Protein AF-0000000070957614 (afdb_homodimer)

Solvent-accessible surface area (backbone atoms only — not comparable to full-atom values): 41650 Å² total; per-residue (Å²): 106,67,64,57,49,51,50,47,52,51,48,50,48,52,48,51,55,66,65,52,75,58,60,73,34,56,96,74,57,34,56,39,74,36,85,59,19,66,60,41,26,51,53,40,43,49,51,49,52,50,36,46,57,43,47,75,66,50,86,66,57,72,58,64,42,88,37,28,54,57,52,60,50,64,62,61,64,55,41,70,61,86,64,43,90,45,88,44,14,30,34,30,39,39,39,38,34,32,42,94,83,50,40,37,38,36,39,37,22,30,36,36,72,93,32,29,24,45,38,52,41,40,38,30,40,70,98,77,45,46,28,30,35,72,58,60,41,50,19,80,37,56,78,24,53,88,79,45,39,34,36,88,42,37,42,43,42,78,73,38,67,82,31,31,33,41,39,36,34,48,47,59,25,22,31,71,93,43,70,85,45,72,38,50,34,37,36,47,30,42,35,36,35,90,46,73,67,49,38,61,31,57,51,55,29,58,59,19,52,19,53,18,51,25,32,50,79,89,46,73,65,35,57,51,38,46,61,68,63,44,61,51,39,34,35,36,57,37,30,29,42,30,43,38,29,53,65,88,46,74,45,81,46,72,25,48,24,41,38,38,44,35,37,35,57,43,63,66,51,80,56,37,51,33,34,40,36,37,41,42,42,32,77,78,48,34,31,35,37,44,33,36,36,22,27,62,68,62,23,34,51,33,58,44,40,33,33,31,42,62,88,57,52,75,24,34,25,48,50,63,65,69,51,62,68,38,50,12,66,87,73,45,65,57,52,23,30,31,40,39,35,29,32,70,96,46,76,42,45,39,39,42,38,53,74,48,69,51,62,37,32,42,67,94,43,26,26,28,36,34,42,44,29,41,29,42,34,32,44,74,83,40,51,28,34,38,40,34,40,40,40,35,53,31,87,82,48,58,58,60,90,73,52,70,77,50,57,69,72,60,73,65,58,82,128,107,66,64,58,49,51,50,48,52,50,46,51,49,50,47,51,54,66,66,52,74,58,60,71,33,56,96,74,56,34,56,40,72,35,83,58,18,68,60,41,26,52,52,40,41,50,51,48,51,51,36,46,57,43,49,76,64,52,84,69,57,72,57,64,43,88,36,28,53,57,50,60,50,66,60,61,66,55,42,70,63,84,65,44,93,44,88,44,13,32,35,30,39,38,38,39,34,31,42,94,83,50,41,37,38,37,39,38,23,30,37,36,72,92,31,28,26,45,39,50,42,40,39,30,40,70,98,77,45,46,30,30,36,71,61,60,42,49,17,80,37,56,76,25,54,88,77,46,40,34,36,88,41,37,40,43,43,78,72,39,67,82,33,30,36,40,39,36,34,48,47,59,26,22,30,72,92,43,71,87,45,71,37,49,34,38,38,47,31,43,35,38,36,89,46,72,65,49,39,61,31,56,51,54,30,57,60,19,54,18,54,20,52,25,31,49,79,90,46,74,65,36,57,50,39,44,61,68,64,43,59,52,41,35,36,37,58,37,30,30,43,30,42,37,30,52,62,89,47,75,46,83,45,72,26,49,23,42,36,38,45,37,37,36,57,44,61,66,52,79,55,36,52,33,34,42,36,38,41,42,43,31,76,78,47,34,32,35,36,43,32,38,37,21,27,61,68,60,22,34,51,33,58,44,41,33,33,30,42,62,88,59,52,75,26,35,25,47,51,63,66,67,50,63,67,40,49,12,66,87,72,45,65,56,54,21,30,32,39,39,35,30,33,71,95,44,75,42,44,38,39,42,39,53,74,47,69,51,63,37,32,42,67,93,43,25,26,28,37,35,41,43,29,40,30,41,34,31,44,74,82,40,50,30,36,40,40,34,40,38,40,35,53,32,90,85,47,59,57,60,89,74,52,69,80,52,58,70,73,59,72,65,59,81,126

Sequence (830 aa):
MILAFLAFTIFVFLLTFYVKEDPQPILGIYKQPGKWFPVKYIIFQIILRIRKLNTQRKEHERSAGFGVQSGLSIKEMESSQPLSKHPKAFDAVFFMATNKEGFYFVAGSERRQHGIINGLCYLLVPNIGLLCSPKLPDTILFGAKNNEFGAEGLLIKPIEPMKKWKITYQGKMYLSTDSSKIFDVQIDGDWFSKLPYFNFDTDLHPSALANAIARETWTKEYFNNLKEAHQTHYEQMGSMKATITVQNQTHDIQMQAFRDHSYGKKRDWDLMHRYAFHMMFLEDGTMATVGVICQPCTGSVLQTGYAYTPEGKVYPLEWCTLNLYEHGESGTPPTDHGFQFKAGPTTYTVEVLVQCKNVHYVGWKWEARMVERFVKYKVNGIPGRGVSEFHYYNPDGRPQKYAANDPQWFQAITYMILAFLAFTIFVFLLTFYVKEDPQPILGIYKQPGKWFPVKYIIFQIILRIRKLNTQRKEHERSAGFGVQSGLSIKEMESSQPLSKHPKAFDAVFFMATNKEGFYFVAGSERRQHGIINGLCYLLVPNIGLLCSPKLPDTILFGAKNNEFGAEGLLIKPIEPMKKWKITYQGKMYLSTDSSKIFDVQIDGDWFSKLPYFNFDTDLHPSALANAIARETWTKEYFNNLKEAHQTHYEQMGSMKATITVQNQTHDIQMQAFRDHSYGKKRDWDLMHRYAFHMMFLEDGTMATVGVICQPCTGSVLQTGYAYTPEGKVYPLEWCTLNLYEHGESGTPPTDHGFQFKAGPTTYTVEVLVQCKNVHYVGWKWEARMVERFVKYKVNGIPGRGVSEFHYYNPDGRPQKYAANDPQWFQAITY

Secondary structure (DSSP, 8-state):
-HHHHHHHHHHHHHHHHHHPPPPPPBTTTB----TTHHHHHHHHHHHHHHHHHHHHH-S-----BTTB--S--HHHHHSPPPP-SSTT-EEEEEEEEE-TTS-EEEEEEEE-GGG-EEEEEEEEETTTEEEE-TTTTB-EE--PPTT-B--TTEEEEEEETTTEEEEEEEEEEEETTEEEEEEEEEEEEEEE--SPPEETTTSS-HHHHHHHHHTS---HHHHHHHHHT--EEEEEEEEEEEEEEETTEEEEEEEEEEEEEEEES---GGG--EEEEEEEEETTS-EEEEEEEEETTTEEEEEEEEEE-TTS-EEEEEEE---GGGB-TTS---SEEEEEEEETTEEEEEEEEEEEEEEEEESTT--EEEEEEEEEEEETTEEEEEEEEEEEE-TT---HHHHTTS-HHHHT---/-HHHHHHHHHHHHHHHHHHPPPPPPBTTTB----TTHHHHHHHHHHHHHHHHHHHHH-TT----BTTB--S--HHHHHSPPPP-SSTT-EEEEEEEEE-TTS-EEEEEEEE-GGG-EEEEEEEEETTTEEEE-TTTTB-EE--PPTT-B--TTEEEEEEETTTEEEEEEEEEEEETTEEEEEEEEEEEEEEE--SPPEETTTSS-HHHHHHHHHTS---HHHHHHHHHT--EEEEEEEEEEEEEEETTEEEEEEEEEEEEEEEES---GGG--EEEEEEEEETTS-EEEEEEEEETTTEEEEEEEEEE-TTS-EEEEEEE---GGGB-TTS---SEEEEEEEETTEEEEEEEEEEEEEEEEESTT--EEEEEEEEEEEETTEEEEEEEEEEEE-TT---HHHHTTS-HHHHT---

Structure (mmCIF, N/CA/C/O backbone):
data_AF-0000000070957614-model_v1
#
loop_
_entity.id
_entity.type
_entity.pdbx_description
1 polymer 'Uncharacterized protein'
#
loop_
_atom_site.group_PDB
_atom_site.id
_atom_site.type_symbol
_atom_site.label_atom_id
_atom_site.label_alt_id
_atom_site.label_comp_id
_atom_site.label_asym_id
_atom_site.label_entity_id
_atom_site.label_seq_id
_atom_site.pdbx_PDB_ins_code
_atom_site.Cartn_x
_atom_site.Cartn_y
_atom_site.Cartn_z
_atom_site.occupancy
_atom_site.B_iso_or_equiv
_atom_site.auth_seq_id
_atom_site.auth_comp_id
_atom_site.auth_asym_id
_atom_site.auth_atom_id
_atom_site.pdbx_PDB_model_num
ATOM 1 N N . MET A 1 1 ? 53.188 1.06 17.656 1 74.44 1 MET A N 1
ATOM 2 C CA . MET A 1 1 ? 52.125 1.996 17.969 1 74.44 1 MET A CA 1
ATOM 3 C C . MET A 1 1 ? 50.969 1.865 16.969 1 74.44 1 MET A C 1
ATOM 5 O O . MET A 1 1 ? 49.812 1.734 17.375 1 74.44 1 MET A O 1
ATOM 9 N N . ILE A 1 2 ? 51.25 1.771 15.781 1 84.06 2 ILE A N 1
ATOM 10 C CA . ILE A 1 2 ? 50.25 1.647 14.734 1 84.06 2 ILE A CA 1
ATOM 11 C C . ILE A 1 2 ? 49.562 0.292 14.852 1 84.06 2 ILE A C 1
ATOM 13 O O . ILE A 1 2 ? 48.312 0.208 14.766 1 84.06 2 ILE A O 1
ATOM 17 N N . LEU A 1 3 ? 50.312 -0.716 15.141 1 82.81 3 LEU A N 1
ATOM 18 C CA . LEU A 1 3 ? 49.75 -2.055 15.258 1 82.81 3 LEU A CA 1
ATOM 19 C C . LEU A 1 3 ? 48.844 -2.154 16.484 1 82.81 3 LEU A C 1
ATOM 21 O O . LEU A 1 3 ? 47.781 -2.801 16.422 1 82.81 3 LEU A O 1
ATOM 25 N N . ALA A 1 4 ? 49.281 -1.542 17.516 1 81.25 4 ALA A N 1
ATOM 26 C CA . ALA A 1 4 ? 48.469 -1.524 18.719 1 81.25 4 ALA A CA 1
ATOM 27 C C . ALA A 1 4 ? 47.156 -0.735 18.5 1 81.25 4 ALA A C 1
ATOM 29 O O . ALA A 1 4 ? 46.094 -1.134 18.984 1 81.25 4 ALA A O 1
ATOM 30 N N . PHE A 1 5 ? 47.281 0.326 17.797 1 83.5 5 PHE A N 1
ATOM 31 C CA . PHE A 1 5 ? 46.125 1.149 17.484 1 83.5 5 PHE A CA 1
ATOM 32 C C . PHE A 1 5 ? 45.156 0.405 16.562 1 83.5 5 PHE A C 1
ATOM 34 O O . PHE A 1 5 ? 43.938 0.443 16.781 1 83.5 5 PHE A O 1
ATOM 41 N N . LEU A 1 6 ? 45.688 -0.242 15.625 1 82.5 6 LEU A N 1
ATOM 42 C CA . LEU A 1 6 ? 44.875 -1.042 14.719 1 82.5 6 LEU A CA 1
ATOM 43 C C . LEU A 1 6 ? 44.188 -2.186 15.461 1 82.5 6 LEU A C 1
ATOM 45 O O . LEU A 1 6 ? 43 -2.463 15.242 1 82.5 6 LEU A O 1
ATOM 49 N N . ALA A 1 7 ? 44.969 -2.82 16.297 1 82.81 7 ALA A N 1
ATOM 50 C CA . ALA A 1 7 ? 44.406 -3.91 17.094 1 82.81 7 ALA A CA 1
ATOM 51 C C . ALA A 1 7 ? 43.312 -3.404 18.031 1 82.81 7 ALA A C 1
ATOM 53 O O . ALA A 1 7 ? 42.281 -4.07 18.219 1 82.81 7 ALA A O 1
ATOM 54 N N . PHE A 1 8 ? 43.469 -2.273 18.531 1 82.25 8 PHE A N 1
ATOM 55 C CA . PHE A 1 8 ? 42.5 -1.667 19.422 1 82.25 8 PHE A CA 1
ATOM 56 C C . PHE A 1 8 ? 41.219 -1.291 18.641 1 82.25 8 PHE A C 1
ATOM 58 O O . PHE A 1 8 ? 40.125 -1.53 19.109 1 82.25 8 PHE A O 1
ATOM 65 N N . THR A 1 9 ? 41.344 -0.693 17.516 1 78.5 9 THR A N 1
ATOM 66 C CA . THR A 1 9 ? 40.219 -0.338 16.688 1 78.5 9 THR A CA 1
ATOM 67 C C . THR A 1 9 ? 39.438 -1.584 16.266 1 78.5 9 THR A C 1
ATOM 69 O O . THR A 1 9 ? 38.188 -1.586 16.281 1 78.5 9 THR A O 1
ATOM 72 N N . ILE A 1 10 ? 40.188 -2.551 15.914 1 78.81 10 ILE A N 1
ATOM 73 C CA . ILE A 1 10 ? 39.531 -3.812 15.547 1 78.81 10 ILE A CA 1
ATOM 74 C C . ILE A 1 10 ? 38.812 -4.398 16.75 1 78.81 10 ILE A C 1
ATOM 76 O O . ILE A 1 10 ? 37.688 -4.898 16.641 1 78.81 10 ILE A O 1
ATOM 80 N N . PHE A 1 11 ? 39.469 -4.27 17.891 1 78.25 11 PHE A N 1
ATOM 81 C CA . PHE A 1 11 ? 38.875 -4.785 19.125 1 78.25 11 PHE A CA 1
ATOM 82 C C . PHE A 1 11 ? 37.594 -4.031 19.453 1 78.25 11 PHE A C 1
ATOM 84 O O . PHE A 1 11 ? 36.562 -4.645 19.781 1 78.25 11 PHE A O 1
ATOM 91 N N . VAL A 1 12 ? 37.562 -2.791 19.375 1 74.56 12 VAL A N 1
ATOM 92 C CA . VAL A 1 12 ? 36.406 -1.974 19.641 1 74.56 12 VAL A CA 1
ATOM 93 C C . VAL A 1 12 ? 35.312 -2.291 18.641 1 74.56 12 VAL A C 1
ATOM 95 O O . VAL A 1 12 ? 34.125 -2.408 19 1 74.56 12 VAL A O 1
ATOM 98 N N . PHE A 1 13 ? 35.719 -2.377 17.469 1 73.44 13 PHE A N 1
ATOM 99 C CA . PHE A 1 13 ? 34.781 -2.738 16.422 1 73.44 13 PHE A CA 1
ATOM 100 C C . PHE A 1 13 ? 34.156 -4.098 16.703 1 73.44 13 PHE A C 1
ATOM 102 O O . PHE A 1 13 ? 32.938 -4.258 16.625 1 73.44 13 PHE A O 1
ATOM 109 N N . LEU A 1 14 ? 35 -5.023 17.047 1 74.31 14 LEU A N 1
ATOM 110 C CA . LEU A 1 14 ? 34.531 -6.367 17.344 1 74.31 14 LEU A CA 1
ATOM 111 C C . LEU A 1 14 ? 33.625 -6.352 18.578 1 74.31 14 LEU A C 1
ATOM 113 O O . LEU A 1 14 ? 32.625 -7.062 18.625 1 74.31 14 LEU A O 1
ATOM 117 N N . LEU A 1 15 ? 33.969 -5.52 19.547 1 73.62 15 LEU A N 1
ATOM 118 C CA . LEU A 1 15 ? 33.156 -5.414 20.75 1 73.62 15 LEU A CA 1
ATOM 119 C C . LEU A 1 15 ? 31.812 -4.789 20.438 1 73.62 15 LEU A C 1
ATOM 121 O O . LEU A 1 15 ? 30.781 -5.258 20.922 1 73.62 15 LEU A O 1
ATOM 125 N N . THR A 1 16 ? 31.812 -3.752 19.703 1 71.56 16 THR A N 1
ATOM 126 C CA . THR A 1 16 ? 30.562 -3.092 19.344 1 71.56 16 THR A CA 1
ATOM 127 C C . THR A 1 16 ? 29.688 -4.016 18.5 1 71.56 16 THR A C 1
ATOM 129 O O . THR A 1 16 ? 28.469 -4.051 18.656 1 71.56 16 THR A O 1
ATOM 132 N N . PHE A 1 17 ? 30.469 -4.57 17.719 1 74.62 17 PHE A N 1
ATOM 133 C CA . PHE A 1 17 ? 29.766 -5.555 16.891 1 74.62 17 PHE A CA 1
ATOM 134 C C . PHE A 1 17 ? 29.172 -6.66 17.766 1 74.62 17 PHE A C 1
ATOM 136 O O . PHE A 1 17 ? 28.047 -7.105 17.516 1 74.62 17 PHE A O 1
ATOM 143 N N . TYR A 1 18 ? 29.938 -7.023 18.703 1 73.06 18 TYR A N 1
ATOM 144 C CA . TYR A 1 18 ? 29.5 -8.109 19.578 1 73.06 18 TYR A CA 1
ATOM 145 C C . TYR A 1 18 ? 28.297 -7.676 20.406 1 73.06 18 TYR A C 1
ATOM 147 O O . TYR A 1 18 ? 27.391 -8.469 20.656 1 73.06 18 TYR A O 1
ATOM 155 N N . VAL A 1 19 ? 28.234 -6.398 20.703 1 78.69 19 VAL A N 1
ATOM 156 C CA . VAL A 1 19 ? 27.203 -5.945 21.625 1 78.69 19 VAL A CA 1
ATOM 157 C C . VAL A 1 19 ? 25.953 -5.535 20.859 1 78.69 19 VAL A C 1
ATOM 159 O O . VAL A 1 19 ? 24.859 -5.48 21.422 1 78.69 19 VAL A O 1
ATOM 162 N N . LYS A 1 20 ? 26.078 -5.395 19.594 1 82.19 20 LYS A N 1
ATOM 163 C CA . LYS A 1 20 ? 24.922 -4.945 18.828 1 82.19 20 LYS A CA 1
ATOM 164 C C . LYS A 1 20 ? 23.859 -6.027 18.781 1 82.19 20 LYS A C 1
ATOM 166 O O . LYS A 1 20 ? 24.141 -7.176 18.438 1 82.19 20 LYS A O 1
ATOM 171 N N . GLU A 1 21 ? 22.688 -5.668 19.281 1 87.62 21 GLU A N 1
ATOM 172 C CA . GLU A 1 21 ? 21.578 -6.605 19.266 1 87.62 21 GLU A CA 1
ATOM 173 C C . GLU A 1 21 ? 20.891 -6.605 17.906 1 87.62 21 GLU A C 1
ATOM 175 O O . GLU A 1 21 ? 20.828 -5.578 17.219 1 87.62 21 GLU A O 1
ATOM 180 N N . ASP A 1 22 ? 20.469 -7.793 17.469 1 90.75 22 ASP A N 1
ATOM 181 C CA . ASP A 1 22 ? 19.734 -7.902 16.219 1 90.75 22 ASP A CA 1
ATOM 182 C C . ASP A 1 22 ? 18.375 -7.199 16.312 1 90.75 22 ASP A C 1
ATOM 184 O O . ASP A 1 22 ? 17.734 -7.227 17.359 1 90.75 22 ASP A O 1
ATOM 188 N N . PRO A 1 23 ? 18.031 -6.566 15.312 1 92.19 23 PRO A N 1
ATOM 189 C CA . PRO A 1 23 ? 16.688 -5.98 15.32 1 92.19 23 PRO A CA 1
ATOM 190 C C . PRO A 1 23 ? 15.586 -7.035 15.445 1 92.19 23 PRO A C 1
ATOM 192 O O . PRO A 1 23 ? 15.734 -8.148 14.938 1 92.19 23 PRO A O 1
ATOM 195 N N . GLN A 1 24 ? 14.555 -6.652 16.094 1 94 24 GLN A N 1
ATOM 196 C CA . GLN A 1 24 ? 13.391 -7.531 16.188 1 94 24 GLN A CA 1
ATOM 197 C C . GLN A 1 24 ? 12.695 -7.648 14.828 1 94 24 GLN A C 1
ATOM 199 O O . GLN A 1 24 ? 12.68 -6.699 14.047 1 94 24 GLN A O 1
ATOM 204 N N . PRO A 1 25 ? 12.141 -8.844 14.578 1 97.12 25 PRO A N 1
ATOM 205 C CA . PRO A 1 25 ? 11.352 -8.945 13.352 1 97.12 25 PRO A CA 1
ATOM 206 C C . PRO A 1 25 ? 10.203 -7.945 13.297 1 97.12 25 PRO A C 1
ATOM 208 O O . PRO A 1 25 ? 9.57 -7.668 14.328 1 97.12 25 PRO A O 1
ATOM 211 N N . ILE A 1 26 ? 9.969 -7.391 12.148 1 97.88 26 ILE A N 1
ATOM 212 C CA . ILE A 1 26 ? 8.828 -6.512 11.945 1 97.88 26 ILE A CA 1
ATOM 213 C C . ILE A 1 26 ? 7.531 -7.277 12.211 1 97.88 26 ILE A C 1
ATOM 215 O O . ILE A 1 26 ? 7.305 -8.344 11.641 1 97.88 26 ILE A O 1
ATOM 219 N N . LEU A 1 27 ? 6.707 -6.789 13.164 1 97.06 27 LEU A N 1
ATOM 220 C CA . LEU A 1 27 ? 5.445 -7.391 13.578 1 97.06 27 LEU A CA 1
ATOM 221 C C . LEU A 1 27 ? 5.676 -8.773 14.188 1 97.06 27 LEU A C 1
ATOM 223 O O . LEU A 1 27 ? 4.773 -9.609 14.195 1 97.06 27 LEU A O 1
ATOM 227 N N . GLY A 1 28 ? 6.902 -9.086 14.492 1 96.62 28 GLY A N 1
ATOM 228 C CA . GLY A 1 28 ? 7.242 -10.367 15.078 1 96.62 28 GLY A CA 1
ATOM 229 C C . GLY A 1 28 ? 7.355 -11.484 14.055 1 96.62 28 GLY A C 1
ATOM 230 O O . GLY A 1 28 ? 7.477 -12.656 14.414 1 96.62 28 GLY A O 1
ATOM 231 N N . ILE A 1 29 ? 7.328 -11.148 12.781 1 97.44 29 ILE A N 1
ATOM 232 C CA . ILE A 1 29 ? 7.23 -12.18 11.75 1 97.44 29 ILE A CA 1
ATOM 233 C C . ILE A 1 29 ? 8.359 -12 10.734 1 97.44 29 ILE A C 1
ATOM 235 O O . ILE A 1 29 ? 9.102 -12.945 10.445 1 97.44 29 ILE A O 1
ATOM 239 N N . TYR A 1 30 ? 8.57 -10.805 10.234 1 98.19 30 TYR A N 1
ATOM 240 C CA . TYR A 1 30 ? 9.492 -10.531 9.133 1 98.19 30 TYR A CA 1
ATOM 241 C C . TYR A 1 30 ? 10.883 -10.211 9.648 1 98.19 30 TYR A C 1
ATOM 243 O O . TYR A 1 30 ? 11.141 -9.094 10.117 1 98.19 30 TYR A O 1
ATOM 251 N N . LYS A 1 31 ? 11.742 -11.109 9.484 1 97.56 31 LYS A N 1
ATOM 252 C CA . LYS A 1 31 ? 13.102 -10.953 9.992 1 97.56 31 LYS A CA 1
ATOM 253 C C . LYS A 1 31 ? 13.844 -9.836 9.258 1 97.56 31 LYS A C 1
ATOM 255 O O . LYS A 1 31 ? 13.641 -9.641 8.062 1 97.56 31 LYS A O 1
ATOM 260 N N . GLN A 1 32 ? 14.617 -9.164 10 1 96.12 32 GLN A N 1
ATOM 261 C CA . GLN A 1 32 ? 15.453 -8.086 9.477 1 96.12 32 GLN A CA 1
ATOM 262 C C . GLN A 1 32 ? 16.922 -8.484 9.477 1 96.12 32 GLN A C 1
ATOM 264 O O . GLN A 1 32 ? 17.344 -9.352 10.242 1 96.12 32 GLN A O 1
ATOM 269 N N . PRO A 1 33 ? 17.719 -7.844 8.562 1 95.44 33 PRO A N 1
ATOM 270 C CA . PRO A 1 33 ? 19.156 -8.141 8.594 1 95.44 33 PRO A CA 1
ATOM 271 C C . PRO A 1 33 ? 19.797 -7.84 9.945 1 95.44 33 PRO A C 1
ATOM 273 O O . PRO A 1 33 ? 19.656 -6.73 10.469 1 95.44 33 PRO A O 1
ATOM 276 N N . GLY A 1 34 ? 20.438 -8.852 10.484 1 93 34 GLY A N 1
ATOM 277 C CA . GLY A 1 34 ? 21.125 -8.703 11.758 1 93 34 GLY A CA 1
ATOM 278 C C . GLY A 1 34 ? 22.625 -8.453 11.602 1 93 34 GLY A C 1
ATOM 279 O O . GLY A 1 34 ? 23.094 -8.172 10.5 1 93 34 GLY A O 1
ATOM 280 N N . LYS A 1 35 ? 23.328 -8.531 12.656 1 91.25 35 LYS A N 1
ATOM 281 C CA . LYS A 1 35 ? 24.75 -8.203 12.695 1 91.25 35 LYS A CA 1
ATOM 282 C C . LYS A 1 35 ? 25.562 -9.148 11.812 1 91.25 35 LYS A C 1
ATOM 284 O O . LYS A 1 35 ? 26.562 -8.742 11.211 1 91.25 35 LYS A O 1
ATOM 289 N N . TRP A 1 36 ? 25.094 -10.414 11.68 1 93.31 36 TRP A N 1
ATOM 290 C CA . TRP A 1 36 ? 25.859 -11.398 10.922 1 93.31 36 TRP A CA 1
ATOM 291 C C . TRP A 1 36 ? 25.359 -11.5 9.484 1 93.31 36 TRP A C 1
ATOM 293 O O . TRP A 1 36 ? 25.828 -12.328 8.711 1 93.31 36 TRP A O 1
ATOM 303 N N . PHE A 1 37 ? 24.422 -10.688 9.109 1 95.62 37 PHE A N 1
ATOM 304 C CA . PHE A 1 37 ? 23.766 -10.734 7.805 1 95.62 37 PHE A CA 1
ATOM 305 C C . PHE A 1 37 ? 24.797 -10.648 6.688 1 95.62 37 PHE A C 1
ATOM 307 O O . PHE A 1 37 ? 24.797 -11.469 5.766 1 95.62 37 PHE A O 1
ATOM 314 N N . PRO A 1 38 ? 25.781 -9.727 6.719 1 94.75 38 PRO A N 1
ATOM 315 C CA . PRO A 1 38 ? 26.703 -9.633 5.594 1 94.75 38 PRO A CA 1
ATOM 316 C C . PRO A 1 38 ? 27.531 -10.898 5.398 1 94.75 38 PRO A C 1
ATOM 318 O O . PRO A 1 38 ? 27.75 -11.336 4.266 1 94.75 38 PRO A O 1
ATOM 321 N N . VAL A 1 39 ? 27.953 -11.469 6.48 1 94.75 39 VAL A N 1
ATOM 322 C CA . VAL A 1 39 ? 28.766 -12.688 6.418 1 94.75 39 VAL A CA 1
ATOM 323 C C . VAL A 1 39 ? 27.906 -13.836 5.883 1 94.75 39 VAL A C 1
ATOM 325 O O . VAL A 1 39 ? 28.344 -14.562 4.984 1 94.75 39 VAL A O 1
ATOM 328 N N . LYS A 1 40 ? 26.719 -13.953 6.48 1 95.75 40 LYS A N 1
ATOM 329 C CA . LYS A 1 40 ? 25.812 -15.016 6.043 1 95.75 40 LYS A CA 1
ATOM 330 C C . LYS A 1 40 ? 25.469 -14.867 4.562 1 95.75 40 LYS A C 1
ATOM 332 O O . LYS A 1 40 ? 25.406 -15.859 3.83 1 95.75 40 LYS A O 1
ATOM 337 N N . TYR A 1 41 ? 25.25 -13.672 4.16 1 96.75 41 TYR A N 1
ATOM 338 C CA . TYR A 1 41 ? 24.906 -13.359 2.773 1 96.75 41 TYR A CA 1
ATOM 339 C C . TYR A 1 41 ? 26.016 -13.812 1.831 1 96.75 41 TYR A C 1
ATOM 341 O O . TYR A 1 41 ? 25.766 -14.469 0.821 1 96.75 41 TYR A O 1
ATOM 349 N N . ILE A 1 42 ? 27.297 -13.516 2.168 1 95.94 42 ILE A N 1
ATOM 350 C CA . ILE A 1 42 ? 28.453 -13.867 1.345 1 95.94 42 ILE A CA 1
ATOM 351 C C . ILE A 1 42 ? 28.609 -15.383 1.307 1 95.94 42 ILE A C 1
ATOM 353 O O . ILE A 1 42 ? 28.859 -15.961 0.245 1 95.94 42 ILE A O 1
ATOM 357 N N . ILE A 1 43 ? 28.484 -15.992 2.42 1 94.75 43 ILE A N 1
ATOM 358 C CA . ILE A 1 43 ? 28.609 -17.438 2.502 1 94.75 43 ILE A CA 1
ATOM 359 C C . ILE A 1 43 ? 27.609 -18.094 1.545 1 94.75 43 ILE A C 1
ATOM 361 O O . ILE A 1 43 ? 27.969 -18.984 0.765 1 94.75 43 ILE A O 1
ATOM 365 N N . PHE A 1 44 ? 26.438 -17.609 1.567 1 93.44 44 PHE A N 1
ATOM 366 C CA . PHE A 1 44 ? 25.422 -18.25 0.755 1 93.44 44 PHE A CA 1
ATOM 367 C C . PHE A 1 44 ? 25.578 -17.891 -0.715 1 93.44 44 PHE A C 1
ATOM 369 O O . PHE A 1 44 ? 25.266 -18.688 -1.599 1 93.44 44 PHE A O 1
ATOM 376 N N . GLN A 1 45 ? 26.078 -16.719 -0.952 1 93.12 45 GLN A N 1
ATOM 377 C CA . GLN A 1 45 ? 26.438 -16.406 -2.332 1 93.12 45 GLN A CA 1
ATOM 378 C C . GLN A 1 45 ? 27.453 -17.391 -2.891 1 93.12 45 GLN A C 1
ATOM 380 O O . GLN A 1 45 ? 27.297 -17.859 -4.02 1 93.12 45 GLN A O 1
ATOM 385 N N . ILE A 1 46 ? 28.359 -17.766 -2.102 1 92.75 46 ILE A N 1
ATOM 386 C CA . ILE A 1 46 ? 29.422 -18.688 -2.506 1 92.75 46 ILE A CA 1
ATOM 387 C C . ILE A 1 46 ? 28.828 -20.094 -2.693 1 92.75 46 ILE A C 1
ATOM 389 O O . ILE A 1 46 ? 29.094 -20.75 -3.701 1 92.75 46 ILE A O 1
ATOM 393 N N . ILE A 1 47 ? 28.031 -20.469 -1.801 1 90.5 47 ILE A N 1
ATOM 394 C CA . ILE A 1 47 ? 27.422 -21.797 -1.869 1 90.5 47 ILE A CA 1
ATOM 395 C C . ILE A 1 47 ? 26.594 -21.922 -3.146 1 90.5 47 ILE A C 1
ATOM 397 O O . ILE A 1 47 ? 26.703 -22.906 -3.867 1 90.5 47 ILE A O 1
ATOM 401 N N . LEU A 1 48 ? 25.797 -20.906 -3.395 1 88.44 48 LEU A N 1
ATOM 402 C CA . LEU A 1 48 ? 24.922 -20.938 -4.555 1 88.44 48 LEU A CA 1
ATOM 403 C C . LEU A 1 48 ? 25.719 -20.906 -5.852 1 88.44 48 LEU A C 1
ATOM 405 O O . LEU A 1 48 ? 25.359 -21.578 -6.824 1 88.44 48 LEU A O 1
ATOM 409 N N . ARG A 1 49 ? 26.859 -20.234 -5.848 1 86.38 49 ARG A N 1
ATOM 410 C CA . ARG A 1 49 ? 27.719 -20.188 -7.023 1 86.38 49 ARG A CA 1
ATOM 411 C C . ARG A 1 49 ? 28.391 -21.531 -7.266 1 86.38 49 ARG A C 1
ATOM 413 O O . ARG A 1 49 ? 28.5 -21.984 -8.406 1 86.38 49 ARG A O 1
ATOM 420 N N . ILE A 1 50 ? 28.781 -22.141 -6.258 1 87.81 50 ILE A N 1
ATOM 421 C CA . ILE A 1 50 ? 29.422 -23.438 -6.359 1 87.81 50 ILE A CA 1
ATOM 422 C C . ILE A 1 50 ? 28.422 -24.469 -6.863 1 87.81 50 ILE A C 1
ATOM 424 O O . ILE A 1 50 ? 28.75 -25.281 -7.73 1 87.81 50 ILE A O 1
ATOM 428 N N . ARG A 1 51 ? 27.266 -24.438 -6.328 1 83.69 51 ARG A N 1
ATOM 429 C CA . ARG A 1 51 ? 26.234 -25.375 -6.742 1 83.69 51 ARG A CA 1
ATOM 430 C C . ARG A 1 51 ? 25.875 -25.188 -8.219 1 83.69 51 ARG A C 1
ATOM 432 O O . ARG A 1 51 ? 25.656 -26.156 -8.938 1 83.69 51 ARG A O 1
ATOM 439 N N . LYS A 1 52 ? 25.859 -24 -8.594 1 80.56 52 LYS A N 1
ATOM 440 C CA . LYS A 1 52 ? 25.562 -23.703 -9.992 1 80.56 52 LYS A CA 1
ATOM 441 C C . LYS A 1 52 ? 26.656 -24.234 -10.922 1 80.56 52 LYS A C 1
ATOM 443 O O . LYS A 1 52 ? 26.359 -24.781 -11.984 1 80.56 52 LYS A O 1
ATOM 448 N N . LEU A 1 53 ? 27.828 -24.156 -10.492 1 79.38 53 LEU A N 1
ATOM 449 C CA . LEU A 1 53 ? 28.969 -24.656 -11.281 1 79.38 53 LEU A CA 1
ATOM 450 C C . LEU A 1 53 ? 28.953 -26.172 -11.344 1 79.38 53 LEU A C 1
ATOM 452 O O . LEU A 1 53 ? 29.281 -26.75 -12.383 1 79.38 53 LEU A O 1
ATOM 456 N N . ASN A 1 54 ? 28.547 -26.781 -10.297 1 76.94 54 ASN A N 1
ATOM 457 C CA . ASN A 1 54 ? 28.516 -28.25 -10.234 1 76.94 54 ASN A CA 1
ATOM 458 C C . ASN A 1 54 ? 27.359 -28.828 -11.031 1 76.94 54 ASN A C 1
ATOM 460 O O . ASN A 1 54 ? 27.484 -29.891 -11.625 1 76.94 54 ASN A O 1
ATOM 464 N N . THR A 1 55 ? 26.234 -28.266 -10.898 1 68 55 THR A N 1
ATOM 465 C CA . THR A 1 55 ? 25.078 -28.719 -11.656 1 68 55 THR A CA 1
ATOM 466 C C . THR A 1 55 ? 25.359 -28.672 -13.156 1 68 55 THR A C 1
ATOM 468 O O . THR A 1 55 ? 24.938 -29.562 -13.898 1 68 55 THR A O 1
ATOM 471 N N . GLN A 1 56 ? 26 -27.688 -13.586 1 61.97 56 GLN A N 1
ATOM 472 C CA . GLN A 1 56 ? 26.391 -27.625 -14.992 1 61.97 56 GLN A CA 1
ATOM 473 C C . GLN A 1 56 ? 27.328 -28.766 -15.359 1 61.97 56 GLN A C 1
ATOM 475 O O . GLN A 1 56 ? 27.312 -29.234 -16.5 1 61.97 56 GLN A O 1
ATOM 480 N N . ARG A 1 57 ? 27.922 -29.25 -14.312 1 54.59 57 ARG A N 1
ATOM 481 C CA . ARG A 1 57 ? 28.891 -30.312 -14.57 1 54.59 57 ARG A CA 1
ATOM 482 C C . ARG A 1 57 ? 28.234 -31.688 -14.414 1 54.59 57 ARG A C 1
ATOM 484 O O . ARG A 1 57 ? 28.578 -32.625 -15.141 1 54.59 57 ARG A O 1
ATOM 491 N N . LYS A 1 58 ? 27.406 -31.938 -13.359 1 57.31 58 LYS A N 1
ATOM 492 C CA . LYS A 1 58 ? 26.891 -33.281 -13.039 1 57.31 58 LYS A CA 1
ATOM 493 C C . LYS A 1 58 ? 25.469 -33.469 -13.562 1 57.31 58 LYS A C 1
ATOM 495 O O . LYS A 1 58 ? 24.547 -32.781 -13.109 1 57.31 58 LYS A O 1
ATOM 500 N N . GLU A 1 59 ? 25.203 -33.812 -14.719 1 49.03 59 GLU A N 1
ATOM 501 C CA . GLU A 1 59 ? 23.922 -34.031 -15.367 1 49.03 59 GLU A CA 1
ATOM 502 C C . GLU A 1 59 ? 23.031 -34.969 -14.516 1 49.03 59 GLU A C 1
ATOM 504 O O . GLU A 1 59 ? 21.844 -35.125 -14.797 1 49.03 59 GLU A O 1
ATOM 509 N N . HIS A 1 60 ? 23.547 -35.719 -13.391 1 44.12 60 HIS A N 1
ATOM 510 C CA . HIS A 1 60 ? 22.797 -36.906 -13.086 1 44.12 60 HIS A CA 1
ATOM 511 C C . HIS A 1 60 ? 22.312 -36.906 -11.633 1 44.12 60 HIS A C 1
ATOM 513 O O . HIS A 1 60 ? 21.812 -37.906 -11.141 1 44.12 60 HIS A O 1
ATOM 519 N N . GLU A 1 61 ? 22.469 -35.969 -10.82 1 47.56 61 GLU A N 1
ATOM 520 C CA . GLU A 1 61 ? 22.062 -36.312 -9.461 1 47.56 61 GLU A CA 1
ATOM 521 C C . GLU A 1 61 ? 20.609 -35.906 -9.195 1 47.56 61 GLU A C 1
ATOM 523 O O . GLU A 1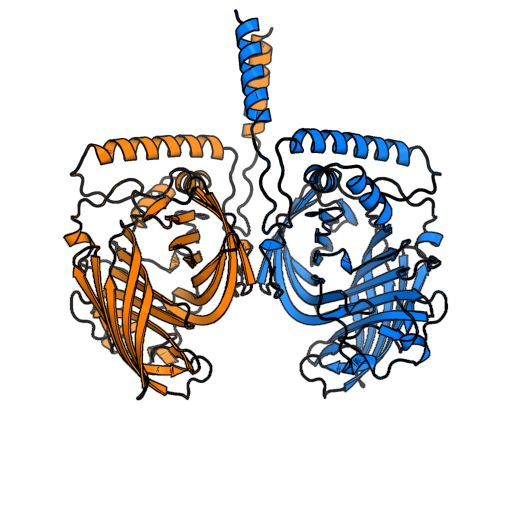 61 ? 20.156 -34.844 -9.648 1 47.56 61 GLU A O 1
ATOM 528 N N . ARG A 1 62 ? 19.656 -36.969 -8.672 1 49.88 62 ARG A N 1
ATOM 529 C CA . ARG A 1 62 ? 18.219 -37 -8.484 1 49.88 62 ARG A CA 1
ATOM 530 C C . ARG A 1 62 ? 17.781 -36.094 -7.332 1 49.88 62 ARG A C 1
ATOM 532 O O . ARG A 1 62 ? 16.672 -36.25 -6.805 1 49.88 62 ARG A O 1
ATOM 539 N N . SER A 1 63 ? 18.656 -35.188 -6.684 1 51.84 63 SER A N 1
ATOM 540 C CA . SER A 1 63 ? 18.172 -34.438 -5.527 1 51.84 63 SER A CA 1
ATOM 541 C C . SER A 1 63 ? 17.781 -33.031 -5.918 1 51.84 63 SER A C 1
ATOM 543 O O . SER A 1 63 ? 18.516 -32.344 -6.668 1 51.84 63 SER A O 1
ATOM 545 N N . ALA A 1 64 ? 16.5 -32.562 -5.68 1 56.88 64 ALA A N 1
ATOM 546 C CA . ALA A 1 64 ? 16.016 -31.234 -6.004 1 56.88 64 ALA A CA 1
ATOM 547 C C . ALA A 1 64 ? 16.156 -30.297 -4.805 1 56.88 64 ALA A C 1
ATOM 549 O O . ALA A 1 64 ? 16.156 -30.75 -3.656 1 56.88 64 ALA A O 1
ATOM 550 N N . GLY A 1 65 ? 16.5 -29.031 -4.93 1 65.94 65 GLY A N 1
ATOM 551 C CA . GLY A 1 65 ? 16.609 -27.953 -3.959 1 65.94 65 GLY A CA 1
ATOM 552 C C . GLY A 1 65 ? 17.203 -26.688 -4.543 1 65.94 65 GLY A C 1
ATOM 553 O O . GLY A 1 65 ? 17.422 -26.594 -5.754 1 65.94 65 GLY A O 1
ATOM 554 N N . PHE A 1 66 ? 17.391 -25.781 -3.682 1 65 66 PHE A N 1
ATOM 555 C CA . PHE A 1 66 ? 17.953 -24.516 -4.145 1 65 66 PHE A CA 1
ATOM 556 C C . PHE A 1 66 ? 19.281 -24.75 -4.848 1 65 66 PHE A C 1
ATOM 558 O O . PHE A 1 66 ? 20.234 -25.25 -4.242 1 65 66 PHE A O 1
ATOM 565 N N . GLY A 1 67 ? 19.266 -24.531 -6.141 1 63.44 67 GLY A N 1
ATOM 566 C CA . GLY A 1 67 ? 20.469 -24.641 -6.934 1 63.44 67 GLY A CA 1
ATOM 567 C C . GLY A 1 67 ? 20.641 -26 -7.582 1 63.44 67 GLY A C 1
ATOM 568 O O . GLY A 1 67 ? 21.594 -26.234 -8.328 1 63.44 67 GLY A O 1
ATOM 569 N N . VAL A 1 68 ? 19.688 -26.938 -7.281 1 65.88 68 VAL A N 1
ATOM 570 C CA . VAL A 1 68 ? 19.828 -28.281 -7.84 1 65.88 68 VAL A CA 1
ATOM 571 C C . VAL A 1 68 ? 18.531 -28.688 -8.555 1 65.88 68 VAL A C 1
ATOM 573 O O . VAL A 1 68 ? 17.438 -28.562 -7.988 1 65.88 68 VAL A O 1
ATOM 576 N N . GLN A 1 69 ? 18.734 -29.078 -9.812 1 67.62 69 GLN A N 1
ATOM 577 C CA . GLN A 1 69 ? 17.594 -29.484 -10.617 1 67.62 69 GLN A CA 1
ATOM 578 C C . GLN A 1 69 ? 17.172 -30.906 -10.289 1 67.62 69 GLN A C 1
ATOM 580 O O . GLN A 1 69 ? 18.016 -31.75 -9.953 1 67.62 69 GLN A O 1
ATOM 585 N N . SER A 1 70 ? 15.859 -31.078 -10.43 1 68.5 70 SER A N 1
ATOM 586 C CA . SER A 1 70 ? 15.383 -32.438 -10.336 1 68.5 70 SER A CA 1
ATOM 587 C C . SER A 1 70 ? 16.016 -33.312 -11.414 1 68.5 70 SER A C 1
ATOM 589 O O . SER A 1 70 ? 16.25 -32.875 -12.531 1 68.5 70 SER A O 1
ATOM 591 N N . GLY A 1 71 ? 16.438 -34.469 -11.125 1 72 71 GLY A N 1
ATOM 592 C CA . GLY A 1 71 ? 17.016 -35.375 -12.094 1 72 71 GLY A CA 1
ATOM 593 C C . GLY A 1 71 ? 16.016 -35.875 -13.117 1 72 71 GLY A C 1
ATOM 594 O O . GLY A 1 71 ? 16.375 -36.656 -14.016 1 72 71 GLY A O 1
ATOM 595 N N . LEU A 1 72 ? 14.859 -35.281 -13.062 1 77.5 72 LEU A N 1
ATOM 596 C CA . LEU A 1 72 ? 13.812 -35.75 -13.977 1 77.5 72 LEU A CA 1
ATOM 597 C C . LEU A 1 72 ? 13.969 -35.094 -15.344 1 77.5 72 LEU A C 1
ATOM 599 O O . LEU A 1 72 ? 14.406 -33.938 -15.438 1 77.5 72 LEU A O 1
ATOM 603 N N . SER A 1 73 ? 13.586 -35.875 -16.359 1 85.62 73 SER A N 1
ATOM 604 C CA . SER A 1 73 ? 13.5 -35.312 -17.703 1 85.62 73 SER A CA 1
ATOM 605 C C . SER A 1 73 ? 12.367 -34.312 -17.812 1 85.62 73 SER A C 1
ATOM 607 O O . SER A 1 73 ? 11.477 -34.281 -16.953 1 85.62 73 SER A O 1
ATOM 609 N N . ILE A 1 74 ? 12.414 -33.531 -18.797 1 90.69 74 ILE A N 1
ATOM 610 C CA . ILE A 1 74 ? 11.383 -32.531 -19.031 1 90.69 74 ILE A CA 1
ATOM 611 C C . ILE A 1 74 ? 10.023 -33.219 -19.172 1 90.69 74 ILE A C 1
ATOM 613 O O . ILE A 1 74 ? 9.016 -32.688 -18.672 1 90.69 74 ILE A O 1
ATOM 617 N N . LYS A 1 75 ? 10.031 -34.344 -19.859 1 92.38 75 LYS A N 1
ATOM 618 C CA . LYS A 1 75 ? 8.789 -35.125 -20.016 1 92.38 75 LYS A CA 1
ATOM 619 C C . LYS A 1 75 ? 8.258 -35.594 -18.656 1 92.38 75 LYS A C 1
ATOM 621 O O . LYS A 1 75 ? 7.062 -35.5 -18.391 1 92.38 75 LYS A O 1
ATOM 626 N N . GLU A 1 76 ? 9.125 -36.031 -17.875 1 92.25 76 GLU A N 1
ATOM 627 C CA . GLU A 1 76 ? 8.742 -36.531 -16.547 1 92.25 76 GLU A CA 1
ATOM 628 C C . GLU A 1 76 ? 8.281 -35.375 -15.648 1 92.25 76 GLU A C 1
ATOM 630 O O . GLU A 1 76 ? 7.324 -35.5 -14.883 1 92.25 76 GLU A O 1
ATOM 635 N N . MET A 1 77 ? 8.883 -34.281 -15.789 1 92.56 77 MET A N 1
ATOM 636 C CA . MET A 1 77 ? 8.531 -33.094 -14.992 1 92.56 77 MET A CA 1
ATOM 637 C C . MET A 1 77 ? 7.129 -32.594 -15.336 1 92.56 77 MET A C 1
ATOM 639 O O . MET A 1 77 ? 6.371 -32.219 -14.453 1 92.56 77 MET A O 1
ATOM 643 N N . GLU A 1 78 ? 6.836 -32.719 -16.578 1 94.44 78 GLU A N 1
ATOM 644 C CA . GLU A 1 78 ? 5.602 -32.125 -17.078 1 94.44 78 GLU A CA 1
ATOM 645 C C . GLU A 1 78 ? 4.402 -33.031 -16.812 1 94.44 78 GLU A C 1
ATOM 647 O O . GLU A 1 78 ? 3.262 -32.562 -16.797 1 94.44 78 GLU A O 1
ATOM 652 N N . SER A 1 79 ? 4.637 -34.312 -16.656 1 93.44 79 SER A N 1
ATOM 653 C CA . SER A 1 79 ? 3.551 -35.25 -16.438 1 93.44 79 SER A CA 1
ATOM 654 C C . SER A 1 79 ? 3.014 -35.156 -15.008 1 93.44 79 SER A C 1
ATOM 656 O O . SER A 1 79 ? 3.668 -34.625 -14.125 1 93.44 79 SER A O 1
ATOM 658 N N . SER A 1 80 ? 1.775 -35.656 -14.844 1 95.06 80 SER A N 1
ATOM 659 C CA . SER A 1 80 ? 1.265 -35.781 -13.484 1 95.06 80 SER A CA 1
ATOM 660 C C . SER A 1 80 ? 2.209 -36.594 -12.609 1 95.06 80 SER A C 1
ATOM 662 O O . SER A 1 80 ? 2.678 -37.656 -13.016 1 95.06 80 SER A O 1
ATOM 664 N N . GLN A 1 81 ? 2.471 -36.031 -11.484 1 94.88 81 GLN A N 1
ATOM 665 C CA . GLN A 1 81 ? 3.41 -36.688 -10.586 1 94.88 81 GLN A CA 1
ATOM 666 C C . GLN A 1 81 ? 2.691 -37.688 -9.68 1 94.88 81 GLN A C 1
ATOM 668 O O . GLN A 1 81 ? 1.562 -37.438 -9.25 1 94.88 81 GLN A O 1
ATOM 673 N N . PRO A 1 82 ? 3.463 -38.812 -9.438 1 94 82 PRO A N 1
ATOM 674 C CA . PRO A 1 82 ? 2.898 -39.656 -8.383 1 94 82 PRO A CA 1
ATOM 675 C C . PRO A 1 82 ? 2.814 -38.938 -7.035 1 94 82 PRO A C 1
ATOM 677 O O . PRO A 1 82 ? 3.77 -38.281 -6.625 1 94 82 PRO A O 1
ATOM 680 N N . LEU A 1 83 ? 1.646 -39.062 -6.414 1 94.94 83 LEU A N 1
ATOM 681 C CA . LEU A 1 83 ? 1.485 -38.469 -5.09 1 94.94 83 LEU A CA 1
ATOM 682 C C . LEU A 1 83 ? 2.23 -39.25 -4.035 1 94.94 83 LEU A C 1
ATOM 684 O O . LEU A 1 83 ? 2.223 -40.5 -4.074 1 94.94 83 LEU A O 1
ATOM 688 N N . SER A 1 84 ? 2.861 -38.531 -3.17 1 93.56 84 SER A N 1
ATOM 689 C CA . SER A 1 84 ? 3.523 -39.219 -2.066 1 93.56 84 SER A CA 1
ATOM 690 C C . SER A 1 84 ? 2.508 -39.875 -1.13 1 93.56 84 SER A C 1
ATOM 692 O O . SER A 1 84 ? 1.299 -39.719 -1.312 1 93.56 84 SER A O 1
ATOM 694 N N . LYS A 1 85 ? 3.088 -40.562 -0.1 1 92.56 85 LYS A N 1
ATOM 695 C CA . LYS A 1 85 ? 2.219 -41.219 0.867 1 92.56 85 LYS A CA 1
ATOM 696 C C . LYS A 1 85 ? 1.748 -40.25 1.944 1 92.56 85 LYS A C 1
ATOM 698 O O . LYS A 1 85 ? 0.888 -40.594 2.76 1 92.56 85 LYS A O 1
ATOM 703 N N . HIS A 1 86 ? 2.266 -39.156 1.908 1 91.88 86 HIS A N 1
ATOM 704 C CA . HIS A 1 86 ? 1.887 -38.188 2.924 1 91.88 86 HIS A CA 1
ATOM 705 C C . HIS A 1 86 ? 0.456 -37.688 2.717 1 91.88 86 HIS A C 1
ATOM 707 O O . HIS A 1 86 ? 0.023 -37.5 1.579 1 91.88 86 HIS A O 1
ATOM 713 N N . PRO A 1 87 ? -0.215 -37.406 3.795 1 89 87 PRO A N 1
ATOM 714 C CA . PRO A 1 87 ? -1.6 -36.938 3.666 1 89 87 PRO A CA 1
ATOM 715 C C . PRO A 1 87 ? -1.711 -35.594 2.939 1 89 87 PRO A C 1
ATOM 717 O O . PRO A 1 87 ? -2.75 -35.281 2.346 1 89 87 PRO A O 1
ATOM 720 N N . LYS A 1 88 ? -0.697 -34.812 2.953 1 92.5 88 LYS A N 1
ATOM 721 C CA . LYS A 1 88 ? -0.711 -33.5 2.299 1 92.5 88 LYS A CA 1
ATOM 722 C C . LYS A 1 88 ? 0.069 -33.562 0.988 1 92.5 88 LYS A C 1
ATOM 724 O O . LYS A 1 88 ? 0.651 -32.531 0.581 1 92.5 88 LYS A O 1
ATOM 729 N N . ALA A 1 89 ? 0.144 -34.781 0.408 1 94.06 89 ALA A N 1
ATOM 730 C CA . ALA A 1 89 ? 0.771 -34.875 -0.907 1 94.06 89 ALA A CA 1
ATOM 731 C C . ALA A 1 89 ? 0.064 -33.969 -1.923 1 94.06 89 ALA A C 1
ATOM 733 O O . ALA A 1 89 ? -1.145 -33.75 -1.825 1 94.06 89 ALA A O 1
ATOM 734 N N . PHE A 1 90 ? 0.827 -33.469 -2.9 1 95.56 90 PHE A N 1
ATOM 735 C CA . PHE A 1 90 ? 0.172 -32.594 -3.846 1 95.56 90 PHE A CA 1
ATOM 736 C C . PHE A 1 90 ? 0.895 -32.594 -5.188 1 95.56 90 PHE A C 1
ATOM 738 O O . PHE A 1 90 ? 2.074 -32.938 -5.262 1 95.56 90 PHE A O 1
ATOM 745 N N . ASP A 1 91 ? 0.278 -32.281 -6.191 1 97.5 91 ASP A N 1
ATOM 746 C CA . ASP A 1 91 ? 0.675 -32 -7.566 1 97.5 91 ASP A CA 1
ATOM 747 C C . ASP A 1 91 ? -0.251 -30.969 -8.203 1 97.5 91 ASP A C 1
ATOM 749 O O . ASP A 1 91 ? -1.407 -31.266 -8.508 1 97.5 91 ASP A O 1
ATOM 753 N N . ALA A 1 92 ? 0.312 -29.734 -8.383 1 98.12 92 ALA A N 1
ATOM 754 C CA . ALA A 1 92 ? -0.588 -28.625 -8.688 1 98.12 92 ALA A CA 1
ATOM 755 C C . ALA A 1 92 ? -0.162 -27.922 -9.969 1 98.12 92 ALA A C 1
ATOM 757 O O . ALA A 1 92 ? 1.031 -27.719 -10.211 1 98.12 92 ALA A O 1
ATOM 758 N N . VAL A 1 93 ? -1.113 -27.562 -10.773 1 98.5 93 VAL A N 1
ATOM 759 C CA . VAL A 1 93 ? -0.897 -26.719 -11.945 1 98.5 93 VAL A CA 1
ATOM 760 C C . VAL A 1 93 ? -1.818 -25.5 -11.883 1 98.5 93 VAL A C 1
ATOM 762 O O . VAL A 1 93 ? -2.887 -25.547 -11.266 1 98.5 93 VAL A O 1
ATOM 765 N N . PHE A 1 94 ? -1.398 -24.453 -12.445 1 98.62 94 PHE A N 1
ATOM 766 C CA . PHE A 1 94 ? -2.131 -23.188 -12.461 1 98.62 94 PHE A CA 1
ATOM 767 C C . PHE A 1 94 ? -1.921 -22.469 -13.789 1 98.62 94 PHE A C 1
ATOM 769 O O . PHE A 1 94 ? -0.811 -22.438 -14.32 1 98.62 94 PHE A O 1
ATOM 776 N N . PHE A 1 95 ? -3.033 -21.875 -14.297 1 98.75 95 PHE A N 1
ATOM 777 C CA . PHE A 1 95 ? -3.006 -21.141 -15.555 1 98.75 95 PHE A CA 1
ATOM 778 C C . PHE A 1 95 ? -3.734 -19.812 -15.414 1 98.75 95 PHE A C 1
ATOM 780 O O . PHE A 1 95 ? -4.762 -19.719 -14.742 1 98.75 95 PHE A O 1
ATOM 787 N N . MET A 1 96 ? -3.25 -18.844 -16 1 98.56 96 MET A N 1
ATOM 788 C CA . MET A 1 96 ? -3.988 -17.594 -16.203 1 98.56 96 MET A CA 1
ATOM 789 C C . MET A 1 96 ? -3.75 -17.047 -17.594 1 98.56 96 MET A C 1
ATOM 791 O O . MET A 1 96 ? -2.715 -17.312 -18.219 1 98.56 96 MET A O 1
ATOM 795 N N . ALA A 1 97 ? -4.695 -16.312 -18.141 1 98.75 97 ALA A N 1
ATOM 796 C CA . ALA A 1 97 ? -4.625 -15.703 -19.469 1 98.75 97 ALA A CA 1
ATOM 797 C C . ALA A 1 97 ? -5.465 -14.43 -19.531 1 98.75 97 ALA A C 1
ATOM 799 O O . ALA A 1 97 ? -6.465 -14.297 -18.828 1 98.75 97 ALA A O 1
ATOM 800 N N . THR A 1 98 ? -5.008 -13.523 -20.328 1 98.69 98 THR A N 1
ATOM 801 C CA . THR A 1 98 ? -5.758 -12.281 -20.5 1 98.69 98 THR A CA 1
ATOM 802 C C . THR A 1 98 ? -5.414 -11.625 -21.844 1 98.69 98 THR A C 1
ATOM 804 O O . THR A 1 98 ? -4.438 -12 -22.484 1 98.69 98 THR A O 1
ATOM 807 N N . ASN A 1 99 ? -6.262 -10.68 -22.297 1 97.56 99 ASN A N 1
ATOM 808 C CA . ASN A 1 99 ? -5.984 -9.914 -23.5 1 97.56 99 ASN A CA 1
ATOM 809 C C . ASN A 1 99 ? -6.508 -8.484 -23.375 1 97.56 99 ASN A C 1
ATOM 811 O O . ASN A 1 99 ? -7.098 -8.117 -22.359 1 97.56 99 ASN A O 1
ATOM 815 N N . LYS A 1 100 ? -6.234 -7.707 -24.344 1 95.5 100 LYS A N 1
ATOM 816 C CA . LYS A 1 100 ? -6.547 -6.281 -24.344 1 95.5 100 LYS A CA 1
ATOM 817 C C . LYS A 1 100 ? -8.055 -6.047 -24.438 1 95.5 100 LYS A C 1
ATOM 819 O O . LYS A 1 100 ? -8.539 -4.957 -24.125 1 95.5 100 LYS A O 1
ATOM 824 N N . GLU A 1 101 ? -8.766 -7.062 -24.891 1 95.81 101 GLU A N 1
ATOM 825 C CA . GLU A 1 101 ? -10.211 -6.922 -25.031 1 95.81 101 GLU A CA 1
ATOM 826 C C . GLU A 1 101 ? -10.898 -7.012 -23.672 1 95.81 101 GLU A C 1
ATOM 828 O O . GLU A 1 101 ? -12.07 -6.648 -23.531 1 95.81 101 GLU A O 1
ATOM 833 N N . GLY A 1 102 ? -10.219 -7.488 -22.688 1 96.5 102 GLY A N 1
ATOM 834 C CA . GLY A 1 102 ? -10.789 -7.457 -21.359 1 96.5 102 GLY A CA 1
ATOM 835 C C . GLY A 1 102 ? -11.133 -8.836 -20.828 1 96.5 102 GLY A C 1
ATOM 836 O O . GLY A 1 102 ? -11.742 -8.961 -19.766 1 96.5 102 GLY A O 1
ATOM 837 N N . PHE A 1 103 ? -10.711 -9.906 -21.547 1 98.19 103 PHE A N 1
ATOM 838 C CA . PHE A 1 103 ? -10.922 -11.258 -21.031 1 98.19 103 PHE A CA 1
ATOM 839 C C . PHE A 1 103 ? -9.844 -11.633 -20.031 1 98.19 103 PHE A C 1
ATOM 841 O O . PHE A 1 103 ? -8.672 -11.305 -20.219 1 98.19 103 PHE A O 1
ATOM 848 N N . TYR A 1 104 ? -10.242 -12.234 -19 1 98.81 104 TYR A N 1
ATOM 849 C CA . TYR A 1 104 ? -9.336 -12.906 -18.062 1 98.81 104 TYR A CA 1
ATOM 850 C C . TYR A 1 104 ? -9.781 -14.336 -17.812 1 98.81 104 TYR A C 1
ATOM 852 O O . TYR A 1 104 ? -10.984 -14.609 -17.719 1 98.81 104 TYR A O 1
ATOM 860 N N . PHE A 1 105 ? -8.875 -15.18 -17.766 1 98.62 105 PHE A N 1
ATOM 861 C CA . PHE A 1 105 ? -9.117 -16.594 -17.469 1 98.62 105 PHE A CA 1
ATOM 862 C C . PHE A 1 105 ? -8.125 -17.094 -16.422 1 98.62 105 PHE A C 1
ATOM 864 O O . PHE A 1 105 ? -6.926 -16.828 -16.531 1 98.62 105 PHE A O 1
ATOM 871 N N . VAL A 1 106 ? -8.609 -17.75 -15.336 1 98.88 106 VAL A N 1
ATOM 872 C CA . VAL A 1 106 ? -7.77 -18.406 -14.336 1 98.88 106 VAL A CA 1
ATOM 873 C C . VAL A 1 106 ? -8.297 -19.828 -14.07 1 98.88 106 VAL A C 1
ATOM 875 O O . VAL A 1 106 ? -9.5 -20.016 -13.883 1 98.88 106 VAL A O 1
ATOM 878 N N . ALA A 1 107 ? -7.422 -20.766 -14.039 1 98.75 107 ALA A N 1
ATOM 879 C CA . ALA A 1 107 ? -7.773 -22.125 -13.672 1 98.75 107 ALA A CA 1
ATOM 880 C C . ALA A 1 107 ? -6.641 -22.797 -12.891 1 98.75 107 ALA A C 1
ATOM 882 O O . ALA A 1 107 ? -5.465 -22.609 -13.219 1 98.75 107 ALA A O 1
ATOM 883 N N . GLY A 1 108 ? -6.969 -23.422 -11.883 1 98.31 108 GLY A N 1
ATOM 884 C CA . GLY A 1 108 ? -6.023 -24.172 -11.07 1 98.31 108 GLY A CA 1
ATOM 885 C C . GLY A 1 108 ? -6.531 -25.547 -10.695 1 98.31 108 GLY A C 1
ATOM 886 O O . GLY A 1 108 ? -7.738 -25.766 -10.586 1 98.31 108 GLY A O 1
ATOM 887 N N . SER A 1 109 ? -5.609 -26.484 -10.586 1 98.25 109 SER A N 1
ATOM 888 C CA . SER A 1 109 ? -5.906 -27.844 -10.156 1 98.25 109 SER A CA 1
ATOM 889 C C . SER A 1 109 ? -4.773 -28.422 -9.312 1 98.25 109 SER A C 1
ATOM 891 O O . SER A 1 109 ? -3.66 -28.609 -9.805 1 98.25 109 SER A O 1
ATOM 893 N N . GLU A 1 110 ? -5.051 -28.641 -8.117 1 97.88 110 GLU A N 1
ATOM 894 C CA . GLU A 1 110 ? -4.117 -29.281 -7.195 1 97.88 110 GLU A CA 1
ATOM 895 C C . GLU A 1 110 ? -4.598 -30.672 -6.805 1 97.88 110 GLU A C 1
ATOM 897 O O . GLU A 1 110 ? -5.574 -30.812 -6.062 1 97.88 110 GLU A O 1
ATOM 902 N N . ARG A 1 111 ? -3.85 -31.625 -7.301 1 97.06 111 ARG A N 1
ATOM 903 C CA . ARG A 1 111 ? -4.172 -33.031 -6.996 1 97.06 111 ARG A CA 1
ATOM 904 C C . ARG A 1 111 ? -3.762 -33.375 -5.574 1 97.06 111 ARG A C 1
ATOM 906 O O . ARG A 1 111 ? -2.672 -33 -5.125 1 97.06 111 ARG A O 1
ATOM 913 N N . ARG A 1 112 ? -4.707 -34.094 -4.961 1 94.25 112 ARG A N 1
ATOM 914 C CA . ARG A 1 112 ? -4.492 -34.688 -3.643 1 94.25 112 ARG A CA 1
ATOM 915 C C . ARG A 1 112 ? -4.852 -36.156 -3.639 1 94.25 112 ARG A C 1
ATOM 917 O O . ARG A 1 112 ? -5.285 -36.688 -4.656 1 94.25 112 ARG A O 1
ATOM 924 N N . GLN A 1 113 ? -4.613 -36.781 -2.488 1 91.06 113 GLN A N 1
ATOM 925 C CA . GLN A 1 113 ? -4.957 -38.188 -2.367 1 91.06 113 GLN A CA 1
ATOM 926 C C . GLN A 1 113 ? -6.461 -38.406 -2.514 1 91.06 113 GLN A C 1
ATOM 928 O O . GLN A 1 113 ? -7.25 -37.5 -2.275 1 91.06 113 GLN A O 1
ATOM 933 N N . HIS A 1 114 ? -6.875 -39.594 -3.016 1 89.44 114 HIS A N 1
ATOM 934 C CA . HIS A 1 114 ? -8.25 -40.094 -3.041 1 89.44 114 HIS A CA 1
ATOM 935 C C . HIS A 1 114 ? -9.062 -39.406 -4.129 1 89.44 114 HIS A C 1
ATOM 937 O O . HIS A 1 114 ? -10.273 -39.219 -3.979 1 89.44 114 HIS A O 1
ATOM 943 N N . GLY A 1 115 ? -8.328 -38.875 -5.109 1 91.12 115 GLY A N 1
ATOM 944 C CA . GLY A 1 115 ? -9.031 -38.281 -6.227 1 91.12 115 GLY A CA 1
ATOM 945 C C . GLY A 1 115 ? -9.594 -36.906 -5.898 1 91.12 115 GLY A C 1
ATOM 946 O O . GLY A 1 115 ? -10.555 -36.438 -6.531 1 91.12 115 GLY A O 1
ATOM 947 N N . ILE A 1 116 ? -9.055 -36.344 -4.891 1 93.12 116 ILE A N 1
ATOM 948 C CA . ILE A 1 116 ? -9.469 -35 -4.488 1 93.12 116 ILE A CA 1
ATOM 949 C C . ILE A 1 116 ? -8.664 -33.938 -5.262 1 93.12 116 ILE A C 1
ATOM 951 O O . ILE A 1 116 ? -7.461 -34.125 -5.496 1 93.12 116 ILE A O 1
ATOM 955 N N . ILE A 1 117 ? -9.422 -32.938 -5.699 1 95.62 117 ILE A N 1
ATOM 956 C CA . ILE A 1 117 ? -8.789 -31.797 -6.375 1 95.62 117 ILE A CA 1
ATOM 957 C C . ILE A 1 117 ? -9.172 -30.5 -5.672 1 95.62 117 ILE A C 1
ATOM 959 O O . ILE A 1 117 ? -10.344 -30.25 -5.379 1 95.62 117 ILE A O 1
ATOM 963 N N . ASN A 1 118 ? -8.188 -29.734 -5.277 1 97 118 ASN A N 1
ATOM 964 C CA . ASN A 1 118 ? -8.492 -28.328 -5.133 1 97 118 ASN A CA 1
ATOM 965 C C . ASN A 1 118 ? -8.484 -27.609 -6.48 1 97 118 ASN A C 1
ATOM 967 O O . ASN A 1 118 ? -7.426 -27.375 -7.059 1 97 118 ASN A O 1
ATOM 971 N N . GLY A 1 119 ? -9.664 -27.344 -6.961 1 97.88 119 GLY A N 1
ATOM 972 C CA . GLY A 1 119 ? -9.812 -26.781 -8.297 1 97.88 119 GLY A CA 1
ATOM 973 C C . GLY A 1 119 ? -10.617 -25.5 -8.336 1 97.88 119 GLY A C 1
ATOM 974 O O . GLY A 1 119 ? -11.523 -25.312 -7.52 1 97.88 119 GLY A O 1
ATOM 975 N N . LEU A 1 120 ? -10.312 -24.625 -9.242 1 98.44 120 LEU A N 1
ATOM 976 C CA . LEU A 1 120 ? -11.031 -23.359 -9.414 1 98.44 120 LEU A CA 1
ATOM 977 C C . LEU A 1 120 ? -10.984 -22.891 -10.859 1 98.44 120 LEU A C 1
ATOM 979 O O . LEU A 1 120 ? -10.031 -23.203 -11.586 1 98.44 120 LEU A O 1
ATOM 983 N N . CYS A 1 121 ? -11.977 -22.188 -11.234 1 98.69 121 CYS A N 1
ATOM 984 C CA . CYS A 1 121 ? -12.039 -21.562 -12.547 1 98.69 121 CYS A CA 1
ATOM 985 C C . CYS A 1 121 ? -12.719 -20.188 -12.461 1 98.69 121 CYS A C 1
ATOM 987 O O . CYS A 1 121 ? -13.812 -20.078 -11.898 1 98.69 121 CYS A O 1
ATOM 989 N N . TYR A 1 122 ? -12.039 -19.188 -12.906 1 98.88 122 TYR A N 1
ATOM 990 C CA . TYR A 1 122 ? -12.562 -17.844 -13.07 1 98.88 122 TYR A CA 1
ATOM 991 C C . TYR A 1 122 ? -12.555 -17.422 -14.531 1 98.88 122 TYR A C 1
ATOM 993 O O . TYR A 1 122 ? -11.609 -17.719 -15.266 1 98.88 122 TYR A O 1
ATOM 1001 N N . LEU A 1 123 ? -13.578 -16.734 -14.914 1 98.81 123 LEU A N 1
ATOM 1002 C CA . LEU A 1 123 ? -13.664 -16.188 -16.266 1 98.81 123 LEU A CA 1
ATOM 1003 C C . LEU A 1 123 ? -14.266 -14.781 -16.234 1 98.81 123 LEU A C 1
ATOM 1005 O O . LEU A 1 123 ? -15.422 -14.602 -15.852 1 98.81 123 LEU A O 1
ATOM 1009 N N . LEU A 1 124 ? -13.469 -13.828 -16.562 1 98.81 124 LEU A N 1
ATOM 1010 C CA . LEU A 1 124 ? -13.984 -12.477 -16.734 1 98.81 124 LEU A CA 1
ATOM 1011 C C . LEU A 1 124 ? -14.344 -12.227 -18.203 1 98.81 124 LEU A C 1
ATOM 1013 O O . LEU A 1 124 ? -13.492 -12.336 -19.078 1 98.81 124 LEU A O 1
ATOM 1017 N N . VAL A 1 125 ? -15.531 -11.93 -18.484 1 98.19 125 VAL A N 1
ATOM 1018 C CA . VAL A 1 125 ? -16.047 -11.672 -19.828 1 98.19 125 VAL A CA 1
ATOM 1019 C C . VAL A 1 125 ? -16.5 -10.227 -19.938 1 98.19 125 VAL A C 1
ATOM 1021 O O . VAL A 1 125 ? -17.344 -9.773 -19.156 1 98.19 125 VAL A O 1
ATOM 1024 N N . PRO A 1 126 ? -15.961 -9.539 -20.953 1 96.19 126 PRO A N 1
ATOM 1025 C CA . PRO A 1 126 ? -16.422 -8.164 -21.156 1 96.19 126 PRO A CA 1
ATOM 1026 C C . PRO A 1 126 ? -17.953 -8.055 -21.25 1 96.19 126 PRO A C 1
ATOM 1028 O O . PRO A 1 126 ? -18.594 -8.883 -21.891 1 96.19 126 PRO A O 1
ATOM 1031 N N . ASN A 1 127 ? -18.547 -7.066 -20.562 1 93.69 127 ASN A N 1
ATOM 1032 C CA . ASN A 1 127 ? -19.969 -6.73 -20.578 1 93.69 127 ASN A CA 1
ATOM 1033 C C . ASN A 1 127 ? -20.781 -7.719 -19.75 1 93.69 127 ASN A C 1
ATOM 1035 O O . ASN A 1 127 ? -21.984 -7.57 -19.609 1 93.69 127 ASN A O 1
ATOM 1039 N N . ILE A 1 128 ? -20.219 -8.828 -19.25 1 96.62 128 ILE A N 1
ATOM 1040 C CA . ILE A 1 128 ? -20.953 -9.758 -18.375 1 96.62 128 ILE A CA 1
ATOM 1041 C C . ILE A 1 128 ? -20.438 -9.625 -16.953 1 96.62 128 ILE A C 1
ATOM 1043 O O . ILE A 1 128 ? -21.234 -9.422 -16.016 1 96.62 128 ILE A O 1
ATOM 1047 N N . GLY A 1 129 ? -19.125 -9.719 -16.828 1 98.12 129 GLY A N 1
ATOM 1048 C CA . GLY A 1 129 ? -18.516 -9.664 -15.508 1 98.12 129 GLY A CA 1
ATOM 1049 C C . GLY A 1 129 ? -17.703 -10.906 -15.172 1 98.12 129 GLY A C 1
ATOM 1050 O O . GLY A 1 129 ? -17.391 -11.703 -16.047 1 98.12 129 GLY A O 1
ATOM 1051 N N . LEU A 1 130 ? -17.312 -11.016 -13.898 1 98.81 130 LEU A N 1
ATOM 1052 C CA . LEU A 1 130 ? -16.484 -12.125 -13.438 1 98.81 130 LEU A CA 1
ATOM 1053 C C . LEU A 1 130 ? -17.344 -13.344 -13.109 1 98.81 130 LEU A C 1
ATOM 1055 O O . LEU A 1 130 ? -18.203 -13.273 -12.227 1 98.81 130 LEU A O 1
ATOM 1059 N N . LEU A 1 131 ? -17.109 -14.375 -13.812 1 98.81 131 LEU A N 1
ATOM 1060 C CA . LEU A 1 131 ? -17.781 -15.641 -13.578 1 98.81 131 LEU A CA 1
ATOM 1061 C C . LEU A 1 131 ? -16.922 -16.578 -12.734 1 98.81 131 LEU A C 1
ATOM 1063 O O . LEU A 1 131 ? -15.703 -16.641 -12.93 1 98.81 131 LEU A O 1
ATOM 1067 N N . CYS A 1 132 ? -17.562 -17.312 -11.852 1 98.81 132 CYS A N 1
ATOM 1068 C CA . CYS A 1 132 ? -16.891 -18.203 -10.914 1 98.81 132 CYS A CA 1
ATOM 1069 C C . CYS A 1 132 ? -17.422 -19.625 -11.039 1 98.81 132 CYS A C 1
ATOM 1071 O O . CYS A 1 132 ? -18.625 -19.828 -11.219 1 98.81 132 CYS A O 1
ATOM 1073 N N . SER A 1 133 ? -16.531 -20.594 -11 1 98.31 133 SER A N 1
ATOM 1074 C CA . SER A 1 133 ? -17.031 -21.953 -10.977 1 98.31 133 SER A CA 1
ATOM 1075 C C . SER A 1 133 ? -17.922 -22.203 -9.766 1 98.31 133 SER A C 1
ATOM 1077 O O . SER A 1 133 ? -17.828 -21.5 -8.758 1 98.31 133 SER A O 1
ATOM 1079 N N . PRO A 1 134 ? -18.766 -23.188 -9.758 1 96.19 134 PRO A N 1
ATOM 1080 C CA . PRO A 1 134 ? -19.922 -23.25 -8.875 1 96.19 134 PRO A CA 1
ATOM 1081 C C . PRO A 1 134 ? -19.531 -23.391 -7.402 1 96.19 134 PRO A C 1
ATOM 1083 O O . PRO A 1 134 ? -20.234 -22.891 -6.523 1 96.19 134 PRO A O 1
ATOM 1086 N N . LYS A 1 135 ? -18.469 -24.016 -7.051 1 95.81 135 LYS A N 1
ATOM 1087 C CA . LYS A 1 135 ? -18.203 -24.344 -5.652 1 95.81 135 LYS A CA 1
ATOM 1088 C C . LYS A 1 135 ? -17.438 -23.203 -4.973 1 95.81 135 LYS A C 1
ATOM 1090 O O . LYS A 1 135 ? -17.266 -23.203 -3.752 1 95.81 135 LYS A O 1
ATOM 1095 N N . LEU A 1 136 ? -16.969 -22.297 -5.781 1 97.38 136 LEU A N 1
ATOM 1096 C CA . LEU A 1 136 ? -16.281 -21.172 -5.156 1 97.38 136 LEU A CA 1
ATOM 1097 C C . LEU A 1 136 ? -17.188 -20.469 -4.16 1 97.38 136 LEU A C 1
ATOM 1099 O O . LEU A 1 136 ? -18.391 -20.297 -4.418 1 97.38 136 LEU A O 1
ATOM 1103 N N . PRO A 1 137 ? -16.531 -20.141 -3.049 1 97.69 137 PRO A N 1
ATOM 1104 C CA . PRO A 1 137 ? -15.117 -19.984 -2.725 1 97.69 137 PRO A CA 1
ATOM 1105 C C . PRO A 1 137 ? -14.461 -21.297 -2.287 1 97.69 137 PRO A C 1
ATOM 1107 O O . PRO A 1 137 ? -13.258 -21.328 -2.039 1 97.69 137 PRO A O 1
ATOM 1110 N N . ASP A 1 138 ? -15.188 -22.422 -2.16 1 97.69 138 ASP A N 1
ATOM 1111 C CA . ASP A 1 138 ? -14.617 -23.734 -1.869 1 97.69 138 ASP A CA 1
ATOM 1112 C C . ASP A 1 138 ? -13.93 -24.312 -3.1 1 97.69 138 ASP A C 1
ATOM 1114 O O . ASP A 1 138 ? -14.484 -24.281 -4.203 1 97.69 138 ASP A O 1
ATOM 1118 N N . THR A 1 139 ? -12.773 -24.859 -2.914 1 97.75 139 THR A N 1
ATOM 1119 C CA . THR A 1 139 ? -12.07 -25.359 -4.09 1 97.75 139 THR A CA 1
ATOM 1120 C C . THR A 1 139 ? -12.016 -26.891 -4.086 1 97.75 139 THR A C 1
ATOM 1122 O O . THR A 1 139 ? -11.438 -27.5 -4.992 1 97.75 139 THR A O 1
ATOM 1125 N N . ILE A 1 140 ? -12.578 -27.5 -3.119 1 96.31 140 ILE A N 1
ATOM 1126 C CA . ILE A 1 140 ? -12.508 -28.953 -3.01 1 96.31 140 ILE A CA 1
ATOM 1127 C C . ILE A 1 140 ? -13.461 -29.594 -4.02 1 96.31 140 ILE A C 1
ATOM 1129 O O . ILE A 1 140 ? -14.68 -29.422 -3.926 1 96.31 140 ILE A O 1
ATOM 1133 N N . LEU A 1 141 ? -12.922 -30.328 -4.934 1 96 141 LEU A N 1
ATOM 1134 C CA . LEU A 1 141 ? -13.664 -31.078 -5.938 1 96 141 LEU A CA 1
ATOM 1135 C C . LEU A 1 141 ? -13.422 -32.562 -5.781 1 96 141 LEU A C 1
ATOM 1137 O O . LEU A 1 141 ? -12.391 -33 -5.242 1 96 141 LEU A O 1
ATOM 1141 N N . PHE A 1 142 ? -14.32 -33.375 -6.277 1 94.12 142 PHE A N 1
ATOM 1142 C CA . PHE A 1 142 ? -14.242 -34.812 -6.145 1 94.12 142 PHE A CA 1
ATOM 1143 C C . PHE A 1 142 ? -14.359 -35.5 -7.504 1 94.12 142 PHE A C 1
ATOM 1145 O O . PHE A 1 142 ? -14.773 -34.875 -8.484 1 94.12 142 PHE A O 1
ATOM 1152 N N . GLY A 1 143 ? -13.891 -36.719 -7.559 1 89.94 143 GLY A N 1
ATOM 1153 C CA . GLY A 1 143 ? -14.117 -37.531 -8.734 1 89.94 143 GLY A CA 1
ATOM 1154 C C . GLY A 1 143 ? -13.008 -37.438 -9.766 1 89.94 143 GLY A C 1
ATOM 1155 O O . GLY A 1 143 ? -13.203 -37.781 -10.93 1 89.94 143 GLY A O 1
ATOM 1156 N N . ALA A 1 144 ? -11.953 -36.906 -9.375 1 92.56 144 ALA A N 1
ATOM 1157 C CA . ALA A 1 144 ? -10.828 -36.812 -10.305 1 92.56 144 ALA A CA 1
ATOM 1158 C C . ALA A 1 144 ? -10.328 -38.188 -10.688 1 92.56 144 ALA A C 1
ATOM 1160 O O . ALA A 1 144 ? -10.281 -39.094 -9.852 1 92.56 144 ALA A O 1
ATOM 1161 N N . LYS A 1 145 ? -9.969 -38.312 -11.914 1 91.56 145 LYS A N 1
ATOM 1162 C CA . LYS A 1 145 ? -9.312 -39.531 -12.367 1 91.56 145 LYS A CA 1
ATOM 1163 C C . LYS A 1 145 ? -7.82 -39.5 -12.031 1 91.56 145 LYS A C 1
ATOM 1165 O O . LYS A 1 145 ? -7.254 -38.438 -11.766 1 91.56 145 LYS A O 1
ATOM 1170 N N . ASN A 1 146 ? -7.293 -40.719 -12.133 1 88.81 146 ASN A N 1
ATOM 1171 C CA . ASN A 1 146 ? -5.871 -40.812 -11.812 1 88.81 146 ASN A CA 1
ATOM 1172 C C . ASN A 1 146 ? -5.02 -40.031 -12.805 1 88.81 146 ASN A C 1
ATOM 1174 O O . ASN A 1 146 ? -5.242 -40.094 -14.016 1 88.81 146 ASN A O 1
ATOM 1178 N N . ASN A 1 147 ? -4.172 -39.281 -12.305 1 87.88 147 ASN A N 1
ATOM 1179 C CA . ASN A 1 147 ? -3.145 -38.562 -13.039 1 87.88 147 ASN A CA 1
ATOM 1180 C C . ASN A 1 147 ? -3.752 -37.438 -13.898 1 87.88 147 ASN A C 1
ATOM 1182 O O . ASN A 1 147 ? -3.176 -37.062 -14.922 1 87.88 147 ASN A O 1
ATOM 1186 N N . GLU A 1 148 ? -4.977 -37.094 -13.594 1 91.88 148 GLU A N 1
ATOM 1187 C CA . GLU A 1 148 ? -5.598 -36 -14.305 1 91.88 148 GLU A CA 1
ATOM 1188 C C . GLU A 1 148 ? -5.707 -34.75 -13.422 1 91.88 148 GLU A C 1
ATOM 1190 O O . GLU A 1 148 ? -5.984 -34.875 -12.227 1 91.88 148 GLU A O 1
ATOM 1195 N N . PHE A 1 149 ? -5.492 -33.656 -14.062 1 97.44 149 PHE A N 1
ATOM 1196 C CA . PHE A 1 149 ? -5.676 -32.375 -13.367 1 97.44 149 PHE A CA 1
ATOM 1197 C C . PHE A 1 149 ? -7.082 -31.844 -13.586 1 97.44 149 PHE A C 1
ATOM 1199 O O . PHE A 1 149 ? -7.309 -31.031 -14.484 1 97.44 149 PHE A O 1
ATOM 1206 N N . GLY A 1 150 ? -8.039 -32.219 -12.695 1 96.75 150 GLY A N 1
ATOM 1207 C CA . GLY A 1 150 ? -9.375 -31.672 -12.852 1 96.75 150 GLY A CA 1
ATOM 1208 C C . GLY A 1 150 ? -10.461 -32.562 -12.289 1 96.75 150 GLY A C 1
ATOM 1209 O O . GLY A 1 150 ? -10.234 -33.75 -12.031 1 96.75 150 GLY A O 1
ATOM 1210 N N . ALA A 1 151 ? -11.523 -32 -12.117 1 96.31 151 ALA A N 1
ATOM 1211 C CA . ALA A 1 151 ? -12.773 -32.625 -11.672 1 96.31 151 ALA A CA 1
ATOM 1212 C C . ALA A 1 151 ? -13.945 -31.656 -11.852 1 96.31 151 ALA A C 1
ATOM 1214 O O . ALA A 1 151 ? -13.75 -30.438 -11.992 1 96.31 151 ALA A O 1
ATOM 1215 N N . GLU A 1 152 ? -15.141 -32.312 -11.922 1 94.31 152 GLU A N 1
ATOM 1216 C CA . GLU A 1 152 ? -16.391 -31.547 -11.953 1 94.31 152 GLU A CA 1
ATOM 1217 C C . GLU A 1 152 ? -16.359 -30.484 -13.039 1 94.31 152 GLU A C 1
ATOM 1219 O O . GLU A 1 152 ? -16.672 -29.312 -12.773 1 94.31 152 GLU A O 1
ATOM 1224 N N . GLY A 1 153 ? -15.938 -30.812 -14.289 1 95.75 153 GLY A N 1
ATOM 1225 C CA . GLY A 1 153 ? -16.062 -29.969 -15.461 1 95.75 153 GLY A CA 1
ATOM 1226 C C . GLY A 1 153 ? -14.742 -29.344 -15.883 1 95.75 153 GLY A C 1
ATOM 1227 O O . GLY A 1 153 ? -14.602 -28.891 -17.031 1 95.75 153 GLY A O 1
ATOM 1228 N N . LEU A 1 154 ? -13.797 -29.219 -14.992 1 98 154 LEU A N 1
ATOM 1229 C CA . LEU A 1 154 ? -12.469 -28.688 -15.289 1 98 154 LEU A CA 1
ATOM 1230 C C . LEU A 1 154 ? -11.492 -29.812 -15.633 1 98 154 LEU A C 1
ATOM 1232 O O . LEU A 1 154 ? -11.445 -30.828 -14.945 1 98 154 LEU A O 1
ATOM 1236 N N . LEU A 1 155 ? -10.789 -29.672 -16.719 1 98.06 155 LEU A N 1
ATOM 1237 C CA . LEU A 1 155 ? -9.758 -30.641 -17.094 1 98.06 155 LEU A CA 1
ATOM 1238 C C . LEU A 1 155 ? -8.562 -29.938 -17.719 1 98.06 155 LEU A C 1
ATOM 1240 O O . LEU A 1 155 ? -8.719 -29.156 -18.656 1 98.06 155 LEU A O 1
ATOM 1244 N N . ILE A 1 156 ? -7.414 -30.188 -17.203 1 98.38 156 ILE A N 1
ATOM 1245 C CA . ILE A 1 156 ? -6.152 -29.641 -17.688 1 98.38 156 ILE A CA 1
ATOM 1246 C C . ILE A 1 156 ? -5.188 -30.781 -18.031 1 98.38 156 ILE A C 1
ATOM 1248 O O . ILE A 1 156 ? -4.91 -31.641 -17.188 1 98.38 156 ILE A O 1
ATOM 1252 N N . LYS A 1 157 ? -4.629 -30.781 -19.25 1 96.69 157 LYS A N 1
ATOM 1253 C CA . LYS A 1 157 ? -3.799 -31.906 -19.688 1 96.69 157 LYS A CA 1
ATOM 1254 C C . LYS A 1 157 ? -2.553 -31.406 -20.422 1 96.69 157 LYS A C 1
ATOM 1256 O O . LYS A 1 157 ? -2.646 -30.578 -21.328 1 96.69 157 LYS A O 1
ATOM 1261 N N . PRO A 1 158 ? -1.448 -31.969 -19.984 1 96.69 158 PRO A N 1
ATOM 1262 C CA . PRO A 1 158 ? -0.271 -31.688 -20.812 1 96.69 158 PRO A CA 1
ATOM 1263 C C . PRO A 1 158 ? -0.314 -32.406 -22.156 1 96.69 158 PRO A C 1
ATOM 1265 O O . PRO A 1 158 ? -0.751 -33.531 -22.234 1 96.69 158 PRO A O 1
ATOM 1268 N N . ILE A 1 159 ? 0.065 -31.734 -23.234 1 97.31 159 ILE A N 1
ATOM 1269 C CA . ILE A 1 159 ? 0.06 -32.281 -24.578 1 97.31 159 ILE A CA 1
ATOM 1270 C C . ILE A 1 159 ? 1.495 -32.531 -25.047 1 97.31 159 ILE A C 1
ATOM 1272 O O . ILE A 1 159 ? 1.855 -33.625 -25.453 1 97.31 159 ILE A O 1
ATOM 1276 N N . GLU A 1 160 ? 2.326 -31.547 -25.062 1 97.5 160 GLU A N 1
ATOM 1277 C CA . GLU A 1 160 ? 3.754 -31.562 -25.359 1 97.5 160 GLU A CA 1
ATOM 1278 C C . GLU A 1 160 ? 4.559 -30.875 -24.266 1 97.5 160 GLU A C 1
ATOM 1280 O O . GLU A 1 160 ? 4.305 -29.719 -23.922 1 97.5 160 GLU A O 1
ATOM 1285 N N . PRO A 1 161 ? 5.5 -31.656 -23.688 1 96.69 161 PRO A N 1
ATOM 1286 C CA . PRO A 1 161 ? 6.227 -31.125 -22.531 1 96.69 161 PRO A CA 1
ATOM 1287 C C . PRO A 1 161 ? 6.82 -29.734 -22.797 1 96.69 161 PRO A C 1
ATOM 1289 O O . PRO A 1 161 ? 7.516 -29.547 -23.797 1 96.69 161 PRO A O 1
ATOM 1292 N N . MET A 1 162 ? 6.5 -28.797 -21.906 1 97 162 MET A N 1
ATOM 1293 C CA . MET A 1 162 ? 7.004 -27.422 -21.875 1 97 162 MET A CA 1
ATOM 1294 C C . MET A 1 162 ? 6.621 -26.672 -23.141 1 97 162 MET A C 1
ATOM 1296 O O . MET A 1 162 ? 7.25 -25.656 -23.484 1 97 162 MET A O 1
ATOM 1300 N N . LYS A 1 163 ? 5.559 -27.141 -23.859 1 97.81 163 LYS A N 1
ATOM 1301 C CA . LYS A 1 163 ? 5.207 -26.469 -25.109 1 97.81 163 LYS A CA 1
ATOM 1302 C C . LYS A 1 163 ? 3.697 -26.297 -25.234 1 97.81 163 LYS A C 1
ATOM 1304 O O . LYS A 1 163 ? 3.219 -25.266 -25.688 1 97.81 163 LYS A O 1
ATOM 1309 N N . LYS A 1 164 ? 3.004 -27.375 -24.891 1 98.38 164 LYS A N 1
ATOM 1310 C CA . LYS A 1 164 ? 1.568 -27.312 -25.141 1 98.38 164 LYS A CA 1
ATOM 1311 C C . LYS A 1 164 ? 0.774 -27.953 -24.016 1 98.38 164 LYS A C 1
ATOM 1313 O O . LYS A 1 164 ? 1.151 -29 -23.5 1 98.38 164 LYS A O 1
ATOM 1318 N N . TRP A 1 165 ? -0.332 -27.344 -23.641 1 98.56 165 TRP A N 1
ATOM 1319 C CA . TRP A 1 165 ? -1.326 -27.859 -22.703 1 98.56 165 TRP A CA 1
ATOM 1320 C C . TRP A 1 165 ? -2.738 -27.625 -23.234 1 98.56 165 TRP A C 1
ATOM 1322 O O . TRP A 1 165 ? -2.971 -26.719 -24.016 1 98.56 165 TRP A O 1
ATOM 1332 N N . LYS A 1 166 ? -3.629 -28.484 -22.875 1 98.5 166 LYS A N 1
ATOM 1333 C CA . LYS A 1 166 ? -5.055 -28.344 -23.141 1 98.5 166 LYS A CA 1
ATOM 1334 C C . LYS A 1 166 ? -5.836 -28.062 -21.875 1 98.5 166 LYS A C 1
ATOM 1336 O O . LYS A 1 166 ? -5.676 -28.766 -20.875 1 98.5 166 LYS A O 1
ATOM 1341 N N . ILE A 1 167 ? -6.648 -27 -21.844 1 98.62 167 ILE A N 1
ATOM 1342 C CA . ILE A 1 167 ? -7.496 -26.641 -20.703 1 98.62 167 ILE A CA 1
ATOM 1343 C C . ILE A 1 167 ? -8.953 -26.594 -21.141 1 98.62 167 ILE A C 1
ATOM 1345 O O . ILE A 1 167 ? -9.312 -25.844 -22.062 1 98.62 167 ILE A O 1
ATOM 1349 N N . THR A 1 168 ? -9.773 -27.312 -20.484 1 98.56 168 THR A N 1
ATOM 1350 C CA . THR A 1 168 ? -11.188 -27.312 -20.828 1 98.56 168 THR A CA 1
ATOM 1351 C C . THR A 1 168 ? -12.047 -27.141 -19.578 1 98.56 168 THR A C 1
ATOM 1353 O O . THR A 1 168 ? -11.641 -27.531 -18.484 1 98.56 168 THR A O 1
ATOM 1356 N N . TYR A 1 169 ? -13.133 -26.578 -19.781 1 98.62 169 TYR A N 1
ATOM 1357 C CA . TYR A 1 169 ? -14.164 -26.438 -18.75 1 98.62 169 TYR A CA 1
ATOM 1358 C C . TYR A 1 169 ? -15.555 -26.547 -19.359 1 98.62 169 TYR A C 1
ATOM 1360 O O . TYR A 1 169 ? -15.82 -25.984 -20.422 1 98.62 169 TYR A O 1
ATOM 1368 N N . GLN A 1 170 ? -16.406 -27.266 -18.766 1 98.31 170 GLN A N 1
ATOM 1369 C CA . GLN A 1 170 ? -17.812 -27.359 -19.125 1 98.31 170 GLN A CA 1
ATOM 1370 C C . GLN A 1 170 ? -18.703 -27.422 -17.891 1 98.31 170 GLN A C 1
ATOM 1372 O O . GLN A 1 170 ? -18.578 -28.328 -17.062 1 98.31 170 GLN A O 1
ATOM 1377 N N . GLY A 1 171 ? -19.516 -26.5 -17.781 1 98.12 171 GLY A N 1
ATOM 1378 C CA . GLY A 1 171 ? -20.422 -26.484 -16.625 1 98.12 171 GLY A CA 1
ATOM 1379 C C . GLY A 1 171 ? -20.984 -25.109 -16.344 1 98.12 171 GLY A C 1
ATOM 1380 O O . GLY A 1 171 ? -20.953 -24.234 -17.203 1 98.12 171 GLY A O 1
ATOM 1381 N N . LYS A 1 172 ? -21.594 -25 -15.172 1 98.38 172 LYS A N 1
ATOM 1382 C CA . LYS A 1 172 ? -22.203 -23.75 -14.75 1 98.38 172 LYS A CA 1
ATOM 1383 C C . LYS A 1 172 ? -21.203 -22.859 -14.023 1 98.38 172 LYS A C 1
ATOM 1385 O O . LYS A 1 172 ? -20.25 -23.359 -13.422 1 98.38 172 LYS A O 1
ATOM 1390 N N . MET A 1 173 ? -21.359 -21.609 -14.211 1 98.62 173 MET A N 1
ATOM 1391 C CA . MET A 1 173 ? -20.656 -20.594 -13.43 1 98.62 173 MET A CA 1
ATOM 1392 C C . MET A 1 173 ? -21.609 -19.5 -12.961 1 98.62 173 MET A C 1
ATOM 1394 O O . MET A 1 173 ? -22.609 -19.219 -13.625 1 98.62 173 MET A O 1
ATOM 1398 N N . TYR A 1 174 ? -21.344 -18.922 -11.844 1 98.69 174 TYR A N 1
ATOM 1399 C CA . TYR A 1 174 ? -22.188 -17.828 -11.359 1 98.69 174 TYR A CA 1
ATOM 1400 C C . TYR A 1 174 ? -21.453 -16.5 -11.445 1 98.69 174 TYR A C 1
ATOM 1402 O O . TYR A 1 174 ? -20.219 -16.453 -11.453 1 98.69 174 TYR A O 1
ATOM 1410 N N . LEU A 1 175 ? -22.219 -15.461 -11.57 1 98.62 175 LEU A N 1
ATOM 1411 C CA . LEU A 1 175 ? -21.672 -14.109 -11.586 1 98.62 175 LEU A CA 1
ATOM 1412 C C . LEU A 1 175 ? -21.203 -13.695 -10.188 1 98.62 175 LEU A C 1
ATOM 1414 O O . LEU A 1 175 ? -21.969 -13.789 -9.227 1 98.62 175 LEU A O 1
ATOM 1418 N N . SER A 1 176 ? -19.984 -13.211 -10.086 1 98.38 176 SER A N 1
ATOM 1419 C CA . SER A 1 176 ? -19.375 -12.93 -8.797 1 98.38 176 SER A CA 1
ATOM 1420 C C . SER A 1 176 ? -20.156 -11.891 -8.016 1 98.38 176 SER A C 1
ATOM 1422 O O . SER A 1 176 ? -20.266 -11.961 -6.789 1 98.38 176 SER A O 1
ATOM 1424 N N . THR A 1 177 ? -20.734 -10.906 -8.688 1 97.25 177 THR A N 1
ATOM 1425 C CA . THR A 1 177 ? -21.422 -9.797 -8.039 1 97.25 177 THR A CA 1
ATOM 1426 C C . THR A 1 177 ? -22.875 -10.172 -7.707 1 97.25 177 THR A C 1
ATOM 1428 O O . THR A 1 177 ? -23.531 -9.477 -6.93 1 97.25 177 THR A O 1
ATOM 1431 N N . ASP A 1 178 ? -23.406 -11.211 -8.391 1 97.69 178 ASP A N 1
ATOM 1432 C CA . ASP A 1 178 ? -24.781 -11.688 -8.195 1 97.69 178 ASP A CA 1
ATOM 1433 C C . ASP A 1 178 ? -24.875 -13.195 -8.398 1 97.69 178 ASP A C 1
ATOM 1435 O O . ASP A 1 178 ? -25.125 -13.664 -9.508 1 97.69 178 ASP A O 1
ATOM 1439 N N . SER A 1 179 ? -24.781 -13.93 -7.332 1 96.31 179 SER A N 1
ATOM 1440 C CA . SER A 1 179 ? -24.672 -15.383 -7.383 1 96.31 179 SER A CA 1
ATOM 1441 C C . SER A 1 179 ? -25.938 -16.016 -7.93 1 96.31 179 SER A C 1
ATOM 1443 O O . SER A 1 179 ? -25.953 -17.203 -8.266 1 96.31 179 SER A O 1
ATOM 1445 N N . SER A 1 180 ? -27 -15.281 -7.996 1 97.31 180 SER A N 1
ATOM 1446 C CA . SER A 1 180 ? -28.25 -15.812 -8.539 1 97.31 180 SER A CA 1
ATOM 1447 C C . SER A 1 180 ? -28.188 -15.93 -10.055 1 97.31 180 SER A C 1
ATOM 1449 O O . SER A 1 180 ? -29 -16.625 -10.672 1 97.31 180 SER A O 1
ATOM 1451 N N . LYS A 1 181 ? -27.297 -15.195 -10.617 1 98.06 181 LYS A N 1
ATOM 1452 C CA . LYS A 1 181 ? -27.141 -15.266 -12.062 1 98.06 181 LYS A CA 1
ATOM 1453 C C . LYS A 1 181 ? -26.172 -16.391 -12.453 1 98.06 181 LYS A C 1
ATOM 1455 O O . LYS A 1 181 ? -24.969 -16.297 -12.203 1 98.06 181 LYS A O 1
ATOM 1460 N N . ILE A 1 182 ? -26.719 -17.422 -13.156 1 98.44 182 ILE A N 1
ATOM 1461 C CA . ILE A 1 182 ? -25.969 -18.625 -13.508 1 98.44 182 ILE A CA 1
ATOM 1462 C C . ILE A 1 182 ? -25.859 -18.734 -15.031 1 98.44 182 ILE A C 1
ATOM 1464 O O . ILE A 1 182 ? -26.828 -18.484 -15.75 1 98.44 182 ILE A O 1
ATOM 1468 N N . PHE A 1 183 ? -24.688 -19.109 -15.477 1 98.44 183 PHE A N 1
ATOM 1469 C CA . PHE A 1 183 ? -24.391 -19.203 -16.906 1 98.44 183 PHE A CA 1
ATOM 1470 C C . PHE A 1 183 ? -23.844 -20.578 -17.25 1 98.44 183 PHE A C 1
ATOM 1472 O O . PHE A 1 183 ? -23.047 -21.156 -16.5 1 98.44 183 PHE A O 1
ATOM 1479 N N . ASP A 1 184 ? -24.344 -21.172 -18.375 1 98.56 184 ASP A N 1
ATOM 1480 C CA . ASP A 1 184 ? -23.656 -22.328 -18.953 1 98.56 184 ASP A CA 1
ATOM 1481 C C . ASP A 1 184 ? -22.391 -21.922 -19.688 1 98.56 184 ASP A C 1
ATOM 1483 O O . ASP A 1 184 ? -22.438 -21.078 -20.594 1 98.56 184 ASP A O 1
ATOM 1487 N N . VAL A 1 185 ? -21.297 -22.5 -19.266 1 98.75 185 VAL A N 1
ATOM 1488 C CA . VAL A 1 185 ? -20.016 -22.062 -19.812 1 98.75 185 VAL A CA 1
ATOM 1489 C C . VAL A 1 185 ? -19.25 -23.25 -20.375 1 98.75 185 VAL A C 1
ATOM 1491 O O . VAL A 1 185 ? -19.219 -24.312 -19.766 1 98.75 185 VAL A O 1
ATOM 1494 N N . GLN A 1 186 ? -18.688 -23.078 -21.531 1 98.69 186 GLN A N 1
ATOM 1495 C CA . GLN A 1 186 ? -17.75 -24.016 -22.141 1 98.69 186 GLN A CA 1
ATOM 1496 C C . GLN A 1 186 ? -16.469 -23.312 -22.562 1 98.69 186 GLN A C 1
ATOM 1498 O O . GLN A 1 186 ? -16.516 -22.281 -23.234 1 98.69 186 GLN A O 1
ATOM 1503 N N . ILE A 1 187 ? -15.352 -23.797 -22.125 1 98.69 187 ILE A N 1
ATOM 1504 C CA . ILE A 1 187 ? -14.047 -23.266 -22.484 1 98.69 187 ILE A CA 1
ATOM 1505 C C . ILE A 1 187 ? -13.18 -24.375 -23.094 1 98.69 187 ILE A C 1
ATOM 1507 O O . ILE A 1 187 ? -13.078 -25.469 -22.531 1 98.69 187 ILE A O 1
ATOM 1511 N N . ASP A 1 188 ? -12.68 -24.141 -24.203 1 98.81 188 ASP A N 1
ATOM 1512 C CA . ASP A 1 188 ? -11.68 -24.969 -24.859 1 98.81 188 ASP A CA 1
ATOM 1513 C C . ASP A 1 188 ? -10.43 -24.172 -25.203 1 98.81 188 ASP A C 1
ATOM 1515 O O . ASP A 1 188 ? -10.406 -23.422 -26.188 1 98.81 188 ASP A O 1
ATOM 1519 N N . GLY A 1 189 ? -9.414 -24.359 -24.406 1 98.75 189 GLY A N 1
ATOM 1520 C CA . GLY A 1 189 ? -8.227 -23.531 -24.547 1 98.75 189 GLY A CA 1
ATOM 1521 C C . GLY A 1 189 ? -6.977 -24.328 -24.859 1 98.75 189 GLY A C 1
ATOM 1522 O O . GLY A 1 189 ? -6.75 -25.406 -24.281 1 98.75 189 GLY A O 1
ATOM 1523 N N . ASP A 1 190 ? -6.195 -23.828 -25.781 1 98.81 190 ASP A N 1
ATOM 1524 C CA . ASP A 1 190 ? -4.875 -24.359 -26.094 1 98.81 190 ASP A CA 1
ATOM 1525 C C . ASP A 1 190 ? -3.771 -23.422 -25.625 1 98.81 190 ASP A C 1
ATOM 1527 O O . ASP A 1 190 ? -3.568 -22.359 -26.219 1 98.81 190 ASP A O 1
ATOM 1531 N N . TRP A 1 191 ? -3.072 -23.844 -24.625 1 98.75 191 TRP A N 1
ATOM 1532 C CA . TRP A 1 191 ? -1.903 -23.109 -24.172 1 98.75 191 TRP A CA 1
ATOM 1533 C C . TRP A 1 191 ? -0.648 -23.547 -24.906 1 98.75 191 TRP A C 1
ATOM 1535 O O . TRP A 1 191 ? -0.448 -24.75 -25.141 1 98.75 191 TRP A O 1
ATOM 1545 N N . PHE A 1 192 ? 0.194 -22.625 -25.25 1 98.44 192 PHE A N 1
ATOM 1546 C CA . PHE A 1 192 ? 1.42 -22.953 -25.969 1 98.44 192 PHE A CA 1
ATOM 1547 C C . PHE A 1 192 ? 2.518 -21.938 -25.672 1 98.44 192 PHE A C 1
ATOM 1549 O O . PHE A 1 192 ? 2.23 -20.797 -25.328 1 98.44 192 PHE A O 1
ATOM 1556 N N . SER A 1 193 ? 3.74 -22.422 -25.766 1 97.62 193 SER A N 1
ATOM 1557 C CA . SER A 1 193 ? 4.883 -21.547 -25.562 1 97.62 193 SER A CA 1
ATOM 1558 C C . SER A 1 193 ? 6.113 -22.047 -26.312 1 97.62 193 SER A C 1
ATOM 1560 O O . SER A 1 193 ? 6.273 -23.25 -26.516 1 97.62 193 SER A O 1
ATOM 1562 N N . LYS A 1 194 ? 6.953 -21.109 -26.734 1 95.19 194 LYS A N 1
ATOM 1563 C CA . LYS A 1 194 ? 8.281 -21.406 -27.25 1 95.19 194 LYS A CA 1
ATOM 1564 C C . LYS A 1 194 ? 9.375 -20.844 -26.344 1 95.19 194 LYS A C 1
ATOM 1566 O O . LYS A 1 194 ? 10.555 -20.859 -26.703 1 95.19 194 LYS A O 1
ATOM 1571 N N . LEU A 1 195 ? 8.953 -20.344 -25.25 1 96.5 195 LEU A N 1
ATOM 1572 C CA . LEU A 1 195 ? 9.883 -19.703 -24.328 1 96.5 195 LEU A CA 1
ATOM 1573 C C . LEU A 1 195 ? 10.43 -20.719 -23.328 1 96.5 195 LEU A C 1
ATOM 1575 O O . LEU A 1 195 ? 9.789 -21.719 -23.047 1 96.5 195 LEU A O 1
ATOM 1579 N N . PRO A 1 196 ? 11.617 -20.453 -22.844 1 95.06 196 PRO A N 1
ATOM 1580 C CA . PRO A 1 196 ? 12.109 -21.328 -21.781 1 95.06 196 PRO A CA 1
ATOM 1581 C C . PRO A 1 196 ? 11.273 -21.234 -20.5 1 95.06 196 PRO A C 1
ATOM 1583 O O . PRO A 1 196 ? 10.648 -20.203 -20.25 1 95.06 196 PRO A O 1
ATOM 1586 N N . TYR A 1 197 ? 11.203 -22.359 -19.812 1 95.88 197 TYR A N 1
ATOM 1587 C CA . TYR A 1 197 ? 10.578 -22.312 -18.5 1 95.88 197 TYR A CA 1
ATOM 1588 C C . TYR A 1 197 ? 11.547 -21.797 -17.438 1 95.88 197 TYR A C 1
ATOM 1590 O O . TYR A 1 197 ? 12.766 -21.812 -17.656 1 95.88 197 TYR A O 1
ATOM 1598 N N . PHE A 1 198 ? 11.07 -21.25 -16.469 1 96.69 198 PHE A N 1
ATOM 1599 C CA . PHE A 1 198 ? 11.844 -20.781 -15.32 1 96.69 198 PHE A CA 1
ATOM 1600 C C . PHE A 1 198 ? 11.711 -21.734 -14.141 1 96.69 198 PHE A C 1
ATOM 1602 O O . PHE A 1 198 ? 10.633 -21.859 -13.555 1 96.69 198 PHE A O 1
ATOM 1609 N N . ASN A 1 199 ? 12.766 -22.359 -13.812 1 94.88 199 ASN A N 1
ATOM 1610 C CA . ASN A 1 199 ? 12.805 -23.312 -12.711 1 94.88 199 ASN A CA 1
ATOM 1611 C C . ASN A 1 199 ? 13.25 -22.641 -11.414 1 94.88 199 ASN A C 1
ATOM 1613 O O . ASN A 1 199 ? 14.406 -22.25 -11.281 1 94.88 199 ASN A O 1
ATOM 1617 N N . PHE A 1 200 ? 12.43 -22.625 -10.422 1 94.12 200 PHE A N 1
ATOM 1618 C CA . PHE A 1 200 ? 12.695 -21.891 -9.188 1 94.12 200 PHE A CA 1
ATOM 1619 C C . PHE A 1 200 ? 13.742 -22.609 -8.344 1 94.12 200 PHE A C 1
ATOM 1621 O O . PHE A 1 200 ? 14.289 -22.047 -7.402 1 94.12 200 PHE A O 1
ATOM 1628 N N . ASP A 1 201 ? 14.031 -23.797 -8.688 1 88.94 201 ASP A N 1
ATOM 1629 C CA . ASP A 1 201 ? 15.102 -24.516 -7.988 1 88.94 201 ASP A CA 1
ATOM 1630 C C . ASP A 1 201 ? 16.469 -24.062 -8.477 1 88.94 201 ASP A C 1
ATOM 1632 O O . ASP A 1 201 ? 17.438 -24.047 -7.711 1 88.94 201 ASP A O 1
ATOM 1636 N N . THR A 1 202 ? 16.531 -23.625 -9.734 1 89.25 202 THR A N 1
ATOM 1637 C CA . THR A 1 202 ? 17.859 -23.453 -10.305 1 89.25 202 THR A CA 1
ATOM 1638 C C . THR A 1 202 ? 18.016 -22.031 -10.844 1 89.25 202 THR A C 1
ATOM 1640 O O . THR A 1 202 ? 19.141 -21.547 -11 1 89.25 202 THR A O 1
ATOM 1643 N N . ASP A 1 203 ? 16.953 -21.406 -11.141 1 93.06 203 ASP A N 1
ATOM 1644 C CA . ASP A 1 203 ? 17.078 -20.219 -11.977 1 93.06 203 ASP A CA 1
ATOM 1645 C C . ASP A 1 203 ? 16.953 -18.953 -11.148 1 93.06 203 ASP A C 1
ATOM 1647 O O . ASP A 1 203 ? 17.141 -17.844 -11.664 1 93.06 203 ASP A O 1
ATOM 1651 N N . LEU A 1 204 ? 16.656 -19.062 -9.906 1 94 204 LEU A N 1
ATOM 1652 C CA . LEU A 1 204 ? 16.531 -17.891 -9.062 1 94 204 LEU A CA 1
ATOM 1653 C C . LEU A 1 204 ? 17.844 -17.125 -8.984 1 94 204 LEU A C 1
ATOM 1655 O O . LEU A 1 204 ? 18.922 -17.719 -9.023 1 94 204 LEU A O 1
ATOM 1659 N N . HIS A 1 205 ? 17.734 -15.82 -8.914 1 94.56 205 HIS A N 1
ATOM 1660 C CA . HIS A 1 205 ? 18.938 -15.016 -8.734 1 94.56 205 HIS A CA 1
ATOM 1661 C C . HIS A 1 205 ? 19.578 -15.273 -7.383 1 94.56 205 HIS A C 1
ATOM 1663 O O . HIS A 1 205 ? 18.906 -15.281 -6.355 1 94.56 205 HIS A O 1
ATOM 1669 N N . PRO A 1 206 ? 20.844 -15.453 -7.332 1 94.19 206 PRO A N 1
ATOM 1670 C CA . PRO A 1 206 ? 21.516 -15.742 -6.062 1 94.19 206 PRO A CA 1
ATOM 1671 C C . PRO A 1 206 ? 21.297 -14.641 -5.023 1 94.19 206 PRO A C 1
ATOM 1673 O O . PRO A 1 206 ? 21.203 -14.93 -3.826 1 94.19 206 PRO A O 1
ATOM 1676 N N . SER A 1 207 ? 21.203 -13.461 -5.449 1 94.62 207 SER A N 1
ATOM 1677 C CA . SER A 1 207 ? 21.047 -12.352 -4.512 1 94.62 207 SER A CA 1
ATOM 1678 C C . SER A 1 207 ? 19.75 -12.461 -3.723 1 94.62 207 SER A C 1
ATOM 1680 O O . SER A 1 207 ? 19.734 -12.266 -2.506 1 94.62 207 SER A O 1
ATOM 1682 N N . ALA A 1 208 ? 18.656 -12.758 -4.395 1 93.94 208 ALA A N 1
ATOM 1683 C CA . ALA A 1 208 ? 17.359 -12.875 -3.732 1 93.94 208 ALA A CA 1
ATOM 1684 C C . ALA A 1 208 ? 17.359 -14.023 -2.732 1 93.94 208 ALA A C 1
ATOM 1686 O O . ALA A 1 208 ? 16.875 -13.875 -1.606 1 93.94 208 ALA A O 1
ATOM 1687 N N . LEU A 1 209 ? 17.922 -15.102 -3.123 1 94.25 209 LEU A N 1
ATOM 1688 C CA . LEU A 1 209 ? 17.969 -16.281 -2.262 1 94.25 209 LEU A CA 1
ATOM 1689 C C . LEU A 1 209 ? 18.891 -16.047 -1.068 1 94.25 209 LEU A C 1
ATOM 1691 O O . LEU A 1 209 ? 18.531 -16.391 0.065 1 94.25 209 LEU A O 1
ATOM 1695 N N . ALA A 1 210 ? 20.062 -15.492 -1.344 1 96.25 210 ALA A N 1
ATOM 1696 C CA . ALA A 1 210 ? 21 -15.203 -0.265 1 96.25 210 ALA A CA 1
ATOM 1697 C C . ALA A 1 210 ? 20.391 -14.227 0.739 1 96.25 210 ALA A C 1
ATOM 1699 O O . ALA A 1 210 ? 20.578 -14.375 1.949 1 96.25 210 ALA A O 1
ATOM 1700 N N . ASN A 1 211 ? 19.75 -13.273 0.234 1 97 211 ASN A N 1
ATOM 1701 C CA . ASN A 1 211 ? 19.078 -12.305 1.101 1 97 211 ASN A CA 1
ATOM 1702 C C . ASN A 1 211 ? 18.062 -12.984 2.016 1 97 211 ASN A C 1
ATOM 1704 O O . ASN A 1 211 ? 18.031 -12.711 3.217 1 97 211 ASN A O 1
ATOM 1708 N N . ALA A 1 212 ? 17.234 -13.883 1.487 1 96.75 212 ALA A N 1
ATOM 1709 C CA . ALA A 1 212 ? 16.188 -14.57 2.236 1 96.75 212 ALA A CA 1
ATOM 1710 C C . ALA A 1 212 ? 16.797 -15.453 3.328 1 96.75 212 ALA A C 1
ATOM 1712 O O . ALA A 1 212 ? 16.344 -15.43 4.477 1 96.75 212 ALA A O 1
ATOM 1713 N N . ILE A 1 213 ? 17.828 -16.141 3.002 1 96.25 213 ILE A N 1
ATOM 1714 C CA . ILE A 1 213 ? 18.406 -17.109 3.932 1 96.25 213 ILE A CA 1
ATOM 1715 C C . ILE A 1 213 ? 19.234 -16.375 4.984 1 96.25 213 ILE A C 1
ATOM 1717 O O . ILE A 1 213 ? 19.188 -16.719 6.168 1 96.25 213 ILE A O 1
ATOM 1721 N N . ALA A 1 214 ? 19.969 -15.344 4.578 1 97 214 ALA A N 1
ATOM 1722 C CA . ALA A 1 214 ? 20.891 -14.641 5.461 1 97 214 ALA A CA 1
ATOM 1723 C C . ALA A 1 214 ? 20.141 -13.914 6.574 1 97 214 ALA A C 1
ATOM 1725 O O . ALA A 1 214 ? 20.688 -13.68 7.652 1 97 214 ALA A O 1
ATOM 1726 N N . ARG A 1 215 ? 18.922 -13.594 6.41 1 97.12 215 ARG A N 1
ATOM 1727 C CA . ARG A 1 215 ? 18.188 -12.844 7.422 1 97.12 215 ARG A CA 1
ATOM 1728 C C . ARG A 1 215 ? 17.688 -13.773 8.523 1 97.12 215 ARG A C 1
ATOM 1730 O O . ARG A 1 215 ? 17.344 -13.312 9.617 1 97.12 215 ARG A O 1
ATOM 1737 N N . GLU A 1 216 ? 17.641 -15.094 8.242 1 97.12 216 GLU A N 1
ATOM 1738 C CA . GLU A 1 216 ? 17.062 -16.047 9.188 1 97.12 216 GLU A CA 1
ATOM 1739 C C . GLU A 1 216 ? 18.094 -16.469 10.242 1 97.12 216 GLU A C 1
ATOM 1741 O O . GLU A 1 216 ? 19.297 -16.312 10.039 1 97.12 216 GLU A O 1
ATOM 1746 N N . THR A 1 217 ? 17.547 -16.938 11.375 1 94.88 217 THR A N 1
ATOM 1747 C CA . THR A 1 217 ? 18.422 -17.547 12.383 1 94.88 217 THR A CA 1
ATOM 1748 C C . THR A 1 217 ? 18.859 -18.938 11.953 1 94.88 217 THR A C 1
ATOM 1750 O O . THR A 1 217 ? 18.016 -19.828 11.75 1 94.88 217 THR A O 1
ATOM 1753 N N . TRP A 1 218 ? 20.188 -19.094 11.875 1 95 218 TRP A N 1
ATOM 1754 C CA . TRP A 1 218 ? 20.703 -20.375 11.422 1 95 218 TRP A CA 1
ATOM 1755 C C . TRP A 1 218 ? 20.766 -21.375 12.57 1 95 218 TRP A C 1
ATOM 1757 O O . TRP A 1 218 ? 21.5 -21.188 13.547 1 95 218 TRP A O 1
ATOM 1767 N N . THR A 1 219 ? 19.969 -22.391 12.516 1 95.75 219 THR A N 1
ATOM 1768 C CA . THR A 1 219 ? 19.938 -23.531 13.422 1 95.75 219 THR A CA 1
ATOM 1769 C C . THR A 1 219 ? 19.828 -24.844 12.641 1 95.75 219 THR A C 1
ATOM 1771 O O . THR A 1 219 ? 19.547 -24.828 11.438 1 95.75 219 THR A O 1
ATOM 1774 N N . LYS A 1 220 ? 20.078 -25.922 13.273 1 95.62 220 LYS A N 1
ATOM 1775 C CA . LYS A 1 220 ? 19.859 -27.219 12.641 1 95.62 220 LYS A CA 1
ATOM 1776 C C . LYS A 1 220 ? 18.406 -27.391 12.227 1 95.62 220 LYS A C 1
ATOM 1778 O O . LYS A 1 220 ? 18.125 -27.891 11.141 1 95.62 220 LYS A O 1
ATOM 1783 N N . GLU A 1 221 ? 17.609 -26.938 13.055 1 95.38 221 GLU A N 1
ATOM 1784 C CA . GLU A 1 221 ? 16.172 -27 12.781 1 95.38 221 GLU A CA 1
ATOM 1785 C C . GLU A 1 221 ? 15.812 -26.203 11.539 1 95.38 221 GLU A C 1
ATOM 1787 O O . GLU A 1 221 ? 15.016 -26.656 10.711 1 95.38 221 GLU A O 1
ATOM 1792 N N . TYR A 1 222 ? 16.406 -25.062 11.414 1 94.81 222 TYR A N 1
ATOM 1793 C CA . TYR A 1 222 ? 16.141 -24.203 10.266 1 94.81 222 TYR A CA 1
ATOM 1794 C C . TYR A 1 222 ? 16.5 -24.906 8.961 1 94.81 222 TYR A C 1
ATOM 1796 O O . TYR A 1 222 ? 15.703 -24.938 8.023 1 94.81 222 TYR A O 1
ATOM 1804 N N . PHE A 1 223 ? 17.625 -25.5 8.906 1 93.06 223 PHE A N 1
ATOM 1805 C CA . PHE A 1 223 ? 18.094 -26.125 7.676 1 93.06 223 PHE A CA 1
ATOM 1806 C C . PHE A 1 223 ? 17.328 -27.422 7.402 1 93.06 223 PHE A C 1
ATOM 1808 O O . PHE A 1 223 ? 17.094 -27.766 6.246 1 93.06 223 PHE A O 1
ATOM 1815 N N . ASN A 1 224 ? 16.891 -28.094 8.453 1 93.31 224 ASN A N 1
ATOM 1816 C CA . ASN A 1 224 ? 16 -29.234 8.273 1 93.31 224 ASN A CA 1
ATOM 1817 C C . ASN A 1 224 ? 14.664 -28.812 7.684 1 93.31 224 ASN A C 1
ATOM 1819 O O . ASN A 1 224 ? 14.133 -29.484 6.797 1 93.31 224 ASN A O 1
ATOM 1823 N N . ASN A 1 225 ? 14.148 -27.734 8.141 1 91.62 225 ASN A N 1
ATOM 1824 C CA . ASN A 1 225 ? 12.891 -27.203 7.625 1 91.62 225 ASN A CA 1
ATOM 1825 C C . ASN A 1 225 ? 13.016 -26.812 6.152 1 91.62 225 ASN A C 1
ATOM 1827 O O . ASN A 1 225 ? 12.086 -27.031 5.375 1 91.62 225 ASN A O 1
ATOM 1831 N N . LEU A 1 226 ? 14.133 -26.266 5.797 1 89.31 226 LEU A N 1
ATOM 1832 C CA . LEU A 1 226 ? 14.375 -25.891 4.41 1 89.31 226 LEU A CA 1
ATOM 1833 C C . LEU A 1 226 ? 14.281 -27.094 3.488 1 89.31 226 LEU A C 1
ATOM 1835 O O . LEU A 1 226 ? 13.695 -27.016 2.41 1 89.31 226 LEU A O 1
ATOM 1839 N N . LYS A 1 227 ? 14.781 -28.141 3.969 1 86.5 227 LYS A N 1
ATOM 1840 C CA . LYS A 1 227 ? 14.773 -29.375 3.188 1 86.5 227 LYS A CA 1
ATOM 1841 C C . LYS A 1 227 ? 13.375 -29.984 3.133 1 86.5 227 LYS A C 1
ATOM 1843 O O . LYS A 1 227 ? 12.906 -30.359 2.062 1 86.5 227 LYS A O 1
ATOM 1848 N N . GLU A 1 228 ? 12.742 -30 4.227 1 85.31 228 GLU A N 1
ATOM 1849 C CA . GLU A 1 228 ? 11.453 -30.672 4.359 1 85.31 228 GLU A CA 1
ATOM 1850 C C . GLU A 1 228 ? 10.359 -29.922 3.604 1 85.31 228 GLU A C 1
ATOM 1852 O O . GLU A 1 228 ? 9.438 -30.531 3.066 1 85.31 228 GLU A O 1
ATOM 1857 N N . ALA A 1 229 ? 10.508 -28.688 3.539 1 84.12 229 ALA A N 1
ATOM 1858 C CA . ALA A 1 229 ? 9.461 -27.859 2.941 1 84.12 229 ALA A CA 1
ATOM 1859 C C . ALA A 1 229 ? 9.703 -27.656 1.449 1 84.12 229 ALA A C 1
ATOM 1861 O O . ALA A 1 229 ? 8.93 -26.984 0.772 1 84.12 229 ALA A O 1
ATOM 1862 N N . HIS A 1 230 ? 10.641 -28.281 0.958 1 83.62 230 HIS A N 1
ATOM 1863 C CA . HIS A 1 230 ? 11.008 -28.062 -0.436 1 83.62 230 HIS A CA 1
ATOM 1864 C C . HIS A 1 230 ? 9.945 -28.609 -1.383 1 83.62 230 HIS A C 1
ATOM 1866 O O . HIS A 1 230 ? 9.438 -29.703 -1.169 1 83.62 230 HIS A O 1
ATOM 1872 N N . GLN A 1 231 ? 9.625 -27.828 -2.338 1 87.56 231 GLN A N 1
ATOM 1873 C CA . GLN A 1 231 ? 8.805 -28.234 -3.473 1 87.56 231 GLN A CA 1
ATOM 1874 C C . GLN A 1 231 ? 9.43 -27.797 -4.793 1 87.56 231 GLN A C 1
ATOM 1876 O O . GLN A 1 231 ? 10.109 -26.766 -4.848 1 87.56 231 GLN A O 1
ATOM 1881 N N . THR A 1 232 ? 9.242 -28.625 -5.809 1 92.56 232 THR A N 1
ATOM 1882 C CA . THR A 1 232 ? 9.617 -28.203 -7.152 1 92.56 232 THR A CA 1
ATOM 1883 C C . THR A 1 232 ? 8.555 -27.281 -7.746 1 92.56 232 THR A C 1
ATOM 1885 O O . THR A 1 232 ? 7.359 -27.547 -7.609 1 92.56 232 THR A O 1
ATOM 1888 N N . HIS A 1 233 ? 8.969 -26.219 -8.25 1 95.69 233 HIS A N 1
ATOM 1889 C CA . HIS A 1 233 ? 8.094 -25.219 -8.852 1 95.69 233 HIS A CA 1
ATOM 1890 C C . HIS A 1 233 ? 8.734 -24.594 -10.078 1 95.69 233 HIS A C 1
ATOM 1892 O O . HIS A 1 233 ? 9.891 -24.156 -10.031 1 95.69 233 HIS A O 1
ATOM 1898 N N . TYR A 1 234 ? 8.086 -24.641 -11.156 1 97.12 234 TYR A N 1
ATOM 1899 C CA . TYR A 1 234 ? 8.539 -23.906 -12.336 1 97.12 234 TYR A CA 1
ATOM 1900 C C . TYR A 1 234 ? 7.367 -23.234 -13.047 1 97.12 234 TYR A C 1
ATOM 1902 O O . TYR A 1 234 ? 6.215 -23.641 -12.875 1 97.12 234 TYR A O 1
ATOM 1910 N N . GLU A 1 235 ? 7.68 -22.234 -13.719 1 98.31 235 GLU A N 1
ATOM 1911 C CA . GLU A 1 235 ? 6.707 -21.391 -14.414 1 98.31 235 GLU A CA 1
ATOM 1912 C C . GLU A 1 235 ? 7.098 -21.188 -15.867 1 98.31 235 GLU A C 1
ATOM 1914 O O . GLU A 1 235 ? 8.25 -21.406 -16.25 1 98.31 235 GLU A O 1
ATOM 1919 N N . GLN A 1 236 ? 6.105 -20.797 -16.625 1 97.94 236 GLN A N 1
ATOM 1920 C CA . GLN A 1 236 ? 6.371 -20.547 -18.031 1 97.94 236 GLN A CA 1
ATOM 1921 C C . GLN A 1 236 ? 5.336 -19.578 -18.625 1 97.94 236 GLN A C 1
ATOM 1923 O O . GLN A 1 236 ? 4.141 -19.719 -18.359 1 97.94 236 GLN A O 1
ATOM 1928 N N . MET A 1 237 ? 5.91 -18.578 -19.359 1 98.06 237 MET A N 1
ATOM 1929 C CA . MET A 1 237 ? 5.043 -17.641 -20.078 1 98.06 237 MET A CA 1
ATOM 1930 C C . MET A 1 237 ? 4.73 -18.156 -21.469 1 98.06 237 MET A C 1
ATOM 1932 O O . MET A 1 237 ? 5.523 -18.906 -22.062 1 98.06 237 MET A O 1
ATOM 1936 N N . GLY A 1 238 ? 3.549 -17.766 -21.922 1 97.38 238 GLY A N 1
ATOM 1937 C CA . GLY A 1 238 ? 3.129 -18.188 -23.25 1 97.38 238 GLY A CA 1
ATOM 1938 C C . GLY A 1 238 ? 1.843 -17.531 -23.719 1 97.38 238 GLY A C 1
ATOM 1939 O O . GLY A 1 238 ? 1.622 -16.344 -23.453 1 97.38 238 GLY A O 1
ATOM 1940 N N . SER A 1 239 ? 1.139 -18.297 -24.5 1 98.06 239 SER A N 1
ATOM 1941 C CA . SER A 1 239 ? -0.127 -17.828 -25.062 1 98.06 239 SER A CA 1
ATOM 1942 C C . SER A 1 239 ? -1.212 -18.891 -24.938 1 98.06 239 SER A C 1
ATOM 1944 O O . SER A 1 239 ? -0.914 -20.062 -24.719 1 98.06 239 SER A O 1
ATOM 1946 N N . MET A 1 240 ? -2.404 -18.406 -25.062 1 98.69 240 MET A N 1
ATOM 1947 C CA . MET A 1 240 ? -3.537 -19.328 -25.062 1 98.69 240 MET A CA 1
ATOM 1948 C C . MET A 1 240 ? -4.566 -18.922 -26.109 1 98.69 240 MET A C 1
ATOM 1950 O O . MET A 1 240 ? -5.008 -17.781 -26.156 1 98.69 240 MET A O 1
ATOM 1954 N N . LYS A 1 241 ? -4.828 -19.781 -27.016 1 98.75 241 LYS A N 1
ATOM 1955 C CA . LYS A 1 241 ? -5.992 -19.672 -27.891 1 98.75 241 LYS A CA 1
ATOM 1956 C C . LYS A 1 241 ? -7.188 -20.422 -27.312 1 98.75 241 LYS A C 1
ATOM 1958 O O . LYS A 1 241 ? -7.07 -21.594 -26.953 1 98.75 241 LYS A O 1
ATOM 1963 N N . ALA A 1 242 ? -8.289 -19.734 -27.234 1 98.69 242 ALA A N 1
ATOM 1964 C CA . ALA A 1 242 ? -9.422 -20.391 -26.578 1 98.69 242 ALA A CA 1
ATOM 1965 C C . ALA A 1 242 ? -10.727 -20.078 -27.312 1 98.69 242 ALA A C 1
ATOM 1967 O O . ALA A 1 242 ? -10.891 -19 -27.859 1 98.69 242 ALA A O 1
ATOM 1968 N N . THR A 1 243 ? -11.578 -21.062 -27.344 1 98.69 243 THR A N 1
ATOM 1969 C CA . THR A 1 243 ? -12.992 -20.875 -27.656 1 98.69 243 THR A CA 1
ATOM 1970 C C . THR A 1 243 ? -13.836 -20.906 -26.391 1 98.69 243 THR A C 1
ATOM 1972 O O . THR A 1 243 ? -13.836 -21.891 -25.656 1 98.69 243 THR A O 1
ATOM 1975 N N . ILE A 1 244 ? -14.508 -19.797 -26.156 1 98.5 244 ILE A N 1
ATOM 1976 C CA . ILE A 1 244 ? -15.289 -19.641 -24.938 1 98.5 244 ILE A CA 1
ATOM 1977 C C . ILE A 1 244 ? -16.766 -19.422 -25.297 1 98.5 244 ILE A C 1
ATOM 1979 O O . ILE A 1 244 ? -17.094 -18.531 -26.078 1 98.5 244 ILE A O 1
ATOM 1983 N N . THR A 1 245 ? -17.562 -20.266 -24.75 1 98.5 245 THR A N 1
ATOM 1984 C CA . THR A 1 245 ? -19 -20.109 -24.938 1 98.5 245 THR A CA 1
ATOM 1985 C C . THR A 1 245 ? -19.688 -19.828 -23.609 1 98.5 245 THR A C 1
ATOM 1987 O O . THR A 1 245 ? -19.562 -20.609 -22.656 1 98.5 245 THR A O 1
ATOM 1990 N N . VAL A 1 246 ? -20.328 -18.719 -23.547 1 98.38 246 VAL A N 1
ATOM 1991 C CA . VAL A 1 246 ? -21.141 -18.359 -22.391 1 98.38 246 VAL A CA 1
ATOM 1992 C C . VAL A 1 246 ? -22.609 -18.25 -22.812 1 98.38 246 VAL A C 1
ATOM 1994 O O . VAL A 1 246 ? -22.969 -17.359 -23.578 1 98.38 246 VAL A O 1
ATOM 1997 N N . GLN A 1 247 ? -23.328 -19.141 -22.234 1 95 247 GLN A N 1
ATOM 1998 C CA . GLN A 1 247 ? -24.703 -19.312 -22.688 1 95 247 GLN A CA 1
ATOM 1999 C C . GLN A 1 247 ? -24.734 -19.609 -24.188 1 95 247 GLN A C 1
ATOM 2001 O O . GLN A 1 247 ? -24.219 -20.641 -24.641 1 95 247 GLN A O 1
ATOM 2006 N N . ASN A 1 248 ? -25.078 -18.688 -24.984 1 90.81 248 ASN A N 1
ATOM 2007 C CA . ASN A 1 248 ? -25.188 -18.969 -26.406 1 90.81 248 ASN A CA 1
ATOM 2008 C C . ASN A 1 248 ? -24.297 -18.047 -27.234 1 90.81 248 ASN A C 1
ATOM 2010 O O . ASN A 1 248 ? -24.453 -17.969 -28.453 1 90.81 248 ASN A O 1
ATOM 2014 N N . GLN A 1 249 ? -23.438 -17.516 -26.562 1 96.56 249 GLN A N 1
ATOM 2015 C CA . GLN A 1 249 ? -22.516 -16.641 -27.266 1 96.56 249 GLN A CA 1
ATOM 2016 C C . GLN A 1 249 ? -21.094 -17.219 -27.25 1 96.56 249 GLN A C 1
ATOM 2018 O O . GLN A 1 249 ? -20.547 -17.484 -26.172 1 96.56 249 GLN A O 1
ATOM 2023 N N . THR A 1 250 ? -20.516 -17.359 -28.422 1 97.81 250 THR A N 1
ATOM 2024 C CA . THR A 1 250 ? -19.188 -17.969 -28.547 1 97.81 250 THR A CA 1
ATOM 2025 C C . THR A 1 250 ? -18.156 -16.922 -28.953 1 97.81 250 THR A C 1
ATOM 2027 O O . THR A 1 250 ? -18.422 -16.094 -29.812 1 97.81 250 THR A O 1
ATOM 2030 N N . HIS A 1 251 ? -16.953 -16.938 -28.359 1 97.62 251 HIS A N 1
ATOM 2031 C CA . HIS A 1 251 ? -15.82 -16.062 -28.641 1 97.62 251 HIS A CA 1
ATOM 2032 C C . HIS A 1 251 ? -14.555 -16.875 -28.906 1 97.62 251 HIS A C 1
ATOM 2034 O O . HIS A 1 251 ? -14.18 -17.734 -28.109 1 97.62 251 HIS A O 1
ATOM 2040 N N . ASP A 1 252 ? -13.945 -16.672 -30.047 1 97.94 252 ASP A N 1
ATOM 2041 C CA . ASP A 1 252 ? -12.586 -17.156 -30.297 1 97.94 252 ASP A CA 1
ATOM 2042 C C . ASP A 1 252 ? -11.555 -16.078 -29.953 1 97.94 252 ASP A C 1
ATOM 2044 O O . ASP A 1 252 ? -11.516 -15.023 -30.594 1 97.94 252 ASP A O 1
ATOM 2048 N N . ILE A 1 253 ? -10.727 -16.375 -28.938 1 97.5 253 ILE A N 1
ATOM 2049 C CA . ILE A 1 253 ? -9.883 -15.289 -28.469 1 97.5 253 ILE A CA 1
ATOM 2050 C C . ILE A 1 253 ? -8.445 -15.773 -28.328 1 97.5 253 ILE A C 1
ATOM 2052 O O . ILE A 1 253 ? -8.195 -16.969 -28.172 1 97.5 253 ILE A O 1
ATOM 2056 N N . GLN A 1 254 ? -7.566 -14.867 -28.531 1 98.12 254 GLN A N 1
ATOM 2057 C CA . GLN A 1 254 ? -6.137 -15.039 -28.281 1 98.12 254 GLN A CA 1
ATOM 2058 C C . GLN A 1 254 ? -5.684 -14.234 -27.078 1 98.12 254 GLN A C 1
ATOM 2060 O O . GLN A 1 254 ? -5.988 -13.047 -26.969 1 98.12 254 GLN A O 1
ATOM 2065 N N . MET A 1 255 ? -4.957 -14.898 -26.203 1 98.31 255 MET A N 1
ATOM 2066 C CA . MET A 1 255 ? -4.559 -14.258 -24.953 1 98.31 255 MET A CA 1
ATOM 2067 C C . MET A 1 255 ? -3.076 -14.477 -24.672 1 98.31 255 MET A C 1
ATOM 2069 O O . MET A 1 255 ? -2.479 -15.422 -25.188 1 98.31 255 MET A O 1
ATOM 2073 N N . GLN A 1 256 ? -2.455 -13.523 -23.938 1 98.06 256 GLN A N 1
ATOM 2074 C CA . GLN A 1 256 ? -1.203 -13.828 -23.25 1 98.06 256 GLN A CA 1
ATOM 2075 C C . GLN A 1 256 ? -1.45 -14.672 -22.016 1 98.06 256 GLN A C 1
ATOM 2077 O O . GLN A 1 256 ? -2.455 -14.492 -21.312 1 98.06 256 GLN A O 1
ATOM 2082 N N . ALA A 1 257 ? -0.484 -15.594 -21.766 1 98.5 257 ALA A N 1
ATOM 2083 C CA . ALA A 1 257 ? -0.834 -16.578 -20.734 1 98.5 257 ALA A CA 1
ATOM 2084 C C . ALA A 1 257 ? 0.399 -17.016 -19.953 1 98.5 257 ALA A C 1
ATOM 2086 O O . ALA A 1 257 ? 1.531 -16.797 -20.391 1 98.5 257 ALA A O 1
ATOM 2087 N N . PHE A 1 258 ? 0.103 -17.547 -18.797 1 98 258 PHE A N 1
ATOM 2088 C CA . PHE A 1 258 ? 1.053 -18.031 -17.812 1 98 258 PHE A CA 1
ATOM 2089 C C . PHE A 1 258 ? 0.642 -19.422 -17.297 1 98 258 PHE A C 1
ATOM 2091 O O . PHE A 1 258 ? -0.549 -19.703 -17.172 1 98 258 PHE A O 1
ATOM 2098 N N . ARG A 1 259 ? 1.655 -20.266 -16.984 1 98.44 259 ARG A N 1
ATOM 2099 C CA . ARG A 1 259 ? 1.366 -21.516 -16.281 1 98.44 259 ARG A CA 1
ATOM 2100 C C . ARG A 1 259 ? 2.449 -21.812 -15.258 1 98.44 259 ARG A C 1
ATOM 2102 O O . ARG A 1 259 ? 3.58 -21.344 -15.375 1 98.44 259 ARG A O 1
ATOM 2109 N N . ASP A 1 260 ? 2.053 -22.547 -14.281 1 97.94 260 ASP A N 1
ATOM 2110 C CA . ASP A 1 260 ? 3.053 -23.094 -13.367 1 97.94 260 ASP A CA 1
ATOM 2111 C C . ASP A 1 260 ? 2.729 -24.531 -12.992 1 97.94 260 ASP A C 1
ATOM 2113 O O . ASP A 1 260 ? 1.668 -25.047 -13.352 1 97.94 260 ASP A O 1
ATOM 2117 N N . HIS A 1 261 ? 3.674 -25.266 -12.57 1 98.12 261 HIS A N 1
ATOM 2118 C CA . HIS A 1 261 ? 3.592 -26.625 -12.047 1 98.12 261 HIS A CA 1
ATOM 2119 C C . HIS A 1 261 ? 4.41 -26.781 -10.773 1 98.12 261 HIS A C 1
ATOM 2121 O O . HIS A 1 261 ? 5.605 -26.484 -10.758 1 98.12 261 HIS A O 1
ATOM 2127 N N . SER A 1 262 ? 3.729 -27.156 -9.727 1 96.94 262 SER A N 1
ATOM 2128 C CA . SER A 1 262 ? 4.363 -27.375 -8.43 1 96.94 262 SER A CA 1
ATOM 2129 C C . SER A 1 262 ? 4.051 -28.766 -7.887 1 96.94 262 SER A C 1
ATOM 2131 O O . SER A 1 262 ? 2.904 -29.219 -7.945 1 96.94 262 SER A O 1
ATOM 2133 N N . TYR A 1 263 ? 5.031 -29.422 -7.398 1 95.75 263 TYR A N 1
ATOM 2134 C CA . TYR A 1 263 ? 4.809 -30.719 -6.777 1 95.75 263 TYR A CA 1
ATOM 2135 C C . TYR A 1 263 ? 5.898 -31.031 -5.754 1 95.75 263 TYR A C 1
ATOM 2137 O O . TYR A 1 263 ? 6.969 -30.422 -5.777 1 95.75 263 TYR A O 1
ATOM 2145 N N . GLY A 1 264 ? 5.605 -31.906 -4.871 1 92.56 264 GLY A N 1
ATOM 2146 C CA . GLY A 1 264 ? 6.516 -32.312 -3.809 1 92.56 264 GLY A CA 1
ATOM 2147 C C . GLY A 1 264 ? 5.91 -33.312 -2.846 1 92.56 264 GLY A C 1
ATOM 2148 O O . GLY A 1 264 ? 4.82 -33.844 -3.09 1 92.56 264 GLY A O 1
ATOM 2149 N N . LYS A 1 265 ? 6.703 -33.625 -1.808 1 92.75 265 LYS A N 1
ATOM 2150 C CA . LYS A 1 265 ? 6.273 -34.594 -0.803 1 92.75 265 LYS A CA 1
ATOM 2151 C C . LYS A 1 265 ? 4.992 -34.125 -0.111 1 92.75 265 LYS A C 1
ATOM 2153 O O . LYS A 1 265 ? 4.082 -34.938 0.107 1 92.75 265 LYS A O 1
ATOM 2158 N N . LYS A 1 266 ? 5.004 -32.906 0.223 1 92.38 266 LYS A N 1
ATOM 2159 C CA . LYS A 1 266 ? 3.822 -32.344 0.875 1 92.38 266 LYS A CA 1
ATOM 2160 C C . LYS A 1 266 ? 3.744 -30.828 0.67 1 92.38 266 LYS A C 1
ATOM 2162 O O . LYS A 1 266 ? 4.77 -30.172 0.482 1 92.38 266 LYS A O 1
ATOM 2167 N N . ARG A 1 267 ? 2.613 -30.297 0.684 1 92.94 267 ARG A N 1
ATOM 2168 C CA . ARG A 1 267 ? 2.314 -28.875 0.777 1 92.94 267 ARG A CA 1
ATOM 2169 C C . ARG A 1 267 ? 1.43 -28.578 1.984 1 92.94 267 ARG A C 1
ATOM 2171 O O . ARG A 1 267 ? 0.28 -29.016 2.041 1 92.94 267 ARG A O 1
ATOM 2178 N N . ASP A 1 268 ? 2.035 -27.922 2.934 1 92.81 268 ASP A N 1
ATOM 2179 C CA . ASP A 1 268 ? 1.336 -27.578 4.164 1 92.81 268 ASP A CA 1
ATOM 2180 C C . ASP A 1 268 ? 1.027 -26.078 4.219 1 92.81 268 ASP A C 1
ATOM 2182 O O . ASP A 1 268 ? 1.873 -25.281 4.621 1 92.81 268 ASP A O 1
ATOM 2186 N N . TRP A 1 269 ? -0.203 -25.734 3.949 1 94.5 269 TRP A N 1
ATOM 2187 C CA . TRP A 1 269 ? -0.614 -24.344 3.885 1 94.5 269 TRP A CA 1
ATOM 2188 C C . TRP A 1 269 ? -0.577 -23.703 5.266 1 94.5 269 TRP A C 1
ATOM 2190 O O . TRP A 1 269 ? -0.569 -22.469 5.387 1 94.5 269 TRP A O 1
ATOM 2200 N N . ASP A 1 270 ? -0.51 -24.469 6.312 1 92.88 270 ASP A N 1
ATOM 2201 C CA . ASP A 1 270 ? -0.458 -23.938 7.672 1 92.88 270 ASP A CA 1
ATOM 2202 C C . ASP A 1 270 ? 0.87 -23.234 7.938 1 92.88 270 ASP A C 1
ATOM 2204 O O . ASP A 1 270 ? 0.977 -22.422 8.859 1 92.88 270 ASP A O 1
ATOM 2208 N N . LEU A 1 271 ? 1.792 -23.562 7.109 1 93.44 271 LEU A N 1
ATOM 2209 C CA . LEU A 1 271 ? 3.129 -23.031 7.332 1 93.44 271 LEU A CA 1
ATOM 2210 C C . LEU A 1 271 ? 3.268 -21.641 6.703 1 93.44 271 LEU A C 1
ATOM 2212 O O . LEU A 1 271 ? 4.211 -20.906 7.008 1 93.44 271 LEU A O 1
ATOM 2216 N N . MET A 1 272 ? 2.367 -21.328 5.816 1 96.44 272 MET A N 1
ATOM 2217 C CA . MET A 1 272 ? 2.445 -20.078 5.078 1 96.44 272 MET A CA 1
ATOM 2218 C C . MET A 1 272 ? 1.766 -18.938 5.848 1 96.44 272 MET A C 1
ATOM 2220 O O . MET A 1 272 ? 0.613 -19.078 6.262 1 96.44 272 MET A O 1
ATOM 2224 N N . HIS A 1 273 ? 2.529 -17.875 6.078 1 97.94 273 HIS A N 1
ATOM 2225 C CA . HIS A 1 273 ? 1.908 -16.688 6.641 1 97.94 273 HIS A CA 1
ATOM 2226 C C . HIS A 1 273 ? 1.178 -15.883 5.566 1 97.94 273 HIS A C 1
ATOM 2228 O O . HIS A 1 273 ? -0.013 -15.594 5.703 1 97.94 273 HIS A O 1
ATOM 2234 N N . ARG A 1 274 ? 1.882 -15.586 4.531 1 98 274 ARG A N 1
ATOM 2235 C CA . ARG A 1 274 ? 1.291 -14.797 3.453 1 98 274 ARG A CA 1
ATOM 2236 C C . ARG A 1 274 ? 2.188 -14.789 2.221 1 98 274 ARG A C 1
ATOM 2238 O O . ARG A 1 274 ? 3.387 -15.07 2.316 1 98 274 ARG A O 1
ATOM 2245 N N . TYR A 1 275 ? 1.622 -14.547 1.14 1 98.56 275 TYR A N 1
ATOM 2246 C CA . TYR A 1 275 ? 2.43 -14.141 -0.006 1 98.56 275 TYR A CA 1
ATOM 2247 C C . TYR A 1 275 ? 1.647 -13.211 -0.919 1 98.56 275 TYR A C 1
ATOM 2249 O O . TYR A 1 275 ? 0.432 -13.055 -0.772 1 98.56 275 TYR A O 1
ATOM 2257 N N . ALA A 1 276 ? 2.305 -12.523 -1.803 1 98.81 276 ALA A N 1
ATOM 2258 C CA . ALA A 1 276 ? 1.753 -11.719 -2.891 1 98.81 276 ALA A CA 1
ATOM 2259 C C . ALA A 1 276 ? 2.477 -12 -4.203 1 98.81 276 ALA A C 1
ATOM 2261 O O . ALA A 1 276 ? 3.703 -11.898 -4.281 1 98.81 276 ALA A O 1
ATOM 2262 N N . PHE A 1 277 ? 1.71 -12.391 -5.191 1 98.75 277 PHE A N 1
ATOM 2263 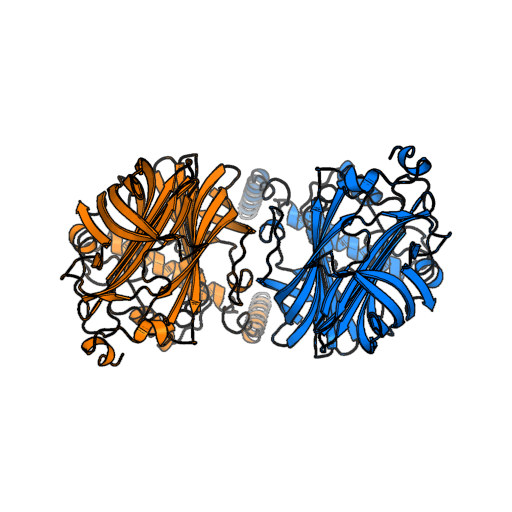C CA . PHE A 1 277 ? 2.254 -12.648 -6.516 1 98.75 277 PHE A CA 1
ATOM 2264 C C . PHE A 1 277 ? 1.62 -11.734 -7.555 1 98.75 277 PHE A C 1
ATOM 2266 O O . PHE A 1 277 ? 0.419 -11.461 -7.5 1 98.75 277 PHE A O 1
ATOM 2273 N N . HIS A 1 278 ? 2.41 -11.305 -8.508 1 98.88 278 HIS A N 1
ATOM 2274 C CA . HIS A 1 278 ? 1.962 -10.523 -9.656 1 98.88 278 HIS A CA 1
ATOM 2275 C C . HIS A 1 278 ? 2.424 -11.148 -10.969 1 98.88 278 HIS A C 1
ATOM 2277 O O . HIS A 1 278 ? 3.623 -11.359 -11.172 1 98.88 278 HIS A O 1
ATOM 2283 N N . MET A 1 279 ? 1.575 -11.516 -11.781 1 98.88 279 MET A N 1
ATOM 2284 C CA . MET A 1 279 ? 1.854 -11.953 -13.141 1 98.88 279 MET A CA 1
ATOM 2285 C C . MET A 1 279 ? 1.455 -10.875 -14.148 1 98.88 279 MET A C 1
ATOM 2287 O O . MET A 1 279 ? 0.288 -10.492 -14.219 1 98.88 279 MET A O 1
ATOM 2291 N N . MET A 1 280 ? 2.381 -10.453 -14.961 1 98.75 280 MET A N 1
ATOM 2292 C CA . MET A 1 280 ? 2.172 -9.273 -15.789 1 98.75 280 MET A CA 1
ATOM 2293 C C . MET A 1 280 ? 2.451 -9.578 -17.25 1 98.75 280 MET A C 1
ATOM 2295 O O . MET A 1 280 ? 3.451 -10.227 -17.578 1 98.75 280 MET A O 1
ATOM 2299 N N . PHE A 1 281 ? 1.596 -9.086 -18.109 1 98.75 281 PHE A N 1
ATOM 2300 C CA . PHE A 1 281 ? 1.754 -9.086 -19.562 1 98.75 281 PHE A CA 1
ATOM 2301 C C . PHE A 1 281 ? 1.671 -7.668 -20.109 1 98.75 281 PHE A C 1
ATOM 2303 O O . PHE A 1 281 ? 0.595 -7.062 -20.141 1 98.75 281 PHE A O 1
ATOM 2310 N N . LEU A 1 282 ? 2.818 -7.191 -20.594 1 98.56 282 LEU A N 1
ATOM 2311 C CA . LEU A 1 282 ? 2.842 -5.812 -21.078 1 98.56 282 LEU A CA 1
ATOM 2312 C C . LEU A 1 282 ? 2.623 -5.766 -22.578 1 98.56 282 LEU A C 1
ATOM 2314 O O . LEU A 1 282 ? 2.895 -6.742 -23.281 1 98.56 282 LEU A O 1
ATOM 2318 N N . GLU A 1 283 ? 2.203 -4.637 -23.062 1 97.69 283 GLU A N 1
ATOM 2319 C CA . GLU A 1 283 ? 1.828 -4.48 -24.469 1 97.69 283 GLU A CA 1
ATOM 2320 C C . GLU A 1 283 ? 3.053 -4.535 -25.375 1 97.69 283 GLU A C 1
ATOM 2322 O O . GLU A 1 283 ? 2.939 -4.848 -26.562 1 97.69 283 GLU A O 1
ATOM 2327 N N . ASP A 1 284 ? 4.227 -4.262 -24.859 1 97.38 284 ASP A N 1
ATOM 2328 C CA . ASP A 1 284 ? 5.422 -4.289 -25.688 1 97.38 284 ASP A CA 1
ATOM 2329 C C . ASP A 1 284 ? 6.004 -5.699 -25.766 1 97.38 284 ASP A C 1
ATOM 2331 O O . ASP A 1 284 ? 7.023 -5.918 -26.422 1 97.38 284 ASP A O 1
ATOM 2335 N N . GLY A 1 285 ? 5.449 -6.617 -25.062 1 96.81 285 GLY A N 1
ATOM 2336 C CA . GLY A 1 285 ? 5.91 -7.996 -25.109 1 96.81 285 GLY A CA 1
ATOM 2337 C C . GLY A 1 285 ? 6.656 -8.422 -23.859 1 96.81 285 GLY A C 1
ATOM 2338 O O . GLY A 1 285 ? 6.941 -9.602 -23.672 1 96.81 285 GLY A O 1
ATOM 2339 N N . THR A 1 286 ? 6.926 -7.445 -22.984 1 98.25 286 THR A N 1
ATOM 2340 C CA . THR A 1 286 ? 7.551 -7.773 -21.703 1 98.25 286 THR A CA 1
ATOM 2341 C C . THR A 1 286 ? 6.586 -8.555 -20.812 1 98.25 286 THR A C 1
ATOM 2343 O O . THR A 1 286 ? 5.398 -8.227 -20.75 1 98.25 286 THR A O 1
ATOM 2346 N N . MET A 1 287 ? 7.074 -9.594 -20.234 1 98.62 287 MET A N 1
ATOM 2347 C CA . MET A 1 287 ? 6.316 -10.375 -19.266 1 98.62 287 MET A CA 1
ATOM 2348 C C . MET A 1 287 ? 7.113 -10.547 -17.969 1 98.62 287 MET A C 1
ATOM 2350 O O . MET A 1 287 ? 8.344 -10.57 -18 1 98.62 287 MET A O 1
ATOM 2354 N N . ALA A 1 288 ? 6.395 -10.641 -16.875 1 98.81 288 ALA A N 1
ATOM 2355 C CA . ALA A 1 288 ? 7.133 -10.789 -15.617 1 98.81 288 ALA A CA 1
ATOM 2356 C C . ALA A 1 288 ? 6.254 -11.406 -14.539 1 98.81 288 ALA A C 1
ATOM 2358 O O . ALA A 1 288 ? 5.031 -11.258 -14.562 1 98.81 288 ALA A O 1
ATOM 2359 N N . THR A 1 289 ? 6.84 -12.133 -13.672 1 98.75 289 THR A N 1
ATOM 2360 C CA . THR A 1 289 ? 6.254 -12.57 -12.414 1 98.75 289 THR A CA 1
ATOM 2361 C C . THR A 1 289 ? 7.09 -12.094 -11.234 1 98.75 289 THR A C 1
ATOM 2363 O O . THR A 1 289 ? 8.312 -12.242 -11.234 1 98.75 289 THR A O 1
ATOM 2366 N N . VAL A 1 290 ? 6.418 -11.477 -10.312 1 98.75 290 VAL A N 1
ATOM 2367 C CA . VAL A 1 290 ? 7.074 -11.039 -9.086 1 98.75 290 VAL A CA 1
ATOM 2368 C C . VAL A 1 290 ? 6.285 -11.531 -7.871 1 98.75 290 VAL A C 1
ATOM 2370 O O . VAL A 1 290 ? 5.066 -11.359 -7.801 1 98.75 290 VAL A O 1
ATOM 2373 N N . GLY A 1 291 ? 6.957 -12.164 -6.984 1 98.38 291 GLY A N 1
ATOM 2374 C CA . GLY A 1 291 ? 6.324 -12.641 -5.766 1 98.38 291 GLY A CA 1
ATOM 2375 C C . GLY A 1 291 ? 7.145 -12.367 -4.52 1 98.38 291 GLY A C 1
ATOM 2376 O O . GLY A 1 291 ? 8.375 -12.32 -4.578 1 98.38 291 GLY A O 1
ATOM 2377 N N . VAL A 1 292 ? 6.488 -12.109 -3.471 1 98.69 292 VAL A N 1
ATOM 2378 C CA . VAL A 1 292 ? 7.066 -12.07 -2.131 1 98.69 292 VAL A CA 1
ATOM 2379 C C . VAL A 1 292 ? 6.344 -13.062 -1.225 1 98.69 292 VAL A C 1
ATOM 2381 O O . VAL A 1 292 ? 5.113 -13.07 -1.159 1 98.69 292 VAL A O 1
ATOM 2384 N N . ILE A 1 293 ? 7.145 -13.898 -0.577 1 98.12 293 ILE A N 1
ATOM 2385 C CA . ILE A 1 293 ? 6.59 -15.008 0.193 1 98.12 293 ILE A CA 1
ATOM 2386 C C . ILE A 1 293 ? 7.074 -14.922 1.639 1 98.12 293 ILE A C 1
ATOM 2388 O O . ILE A 1 293 ? 8.242 -14.633 1.892 1 98.12 293 ILE A O 1
ATOM 2392 N N . CYS A 1 294 ? 6.168 -15.18 2.523 1 98.5 294 CYS A N 1
ATOM 2393 C CA . CYS A 1 294 ? 6.516 -15.32 3.934 1 98.5 294 CYS A CA 1
ATOM 2394 C C . CYS A 1 294 ? 6.098 -16.688 4.469 1 98.5 294 CYS A C 1
ATOM 2396 O O . CYS A 1 294 ? 4.922 -16.906 4.762 1 98.5 294 CYS A O 1
ATOM 2398 N N . GLN A 1 295 ? 6.977 -17.516 4.523 1 96.81 295 GLN A N 1
ATOM 2399 C CA . GLN A 1 295 ? 6.91 -18.781 5.254 1 96.81 295 GLN A CA 1
ATOM 2400 C C . GLN A 1 295 ? 7.918 -18.812 6.395 1 96.81 295 GLN A C 1
ATOM 2402 O O . GLN A 1 295 ? 9.062 -19.234 6.211 1 96.81 295 GLN A O 1
ATOM 2407 N N . PRO A 1 296 ? 7.52 -18.547 7.543 1 92.81 296 PRO A N 1
ATOM 2408 C CA . PRO A 1 296 ? 8.438 -18.203 8.633 1 92.81 296 PRO A CA 1
ATOM 2409 C C . PRO A 1 296 ? 9.43 -19.328 8.93 1 92.81 296 PRO A C 1
ATOM 2411 O O . PRO A 1 296 ? 10.586 -19.062 9.289 1 92.81 296 PRO A O 1
ATOM 2414 N N . CYS A 1 297 ? 9.055 -20.547 8.742 1 92.06 297 CYS A N 1
ATOM 2415 C CA . CYS A 1 297 ? 9.938 -21.641 9.109 1 92.06 297 CYS A CA 1
ATOM 2416 C C . CYS A 1 297 ? 11.07 -21.781 8.094 1 92.06 297 CYS A C 1
ATOM 2418 O O . CYS A 1 297 ? 12.07 -22.453 8.367 1 92.06 297 CYS A O 1
ATOM 2420 N N . THR A 1 298 ? 10.961 -21.188 6.914 1 92.75 298 THR A N 1
ATOM 2421 C CA . THR A 1 298 ? 12 -21.297 5.895 1 92.75 298 THR A CA 1
ATOM 2422 C C . THR A 1 298 ? 12.5 -19.922 5.473 1 92.75 298 THR A C 1
ATOM 2424 O O . THR A 1 298 ? 13.703 -19.734 5.293 1 92.75 298 THR A O 1
ATOM 2427 N N . GLY A 1 299 ? 11.664 -19.078 5.332 1 95.88 299 GLY A N 1
ATOM 2428 C CA . GLY A 1 299 ? 11.969 -17.719 4.898 1 95.88 299 GLY A CA 1
ATOM 2429 C C . GLY A 1 299 ? 10.891 -16.719 5.254 1 95.88 299 GLY A C 1
ATOM 2430 O O . GLY A 1 299 ? 9.789 -16.766 4.703 1 95.88 299 GLY A O 1
ATOM 2431 N N . SER A 1 300 ? 11.266 -15.766 6.09 1 97.69 300 SER A N 1
ATOM 2432 C CA . SER A 1 300 ? 10.297 -14.766 6.512 1 97.69 300 SER A CA 1
ATOM 2433 C C . SER A 1 300 ? 10.086 -13.711 5.426 1 97.69 300 SER A C 1
ATOM 2435 O O . SER A 1 300 ? 9.07 -13.016 5.414 1 97.69 300 SER A O 1
ATOM 2437 N N . VAL A 1 301 ? 11.07 -13.578 4.582 1 98.06 301 VAL A N 1
ATOM 2438 C CA . VAL A 1 301 ? 11 -12.68 3.432 1 98.06 301 VAL A CA 1
ATOM 2439 C C . VAL A 1 301 ? 11.727 -13.305 2.244 1 98.06 301 VAL A C 1
ATOM 2441 O O . VAL A 1 301 ? 12.961 -13.273 2.18 1 98.06 301 VAL A O 1
ATOM 2444 N N . LEU A 1 302 ? 10.984 -13.82 1.326 1 97.5 302 LEU A N 1
ATOM 2445 C CA . LEU A 1 302 ? 11.562 -14.359 0.1 1 97.5 302 LEU A CA 1
ATOM 2446 C C . LEU A 1 302 ? 11.016 -13.633 -1.123 1 97.5 302 LEU A C 1
ATOM 2448 O O . LEU A 1 302 ? 9.82 -13.695 -1.409 1 97.5 302 LEU A O 1
ATOM 2452 N N . GLN A 1 303 ? 11.859 -12.922 -1.759 1 98.06 303 GLN A N 1
ATOM 2453 C CA . GLN A 1 303 ? 11.516 -12.297 -3.033 1 98.06 303 GLN A CA 1
ATOM 2454 C C . GLN A 1 303 ? 11.867 -13.211 -4.203 1 98.06 303 GLN A C 1
ATOM 2456 O O . GLN A 1 303 ? 12.93 -13.828 -4.223 1 98.06 303 GLN A O 1
ATOM 2461 N N . THR A 1 304 ? 10.93 -13.359 -5.098 1 97.56 304 THR A N 1
ATOM 2462 C CA . THR A 1 304 ? 11.141 -14.266 -6.223 1 97.56 304 THR A CA 1
ATOM 2463 C C . THR A 1 304 ? 10.477 -13.727 -7.484 1 97.56 304 THR A C 1
ATOM 2465 O O . THR A 1 304 ? 9.625 -12.836 -7.41 1 97.56 304 THR A O 1
ATOM 2468 N N . GLY A 1 305 ? 10.977 -14.242 -8.594 1 98.06 305 GLY A N 1
ATOM 2469 C CA . GLY A 1 305 ? 10.375 -13.844 -9.852 1 98.06 305 GLY A CA 1
ATOM 2470 C C . GLY A 1 305 ? 11.375 -13.711 -10.984 1 98.06 305 GLY A C 1
ATOM 2471 O O . GLY A 1 305 ? 12.523 -14.133 -10.852 1 98.06 305 GLY A O 1
ATOM 2472 N N . TYR A 1 306 ? 10.883 -13.258 -12.086 1 98.69 306 TYR A N 1
ATOM 2473 C CA . TYR A 1 306 ? 11.656 -13.102 -13.312 1 98.69 306 TYR A CA 1
ATOM 2474 C C . TYR A 1 306 ? 10.953 -12.164 -14.289 1 98.69 306 TYR A C 1
ATOM 2476 O O . TYR A 1 306 ? 9.781 -11.836 -14.109 1 98.69 306 TYR A O 1
ATOM 2484 N N . ALA A 1 307 ? 11.711 -11.727 -15.25 1 98.5 307 ALA A N 1
ATOM 2485 C CA . ALA A 1 307 ? 11.164 -10.938 -16.344 1 98.5 307 ALA A CA 1
ATOM 2486 C C . ALA A 1 307 ? 11.648 -11.469 -17.703 1 98.5 307 ALA A C 1
ATOM 2488 O O . ALA A 1 307 ? 12.828 -11.812 -17.844 1 98.5 307 ALA A O 1
ATOM 2489 N N . TYR A 1 308 ? 10.734 -11.594 -18.625 1 97.88 308 TYR A N 1
ATOM 2490 C CA . TYR A 1 308 ? 11.062 -11.828 -20.031 1 97.88 308 TYR A CA 1
ATOM 2491 C C . TYR A 1 308 ? 11.125 -10.516 -20.797 1 97.88 308 TYR A C 1
ATOM 2493 O O . TYR A 1 308 ? 10.211 -9.695 -20.719 1 97.88 308 TYR A O 1
ATOM 2501 N N . THR A 1 309 ? 12.211 -10.32 -21.547 1 96.69 309 THR A N 1
ATOM 2502 C CA . THR A 1 309 ? 12.227 -9.227 -22.5 1 96.69 309 THR A CA 1
ATOM 2503 C C . THR A 1 309 ? 11.312 -9.531 -23.688 1 96.69 309 THR A C 1
ATOM 2505 O O . THR A 1 309 ? 10.898 -10.672 -23.875 1 96.69 309 THR A O 1
ATOM 2508 N N . PRO A 1 310 ? 11.031 -8.484 -24.453 1 94.94 310 PRO A N 1
ATOM 2509 C CA . PRO A 1 310 ? 10.203 -8.727 -25.625 1 94.94 310 PRO A CA 1
ATOM 2510 C C . PRO A 1 310 ? 10.805 -9.758 -26.578 1 94.94 310 PRO A C 1
ATOM 2512 O O . PRO A 1 310 ? 10.07 -10.453 -27.281 1 94.94 310 PRO A O 1
ATOM 2515 N N . GLU A 1 311 ? 12.133 -9.93 -26.516 1 93.88 311 GLU A N 1
ATOM 2516 C CA . GLU A 1 311 ? 12.812 -10.859 -27.406 1 93.88 311 GLU A CA 1
ATOM 2517 C C . GLU A 1 311 ? 12.828 -12.273 -26.828 1 93.88 311 GLU A C 1
ATOM 2519 O O . GLU A 1 311 ? 13.258 -13.219 -27.5 1 93.88 311 GLU A O 1
ATOM 2524 N N . GLY A 1 312 ? 12.398 -12.406 -25.625 1 92.5 312 GLY A N 1
ATOM 2525 C CA . GLY A 1 312 ? 12.266 -13.742 -25.062 1 92.5 312 GLY A CA 1
ATOM 2526 C C . GLY A 1 312 ? 13.391 -14.102 -24.109 1 92.5 312 GLY A C 1
ATOM 2527 O O . GLY A 1 312 ? 13.461 -15.227 -23.625 1 92.5 312 GLY A O 1
ATOM 2528 N N . LYS A 1 313 ? 14.25 -13.125 -23.859 1 95.38 313 LYS A N 1
ATOM 2529 C CA . LYS A 1 313 ? 15.305 -13.352 -22.875 1 95.38 313 LYS A CA 1
ATOM 2530 C C . LYS A 1 313 ? 14.75 -13.258 -21.453 1 95.38 313 LYS A C 1
ATOM 2532 O O . LYS A 1 313 ? 13.938 -12.367 -21.156 1 95.38 3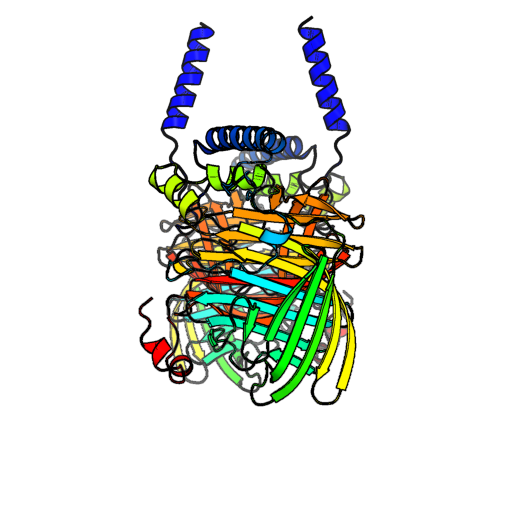13 LYS A O 1
ATOM 2537 N N . VAL A 1 314 ? 15.172 -14.219 -20.609 1 97.38 314 VAL A N 1
ATOM 2538 C CA . VAL A 1 314 ? 14.625 -14.25 -19.266 1 97.38 314 VAL A CA 1
ATOM 2539 C C . VAL A 1 314 ? 15.695 -13.836 -18.25 1 97.38 314 VAL A C 1
ATOM 2541 O O . VAL A 1 314 ? 16.828 -14.32 -18.328 1 97.38 314 VAL A O 1
ATOM 2544 N N . TYR A 1 315 ? 15.383 -12.906 -17.344 1 98.06 315 TYR A N 1
ATOM 2545 C CA . TYR A 1 315 ? 16.25 -12.484 -16.25 1 98.06 315 TYR A CA 1
ATOM 2546 C C . TYR A 1 315 ? 15.594 -12.742 -14.906 1 98.06 315 TYR A C 1
ATOM 2548 O O . TYR A 1 315 ? 14.438 -12.367 -14.688 1 98.06 315 TYR A O 1
ATOM 2556 N N . PRO A 1 316 ? 16.297 -13.43 -14.023 1 98.06 316 PRO A N 1
ATOM 2557 C CA . PRO A 1 316 ? 15.75 -13.609 -12.68 1 98.06 316 PRO A CA 1
ATOM 2558 C C . PRO A 1 316 ? 15.695 -12.305 -11.891 1 98.06 316 PRO A C 1
ATOM 2560 O O . PRO A 1 316 ? 16.5 -11.406 -12.117 1 98.06 316 PRO A O 1
ATOM 2563 N N . LEU A 1 317 ? 14.734 -12.203 -11.023 1 98.5 317 LEU A N 1
ATOM 2564 C CA . LEU A 1 317 ? 14.562 -11.047 -10.156 1 98.5 317 LEU A CA 1
ATOM 2565 C C . LEU A 1 317 ? 15.727 -10.93 -9.172 1 98.5 317 LEU A C 1
ATOM 2567 O O . LEU A 1 317 ? 16.062 -11.891 -8.484 1 98.5 317 LEU A O 1
ATOM 2571 N N . GLU A 1 318 ? 16.297 -9.75 -9.094 1 97.88 318 GLU A N 1
ATOM 2572 C CA . GLU A 1 318 ? 17.406 -9.492 -8.172 1 97.88 318 GLU A CA 1
ATOM 2573 C C . GLU A 1 318 ? 16.906 -8.945 -6.844 1 97.88 318 GLU A C 1
ATOM 2575 O O . GLU A 1 318 ? 17.406 -9.32 -5.781 1 97.88 318 GLU A O 1
ATOM 2580 N N . TRP A 1 319 ? 16.031 -8.039 -6.918 1 97.44 319 TRP A N 1
ATOM 2581 C CA . TRP A 1 319 ? 15.406 -7.461 -5.73 1 97.44 319 TRP A CA 1
ATOM 2582 C C . TRP A 1 319 ? 14.047 -6.863 -6.066 1 97.44 319 TRP A C 1
ATOM 2584 O O . TRP A 1 319 ? 13.719 -6.664 -7.238 1 97.44 319 TRP A O 1
ATOM 2594 N N . CYS A 1 320 ? 13.219 -6.648 -5.113 1 97.81 320 CYS A N 1
ATOM 2595 C CA . CYS A 1 320 ? 11.922 -5.992 -5.234 1 97.81 320 CYS A CA 1
ATOM 2596 C C . CYS A 1 320 ? 11.609 -5.164 -3.992 1 97.81 320 CYS A C 1
ATOM 2598 O O . CYS A 1 320 ? 12.078 -5.48 -2.896 1 97.81 320 CYS A O 1
ATOM 2600 N N . THR A 1 321 ? 10.852 -4.074 -4.129 1 97.62 321 THR A N 1
ATOM 2601 C CA . THR A 1 321 ? 10.57 -3.172 -3.018 1 97.62 321 THR A CA 1
ATOM 2602 C C . THR A 1 321 ? 9.227 -3.51 -2.379 1 97.62 321 THR A C 1
ATOM 2604 O O . THR A 1 321 ? 8.812 -2.871 -1.407 1 97.62 321 THR A O 1
ATOM 2607 N N . LEU A 1 322 ? 8.539 -4.496 -2.908 1 98.31 322 LEU A N 1
ATOM 2608 C CA . LEU A 1 322 ? 7.254 -4.891 -2.346 1 98.31 322 LEU A CA 1
ATOM 2609 C C . LEU A 1 322 ? 7.434 -5.551 -0.985 1 98.31 322 LEU A C 1
ATOM 2611 O O . LEU A 1 322 ? 8.102 -6.582 -0.876 1 98.31 322 LEU A O 1
ATOM 2615 N N . ASN A 1 323 ? 6.926 -4.941 0.061 1 98.25 323 ASN A N 1
ATOM 2616 C CA . ASN A 1 323 ? 6.91 -5.5 1.409 1 98.25 323 ASN A CA 1
ATOM 2617 C C . ASN A 1 323 ? 5.504 -5.91 1.831 1 98.25 323 ASN A C 1
ATOM 2619 O O . ASN A 1 323 ? 4.582 -5.094 1.812 1 98.25 323 ASN A O 1
ATOM 2623 N N . LEU A 1 324 ? 5.402 -7.105 2.297 1 98.69 324 LEU A N 1
ATOM 2624 C CA . LEU A 1 324 ? 4.086 -7.637 2.629 1 98.69 324 LEU A CA 1
ATOM 2625 C C . LEU A 1 324 ? 3.455 -6.852 3.771 1 98.69 324 LEU A C 1
ATOM 2627 O O . LEU A 1 324 ? 2.268 -6.523 3.725 1 98.69 324 LEU A O 1
ATOM 2631 N N . TYR A 1 325 ? 4.23 -6.48 4.801 1 98.25 325 TYR A N 1
ATOM 2632 C CA . TYR A 1 325 ? 3.664 -5.84 5.98 1 98.25 325 TYR A CA 1
ATOM 2633 C C . TYR A 1 325 ? 3.127 -4.453 5.648 1 98.25 325 TYR A C 1
ATOM 2635 O O . TYR A 1 325 ? 2.354 -3.879 6.418 1 98.25 325 TYR A O 1
ATOM 2643 N N . GLU A 1 326 ? 3.504 -3.928 4.5 1 98.69 326 GLU A N 1
ATOM 2644 C CA . GLU A 1 326 ? 3.055 -2.594 4.109 1 98.69 326 GLU A CA 1
ATOM 2645 C C . GLU A 1 326 ? 1.79 -2.666 3.258 1 98.69 326 GLU A C 1
ATOM 2647 O O . GLU A 1 326 ? 1.157 -1.643 2.988 1 98.69 326 GLU A O 1
ATOM 2652 N N . HIS A 1 327 ? 1.422 -3.875 2.805 1 98.75 327 HIS A N 1
ATOM 2653 C CA . HIS A 1 327 ? 0.339 -4.031 1.841 1 98.75 327 HIS A CA 1
ATOM 2654 C C . HIS A 1 327 ? -0.663 -5.086 2.303 1 98.75 327 HIS A C 1
ATOM 2656 O O . HIS A 1 327 ? -0.536 -6.262 1.959 1 98.75 327 HIS A O 1
ATOM 2662 N N . GLY A 1 328 ? -1.626 -4.691 3.068 1 98.62 328 GLY A N 1
ATOM 2663 C CA . GLY A 1 328 ? -2.773 -5.523 3.391 1 98.62 328 GLY A CA 1
ATOM 2664 C C . GLY A 1 328 ? -2.484 -6.547 4.473 1 98.62 328 GLY A C 1
ATOM 2665 O O . GLY A 1 328 ? -3.045 -7.645 4.465 1 98.62 328 GLY A O 1
ATOM 2666 N N . GLU A 1 329 ? -1.622 -6.262 5.395 1 98.31 329 GLU A N 1
ATOM 2667 C CA . GLU A 1 329 ? -1.222 -7.211 6.43 1 98.31 329 GLU A CA 1
ATOM 2668 C C . GLU A 1 329 ? -2.434 -7.734 7.195 1 98.31 329 GLU A C 1
ATOM 2670 O O . GLU A 1 329 ? -2.455 -8.898 7.613 1 98.31 329 GLU A O 1
ATOM 2675 N N . SER A 1 330 ? -3.479 -6.934 7.305 1 97.06 330 SER A N 1
ATOM 2676 C CA . SER A 1 330 ? -4.625 -7.297 8.133 1 97.06 330 SER A CA 1
ATOM 2677 C C . SER A 1 330 ? -5.707 -7.984 7.309 1 97.06 330 SER A C 1
ATOM 2679 O O . SER A 1 330 ? -6.82 -8.195 7.789 1 97.06 330 SER A O 1
ATOM 2681 N N . GLY A 1 331 ? -5.457 -8.258 6.062 1 98.06 331 GLY A N 1
ATOM 2682 C CA . GLY A 1 331 ? -6.363 -9.125 5.324 1 98.06 331 GLY A CA 1
ATOM 2683 C C . GLY A 1 331 ? -6.992 -8.438 4.125 1 98.06 331 GLY A C 1
ATOM 2684 O O . GLY A 1 331 ? -7.691 -9.078 3.334 1 98.06 331 GLY A O 1
ATOM 2685 N N . THR A 1 332 ? -6.793 -7.129 3.941 1 98.31 332 THR A N 1
ATOM 2686 C CA . THR A 1 332 ? -7.383 -6.406 2.82 1 98.31 332 THR A CA 1
ATOM 2687 C C . THR A 1 332 ? -6.297 -5.832 1.916 1 98.31 332 THR A C 1
ATOM 2689 O O . THR A 1 332 ? -5.797 -4.73 2.158 1 98.31 332 THR A O 1
ATOM 2692 N N . PRO A 1 333 ? -5.945 -6.551 0.844 1 98.5 333 PRO A N 1
ATOM 2693 C CA . PRO A 1 333 ? -4.902 -6.043 -0.047 1 98.5 333 PRO A CA 1
ATOM 2694 C C . PRO A 1 333 ? -5.312 -4.754 -0.759 1 98.5 333 PRO A C 1
ATOM 2696 O O . PRO A 1 333 ? -6.5 -4.516 -0.979 1 98.5 333 PRO A O 1
ATOM 2699 N N . PRO A 1 334 ? -4.332 -3.955 -1.114 1 98.62 334 PRO A N 1
ATOM 2700 C CA . PRO A 1 334 ? -4.641 -2.699 -1.803 1 98.62 334 PRO A CA 1
ATOM 2701 C C . PRO A 1 334 ? -5.164 -2.916 -3.221 1 98.62 334 PRO A C 1
ATOM 2703 O O . PRO A 1 334 ? -4.84 -3.924 -3.855 1 98.62 334 PRO A O 1
ATOM 2706 N N . THR A 1 335 ? -5.973 -1.991 -3.705 1 98.56 335 THR A N 1
ATOM 2707 C CA . THR A 1 335 ? -6.512 -2.09 -5.059 1 98.56 335 THR A CA 1
ATOM 2708 C C . THR A 1 335 ? -5.773 -1.144 -6 1 98.56 335 THR A C 1
ATOM 2710 O O . THR A 1 335 ? -5.961 -1.203 -7.219 1 98.56 335 THR A O 1
ATOM 2713 N N . ASP A 1 336 ? -5.035 -0.206 -5.484 1 98.75 336 ASP A N 1
ATOM 2714 C CA . ASP A 1 336 ? -4.184 0.774 -6.152 1 98.75 336 ASP A CA 1
ATOM 2715 C C . ASP A 1 336 ? -2.828 0.891 -5.461 1 98.75 336 ASP A C 1
ATOM 2717 O O . ASP A 1 336 ? -2.705 1.567 -4.438 1 98.75 336 ASP A O 1
ATOM 2721 N N . HIS A 1 337 ? -1.768 0.189 -5.973 1 98.81 337 HIS A N 1
ATOM 2722 C CA . HIS A 1 337 ? -0.457 0.183 -5.332 1 98.81 337 HIS A CA 1
ATOM 2723 C C . HIS A 1 337 ? 0.658 0.034 -6.359 1 98.81 337 HIS A C 1
ATOM 2725 O O . HIS A 1 337 ? 0.392 -0.075 -7.559 1 98.81 337 HIS A O 1
ATOM 2731 N N . GLY A 1 338 ? 1.893 0.141 -5.914 1 98.69 338 GLY A N 1
ATOM 2732 C CA . GLY A 1 338 ? 3.047 0.007 -6.789 1 98.69 338 GLY A CA 1
ATOM 2733 C C . GLY A 1 338 ? 4.277 -0.526 -6.078 1 98.69 338 GLY A C 1
ATOM 2734 O O . GLY A 1 338 ? 4.262 -0.712 -4.859 1 98.69 338 GLY A O 1
ATOM 2735 N N . PHE A 1 339 ? 5.281 -0.836 -6.809 1 98.75 339 PHE A N 1
ATOM 2736 C CA . PHE A 1 339 ? 6.582 -1.281 -6.324 1 98.75 339 PHE A CA 1
ATOM 2737 C C . PHE A 1 339 ? 7.613 -1.266 -7.445 1 98.75 339 PHE A C 1
ATOM 2739 O O . PHE A 1 339 ? 7.266 -1.058 -8.609 1 98.75 339 PHE A O 1
ATOM 2746 N N . GLN A 1 340 ? 8.836 -1.448 -7.102 1 98.62 340 GLN A N 1
ATOM 2747 C CA . GLN A 1 340 ? 9.906 -1.605 -8.078 1 98.62 340 GLN A CA 1
ATOM 2748 C C . GLN A 1 340 ? 10.562 -2.979 -7.957 1 98.62 340 GLN A C 1
ATOM 2750 O O . GLN A 1 340 ? 10.547 -3.588 -6.887 1 98.62 340 GLN A O 1
ATOM 2755 N N . PHE A 1 341 ? 11.07 -3.439 -9.062 1 98.56 341 PHE A N 1
ATOM 2756 C CA . PHE A 1 341 ? 11.938 -4.613 -9.039 1 98.56 341 PHE A CA 1
ATOM 2757 C C . PHE A 1 341 ? 12.992 -4.527 -10.141 1 98.56 341 PHE A C 1
ATOM 2759 O O . PHE A 1 341 ? 12.844 -3.766 -11.094 1 98.56 341 PHE A O 1
ATOM 2766 N N . LYS A 1 342 ? 14.062 -5.293 -9.875 1 98.38 342 LYS A N 1
ATOM 2767 C CA . LYS A 1 342 ? 15.133 -5.348 -10.867 1 98.38 342 LYS A CA 1
ATOM 2768 C C . LYS A 1 342 ? 15.328 -6.77 -11.383 1 98.38 342 LYS A C 1
ATOM 2770 O O . LYS A 1 342 ? 15.352 -7.723 -10.602 1 98.38 342 LYS A O 1
ATOM 2775 N N . ALA A 1 343 ? 15.414 -6.898 -12.609 1 98.44 343 ALA A N 1
ATOM 2776 C CA . ALA A 1 343 ? 15.773 -8.117 -13.32 1 98.44 343 ALA A CA 1
ATOM 2777 C C . ALA A 1 343 ? 16.656 -7.816 -14.523 1 98.44 343 ALA A C 1
ATOM 2779 O O . ALA A 1 343 ? 16.266 -7.078 -15.422 1 98.44 343 ALA A O 1
ATOM 2780 N N . GLY A 1 344 ? 17.812 -8.422 -14.539 1 97 344 GLY A N 1
ATOM 2781 C CA . GLY A 1 344 ? 18.766 -8.047 -15.578 1 97 344 GLY A CA 1
ATOM 2782 C C . GLY A 1 344 ? 19.172 -6.59 -15.516 1 97 344 GLY A C 1
ATOM 2783 O O . GLY A 1 344 ? 19.5 -6.074 -14.438 1 97 344 GLY A O 1
ATOM 2784 N N . PRO A 1 345 ? 19.312 -5.961 -16.609 1 95.31 345 PRO A N 1
ATOM 2785 C CA . PRO A 1 345 ? 19.781 -4.578 -16.641 1 95.31 345 PRO A CA 1
ATOM 2786 C C . PRO A 1 345 ? 18.688 -3.568 -16.312 1 95.31 345 PRO A C 1
ATOM 2788 O O . PRO A 1 345 ? 18.969 -2.369 -16.203 1 95.31 345 PRO A O 1
ATOM 2791 N N . THR A 1 346 ? 17.469 -4.031 -16.156 1 96.62 346 THR A N 1
ATOM 2792 C CA . THR A 1 346 ? 16.344 -3.105 -16.125 1 96.62 346 THR A CA 1
ATOM 2793 C C . THR A 1 346 ? 15.734 -3.045 -14.727 1 96.62 346 THR A C 1
ATOM 2795 O O . THR A 1 346 ? 15.57 -4.078 -14.07 1 96.62 346 THR A O 1
ATOM 2798 N N . THR A 1 347 ? 15.508 -1.854 -14.227 1 97.56 347 THR A N 1
ATOM 2799 C CA . THR A 1 347 ? 14.641 -1.634 -13.078 1 97.56 347 THR A CA 1
ATOM 2800 C C . THR A 1 347 ? 13.219 -1.302 -13.523 1 97.56 347 THR A C 1
ATOM 2802 O O . THR A 1 347 ? 13.008 -0.389 -14.328 1 97.56 347 THR A O 1
ATOM 2805 N N . TYR A 1 348 ? 12.258 -2.041 -13.047 1 98.56 348 TYR A N 1
ATOM 2806 C CA . TYR A 1 348 ? 10.852 -1.897 -13.406 1 98.56 348 TYR A CA 1
ATOM 2807 C C . TYR A 1 348 ? 10.07 -1.213 -12.297 1 98.56 348 TYR A C 1
ATOM 2809 O O . TYR A 1 348 ? 10.133 -1.625 -11.133 1 98.56 348 TYR A O 1
ATOM 2817 N N . THR A 1 349 ? 9.391 -0.128 -12.664 1 98.69 349 THR A N 1
ATOM 2818 C CA . THR A 1 349 ? 8.414 0.49 -11.766 1 98.69 349 THR A CA 1
ATOM 2819 C C . THR A 1 349 ? 6.996 0.057 -12.133 1 98.69 349 THR A C 1
ATOM 2821 O O . THR A 1 349 ? 6.5 0.378 -13.211 1 98.69 349 THR A O 1
ATOM 2824 N N . VAL A 1 350 ? 6.328 -0.595 -11.172 1 98.88 350 VAL A N 1
ATOM 2825 C CA . VAL A 1 350 ? 5.047 -1.235 -11.438 1 98.88 350 VAL A CA 1
ATOM 2826 C C . VAL A 1 350 ? 3.924 -0.448 -10.766 1 98.88 350 VAL A C 1
ATOM 2828 O O . VAL A 1 350 ? 4.004 -0.138 -9.57 1 98.88 350 VAL A O 1
ATOM 2831 N N . GLU A 1 351 ? 2.951 -0.063 -11.516 1 98.81 351 GLU A N 1
ATOM 2832 C CA . GLU A 1 351 ? 1.673 0.435 -11.023 1 98.81 351 GLU A CA 1
ATOM 2833 C C . GLU A 1 351 ? 0.57 -0.606 -11.195 1 98.81 351 GLU A C 1
ATOM 2835 O O . GLU A 1 351 ? 0.413 -1.176 -12.281 1 98.81 351 GLU A O 1
ATOM 2840 N N . VAL A 1 352 ? -0.143 -0.864 -10.164 1 98.88 352 VAL A N 1
ATOM 2841 C CA . VAL A 1 352 ? -1.162 -1.909 -10.156 1 98.88 352 VAL A CA 1
ATOM 2842 C C . VAL A 1 352 ? -2.535 -1.29 -9.898 1 98.88 352 VAL A C 1
ATOM 2844 O O . VAL A 1 352 ? -2.723 -0.565 -8.922 1 98.88 352 VAL A O 1
ATOM 2847 N N . LEU A 1 353 ? -3.498 -1.523 -10.742 1 98.75 353 LEU A N 1
ATOM 2848 C CA . LEU A 1 353 ? -4.891 -1.124 -10.562 1 98.75 353 LEU A CA 1
ATOM 2849 C C . LEU A 1 353 ? -5.82 -2.33 -10.672 1 98.75 353 LEU A C 1
ATOM 2851 O O . LEU A 1 353 ? -5.988 -2.895 -11.75 1 98.75 353 LEU A O 1
ATOM 2855 N N . VAL A 1 354 ? -6.41 -2.732 -9.578 1 98.69 354 VAL A N 1
ATOM 2856 C CA . VAL A 1 354 ? -7.262 -3.916 -9.547 1 98.69 354 VAL A CA 1
ATOM 2857 C C . VAL A 1 354 ? -8.625 -3.592 -10.156 1 98.69 354 VAL A C 1
ATOM 2859 O O . VAL A 1 354 ? -9.266 -2.617 -9.766 1 98.69 354 VAL A O 1
ATOM 2862 N N . GLN A 1 355 ? -9.031 -4.379 -11.086 1 97.31 355 GLN A N 1
ATOM 2863 C CA . GLN A 1 355 ? -10.328 -4.211 -11.742 1 97.31 355 GLN A CA 1
ATOM 2864 C C . GLN A 1 355 ? -11.43 -4.934 -10.969 1 97.31 355 GLN A C 1
ATOM 2866 O O . GLN A 1 355 ? -12.523 -4.391 -10.781 1 97.31 355 GLN A O 1
ATOM 2871 N N . CYS A 1 356 ? -11.188 -6.066 -10.648 1 97.56 356 CYS A N 1
ATOM 2872 C CA . CYS A 1 356 ? -12.078 -6.867 -9.812 1 97.56 356 CYS A CA 1
ATOM 2873 C C . CYS A 1 356 ? -11.312 -7.969 -9.094 1 97.56 356 CYS A C 1
ATOM 2875 O O . CYS A 1 356 ? -10.117 -8.156 -9.344 1 97.56 356 CYS A O 1
ATOM 2877 N N . LYS A 1 357 ? -11.891 -8.523 -8.141 1 98.38 357 LYS A N 1
ATOM 2878 C CA . LYS A 1 357 ? -11.266 -9.562 -7.332 1 98.38 357 LYS A CA 1
ATOM 2879 C C . LYS A 1 357 ? -12.305 -10.539 -6.789 1 98.38 357 LYS A C 1
ATOM 2881 O O . LYS A 1 357 ? -13.5 -10.258 -6.832 1 98.38 357 LYS A O 1
ATOM 2886 N N . ASN A 1 358 ? -11.914 -11.664 -6.406 1 98.56 358 ASN A N 1
ATOM 2887 C CA . ASN A 1 358 ? -12.719 -12.633 -5.684 1 98.56 358 ASN A CA 1
ATOM 2888 C C . ASN A 1 358 ? -11.875 -13.445 -4.707 1 98.56 358 ASN A C 1
ATOM 2890 O O . ASN A 1 358 ? -10.648 -13.367 -4.727 1 98.56 358 ASN A O 1
ATOM 2894 N N . VAL A 1 359 ? -12.531 -14.141 -3.82 1 98.62 359 VAL A N 1
ATOM 2895 C CA . VAL A 1 359 ? -11.836 -14.875 -2.775 1 98.62 359 VAL A CA 1
ATOM 2896 C C . VAL A 1 359 ? -12.125 -16.375 -2.92 1 98.62 359 VAL A C 1
ATOM 2898 O O . VAL A 1 359 ? -13.242 -16.766 -3.264 1 98.62 359 VAL A O 1
ATOM 2901 N N . HIS A 1 360 ? -11.125 -17.156 -2.738 1 98.75 360 HIS A N 1
ATOM 2902 C CA . HIS A 1 360 ? -11.32 -18.594 -2.59 1 98.75 360 HIS A CA 1
ATOM 2903 C C . HIS A 1 360 ? -10.398 -19.172 -1.52 1 98.75 360 HIS A C 1
ATOM 2905 O O . HIS A 1 360 ? -9.477 -18.484 -1.062 1 98.75 360 HIS A O 1
ATOM 2911 N N . TYR A 1 361 ? -10.727 -20.359 -1.11 1 98.44 361 TYR A N 1
ATOM 2912 C CA . TYR A 1 361 ? -9.977 -21.016 -0.052 1 98.44 361 TYR A CA 1
ATOM 2913 C C . TYR A 1 361 ? -9.398 -22.344 -0.543 1 98.44 361 TYR A C 1
ATOM 2915 O O . TYR A 1 361 ? -10.023 -23.047 -1.341 1 98.44 361 TYR A O 1
ATOM 2923 N N . VAL A 1 362 ? -8.227 -22.641 -0.082 1 97.38 362 VAL A N 1
ATOM 2924 C CA . VAL A 1 362 ? -7.531 -23.859 -0.468 1 97.38 362 VAL A CA 1
ATOM 2925 C C . VAL A 1 362 ? -7.172 -24.656 0.779 1 97.38 362 VAL A C 1
ATOM 2927 O O . VAL A 1 362 ? -6.883 -24.094 1.833 1 97.38 362 VAL A O 1
ATOM 2930 N N . GLY A 1 363 ? -7.16 -25.953 0.671 1 92.94 363 GLY A N 1
ATOM 2931 C CA . GLY A 1 363 ? -6.867 -26.859 1.771 1 92.94 363 GLY A CA 1
ATOM 2932 C C . GLY A 1 363 ? -8.109 -27.516 2.338 1 92.94 363 GLY A C 1
ATOM 2933 O O . GLY A 1 363 ? -9.219 -27.031 2.158 1 92.94 363 GLY A O 1
ATOM 2934 N N . TRP A 1 364 ? -7.93 -28.578 3.119 1 89.31 364 TRP A N 1
ATOM 2935 C CA . TRP A 1 364 ? -9.047 -29.344 3.67 1 89.31 364 TRP A CA 1
ATOM 2936 C C . TRP A 1 364 ? -9.789 -28.531 4.723 1 89.31 364 TRP A C 1
ATOM 2938 O O . TRP A 1 364 ? -11.008 -28.656 4.859 1 89.31 364 TRP A O 1
ATOM 2948 N N . LYS A 1 365 ? -9.039 -27.688 5.387 1 91.5 365 LYS A N 1
ATOM 2949 C CA . LYS A 1 365 ? -9.617 -26.891 6.453 1 91.5 365 LYS A CA 1
ATOM 2950 C C . LYS A 1 365 ? -9.648 -25.406 6.07 1 91.5 365 LYS A C 1
ATOM 2952 O O . LYS A 1 365 ? -9.727 -24.531 6.938 1 91.5 365 LYS A O 1
ATOM 2957 N N . TRP A 1 366 ? -9.508 -25.188 4.773 1 96.44 366 TRP A N 1
ATOM 2958 C CA . TRP A 1 366 ? -9.484 -23.797 4.324 1 96.44 366 TRP A CA 1
ATOM 2959 C C . TRP A 1 366 ? -8.328 -23.031 4.969 1 96.44 366 TRP A C 1
ATOM 2961 O O . TRP A 1 366 ? -8.5 -21.906 5.434 1 96.44 366 TRP A O 1
ATOM 2971 N N . GLU A 1 367 ? -7.125 -23.688 4.98 1 96.69 367 GLU A N 1
ATOM 2972 C CA . GLU A 1 367 ? -5.961 -23.109 5.637 1 96.69 367 GLU A CA 1
ATOM 2973 C C . GLU A 1 367 ? -5.48 -21.859 4.898 1 96.69 367 GLU A C 1
ATOM 2975 O O . GLU A 1 367 ? -4.836 -21 5.488 1 96.69 367 GLU A O 1
ATOM 2980 N N . ALA A 1 368 ? -5.773 -21.781 3.596 1 98.19 368 ALA A N 1
ATOM 2981 C CA . ALA A 1 368 ? -5.285 -20.688 2.76 1 98.19 368 ALA A CA 1
ATOM 2982 C C . ALA A 1 368 ? -6.441 -19.875 2.195 1 98.19 368 ALA A C 1
ATOM 2984 O O . ALA A 1 368 ? -7.312 -20.406 1.508 1 98.19 368 ALA A O 1
ATOM 2985 N N . ARG A 1 369 ? -6.504 -18.625 2.514 1 98.75 369 ARG A N 1
ATOM 2986 C CA . ARG A 1 369 ? -7.398 -17.672 1.874 1 98.75 369 ARG A CA 1
ATOM 2987 C C . ARG A 1 369 ? -6.688 -16.938 0.745 1 98.75 369 ARG A C 1
ATOM 2989 O O . ARG A 1 369 ? -5.648 -16.312 0.963 1 98.75 369 ARG A O 1
ATOM 2996 N N . MET A 1 370 ? -7.227 -17.078 -0.426 1 98.69 370 MET A N 1
ATOM 2997 C CA . MET A 1 370 ? -6.641 -16.438 -1.6 1 98.69 370 MET A CA 1
ATOM 2998 C C . MET A 1 370 ? -7.531 -15.305 -2.1 1 98.69 370 MET A C 1
ATOM 3000 O O . MET A 1 370 ? -8.727 -15.492 -2.311 1 98.69 370 MET A O 1
ATOM 3004 N N . VAL A 1 371 ? -6.965 -14.133 -2.197 1 98.81 371 VAL A N 1
ATOM 3005 C CA . VAL A 1 371 ? -7.625 -13.055 -2.92 1 98.81 371 VAL A CA 1
ATOM 3006 C C . VAL A 1 371 ? -7.09 -12.984 -4.348 1 98.81 371 VAL A C 1
ATOM 3008 O O . VAL A 1 371 ? -5.973 -12.516 -4.578 1 98.81 371 VAL A O 1
ATOM 3011 N N . GLU A 1 372 ? -7.871 -13.508 -5.227 1 98.81 372 GLU A N 1
ATOM 3012 C CA . GLU A 1 372 ? -7.527 -13.5 -6.645 1 98.81 372 GLU A CA 1
ATOM 3013 C C . GLU A 1 372 ? -7.961 -12.195 -7.316 1 98.81 372 GLU A C 1
ATOM 3015 O O . GLU A 1 372 ? -9.148 -11.852 -7.297 1 98.81 372 GLU A O 1
ATOM 3020 N N . ARG A 1 373 ? -6.984 -11.531 -7.941 1 98.75 37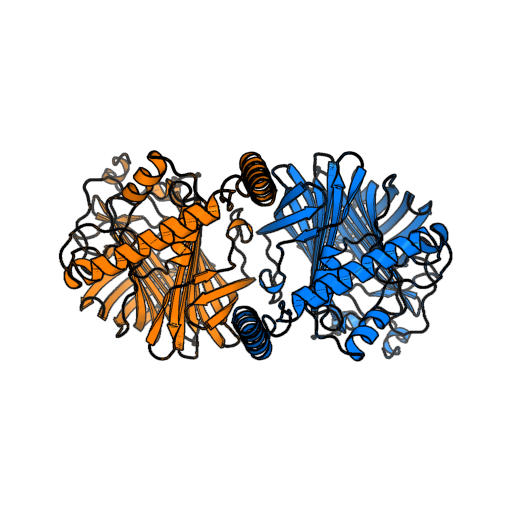3 ARG A N 1
ATOM 3021 C CA . ARG A 1 373 ? -7.266 -10.18 -8.438 1 98.75 373 ARG A CA 1
ATOM 3022 C C . ARG A 1 373 ? -6.965 -10.078 -9.922 1 98.75 373 ARG A C 1
ATOM 3024 O O . ARG A 1 373 ? -5.914 -10.523 -10.391 1 98.75 373 ARG A O 1
ATOM 3031 N N . PHE A 1 374 ? -7.852 -9.492 -10.656 1 98.75 374 PHE A N 1
ATOM 3032 C CA . PHE A 1 374 ? -7.715 -9.203 -12.078 1 98.75 374 PHE A CA 1
ATOM 3033 C C . PHE A 1 374 ? -7.34 -7.746 -12.297 1 98.75 374 PHE A C 1
ATOM 3035 O O . PHE A 1 374 ? -8.078 -6.84 -11.906 1 98.75 374 PHE A O 1
ATOM 3042 N N . VAL A 1 375 ? -6.188 -7.609 -12.953 1 98.44 375 VAL A N 1
ATOM 3043 C CA . VAL A 1 375 ? -5.473 -6.359 -12.719 1 98.44 375 VAL A CA 1
ATOM 3044 C C . VAL A 1 375 ? -5.09 -5.727 -14.055 1 98.44 375 VAL A C 1
ATOM 3046 O O . VAL A 1 375 ? -4.746 -6.434 -15.008 1 98.44 375 VAL A O 1
ATOM 3049 N N . LYS A 1 376 ? -5.109 -4.355 -14.133 1 98.69 376 LYS A N 1
ATOM 3050 C CA . LYS A 1 376 ? -4.363 -3.561 -15.109 1 98.69 376 LYS A CA 1
ATOM 3051 C C . LYS A 1 376 ? -3.025 -3.105 -14.539 1 98.69 376 LYS A C 1
ATOM 3053 O O . LYS A 1 376 ? -2.939 -2.719 -13.367 1 98.69 376 LYS A O 1
ATOM 3058 N N . TYR A 1 377 ? -2.004 -3.186 -15.391 1 98.69 377 TYR A N 1
ATOM 3059 C CA . TYR A 1 377 ? -0.666 -2.754 -15 1 98.69 377 TYR A CA 1
ATOM 3060 C C . TYR A 1 377 ? -0.203 -1.581 -15.859 1 98.69 377 TYR A C 1
ATOM 3062 O O . TYR A 1 377 ? -0.683 -1.395 -16.984 1 98.69 377 TYR A O 1
ATOM 3070 N N . LYS A 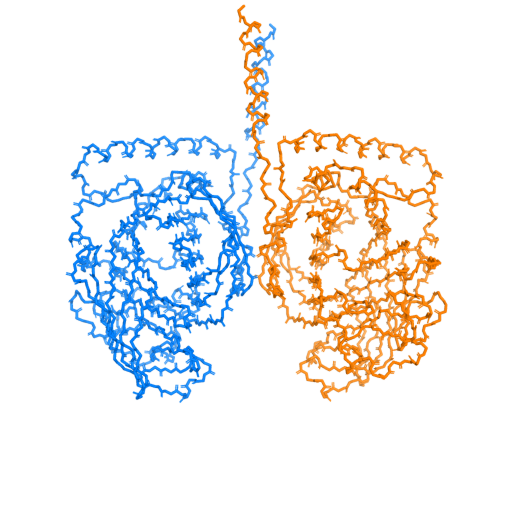1 378 ? 0.598 -0.791 -15.336 1 98.75 378 LYS A N 1
ATOM 3071 C CA . LYS A 1 378 ? 1.509 0.105 -16.047 1 98.75 378 LYS A CA 1
ATOM 3072 C C . LYS A 1 378 ? 2.934 -0.028 -15.516 1 98.75 378 LYS A C 1
ATOM 3074 O O . LYS A 1 378 ? 3.189 0.23 -14.336 1 98.75 378 LYS A O 1
ATOM 3079 N N . VAL A 1 379 ? 3.799 -0.52 -16.344 1 98.69 379 VAL A N 1
ATOM 3080 C CA . VAL A 1 379 ? 5.176 -0.765 -15.938 1 98.69 379 VAL A CA 1
ATOM 3081 C C . VAL A 1 379 ? 6.129 0.074 -16.781 1 98.69 379 VAL A C 1
ATOM 3083 O O . VAL A 1 379 ? 6.207 -0.111 -18 1 98.69 379 VAL A O 1
ATOM 3086 N N . ASN A 1 380 ? 6.883 0.947 -16.078 1 97.56 380 ASN A N 1
ATOM 3087 C CA . ASN A 1 380 ? 7.719 1.903 -16.797 1 97.56 380 ASN A CA 1
ATOM 3088 C C . ASN A 1 380 ? 6.941 2.607 -17.906 1 97.56 380 ASN A C 1
ATOM 3090 O O . ASN A 1 380 ? 7.438 2.75 -19.031 1 97.56 380 ASN A O 1
ATOM 3094 N N . GLY A 1 381 ? 5.691 2.891 -17.641 1 97.06 381 GLY A N 1
ATOM 3095 C CA . GLY A 1 381 ? 4.848 3.639 -18.562 1 97.06 381 GLY A CA 1
ATOM 3096 C C . GLY A 1 381 ? 4.145 2.758 -19.578 1 97.06 381 GLY A C 1
ATOM 3097 O O . GLY A 1 381 ? 3.287 3.229 -20.328 1 97.06 381 GLY A O 1
ATOM 3098 N N . ILE A 1 382 ? 4.453 1.467 -19.656 1 98.44 382 ILE A N 1
ATOM 3099 C CA . ILE A 1 382 ? 3.875 0.551 -20.625 1 98.44 382 ILE A CA 1
ATOM 3100 C C . ILE A 1 382 ? 2.646 -0.133 -20.031 1 98.44 382 ILE A C 1
ATOM 3102 O O . ILE A 1 382 ? 2.736 -0.784 -18.984 1 98.44 382 ILE A O 1
ATOM 3106 N N . PRO A 1 383 ? 1.516 0.022 -20.719 1 98.44 383 PRO A N 1
ATOM 3107 C CA . PRO A 1 383 ? 0.312 -0.636 -20.203 1 98.44 383 PRO A CA 1
ATOM 3108 C C . PRO A 1 383 ? 0.395 -2.16 -20.281 1 98.44 383 PRO A C 1
ATOM 3110 O O . PRO A 1 383 ? 1.091 -2.701 -21.141 1 98.44 383 PRO A O 1
ATOM 3113 N N . GLY A 1 384 ? -0.272 -2.799 -19.344 1 98.62 384 GLY A N 1
ATOM 3114 C CA . GLY A 1 384 ? -0.369 -4.25 -19.328 1 98.62 384 GLY A CA 1
ATOM 3115 C C . GLY A 1 384 ? -1.554 -4.758 -18.531 1 98.62 384 GLY A C 1
ATOM 3116 O O . GLY A 1 384 ? -2.406 -3.975 -18.094 1 98.62 384 GLY A O 1
ATOM 3117 N N . ARG A 1 385 ? -1.624 -6.074 -18.484 1 98.69 385 ARG A N 1
ATOM 3118 C CA . ARG A 1 385 ? -2.682 -6.77 -17.75 1 98.69 385 ARG A CA 1
ATOM 3119 C C . ARG A 1 385 ? -2.16 -8.055 -17.125 1 98.69 385 ARG A C 1
ATOM 3121 O O . ARG A 1 385 ? -1.068 -8.523 -17.469 1 98.69 385 ARG A O 1
ATOM 3128 N N . GLY A 1 386 ? -2.93 -8.539 -16.219 1 98.69 386 GLY A N 1
ATOM 3129 C CA . GLY A 1 386 ? -2.584 -9.797 -15.578 1 98.69 386 GLY A CA 1
ATOM 3130 C C . GLY A 1 386 ? -3.367 -10.055 -14.305 1 98.69 386 GLY A C 1
ATOM 3131 O O . GLY A 1 386 ? -4.508 -9.617 -14.172 1 98.69 386 GLY A O 1
ATOM 3132 N N . VAL A 1 387 ? -2.783 -10.898 -13.469 1 98.62 387 VAL A N 1
ATOM 3133 C CA . VAL A 1 387 ? -3.432 -11.25 -12.211 1 98.62 387 VAL A CA 1
ATOM 3134 C C . VAL A 1 387 ? -2.457 -11.062 -11.055 1 98.62 387 VAL A C 1
ATOM 3136 O O . VAL A 1 387 ? -1.239 -11.062 -11.25 1 98.62 387 VAL A O 1
ATOM 3139 N N . SER A 1 388 ? -2.988 -10.742 -10.008 1 98.75 388 SER A N 1
ATOM 3140 C CA . SER A 1 388 ? -2.266 -10.789 -8.742 1 98.75 388 SER A CA 1
ATOM 3141 C C . SER A 1 388 ? -2.998 -11.656 -7.719 1 98.75 388 SER A C 1
ATOM 3143 O O . SER A 1 388 ? -4.23 -11.703 -7.707 1 98.75 388 SER A O 1
ATOM 3145 N N . GLU A 1 389 ? -2.25 -12.352 -6.938 1 98.75 389 GLU A N 1
ATOM 3146 C CA . GLU A 1 389 ? -2.797 -13.234 -5.906 1 98.75 389 GLU A CA 1
ATOM 3147 C C . GLU A 1 389 ? -2.197 -12.914 -4.539 1 98.75 389 GLU A C 1
ATOM 3149 O O . GLU A 1 389 ? -0.977 -12.953 -4.367 1 98.75 389 GLU A O 1
ATOM 3154 N N . PHE A 1 390 ? -3.043 -12.578 -3.613 1 98.88 390 PHE A N 1
ATOM 3155 C CA . PHE A 1 390 ? -2.627 -12.383 -2.23 1 98.88 390 PHE A CA 1
ATOM 3156 C C . PHE A 1 390 ? -3.115 -13.523 -1.352 1 98.88 390 PHE A C 1
ATOM 3158 O O . PHE A 1 390 ? -4.316 -13.805 -1.293 1 98.88 390 PHE A O 1
ATOM 3165 N N . HIS A 1 391 ? -2.199 -14.125 -0.681 1 98.75 391 HIS A N 1
ATOM 3166 C CA . HIS A 1 391 ? -2.492 -15.227 0.232 1 98.75 391 HIS A CA 1
ATOM 3167 C C . HIS A 1 391 ? -2.48 -14.75 1.683 1 98.75 391 HIS A C 1
ATOM 3169 O O . HIS A 1 391 ? -1.625 -13.953 2.074 1 98.75 391 HIS A O 1
ATOM 3175 N N . TYR A 1 392 ? -3.416 -15.305 2.451 1 98.69 392 TYR A N 1
ATOM 3176 C CA . TYR A 1 392 ? -3.453 -15.156 3.902 1 98.69 392 TYR A CA 1
ATOM 3177 C C . TYR A 1 392 ? -3.668 -16.5 4.582 1 98.69 392 TYR A C 1
ATOM 3179 O O . TYR A 1 392 ? -4.496 -17.312 4.137 1 98.69 392 TYR A O 1
ATOM 3187 N N . TYR A 1 393 ? -2.953 -16.734 5.641 1 98.12 393 TYR A N 1
ATOM 3188 C CA . TYR A 1 393 ? -3.301 -17.859 6.5 1 98.12 393 TYR A CA 1
ATOM 3189 C C . TYR A 1 393 ? -4.691 -17.672 7.102 1 98.12 393 TYR A C 1
ATOM 3191 O O . TYR A 1 393 ? -5.031 -16.594 7.578 1 98.12 393 TYR A O 1
ATOM 3199 N N . ASN A 1 394 ? -5.52 -18.688 7.02 1 97.75 394 ASN A N 1
ATOM 3200 C CA . ASN A 1 394 ? -6.879 -18.656 7.551 1 97.75 394 ASN A CA 1
ATOM 3201 C C . ASN A 1 394 ? -7.051 -19.641 8.695 1 97.75 394 ASN A C 1
ATOM 3203 O O . ASN A 1 394 ? -7.18 -20.844 8.469 1 97.75 394 ASN A O 1
ATOM 3207 N N . PRO A 1 395 ? -7.18 -19.125 9.914 1 95.44 395 PRO A N 1
ATOM 3208 C CA . PRO A 1 395 ? -7.324 -20 11.078 1 95.44 395 PRO A CA 1
ATOM 3209 C C . PRO A 1 395 ? -8.773 -20.391 11.344 1 95.44 395 PRO A C 1
ATOM 3211 O O . PRO A 1 395 ? -9.047 -21.188 12.242 1 95.44 395 PRO A O 1
ATOM 3214 N N . ASP A 1 396 ? -9.742 -19.906 10.602 1 95 396 ASP A N 1
ATOM 3215 C CA . ASP A 1 396 ? -11.156 -19.984 10.953 1 95 396 ASP A CA 1
ATOM 3216 C C . ASP A 1 396 ? -11.742 -21.359 10.594 1 95 396 ASP A C 1
ATOM 3218 O O . ASP A 1 396 ? -12.812 -21.719 11.078 1 95 396 ASP A O 1
ATOM 3222 N N . GLY A 1 397 ? -11.086 -22.094 9.703 1 94.25 397 GLY A N 1
ATOM 3223 C CA . GLY A 1 397 ? -11.562 -23.406 9.297 1 94.25 397 GLY A CA 1
ATOM 3224 C C . GLY A 1 397 ? -12.578 -23.344 8.172 1 94.25 397 GLY A C 1
ATOM 3225 O O . GLY A 1 397 ? -12.938 -22.266 7.711 1 94.25 397 GLY A O 1
ATOM 3226 N N . ARG A 1 398 ? -13 -24.531 7.723 1 95.62 398 ARG A N 1
ATOM 3227 C CA . ARG A 1 398 ? -13.984 -24.672 6.656 1 95.62 398 ARG A CA 1
ATOM 3228 C C . ARG A 1 398 ? -15.398 -24.703 7.223 1 95.62 398 ARG A C 1
ATOM 3230 O O . ARG A 1 398 ? -15.742 -25.578 8.023 1 95.62 398 ARG A O 1
ATOM 3237 N N . PRO A 1 399 ? -16.281 -23.828 6.832 1 95.06 399 PRO A N 1
ATOM 3238 C CA . PRO A 1 399 ? -17.641 -23.797 7.379 1 95.06 399 PRO A CA 1
ATOM 3239 C C . PRO A 1 399 ? -18.453 -25.047 7.039 1 95.06 399 PRO A C 1
ATOM 3241 O O . PRO A 1 399 ? -18.281 -25.625 5.961 1 95.06 399 PRO A O 1
ATOM 3244 N N . GLN A 1 400 ? -19.406 -25.344 7.832 1 92.75 400 GLN A N 1
ATOM 3245 C CA . GLN A 1 400 ? -20.234 -26.547 7.695 1 92.75 400 GLN A CA 1
ATOM 3246 C C . GLN A 1 400 ? -21.109 -26.469 6.445 1 92.75 400 GLN A C 1
ATOM 3248 O O . GLN A 1 400 ? -21.375 -27.484 5.805 1 92.75 400 GLN A O 1
ATOM 3253 N N . LYS A 1 401 ? -21.469 -25.297 6.113 1 92.75 401 LYS A N 1
ATOM 3254 C CA . LYS A 1 401 ? -22.344 -25.125 4.957 1 92.75 401 LYS A CA 1
ATOM 3255 C C . LYS A 1 401 ? -21.688 -25.656 3.688 1 92.75 401 LYS A C 1
ATOM 3257 O O . LYS A 1 401 ? -22.375 -26.062 2.75 1 92.75 401 LYS A O 1
ATOM 3262 N N . TYR A 1 402 ? -20.328 -25.719 3.609 1 92.06 402 TYR A N 1
ATOM 3263 C CA . TYR A 1 402 ? -19.609 -26.234 2.449 1 92.06 402 TYR A CA 1
ATOM 3264 C C . TYR A 1 402 ? -19.266 -27.703 2.629 1 92.06 402 TYR A C 1
ATOM 3266 O O . TYR A 1 402 ? -19.094 -28.438 1.649 1 92.06 402 TYR A O 1
ATOM 3274 N N . ALA A 1 403 ? -19.203 -28.109 3.898 1 89.19 403 ALA A N 1
ATOM 3275 C CA . ALA A 1 403 ? -18.734 -29.453 4.199 1 89.19 403 ALA A CA 1
ATOM 3276 C C . ALA A 1 403 ? -19.906 -30.438 4.277 1 89.19 403 ALA A C 1
ATOM 3278 O O . ALA A 1 403 ? -19.719 -31.641 4.148 1 89.19 403 ALA A O 1
ATOM 3279 N N . ALA A 1 404 ? -21.047 -29.938 4.438 1 88 404 ALA A N 1
ATOM 3280 C CA . ALA A 1 404 ? -22.219 -30.75 4.75 1 88 404 ALA A CA 1
ATOM 3281 C C . ALA A 1 404 ? -22.516 -31.734 3.619 1 88 404 ALA A C 1
ATOM 3283 O O . ALA A 1 404 ? -22.953 -32.844 3.865 1 88 404 ALA A O 1
ATOM 3284 N N . ASN A 1 405 ? -22.203 -31.359 2.377 1 84.81 405 ASN A N 1
ATOM 3285 C CA . ASN A 1 405 ? -22.578 -32.219 1.25 1 84.81 405 ASN A CA 1
ATOM 3286 C C . ASN A 1 405 ? -21.391 -33 0.732 1 84.81 405 ASN A C 1
ATOM 3288 O O . ASN A 1 405 ? -21.453 -33.594 -0.351 1 84.81 405 ASN A O 1
ATOM 3292 N N . ASP A 1 406 ? -20.391 -33.031 1.537 1 91.06 406 ASP A N 1
ATOM 3293 C CA . ASP A 1 406 ? -19.25 -33.844 1.141 1 91.06 406 ASP A CA 1
ATOM 3294 C C . ASP A 1 406 ? -19.562 -35.344 1.183 1 91.06 406 ASP A C 1
ATOM 3296 O O . ASP A 1 406 ? -20.422 -35.75 1.959 1 91.06 406 ASP A O 1
ATOM 3300 N N . PRO A 1 407 ? -18.828 -36.062 0.327 1 90.31 407 PRO A N 1
ATOM 3301 C CA . PRO A 1 407 ? -19.016 -37.5 0.428 1 90.31 407 PRO A CA 1
ATOM 3302 C C . PRO A 1 407 ? -18.656 -38.062 1.809 1 90.31 407 PRO A C 1
ATOM 3304 O O . PRO A 1 407 ? -17.75 -37.531 2.465 1 90.31 407 PRO A O 1
ATOM 3307 N N . GLN A 1 408 ? -19.328 -39.156 2.17 1 88.31 408 GLN A N 1
ATOM 3308 C CA . GLN A 1 408 ? -19.141 -39.719 3.494 1 88.31 408 GLN A CA 1
ATOM 3309 C C . GLN A 1 408 ? -17.688 -40.188 3.693 1 88.31 408 GLN A C 1
ATOM 3311 O O . GLN A 1 408 ? -17.125 -40.031 4.777 1 88.31 408 GLN A O 1
ATOM 3316 N N . TRP A 1 409 ? -17.234 -40.719 2.594 1 87.38 409 TRP A N 1
ATOM 3317 C CA . TRP A 1 409 ? -15.867 -41.219 2.707 1 87.38 409 TRP A CA 1
ATOM 3318 C C . TRP A 1 409 ? -14.891 -40.062 3.006 1 87.38 409 TRP A C 1
ATOM 3320 O O . TRP A 1 409 ? -13.875 -40.281 3.672 1 87.38 409 TRP A O 1
ATOM 3330 N N . PHE A 1 410 ? -15.109 -38.969 2.516 1 87.75 410 PHE A N 1
ATOM 3331 C CA . PHE A 1 410 ? -14.258 -37.812 2.707 1 87.75 410 PHE A CA 1
ATOM 3332 C C . PHE A 1 410 ? -14.359 -37.281 4.141 1 87.75 410 PHE A C 1
ATOM 3334 O O . PHE A 1 410 ? -13.352 -36.875 4.727 1 87.75 410 PHE A O 1
ATOM 3341 N N . GLN A 1 411 ? -15.453 -37.344 4.672 1 81.62 411 GLN A N 1
ATOM 3342 C CA . GLN A 1 411 ? -15.664 -36.906 6.051 1 81.62 411 GLN A CA 1
ATOM 3343 C C . GLN A 1 411 ? -14.891 -37.781 7.031 1 81.62 411 GLN A C 1
ATOM 3345 O O . GLN A 1 411 ? -14.562 -37.344 8.133 1 81.62 411 GLN A O 1
ATOM 3350 N N . ALA A 1 412 ? -14.5 -38.938 6.523 1 77.12 412 ALA A N 1
ATOM 3351 C CA . ALA A 1 412 ? -13.836 -39.938 7.375 1 77.12 412 ALA A CA 1
ATOM 3352 C C . ALA A 1 412 ? -12.32 -39.75 7.332 1 77.12 412 ALA A C 1
ATOM 3354 O O . ALA A 1 412 ? -11.602 -40.281 8.188 1 77.12 412 ALA A O 1
ATOM 3355 N N . ILE A 1 413 ? -11.961 -39.031 6.328 1 75.75 413 ILE A N 1
ATOM 3356 C CA . ILE A 1 413 ? -10.523 -38.844 6.18 1 75.75 413 ILE A CA 1
ATOM 3357 C C . ILE A 1 413 ? -10.016 -37.875 7.262 1 75.75 413 ILE A C 1
ATOM 3359 O O . ILE A 1 413 ? -10.609 -36.812 7.5 1 75.75 413 ILE A O 1
ATOM 3363 N N . THR A 1 414 ? -9.156 -38.344 8.242 1 63.81 414 THR A N 1
ATOM 3364 C CA . THR A 1 414 ? -8.5 -37.531 9.25 1 63.81 414 THR A CA 1
ATOM 3365 C C . THR A 1 414 ? -7.176 -36.969 8.719 1 63.81 414 THR A C 1
ATOM 3367 O O . THR A 1 414 ? -6.328 -37.75 8.242 1 63.81 414 THR A O 1
ATOM 3370 N N . TYR A 1 415 ? -7.223 -35.656 8.352 1 58.97 415 TYR A N 1
ATOM 3371 C CA . TYR A 1 415 ? -5.953 -35.062 7.965 1 58.97 415 TYR A CA 1
ATOM 3372 C C . TYR A 1 415 ? -5.18 -34.594 9.188 1 58.97 415 TYR A C 1
ATOM 3374 O O . TYR A 1 415 ? -5.777 -34.188 10.188 1 58.97 415 TYR A O 1
ATOM 3382 N N . MET B 1 1 ? 55.375 4.918 -7.281 1 73.06 1 MET B N 1
ATOM 3383 C CA . MET B 1 1 ? 54.5 3.85 -7.762 1 73.06 1 MET B CA 1
ATOM 3384 C C . MET B 1 1 ? 53.188 3.857 -7.012 1 73.06 1 MET B C 1
ATOM 3386 O O . MET B 1 1 ? 52.125 3.844 -7.629 1 73.06 1 MET B O 1
ATOM 3390 N N . ILE B 1 2 ? 53.219 4.031 -5.801 1 83.94 2 ILE B N 1
ATOM 3391 C CA . ILE B 1 2 ? 52.031 4.047 -4.98 1 83.94 2 ILE B CA 1
ATOM 3392 C C . ILE B 1 2 ? 51.219 5.305 -5.277 1 83.94 2 ILE B C 1
ATOM 3394 O O . ILE B 1 2 ? 50 5.246 -5.434 1 83.94 2 ILE B O 1
ATOM 3398 N N . LEU B 1 3 ? 51.875 6.375 -5.445 1 82.25 3 LEU B N 1
ATOM 3399 C CA . LEU B 1 3 ? 51.188 7.633 -5.727 1 82.25 3 LEU B CA 1
ATOM 3400 C C . LEU B 1 3 ? 50.531 7.598 -7.098 1 82.25 3 LEU B C 1
ATOM 3402 O O . LEU B 1 3 ? 49.406 8.109 -7.27 1 82.25 3 LEU B O 1
ATOM 3406 N N . ALA B 1 4 ? 51.219 7.035 -8.008 1 80.69 4 ALA B N 1
ATOM 3407 C CA . ALA B 1 4 ? 50.656 6.898 -9.352 1 80.69 4 ALA B CA 1
ATOM 3408 C C . ALA B 1 4 ? 49.469 5.957 -9.352 1 80.69 4 ALA B C 1
ATOM 3410 O O . ALA B 1 4 ? 48.469 6.215 -10.039 1 80.69 4 ALA B O 1
ATOM 3411 N N . PHE B 1 5 ? 49.562 4.93 -8.594 1 83.19 5 PHE B N 1
ATOM 3412 C CA . PHE B 1 5 ? 48.469 3.975 -8.477 1 83.19 5 PHE B CA 1
ATOM 3413 C C . PHE B 1 5 ? 47.281 4.613 -7.793 1 83.19 5 PHE B C 1
ATOM 3415 O O . PHE B 1 5 ? 46.125 4.418 -8.227 1 83.19 5 PHE B O 1
ATOM 3422 N N . LEU B 1 6 ? 47.531 5.348 -6.793 1 81.62 6 LEU B N 1
ATOM 3423 C CA . LEU B 1 6 ? 46.469 6.055 -6.098 1 81.62 6 LEU B CA 1
ATOM 3424 C C . LEU B 1 6 ? 45.812 7.094 -7.004 1 81.62 6 LEU B C 1
ATOM 3426 O O . LEU B 1 6 ? 44.594 7.23 -7.027 1 81.62 6 LEU B O 1
ATOM 3430 N N . ALA B 1 7 ? 46.656 7.797 -7.695 1 81.69 7 ALA B N 1
ATOM 3431 C CA . ALA B 1 7 ? 46.156 8.797 -8.625 1 81.69 7 ALA B CA 1
ATOM 3432 C C . ALA B 1 7 ? 45.312 8.148 -9.727 1 81.69 7 ALA B C 1
ATOM 3434 O O . ALA B 1 7 ? 44.281 8.68 -10.125 1 81.69 7 ALA B O 1
ATOM 3435 N N . PHE B 1 8 ? 45.688 7.047 -10.156 1 81.62 8 PHE B N 1
ATOM 3436 C CA . PHE B 1 8 ? 44.969 6.312 -11.195 1 81.62 8 PHE B CA 1
ATOM 3437 C C . PHE B 1 8 ? 43.656 5.793 -10.664 1 81.62 8 PHE B C 1
ATOM 3439 O O . PHE B 1 8 ? 42.625 5.891 -11.344 1 81.62 8 PHE B O 1
ATOM 3446 N N . THR B 1 9 ? 43.625 5.238 -9.531 1 77.81 9 THR B N 1
ATOM 3447 C CA . THR B 1 9 ? 42.406 4.754 -8.914 1 77.81 9 THR B CA 1
ATOM 3448 C C . THR B 1 9 ? 41.406 5.898 -8.695 1 77.81 9 THR B C 1
ATOM 3450 O O . THR B 1 9 ? 40.219 5.746 -8.945 1 77.81 9 THR B O 1
ATOM 3453 N N . ILE B 1 10 ? 41.969 6.965 -8.25 1 77.94 10 ILE B N 1
ATOM 3454 C CA . ILE B 1 10 ? 41.125 8.141 -8.055 1 77.94 10 ILE B CA 1
ATOM 3455 C C . ILE B 1 10 ? 40.594 8.617 -9.398 1 77.94 10 ILE B C 1
ATOM 3457 O O . ILE B 1 10 ? 39.406 8.984 -9.508 1 77.94 10 ILE B O 1
ATOM 3461 N N . PHE B 1 11 ? 41.438 8.555 -10.359 1 77.62 11 PHE B N 1
ATOM 3462 C CA . PHE B 1 11 ? 41 8.977 -11.695 1 77.62 11 PHE B CA 1
ATOM 3463 C C . PHE B 1 11 ? 39.906 8.062 -12.234 1 77.62 11 PHE B C 1
ATOM 3465 O O . PHE B 1 11 ? 38.906 8.547 -12.773 1 77.62 11 PHE B O 1
ATOM 3472 N N . VAL B 1 12 ? 40.031 6.832 -12.141 1 73.94 12 VAL B N 1
ATOM 3473 C CA . VAL B 1 12 ? 39.031 5.875 -12.602 1 73.94 12 VAL B CA 1
ATOM 3474 C C . VAL B 1 12 ? 37.75 6.062 -11.812 1 73.94 12 VAL B C 1
ATOM 3476 O O . VAL B 1 12 ? 36.656 6.031 -12.391 1 73.94 12 VAL B O 1
ATOM 3479 N N . PHE B 1 13 ? 37.938 6.207 -10.586 1 73.06 13 PHE B N 1
ATOM 3480 C CA . PHE B 1 13 ? 36.781 6.461 -9.758 1 73.06 13 PHE B CA 1
ATOM 3481 C C . PHE B 1 13 ? 36.062 7.73 -10.195 1 73.06 13 PHE B C 1
ATOM 3483 O O . PHE B 1 13 ? 34.844 7.742 -10.344 1 73.06 13 PHE B O 1
ATOM 3490 N N . LEU B 1 14 ? 36.844 8.75 -10.391 1 73.5 14 LEU B N 1
ATOM 3491 C CA . LEU B 1 14 ? 36.281 10.016 -10.828 1 73.5 14 LEU B CA 1
ATOM 3492 C C . LEU B 1 14 ? 35.625 9.883 -12.203 1 73.5 14 LEU B C 1
ATOM 3494 O O . LEU B 1 14 ? 34.594 10.469 -12.461 1 73.5 14 LEU B O 1
ATOM 3498 N N . LEU B 1 15 ? 36.25 9.086 -13.062 1 72.56 15 LEU B N 1
ATOM 3499 C CA . LEU B 1 15 ? 35.688 8.875 -14.391 1 72.56 15 LEU B CA 1
ATOM 3500 C C . LEU B 1 15 ? 34.375 8.086 -14.32 1 72.56 15 LEU B C 1
ATOM 3502 O O . LEU B 1 15 ? 33.406 8.414 -15.008 1 72.56 15 LEU B O 1
ATOM 3506 N N . THR B 1 16 ? 34.375 7.062 -13.547 1 71.19 16 THR B N 1
ATOM 3507 C CA . THR B 1 16 ? 33.156 6.258 -13.406 1 71.19 16 THR B CA 1
ATOM 3508 C C . THR B 1 16 ? 32.062 7.074 -12.773 1 71.19 16 THR B C 1
ATOM 3510 O O . THR B 1 16 ? 30.891 6.953 -13.172 1 71.19 16 THR B O 1
ATOM 3513 N N . PHE B 1 17 ? 32.594 7.746 -11.891 1 73.94 17 PHE B N 1
ATOM 3514 C CA . PHE B 1 17 ? 31.641 8.648 -11.25 1 73.94 17 PHE B CA 1
ATOM 3515 C C . PHE B 1 17 ? 31.094 9.664 -12.242 1 73.94 17 PHE B C 1
ATOM 3517 O O . PHE B 1 17 ? 29.906 9.977 -12.234 1 73.94 17 PHE B O 1
ATOM 3524 N N . TYR B 1 18 ? 31.969 10.094 -13.047 1 72.06 18 TYR B N 1
ATOM 3525 C CA . TYR B 1 18 ? 31.578 11.102 -14.023 1 72.06 18 TYR B CA 1
ATOM 3526 C C . TYR B 1 18 ? 30.625 10.523 -15.055 1 72.06 18 TYR B C 1
ATOM 3528 O O . TYR B 1 18 ? 29.688 11.188 -15.484 1 72.06 18 TYR B O 1
ATOM 3536 N N . VAL B 1 19 ? 30.766 9.25 -15.312 1 78.31 19 VAL B N 1
ATOM 3537 C CA . VAL B 1 19 ? 30 8.664 -16.406 1 78.31 19 VAL B CA 1
ATOM 3538 C C . VAL B 1 19 ? 28.672 8.125 -15.875 1 78.31 19 VAL B C 1
ATOM 3540 O O . VAL B 1 19 ? 27.719 7.938 -16.625 1 78.31 19 VAL B O 1
ATOM 3543 N N . LYS B 1 20 ? 28.578 8 -14.609 1 81.81 20 LYS B N 1
ATOM 3544 C CA . LYS B 1 20 ? 27.344 7.434 -14.062 1 81.81 20 LYS B CA 1
ATOM 3545 C C . LYS B 1 20 ? 26.172 8.391 -14.227 1 81.81 20 LYS B C 1
ATOM 3547 O O . LYS B 1 20 ? 26.266 9.562 -13.852 1 81.81 20 LYS B O 1
ATOM 3552 N N . GLU B 1 21 ? 25.172 7.922 -14.953 1 87.56 21 GLU B N 1
ATOM 3553 C CA . GLU B 1 21 ? 23.984 8.734 -15.148 1 87.56 21 GLU B CA 1
ATOM 3554 C C . GLU B 1 21 ? 23.047 8.648 -13.938 1 87.56 21 GLU B C 1
ATOM 3556 O O . GLU B 1 21 ? 22.984 7.621 -13.266 1 87.56 21 GLU B O 1
ATOM 3561 N N . ASP B 1 22 ? 22.438 9.773 -13.617 1 90.62 22 ASP B N 1
ATOM 3562 C CA . ASP B 1 22 ? 21.469 9.797 -12.523 1 90.62 22 ASP B CA 1
ATOM 3563 C C . ASP B 1 22 ? 20.25 8.945 -12.859 1 90.62 22 ASP B C 1
ATOM 3565 O O . ASP B 1 22 ? 19.812 8.906 -14.008 1 90.62 22 ASP B O 1
ATOM 3569 N N . PRO B 1 23 ? 19.812 8.258 -11.938 1 92.31 23 PRO B N 1
ATOM 3570 C CA . PRO B 1 23 ? 18.562 7.527 -12.188 1 92.31 23 PRO B CA 1
ATOM 3571 C C . PRO B 1 23 ? 17.391 8.453 -12.516 1 92.31 23 PRO B C 1
ATOM 3573 O O . PRO B 1 23 ? 17.328 9.57 -12.008 1 92.31 23 PRO B O 1
ATOM 3576 N N . GLN B 1 24 ? 16.547 7.969 -13.352 1 93.94 24 GLN B N 1
ATOM 3577 C CA . GLN B 1 24 ? 15.328 8.711 -13.656 1 93.94 24 GLN B CA 1
ATOM 3578 C C . GLN B 1 24 ? 14.383 8.742 -12.461 1 93.94 24 GLN B C 1
ATOM 3580 O O . GLN B 1 24 ? 14.336 7.785 -11.68 1 93.94 24 GLN B O 1
ATOM 3585 N N . PRO B 1 25 ? 13.664 9.867 -12.328 1 97.12 25 PRO B N 1
ATOM 3586 C CA . PRO B 1 25 ? 12.656 9.867 -11.266 1 97.12 25 PRO B CA 1
ATOM 3587 C C . PRO B 1 25 ? 11.641 8.75 -11.414 1 97.12 25 PRO B C 1
ATOM 3589 O O . PRO B 1 25 ? 11.242 8.414 -12.539 1 97.12 25 PRO B O 1
ATOM 3592 N N . ILE B 1 26 ? 11.258 8.156 -10.32 1 97.88 26 ILE B N 1
ATOM 3593 C CA . ILE B 1 26 ? 10.195 7.16 -10.32 1 97.88 26 ILE B CA 1
ATOM 3594 C C . ILE B 1 26 ? 8.898 7.789 -10.836 1 97.88 26 ILE B C 1
ATOM 3596 O O . ILE B 1 26 ? 8.469 8.828 -10.328 1 97.88 26 ILE B O 1
ATOM 3600 N N . LEU B 1 27 ? 8.312 7.219 -11.914 1 97.06 27 LEU B N 1
ATOM 3601 C CA . LEU B 1 27 ? 7.094 7.684 -12.562 1 97.06 27 LEU B CA 1
ATOM 3602 C C . LEU B 1 27 ? 7.281 9.086 -13.133 1 97.06 27 LEU B C 1
ATOM 3604 O O . LEU B 1 27 ? 6.309 9.82 -13.328 1 97.06 27 LEU B O 1
ATOM 3608 N N . GLY B 1 28 ? 8.508 9.523 -13.211 1 96.56 28 GLY B N 1
ATOM 3609 C CA . GLY B 1 28 ? 8.805 10.844 -13.75 1 96.56 28 GLY B CA 1
ATOM 3610 C C . GLY B 1 28 ? 8.602 11.961 -12.734 1 96.56 28 GLY B C 1
ATOM 3611 O O . GLY B 1 28 ? 8.656 13.141 -13.086 1 96.56 28 GLY B O 1
ATOM 3612 N N . ILE B 1 29 ? 8.375 11.617 -11.477 1 97.44 29 ILE B N 1
ATOM 3613 C CA . ILE B 1 29 ? 7.977 12.625 -10.5 1 97.44 29 ILE B CA 1
ATOM 3614 C C . ILE B 1 29 ? 8.906 12.562 -9.289 1 97.44 29 ILE B C 1
ATOM 3616 O O . ILE B 1 29 ? 9.461 13.578 -8.875 1 97.44 29 ILE B O 1
ATOM 3620 N N . TYR B 1 30 ? 9.156 11.383 -8.734 1 98.19 30 TYR B N 1
ATOM 3621 C CA . TYR B 1 30 ? 9.875 11.203 -7.48 1 98.19 30 TYR B CA 1
ATOM 3622 C C . TYR B 1 30 ? 11.375 11.047 -7.73 1 98.19 30 TYR B C 1
ATOM 3624 O O . TYR B 1 30 ? 11.828 9.969 -8.133 1 98.19 30 TYR B O 1
ATOM 3632 N N . LYS B 1 31 ? 12.086 12.039 -7.426 1 97.56 31 LYS B N 1
ATOM 3633 C CA . LYS B 1 31 ? 13.523 12.039 -7.676 1 97.56 31 LYS B CA 1
ATOM 3634 C C . LYS B 1 31 ? 14.227 11 -6.801 1 97.56 31 LYS B C 1
ATOM 3636 O O . LYS B 1 31 ? 13.828 10.766 -5.66 1 97.56 31 LYS B O 1
ATOM 3641 N N . GLN B 1 32 ? 15.211 10.414 -7.391 1 96.12 32 GLN B N 1
ATOM 3642 C CA . GLN B 1 32 ? 16.047 9.43 -6.703 1 96.12 32 GLN B CA 1
ATOM 3643 C C . GLN B 1 32 ? 17.438 9.984 -6.434 1 96.12 32 GLN B C 1
ATOM 3645 O O . GLN B 1 32 ? 17.891 10.898 -7.125 1 96.12 32 GLN B O 1
ATOM 3650 N N . PRO B 1 33 ? 18.109 9.43 -5.375 1 95.44 33 PRO B N 1
ATOM 3651 C CA . PRO B 1 33 ? 19.484 9.875 -5.145 1 95.44 33 PRO B CA 1
ATOM 3652 C C . PRO B 1 33 ? 20.391 9.664 -6.359 1 95.44 33 PRO B C 1
ATOM 3654 O O . PRO B 1 33 ? 20.469 8.547 -6.879 1 95.44 33 PRO B O 1
ATOM 3657 N N . GLY B 1 34 ? 21 10.734 -6.781 1 93.06 34 GLY B N 1
ATOM 3658 C CA . GLY B 1 34 ? 21.922 10.672 -7.898 1 93.06 34 GLY B CA 1
ATOM 3659 C C . GLY B 1 34 ? 23.375 10.586 -7.469 1 93.06 34 GLY B C 1
ATOM 3660 O O . GLY B 1 34 ? 23.672 10.352 -6.293 1 93.06 34 GLY B O 1
ATOM 3661 N N . LYS B 1 35 ? 24.266 10.766 -8.383 1 91.12 35 LYS B N 1
ATOM 3662 C CA . LYS B 1 35 ? 25.703 10.594 -8.148 1 91.12 35 LYS B CA 1
ATOM 3663 C C . LYS B 1 35 ? 26.219 11.609 -7.141 1 91.12 35 LYS B C 1
ATOM 3665 O O . LYS B 1 35 ? 27.125 11.32 -6.363 1 91.12 35 LYS B O 1
ATOM 3670 N N . TRP B 1 36 ? 25.594 12.82 -7.105 1 93.12 36 TRP B N 1
ATOM 3671 C CA . TRP B 1 36 ? 26.094 13.883 -6.234 1 93.12 36 TRP B CA 1
ATOM 3672 C C . TRP B 1 36 ? 25.312 13.906 -4.918 1 93.12 36 TRP B C 1
ATOM 3674 O O . TRP B 1 36 ? 25.547 14.773 -4.074 1 93.12 36 TRP B O 1
ATOM 3684 N N . PHE B 1 37 ? 24.438 12.992 -4.711 1 95.62 37 PHE B N 1
ATOM 3685 C CA . PHE B 1 37 ? 23.547 12.953 -3.547 1 95.62 37 PHE B CA 1
ATOM 3686 C C . PHE B 1 37 ? 24.359 12.969 -2.258 1 95.62 37 PHE B C 1
ATOM 3688 O O . PHE B 1 37 ? 24.109 13.773 -1.363 1 95.62 37 PHE B O 1
ATOM 3695 N N . PRO B 1 38 ? 25.438 12.164 -2.102 1 94.56 38 PRO B N 1
ATOM 3696 C CA . PRO B 1 38 ? 26.141 12.156 -0.821 1 94.56 38 PRO B CA 1
ATOM 3697 C C . PRO B 1 38 ? 26.781 13.508 -0.489 1 94.56 38 PRO B C 1
ATOM 3699 O O . PRO B 1 38 ? 26.734 13.945 0.663 1 94.56 38 PRO B O 1
ATOM 3702 N N . VAL B 1 39 ? 27.312 14.125 -1.471 1 94.5 39 VAL B N 1
ATOM 3703 C CA . VAL B 1 39 ? 27.953 15.422 -1.272 1 94.5 39 VAL B CA 1
ATOM 3704 C C . VAL B 1 39 ? 26.906 16.469 -0.913 1 94.5 39 VAL B C 1
ATOM 3706 O O . VAL B 1 39 ? 27.078 17.234 0.042 1 94.5 39 VAL B O 1
ATOM 3709 N N . LYS B 1 40 ? 25.828 16.469 -1.728 1 95.38 40 LYS B N 1
ATOM 3710 C CA . LYS B 1 40 ? 24.75 17.406 -1.468 1 95.38 40 LYS B CA 1
ATOM 3711 C C . LYS B 1 40 ? 24.156 17.203 -0.077 1 95.38 40 LYS B C 1
ATOM 3713 O O . LYS B 1 40 ? 23.844 18.172 0.62 1 95.38 40 LYS B O 1
ATOM 3718 N N . TYR B 1 41 ? 24.047 15.984 0.295 1 96.44 41 TYR B N 1
ATOM 3719 C CA . TYR B 1 41 ? 23.5 15.617 1.597 1 96.44 41 TYR B CA 1
ATOM 3720 C C . TYR B 1 41 ? 24.359 16.172 2.727 1 96.44 41 TYR B C 1
ATOM 3722 O O . TYR B 1 41 ? 23.844 16.781 3.67 1 96.44 41 TYR B O 1
ATOM 3730 N N . ILE B 1 42 ? 25.672 16.016 2.629 1 95.44 42 ILE B N 1
ATOM 3731 C CA . ILE B 1 42 ? 26.609 16.484 3.648 1 95.44 42 ILE B CA 1
ATOM 3732 C C . ILE B 1 42 ? 26.594 18.016 3.703 1 95.44 42 ILE B C 1
ATOM 3734 O O . ILE B 1 42 ? 26.578 18.594 4.789 1 95.44 42 ILE B O 1
ATOM 3738 N N . ILE B 1 43 ? 26.609 18.625 2.59 1 94.38 43 ILE B N 1
ATOM 3739 C CA . ILE B 1 43 ? 26.578 20.078 2.52 1 94.38 43 ILE B CA 1
ATOM 3740 C C . ILE B 1 43 ? 25.359 20.609 3.266 1 94.38 43 ILE B C 1
ATOM 3742 O O . ILE B 1 43 ? 25.469 21.516 4.094 1 94.38 43 ILE B O 1
ATOM 3746 N N . PHE B 1 44 ? 24.266 20 3.012 1 93 44 PHE B N 1
ATOM 3747 C CA . PHE B 1 44 ? 23.047 20.531 3.613 1 93 44 PHE B CA 1
ATOM 3748 C C . PHE B 1 44 ? 22.969 20.156 5.09 1 93 44 PHE B C 1
ATOM 3750 O O . PHE B 1 44 ? 22.422 20.906 5.891 1 93 44 PHE B O 1
ATOM 3757 N N . GLN B 1 45 ? 23.547 19.047 5.418 1 92.75 45 GLN B N 1
ATOM 3758 C CA . GLN B 1 45 ? 23.656 18.734 6.84 1 92.75 45 GLN B CA 1
ATOM 3759 C C . GLN B 1 45 ? 24.438 19.812 7.578 1 92.75 45 GLN B C 1
ATOM 3761 O O . GLN B 1 45 ? 24.031 20.25 8.656 1 92.75 45 GLN B O 1
ATOM 3766 N N . ILE B 1 46 ? 25.438 20.297 6.984 1 92.25 46 ILE B N 1
ATOM 3767 C CA . ILE B 1 46 ? 26.297 21.328 7.578 1 92.25 46 ILE B CA 1
ATOM 3768 C C . ILE B 1 46 ? 25.547 22.656 7.645 1 92.25 46 ILE B C 1
ATOM 3770 O O . ILE B 1 46 ? 25.531 23.312 8.688 1 92.25 46 ILE B O 1
ATOM 3774 N N . ILE B 1 47 ? 24.891 22.969 6.617 1 90.25 47 ILE B N 1
ATOM 3775 C CA . ILE B 1 47 ? 24.141 24.219 6.559 1 90.25 47 ILE B CA 1
ATOM 3776 C C . ILE B 1 47 ? 23.078 24.234 7.652 1 90.25 47 ILE B C 1
ATOM 3778 O O . ILE B 1 47 ? 22.938 25.219 8.375 1 90.25 47 ILE B O 1
ATOM 3782 N N . LEU B 1 48 ? 22.359 23.141 7.742 1 87.88 48 LEU B N 1
ATOM 3783 C CA . LEU B 1 48 ? 21.281 23.078 8.711 1 87.88 48 LEU B CA 1
ATOM 3784 C C . LEU B 1 48 ? 21.812 23.109 10.141 1 87.88 48 LEU B C 1
ATOM 3786 O O . LEU B 1 48 ? 21.203 23.719 11.016 1 87.88 48 LEU B O 1
ATOM 3790 N N . ARG B 1 49 ? 22.984 22.562 10.359 1 85.56 49 ARG B N 1
ATOM 3791 C CA . ARG B 1 49 ? 23.609 22.578 11.68 1 85.56 49 ARG B CA 1
ATOM 3792 C C . ARG B 1 49 ? 24.094 23.984 12.039 1 85.56 49 ARG B C 1
ATOM 3794 O O . ARG B 1 49 ? 23.938 24.422 13.18 1 85.56 49 ARG B O 1
ATOM 3801 N N . ILE B 1 50 ? 24.594 24.625 11.117 1 87.31 50 ILE B N 1
ATOM 3802 C CA . ILE B 1 50 ? 25.078 25.984 11.336 1 87.31 50 ILE B CA 1
ATOM 3803 C C . ILE B 1 50 ? 23.891 26.906 11.625 1 87.31 50 ILE B C 1
ATOM 3805 O O . ILE B 1 50 ? 23.953 27.734 12.539 1 87.31 50 ILE B O 1
ATOM 3809 N N . ARG B 1 51 ? 22.875 26.75 10.875 1 83.19 51 ARG B N 1
ATOM 3810 C CA . ARG B 1 51 ? 21.688 27.578 11.07 1 83.19 51 ARG B CA 1
ATOM 3811 C C . ARG B 1 51 ? 21.078 27.344 12.453 1 83.19 51 ARG B C 1
ATOM 3813 O O . ARG B 1 51 ? 20.625 28.281 13.102 1 83.19 51 ARG B O 1
ATOM 3820 N N . LYS B 1 52 ? 21.125 26.156 12.836 1 79.81 52 LYS B N 1
ATOM 3821 C CA . LYS B 1 52 ? 20.578 25.812 14.148 1 79.81 52 LYS B CA 1
ATOM 3822 C C . LYS B 1 52 ? 21.422 26.438 15.258 1 79.81 52 LYS B C 1
ATOM 3824 O O . LYS B 1 52 ? 20.875 26.938 16.25 1 79.81 52 LYS B O 1
ATOM 3829 N N . LEU B 1 53 ? 22.672 26.484 15.07 1 78.88 53 LEU B N 1
ATOM 3830 C CA . LEU B 1 53 ? 23.578 27.094 16.062 1 78.88 53 LEU B CA 1
ATOM 3831 C C . LEU B 1 53 ? 23.391 28.594 16.109 1 78.88 53 LEU B C 1
ATOM 3833 O O . LEU B 1 53 ? 23.453 29.203 17.188 1 78.88 53 LEU B O 1
ATOM 3837 N N . ASN B 1 54 ? 23.125 29.188 15 1 76.12 54 ASN B N 1
ATOM 3838 C CA . ASN B 1 54 ? 22.969 30.641 14.922 1 76.12 54 ASN B CA 1
ATOM 3839 C C . ASN B 1 54 ? 21.625 31.094 15.477 1 76.12 54 ASN B C 1
ATOM 3841 O O . ASN B 1 54 ? 21.516 32.156 16.078 1 76.12 54 ASN B O 1
ATOM 3845 N N . THR B 1 55 ? 20.609 30.406 15.133 1 67.81 55 THR B N 1
ATOM 3846 C CA . THR B 1 55 ? 19.281 30.734 15.656 1 67.81 55 THR B CA 1
ATOM 3847 C C . THR B 1 55 ? 19.281 30.703 17.188 1 67.81 55 THR B C 1
ATOM 3849 O O . THR B 1 55 ? 18.625 31.516 17.828 1 67.81 55 THR B O 1
ATOM 3852 N N . GLN B 1 56 ? 19.938 29.797 17.734 1 61.19 56 GLN B N 1
ATOM 3853 C CA . GLN B 1 56 ? 20.047 29.75 19.188 1 61.19 56 GLN B CA 1
ATOM 3854 C C . GLN B 1 56 ? 20.781 30.969 19.719 1 61.19 56 GLN B C 1
ATOM 3856 O O . GLN B 1 56 ? 20.516 31.422 20.828 1 61.19 56 GLN B O 1
ATOM 3861 N N . ARG B 1 57 ? 21.5 31.5 18.828 1 52.75 57 ARG B N 1
ATOM 3862 C CA . ARG B 1 57 ? 22.281 32.656 19.25 1 52.75 57 ARG B CA 1
ATOM 3863 C C . ARG B 1 57 ? 21.531 33.969 18.953 1 52.75 57 ARG B C 1
ATOM 3865 O O . ARG B 1 57 ? 21.578 34.906 19.75 1 52.75 57 ARG B O 1
ATOM 3872 N N . LYS B 1 58 ? 20.938 34.219 17.703 1 56.41 58 LYS B N 1
ATOM 3873 C CA . LYS B 1 58 ? 20.391 35.5 17.281 1 56.41 58 LYS B CA 1
ATOM 3874 C C . LYS B 1 58 ? 18.891 35.562 17.547 1 56.41 58 LYS B C 1
ATOM 3876 O O . LYS B 1 58 ? 18.094 34.844 16.906 1 56.41 58 LYS B O 1
ATOM 3881 N N . GLU B 1 59 ? 18.359 35.844 18.641 1 48.09 59 GLU B N 1
ATOM 3882 C CA . GLU B 1 59 ? 16.969 35.969 19.047 1 48.09 59 GLU B CA 1
ATOM 3883 C C . GLU B 1 59 ? 16.156 36.781 18.047 1 48.09 59 GLU B C 1
ATOM 3885 O O . GLU B 1 59 ? 14.93 36.844 18.109 1 48.09 59 GLU B O 1
ATOM 3890 N N . HIS B 1 60 ? 16.75 37.594 17.016 1 43 60 HIS B N 1
ATOM 3891 C CA . HIS B 1 60 ? 15.953 38.719 16.562 1 43 60 HIS B CA 1
ATOM 3892 C C . HIS B 1 60 ? 15.727 38.656 15.055 1 43 60 HIS B C 1
ATOM 3894 O O . HIS B 1 60 ? 15.211 39.594 14.461 1 43 60 HIS B O 1
ATOM 3900 N N . GLU B 1 61 ? 16.141 37.75 14.297 1 46.97 61 GLU B N 1
ATOM 3901 C CA . GLU B 1 61 ? 15.953 38.062 12.883 1 46.97 61 GLU B CA 1
ATOM 3902 C C . GLU B 1 61 ? 14.625 37.5 12.367 1 46.97 61 GLU B C 1
ATOM 3904 O O . GLU B 1 61 ? 14.203 36.406 12.758 1 46.97 61 GLU B O 1
ATOM 3909 N N . ARG B 1 62 ? 13.68 38.469 11.695 1 49.66 62 ARG B N 1
ATOM 3910 C CA . ARG B 1 62 ? 12.305 38.375 11.234 1 49.66 62 ARG B CA 1
ATOM 3911 C C . ARG B 1 62 ? 12.195 37.406 10.039 1 49.66 62 ARG B C 1
ATOM 3913 O O . ARG B 1 62 ? 11.188 37.438 9.32 1 49.66 62 ARG B O 1
ATOM 3920 N N . SER B 1 63 ? 13.266 36.594 9.562 1 51.25 63 SER B N 1
ATOM 3921 C CA . SER B 1 63 ? 13.094 35.812 8.344 1 51.25 63 SER B CA 1
ATOM 3922 C C . SER B 1 63 ? 12.758 34.344 8.664 1 51.25 63 SER B C 1
ATOM 3924 O O . SER B 1 63 ? 13.32 33.75 9.594 1 51.25 63 SER B O 1
ATOM 3926 N N . ALA B 1 64 ? 11.609 33.75 8.141 1 55.31 64 ALA B N 1
ATOM 3927 C CA . ALA B 1 64 ? 11.188 32.375 8.359 1 55.31 64 ALA B CA 1
ATOM 3928 C C . ALA B 1 64 ? 11.664 31.469 7.227 1 55.31 64 ALA B C 1
ATOM 3930 O O . ALA B 1 64 ? 11.875 31.938 6.102 1 55.31 64 ALA B O 1
ATOM 3931 N N . GLY B 1 65 ? 12.078 30.234 7.422 1 65 65 GLY B N 1
ATOM 3932 C CA . GLY B 1 65 ? 12.492 29.172 6.508 1 65 65 GLY B CA 1
ATOM 3933 C C . GLY B 1 65 ? 13.109 27.984 7.207 1 65 65 GLY B C 1
ATOM 3934 O O . GLY B 1 65 ? 13.109 27.906 8.438 1 65 65 GLY B O 1
ATOM 3935 N N . PHE B 1 66 ? 13.539 27.094 6.41 1 63.5 66 PHE B N 1
ATOM 3936 C CA . PHE B 1 66 ? 14.141 25.891 6.988 1 63.5 66 PHE B CA 1
ATOM 3937 C C . PHE B 1 66 ? 15.289 26.25 7.918 1 63.5 66 PHE B C 1
ATOM 3939 O O . PHE B 1 66 ? 16.266 26.859 7.488 1 63.5 66 PHE B O 1
ATOM 3946 N N . GLY B 1 67 ? 15.062 26.031 9.18 1 62.28 67 GLY B N 1
ATOM 3947 C CA . GLY B 1 67 ? 16.094 26.266 10.18 1 62.28 67 GLY B CA 1
ATOM 3948 C C . GLY B 1 67 ? 15.992 27.625 10.828 1 62.28 67 GLY B C 1
ATOM 3949 O O . GLY B 1 67 ? 16.781 27.953 11.727 1 62.28 67 GLY B O 1
ATOM 3950 N N . VAL B 1 68 ? 15.016 28.469 10.359 1 64.44 68 VAL B N 1
ATOM 3951 C CA . VAL B 1 68 ? 14.914 29.812 10.922 1 64.44 68 VAL B CA 1
ATOM 3952 C C . VAL B 1 68 ? 13.484 30.062 11.391 1 64.44 68 VAL B C 1
ATOM 3954 O O . VAL B 1 68 ? 12.523 29.828 10.656 1 64.44 68 VAL B O 1
ATOM 3957 N N . GLN B 1 69 ? 13.422 30.469 12.672 1 65.94 69 GLN B N 1
ATOM 3958 C CA . GLN B 1 69 ? 12.117 30.734 13.258 1 65.94 69 GLN B CA 1
ATOM 3959 C C . GLN B 1 69 ? 11.602 32.125 12.852 1 65.94 69 GLN B C 1
ATOM 3961 O O . GLN B 1 69 ? 12.391 33.031 12.648 1 65.94 69 GLN B O 1
ATOM 3966 N N . SER B 1 70 ? 10.281 32.125 12.742 1 67.25 70 SER B N 1
ATOM 3967 C CA . SER B 1 70 ? 9.68 33.438 12.555 1 67.25 70 SER B CA 1
ATOM 3968 C C . SER B 1 70 ? 10 34.375 13.727 1 67.25 70 SER B C 1
ATOM 3970 O O . SER B 1 70 ? 10.078 33.906 14.875 1 67.25 70 SER B O 1
ATOM 3972 N N . GLY B 1 71 ? 10.359 35.531 13.508 1 70.31 71 GLY B N 1
ATOM 3973 C CA . GLY B 1 71 ? 10.648 36.5 14.555 1 70.31 71 GLY B CA 1
ATOM 3974 C C . GLY B 1 71 ? 9.422 36.875 15.359 1 70.31 71 GLY B C 1
ATOM 3975 O O . GLY B 1 71 ? 9.516 37.688 16.297 1 70.31 71 GLY B O 1
ATOM 3976 N N . LEU B 1 72 ? 8.359 36.188 15.086 1 75.75 72 LEU B N 1
ATOM 3977 C CA . LEU B 1 72 ? 7.113 36.531 15.773 1 75.75 72 LEU B CA 1
ATOM 3978 C C . LEU B 1 72 ? 7.07 35.875 17.156 1 75.75 72 LEU B C 1
ATOM 3980 O O . LEU B 1 72 ? 7.605 34.781 17.359 1 75.75 72 LEU B O 1
ATOM 3984 N N . SER B 1 73 ? 6.426 36.625 18.062 1 85.06 73 SER B N 1
ATOM 3985 C CA . SER B 1 73 ? 6.137 36.062 19.375 1 85.06 73 SER B CA 1
ATOM 3986 C C . SER B 1 73 ? 5.117 34.938 19.266 1 85.06 73 SER B C 1
ATOM 3988 O O . SER B 1 73 ? 4.41 34.812 18.266 1 85.06 73 SER B O 1
ATOM 3990 N N . ILE B 1 74 ? 5.062 34.156 20.25 1 90.38 74 ILE B N 1
ATOM 3991 C CA . ILE B 1 74 ? 4.117 33.031 20.312 1 90.38 74 ILE B CA 1
ATOM 3992 C C . ILE B 1 74 ? 2.691 33.562 20.172 1 90.38 74 ILE B C 1
ATOM 3994 O O . ILE B 1 74 ? 1.857 32.938 19.5 1 90.38 74 ILE B O 1
ATOM 3998 N N . LYS B 1 75 ? 2.455 34.688 20.844 1 92.12 75 LYS B N 1
ATOM 3999 C CA . LYS B 1 75 ? 1.138 35.312 20.75 1 92.12 75 LYS B CA 1
ATOM 4000 C C . LYS B 1 75 ? 0.823 35.75 19.312 1 92.12 75 LYS B C 1
ATOM 4002 O O . LYS B 1 75 ? -0.289 35.531 18.828 1 92.12 75 LYS B O 1
ATOM 4007 N N . GLU B 1 76 ? 1.767 36.281 18.688 1 91.94 76 GLU B N 1
ATOM 4008 C CA . GLU B 1 76 ? 1.586 36.75 17.297 1 91.94 76 GLU B CA 1
ATOM 4009 C C . GLU B 1 76 ? 1.426 35.562 16.359 1 91.94 76 GLU B C 1
ATOM 4011 O O . GLU B 1 76 ? 0.619 35.594 15.43 1 91.94 76 GLU B O 1
ATOM 4016 N N . MET B 1 77 ? 2.09 34.5 16.625 1 92.38 77 MET B N 1
ATOM 4017 C CA . MET B 1 77 ? 2.023 33.312 15.797 1 92.38 77 MET B CA 1
ATOM 4018 C C . MET B 1 77 ? 0.646 32.656 15.883 1 92.38 77 MET B C 1
ATOM 4020 O O . MET B 1 77 ? 0.117 32.188 14.875 1 92.38 77 MET B O 1
ATOM 4024 N N . GLU B 1 78 ? 0.113 32.781 17.031 1 94.31 78 GLU B N 1
ATOM 4025 C CA . GLU B 1 78 ? -1.116 32.031 17.297 1 94.31 78 GLU B CA 1
ATOM 4026 C C . GLU B 1 78 ? -2.342 32.781 16.812 1 94.31 78 GLU B C 1
ATOM 4028 O O . GLU B 1 78 ? -3.402 32.219 16.594 1 94.31 78 GLU B O 1
ATOM 4033 N N . SER B 1 79 ? -2.221 34.094 16.688 1 93.19 79 SER B N 1
ATOM 4034 C CA . SER B 1 79 ? -3.348 34.906 16.266 1 93.19 79 SER B CA 1
ATOM 4035 C C . SER B 1 79 ? -3.6 34.781 14.766 1 93.19 79 SER B C 1
ATOM 4037 O O . SER B 1 79 ? -2.734 34.281 14.023 1 93.19 79 SER B O 1
ATOM 4039 N N . SER B 1 80 ? -4.832 35.125 14.367 1 94.94 80 SER B N 1
ATOM 4040 C CA . SER B 1 80 ? -5.082 35.188 12.938 1 94.94 80 SER B CA 1
ATOM 4041 C C . SER B 1 80 ? -4.082 36.125 12.242 1 94.94 80 SER B C 1
ATOM 4043 O O . SER B 1 80 ? -3.812 37.219 12.719 1 94.94 80 SER B O 1
ATOM 4045 N N . GLN B 1 81 ? -3.553 35.625 11.195 1 94.75 81 GLN B N 1
ATOM 4046 C CA . GLN B 1 81 ? -2.535 36.375 10.484 1 94.75 81 GLN B CA 1
ATOM 4047 C C . GLN B 1 81 ? -3.17 37.281 9.438 1 94.75 81 GLN B C 1
ATOM 4049 O O . GLN B 1 81 ? -4.168 36.938 8.812 1 94.75 81 GLN B O 1
ATOM 4054 N N . PRO B 1 82 ? -2.488 38.469 9.336 1 93.88 82 PRO B N 1
ATOM 4055 C CA . PRO B 1 82 ? -2.932 39.281 8.18 1 93.88 82 PRO B CA 1
ATOM 4056 C C . PRO B 1 82 ? -2.686 38.562 6.852 1 93.88 82 PRO B C 1
ATOM 4058 O O . PRO B 1 82 ? -1.609 38 6.633 1 93.88 82 PRO B O 1
ATOM 4061 N N . LEU B 1 83 ? -3.723 38.562 6.016 1 94.69 83 LEU B N 1
ATOM 4062 C CA . LEU B 1 83 ? -3.57 37.969 4.691 1 94.69 83 LEU B CA 1
ATOM 4063 C C . LEU B 1 83 ? -2.732 38.844 3.787 1 94.69 83 LEU B C 1
ATOM 4065 O O . LEU B 1 83 ? -2.875 40.062 3.814 1 94.69 83 LEU B O 1
ATOM 4069 N N . SER B 1 84 ? -1.883 38.219 3.055 1 93.38 84 SER B N 1
ATOM 4070 C CA . SER B 1 84 ? -1.104 38.969 2.088 1 93.38 84 SER B CA 1
ATOM 4071 C C . SER B 1 84 ? -1.99 39.531 0.974 1 93.38 84 SER B C 1
ATOM 4073 O O . SER B 1 84 ? -3.189 39.25 0.93 1 93.38 84 SER B O 1
ATOM 4075 N N . LYS B 1 85 ? -1.3 40.281 0.065 1 92.38 85 LYS B N 1
ATOM 4076 C CA . LYS B 1 85 ? -2.037 40.875 -1.053 1 92.38 85 LYS B CA 1
ATOM 4077 C C . LYS B 1 85 ? -2.197 39.875 -2.189 1 92.38 85 LYS B C 1
ATOM 4079 O O . LYS B 1 85 ? -2.928 40.125 -3.15 1 92.38 85 LYS B O 1
ATOM 4084 N N . HIS B 1 86 ? -1.596 38.812 -2.033 1 91.62 86 HIS B N 1
ATOM 4085 C CA . HIS B 1 86 ? -1.678 37.812 -3.092 1 91.62 86 HIS B CA 1
ATOM 4086 C C . HIS B 1 86 ? -3.064 37.188 -3.146 1 91.62 86 HIS B C 1
ATOM 4088 O O . HIS B 1 86 ? -3.676 36.938 -2.105 1 91.62 86 HIS B O 1
ATOM 4094 N N . PRO B 1 87 ? -3.488 36.812 -4.336 1 88.88 87 PRO B N 1
ATOM 4095 C CA . PRO B 1 87 ? -4.816 36.219 -4.457 1 88.88 87 PRO B CA 1
ATOM 4096 C C . PRO B 1 87 ? -4.918 34.875 -3.754 1 88.88 87 PRO B C 1
ATOM 4098 O O . PRO B 1 87 ? -6.012 34.469 -3.359 1 88.88 87 PRO B O 1
ATOM 4101 N N . LYS B 1 88 ? -3.834 34.219 -3.566 1 92.44 88 LYS B N 1
ATOM 4102 C CA . LYS B 1 88 ? -3.836 32.906 -2.92 1 92.44 88 LYS B CA 1
ATOM 4103 C C . LYS B 1 88 ? -3.318 33 -1.487 1 92.44 88 LYS B C 1
ATOM 4105 O O . LYS B 1 88 ? -2.729 32.031 -0.971 1 92.44 88 LYS B O 1
ATOM 4110 N N . ALA B 1 89 ? -3.479 34.219 -0.907 1 93.94 89 ALA B N 1
ATOM 4111 C CA . ALA B 1 89 ? -3.117 34.344 0.5 1 93.94 89 ALA B CA 1
ATOM 4112 C C . ALA B 1 89 ? -3.904 33.375 1.376 1 93.94 89 ALA B C 1
ATOM 4114 O O . ALA B 1 89 ? -5.043 33.031 1.057 1 93.94 89 ALA B O 1
ATOM 4115 N N . PHE B 1 90 ? -3.291 32.969 2.477 1 95.44 90 PHE B N 1
ATOM 4116 C CA . PHE B 1 90 ? -4.016 31.984 3.295 1 95.44 90 PHE B CA 1
ATOM 4117 C C . PHE B 1 90 ? -3.557 32.062 4.746 1 95.44 90 PHE B C 1
ATOM 4119 O O . PHE B 1 90 ? -2.457 32.531 5.035 1 95.44 90 PHE B O 1
ATOM 4126 N N . ASP B 1 91 ? -4.312 31.688 5.625 1 97.44 91 ASP B N 1
ATOM 4127 C CA . ASP B 1 91 ? -4.152 31.438 7.055 1 97.44 91 ASP B CA 1
ATOM 4128 C C . ASP B 1 91 ? -5.062 30.312 7.52 1 97.44 91 ASP B C 1
ATOM 4130 O O . ASP B 1 91 ? -6.281 30.469 7.598 1 97.44 91 ASP B O 1
ATOM 4134 N N . ALA B 1 92 ? -4.406 29.141 7.809 1 98.06 92 ALA B N 1
ATOM 4135 C CA . ALA B 1 92 ? -5.227 27.938 7.961 1 98.06 92 ALA B CA 1
ATOM 4136 C C . ALA B 1 92 ? -4.969 27.266 9.305 1 98.06 92 ALA B C 1
ATOM 4138 O O . ALA B 1 92 ? -3.826 27.203 9.766 1 98.06 92 ALA B O 1
ATOM 4139 N N . VAL B 1 93 ? -6.012 26.812 9.922 1 98.5 93 VAL B N 1
ATOM 4140 C CA . VAL B 1 93 ? -5.926 25.984 11.125 1 98.5 93 VAL B CA 1
ATOM 4141 C C . VAL B 1 93 ? -6.688 24.672 10.906 1 98.5 93 VAL B C 1
ATOM 4143 O O . VAL B 1 93 ? -7.625 24.625 10.109 1 98.5 93 VAL B O 1
ATOM 4146 N N . PHE B 1 94 ? -6.273 23.672 11.555 1 98.62 94 PHE B N 1
ATOM 4147 C CA . PHE B 1 94 ? -6.855 22.344 11.453 1 98.62 94 PHE B CA 1
ATOM 4148 C C . PHE B 1 94 ? -6.816 21.625 12.797 1 98.62 94 PHE B C 1
ATOM 4150 O O . PHE B 1 94 ? -5.828 21.719 13.523 1 98.62 94 PHE B O 1
ATOM 4157 N N . PHE B 1 95 ? -7.922 20.922 13.094 1 98.75 95 PHE B N 1
ATOM 4158 C CA . PHE B 1 95 ? -8.047 20.172 14.344 1 98.75 95 PHE B CA 1
ATOM 4159 C C . PHE B 1 95 ? -8.586 18.781 14.086 1 98.75 95 PHE B C 1
ATOM 4161 O O . PHE B 1 95 ? -9.461 18.594 13.234 1 98.75 95 PHE B O 1
ATOM 4168 N N . MET B 1 96 ? -8.125 17.859 14.758 1 98.5 96 MET B N 1
ATOM 4169 C CA . MET B 1 96 ? -8.742 16.531 14.828 1 98.5 96 MET B CA 1
ATOM 4170 C C . MET B 1 96 ? -8.711 15.992 16.25 1 98.5 96 MET B C 1
ATOM 4172 O O . MET B 1 96 ? -7.836 16.359 17.031 1 98.5 96 MET B O 1
ATOM 4176 N N . ALA B 1 97 ? -9.664 15.172 16.609 1 98.69 97 ALA B N 1
ATOM 4177 C CA . ALA B 1 97 ? -9.781 14.57 17.938 1 98.69 97 ALA B CA 1
ATOM 4178 C C . ALA B 1 97 ? -10.477 13.211 17.859 1 98.69 97 ALA B C 1
ATOM 4180 O O . ALA B 1 97 ? -11.312 12.984 16.984 1 98.69 97 ALA B O 1
ATOM 4181 N N . THR B 1 98 ? -10.086 12.344 18.734 1 98.69 98 THR B N 1
ATOM 4182 C CA . THR B 1 98 ? -10.719 11.023 18.781 1 98.69 98 THR B CA 1
ATOM 4183 C C . THR B 1 98 ? -10.555 10.398 20.156 1 98.69 98 THR B C 1
ATOM 4185 O O . THR B 1 98 ? -9.758 10.875 20.969 1 98.69 98 THR B O 1
ATOM 4188 N N . ASN B 1 99 ? -11.359 9.375 20.453 1 97.5 99 ASN B N 1
ATOM 4189 C CA . ASN B 1 99 ? -11.227 8.625 21.703 1 97.5 99 ASN B CA 1
ATOM 4190 C C . ASN B 1 99 ? -11.555 7.145 21.5 1 97.5 99 ASN B C 1
ATOM 4192 O O . ASN B 1 99 ? -11.914 6.727 20.406 1 97.5 99 ASN B O 1
ATOM 4196 N N . LYS B 1 100 ? -11.383 6.391 22.516 1 95.38 100 LYS B N 1
ATOM 4197 C CA . LYS B 1 100 ? -11.531 4.941 22.469 1 95.38 100 LYS B CA 1
ATOM 4198 C C . LYS B 1 100 ? -12.992 4.543 22.281 1 95.38 100 LYS B C 1
ATOM 4200 O O . LYS B 1 100 ? -13.289 3.41 21.891 1 95.38 100 LYS B O 1
ATOM 4205 N N . GLU B 1 101 ? -13.898 5.477 22.594 1 95.69 101 GLU B N 1
ATOM 4206 C CA . GLU B 1 101 ? -15.32 5.176 22.453 1 95.69 101 GLU B CA 1
ATOM 4207 C C . GLU B 1 101 ? -15.75 5.203 20.984 1 95.69 101 GLU B C 1
ATOM 4209 O O . GLU B 1 101 ? -16.828 4.715 20.641 1 95.69 101 GLU B O 1
ATOM 4214 N N . GLY B 1 102 ? -14.961 5.77 20.156 1 96.5 102 GLY B N 1
ATOM 4215 C CA . GLY B 1 102 ? -15.266 5.691 18.734 1 96.5 102 GLY B CA 1
ATOM 4216 C C . GLY B 1 102 ? -15.648 7.031 18.125 1 96.5 102 GLY B C 1
ATOM 4217 O O . GLY B 1 102 ? -16.047 7.102 16.969 1 96.5 102 GLY B O 1
ATOM 4218 N N . PHE B 1 103 ? -15.484 8.133 18.906 1 98.19 103 PHE B N 1
ATOM 4219 C CA . PHE B 1 103 ? -15.742 9.453 18.359 1 98.19 103 PHE B CA 1
ATOM 4220 C C . PHE B 1 103 ? -14.547 9.961 17.562 1 98.19 103 PHE B C 1
ATOM 4222 O O . PHE B 1 103 ? -13.398 9.758 17.969 1 98.19 103 PHE B O 1
ATOM 4229 N N . TYR B 1 104 ? -14.805 10.516 16.469 1 98.81 104 TYR B N 1
ATOM 4230 C CA . TYR B 1 104 ? -13.82 11.289 15.719 1 98.81 104 TYR B CA 1
ATOM 4231 C C . TYR B 1 104 ? -14.367 12.672 15.367 1 98.81 104 TYR B C 1
ATOM 4233 O O . TYR B 1 104 ? -15.547 12.812 15.039 1 98.81 104 TYR B O 1
ATOM 4241 N N . PHE B 1 105 ? -13.57 13.617 15.5 1 98.56 105 PHE B N 1
ATOM 4242 C CA . PHE B 1 105 ? -13.906 14.992 15.133 1 98.56 105 PHE B CA 1
ATOM 4243 C C . PHE B 1 105 ? -12.797 15.617 14.305 1 98.56 105 PHE B C 1
ATOM 4245 O O . PHE B 1 105 ? -11.617 15.5 14.641 1 98.56 105 PHE B O 1
ATOM 4252 N N . VAL B 1 106 ? -13.133 16.219 13.125 1 98.81 106 VAL B N 1
ATOM 4253 C CA . VAL B 1 106 ? -12.203 16.969 12.289 1 98.81 106 VAL B CA 1
ATOM 4254 C C . VAL B 1 106 ? -12.812 18.312 11.922 1 98.81 106 VAL B C 1
ATOM 4256 O O . VAL B 1 106 ? -13.969 18.391 11.508 1 98.81 106 VAL B O 1
ATOM 4259 N N . ALA B 1 107 ? -12.055 19.344 12.039 1 98.75 107 ALA B N 1
ATOM 4260 C CA . ALA B 1 107 ? -12.477 20.672 11.602 1 98.75 107 ALA B CA 1
ATOM 4261 C C . ALA B 1 107 ? -11.297 21.469 11.039 1 98.75 107 ALA B C 1
ATOM 4263 O O . ALA B 1 107 ? -10.188 21.406 11.578 1 98.75 107 ALA B O 1
ATOM 4264 N N . GLY B 1 108 ? -11.492 22.047 9.961 1 98.31 108 GLY B N 1
ATOM 4265 C CA . GLY B 1 108 ? -10.5 22.906 9.328 1 98.31 108 GLY B CA 1
ATOM 4266 C C . GLY B 1 108 ? -11.078 24.219 8.852 1 98.31 108 GLY B C 1
ATOM 4267 O O . GLY B 1 108 ? -12.258 24.312 8.516 1 98.31 108 GLY B O 1
ATOM 4268 N N . SER B 1 109 ? -10.25 25.25 8.914 1 98.25 109 SER B N 1
ATOM 4269 C CA . SER B 1 109 ? -10.609 26.578 8.43 1 98.25 109 SER B CA 1
ATOM 4270 C C . SER B 1 109 ? -9.414 27.281 7.805 1 98.25 109 SER B C 1
ATOM 4272 O O . SER B 1 109 ? -8.438 27.594 8.492 1 98.25 109 SER B O 1
ATOM 4274 N N . GLU B 1 110 ? -9.477 27.469 6.57 1 97.81 110 GLU B N 1
ATOM 4275 C CA . GLU B 1 110 ? -8.469 28.219 5.832 1 97.81 110 GLU B CA 1
ATOM 4276 C C . GLU B 1 110 ? -9.016 29.562 5.348 1 97.81 110 GLU B C 1
ATOM 4278 O O . GLU B 1 110 ? -9.844 29.609 4.438 1 97.81 110 GLU B O 1
ATOM 4283 N N . ARG B 1 111 ? -8.477 30.578 5.961 1 97 111 ARG B N 1
ATOM 4284 C CA . ARG B 1 111 ? -8.883 31.922 5.586 1 97 111 ARG B CA 1
ATOM 4285 C C . ARG B 1 111 ? -8.242 32.344 4.266 1 97 111 ARG B C 1
ATOM 4287 O O . ARG B 1 111 ? -7.059 32.094 4.035 1 97 111 ARG B O 1
ATOM 4294 N N . ARG B 1 112 ? -9.133 32.938 3.479 1 94.06 112 ARG B N 1
ATOM 4295 C CA . ARG B 1 112 ? -8.734 33.562 2.215 1 94.06 112 ARG B CA 1
ATOM 4296 C C . ARG B 1 112 ? -9.242 35 2.115 1 94.06 112 ARG B C 1
ATOM 4298 O O . ARG B 1 112 ? -9.906 35.469 3.025 1 94.06 112 ARG B O 1
ATOM 4305 N N . GLN B 1 113 ? -8.859 35.625 1.011 1 90.62 113 GLN B N 1
ATOM 4306 C CA . GLN B 1 113 ? -9.312 37 0.802 1 90.62 113 GLN B CA 1
ATOM 4307 C C . GLN B 1 113 ? -10.828 37.062 0.667 1 90.62 113 GLN B C 1
ATOM 4309 O O . GLN B 1 113 ? -11.469 36.062 0.3 1 90.62 113 GLN B O 1
ATOM 4314 N N . HIS B 1 114 ? -11.453 38.188 1.066 1 89.12 114 HIS B N 1
ATOM 4315 C CA . HIS B 1 114 ? -12.852 38.562 0.83 1 89.12 114 HIS B CA 1
ATOM 4316 C C . HIS B 1 114 ? -13.773 37.781 1.759 1 89.12 114 HIS B C 1
ATOM 4318 O O . HIS B 1 114 ? -14.914 37.469 1.391 1 89.12 114 HIS B O 1
ATOM 4324 N N . GLY B 1 115 ? -13.195 37.312 2.863 1 90.62 115 GLY B N 1
ATOM 4325 C CA . GLY B 1 115 ? -14.023 36.625 3.836 1 90.62 115 GLY B CA 1
ATOM 4326 C C . GLY B 1 115 ? -14.367 35.219 3.426 1 90.62 115 GLY B C 1
ATOM 4327 O O . GLY B 1 115 ? -15.367 34.656 3.883 1 90.62 115 GLY B O 1
ATOM 4328 N N . ILE B 1 116 ? -13.602 34.719 2.541 1 93 116 ILE B N 1
ATOM 4329 C CA . ILE B 1 116 ? -13.781 33.344 2.086 1 93 116 ILE B CA 1
ATOM 4330 C C . ILE B 1 116 ? -13.031 32.375 3.012 1 93 116 ILE B C 1
ATOM 4332 O O . ILE B 1 116 ? -11.922 32.688 3.461 1 93 116 ILE B O 1
ATOM 4336 N N . ILE B 1 117 ? -13.742 31.281 3.312 1 95.56 117 ILE B N 1
ATOM 4337 C CA . ILE B 1 117 ? -13.141 30.234 4.113 1 95.56 117 ILE B CA 1
ATOM 4338 C C . ILE B 1 117 ? -13.242 28.891 3.371 1 95.56 117 ILE B C 1
ATOM 4340 O O . ILE B 1 117 ? -14.312 28.531 2.879 1 95.56 117 ILE B O 1
ATOM 4344 N N . ASN B 1 118 ? -12.133 28.25 3.178 1 97 118 ASN B N 1
ATOM 4345 C CA . ASN B 1 118 ? -12.258 26.797 3.006 1 97 118 ASN B CA 1
ATOM 4346 C C . ASN B 1 118 ? -12.43 26.094 4.344 1 97 118 ASN B C 1
ATOM 4348 O O . ASN B 1 118 ? -11.477 25.953 5.109 1 97 118 ASN B O 1
ATOM 4352 N N . GLY B 1 119 ? -13.648 25.703 4.605 1 97.88 119 GLY B N 1
ATOM 4353 C CA . GLY B 1 119 ? -13.984 25.141 5.898 1 97.88 119 GLY B CA 1
ATOM 4354 C C . GLY B 1 119 ? -14.648 23.781 5.797 1 97.88 119 GLY B C 1
ATOM 4355 O O . GLY B 1 119 ? -15.367 23.5 4.836 1 97.88 119 GLY B O 1
ATOM 4356 N N . LEU B 1 120 ? -14.406 22.922 6.75 1 98.44 120 LEU B N 1
ATOM 4357 C CA . LEU B 1 120 ? -15.008 21.594 6.793 1 98.44 120 LEU B CA 1
ATOM 4358 C C . LEU B 1 120 ? -15.172 21.109 8.227 1 98.44 120 LEU B C 1
ATOM 4360 O O . LEU B 1 120 ? -14.406 21.5 9.109 1 98.44 120 LEU B O 1
ATOM 4364 N N . CYS B 1 121 ? -16.141 20.297 8.422 1 98.69 121 CYS B N 1
ATOM 4365 C CA . CYS B 1 121 ? -16.375 19.641 9.703 1 98.69 121 CYS B CA 1
ATOM 4366 C C . CYS B 1 121 ? -16.875 18.203 9.5 1 98.69 121 CYS B C 1
ATOM 4368 O O . CYS B 1 121 ? -17.812 17.969 8.742 1 98.69 121 CYS B O 1
ATOM 4370 N N . TYR B 1 122 ? -16.172 17.266 10.07 1 98.88 122 TYR B N 1
ATOM 4371 C CA . TYR B 1 122 ? -16.578 15.867 10.148 1 98.88 122 TYR B CA 1
ATOM 4372 C C . TYR B 1 122 ? -16.797 15.445 11.594 1 98.88 122 TYR B C 1
ATOM 4374 O O . TYR B 1 122 ? -16.047 15.844 12.492 1 98.88 122 TYR B O 1
ATOM 4382 N N . LEU B 1 123 ? -17.797 14.656 11.789 1 98.81 123 LEU B N 1
ATOM 4383 C CA . LEU B 1 123 ? -18.062 14.078 13.102 1 98.81 123 LEU B CA 1
ATOM 4384 C C . LEU B 1 123 ? -18.5 12.625 12.977 1 98.81 123 LEU B C 1
ATOM 4386 O O . LEU B 1 123 ? -19.531 12.32 12.391 1 98.81 123 LEU B O 1
ATOM 4390 N N . LEU B 1 124 ? -17.672 11.758 13.461 1 98.81 124 LEU B N 1
ATOM 4391 C CA . LEU B 1 124 ? -18.062 10.359 13.555 1 98.81 124 LEU B CA 1
ATOM 4392 C C . LEU B 1 124 ? -18.656 10.055 14.93 1 98.81 124 LEU B C 1
ATOM 4394 O O . LEU B 1 124 ? -18.016 10.258 15.953 1 98.81 124 LEU B O 1
ATOM 4398 N N . VAL B 1 125 ? -19.828 9.625 14.969 1 98.19 125 VAL B N 1
ATOM 4399 C CA . VAL B 1 125 ? -20.562 9.312 16.203 1 98.19 125 VAL B CA 1
ATOM 4400 C C . VAL B 1 125 ? -20.875 7.816 16.234 1 98.19 125 VAL B C 1
ATOM 4402 O O . VAL B 1 125 ? -21.5 7.281 15.32 1 98.19 125 VAL B O 1
ATOM 4405 N N . PRO B 1 126 ? -20.469 7.172 17.344 1 96.31 126 PRO B N 1
ATOM 4406 C CA . PRO B 1 126 ? -20.812 5.754 17.469 1 96.31 126 PRO B CA 1
ATOM 4407 C C . PRO B 1 126 ? -22.297 5.492 17.281 1 96.31 126 PRO B C 1
ATOM 4409 O O . PRO B 1 126 ? -23.141 6.238 17.797 1 96.31 126 PRO B O 1
ATOM 4412 N N . ASN B 1 127 ? -22.641 4.453 16.5 1 93.88 127 ASN B N 1
ATOM 4413 C CA . ASN B 1 127 ? -24 3.965 16.25 1 93.88 127 ASN B CA 1
ATOM 4414 C C . ASN B 1 127 ? -24.734 4.867 15.273 1 93.88 127 ASN B C 1
ATOM 4416 O O . ASN B 1 127 ? -25.875 4.586 14.906 1 93.88 127 ASN B O 1
ATOM 4420 N N . ILE B 1 128 ? -24.234 6.031 14.883 1 96.69 128 ILE B N 1
ATOM 4421 C CA . ILE B 1 128 ? -24.875 6.883 13.891 1 96.69 128 ILE B CA 1
ATOM 4422 C C . ILE B 1 128 ? -24.109 6.812 12.578 1 96.69 128 ILE B C 1
ATOM 4424 O O . ILE B 1 128 ? -24.688 6.527 11.523 1 96.69 128 ILE B O 1
ATOM 4428 N N . GLY B 1 129 ? -22.797 7.059 12.703 1 98.19 129 GLY B N 1
ATOM 4429 C CA . GLY B 1 129 ? -21.953 7.086 11.516 1 98.19 129 GLY B CA 1
ATOM 4430 C C . GLY B 1 129 ? -21.234 8.406 11.32 1 98.19 129 GLY B C 1
ATOM 4431 O O . GLY B 1 129 ? -21.172 9.227 12.242 1 98.19 129 GLY B O 1
ATOM 4432 N N . LEU B 1 130 ? -20.625 8.578 10.148 1 98.81 130 LEU B N 1
ATOM 4433 C CA . LEU B 1 130 ? -19.859 9.781 9.844 1 98.81 130 LEU B CA 1
ATOM 4434 C C . LEU B 1 130 ? -20.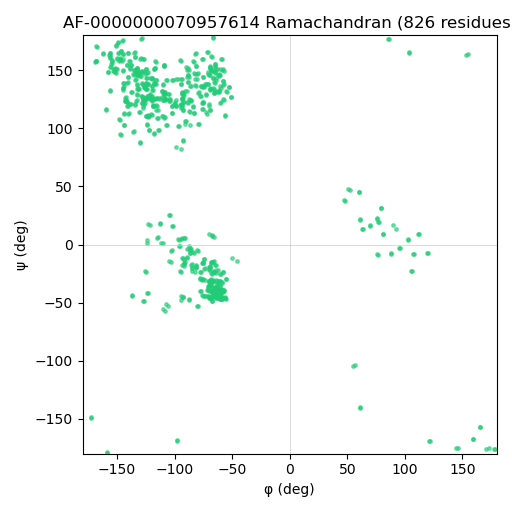781 10.898 9.344 1 98.81 130 LEU B C 1
ATOM 4436 O O . LEU B 1 130 ? -21.453 10.742 8.32 1 98.81 130 LEU B O 1
ATOM 4440 N N . LEU B 1 131 ? -20.781 11.938 10.062 1 98.81 131 LEU B N 1
ATOM 4441 C CA . LEU B 1 131 ? -21.547 13.125 9.688 1 98.81 131 LEU B CA 1
ATOM 4442 C C . LEU B 1 131 ? -20.641 14.156 9.016 1 98.81 131 LEU B C 1
ATOM 4444 O O . LEU B 1 131 ? -19.5 14.359 9.438 1 98.81 131 LEU B O 1
ATOM 4448 N N . CYS B 1 132 ? -21.172 14.828 8.031 1 98.75 132 CYS B N 1
ATOM 4449 C CA . CYS B 1 132 ? -20.453 15.805 7.23 1 98.75 132 CYS B CA 1
ATOM 4450 C C . CYS B 1 132 ? -21.156 17.156 7.242 1 98.75 132 CYS B C 1
ATOM 4452 O O . CYS B 1 132 ? -22.375 17.219 7.199 1 98.75 132 CYS B O 1
ATOM 4454 N N . SER B 1 133 ? -20.375 18.203 7.359 1 98.31 133 SER B N 1
ATOM 4455 C CA . SER B 1 133 ? -21 19.516 7.227 1 98.31 133 SER B CA 1
ATOM 4456 C C . SER B 1 133 ? -21.688 19.672 5.871 1 98.31 133 SER B C 1
ATOM 4458 O O . SER B 1 133 ? -21.328 19 4.91 1 98.31 133 SER B O 1
ATOM 4460 N N . PRO B 1 134 ? -22.594 20.562 5.699 1 96.19 134 PRO B N 1
ATOM 4461 C CA . PRO B 1 134 ? -23.578 20.516 4.613 1 96.19 134 PRO B CA 1
ATOM 4462 C C . PRO B 1 134 ? -22.953 20.719 3.236 1 96.19 134 PRO B C 1
ATOM 4464 O O . PRO B 1 134 ? -23.422 20.141 2.248 1 96.19 134 PRO B O 1
ATOM 4467 N N . LYS B 1 135 ? -21.922 21.453 3.084 1 95.88 135 LYS B N 1
ATOM 4468 C CA . LYS B 1 135 ? -21.422 21.812 1.757 1 95.88 135 LYS B CA 1
ATOM 4469 C C . LYS B 1 135 ? -20.422 20.766 1.245 1 95.88 135 LYS B C 1
ATOM 4471 O O . LYS B 1 135 ? -20.047 20.797 0.072 1 95.88 135 LYS B O 1
ATOM 4476 N N . LEU B 1 136 ? -20.031 19.906 2.131 1 97.38 136 LEU B N 1
ATOM 4477 C CA . LEU B 1 136 ? -19.125 18.859 1.658 1 97.38 136 LEU B CA 1
ATOM 4478 C C . LEU B 1 136 ? -19.75 18.062 0.52 1 97.38 136 LEU B C 1
ATOM 4480 O O . LEU B 1 136 ? -20.938 17.781 0.548 1 97.38 136 LEU B O 1
ATOM 4484 N N . PRO B 1 137 ? -18.844 17.844 -0.448 1 97.75 137 PRO B N 1
ATOM 4485 C CA . PRO B 1 137 ? -17.391 17.844 -0.504 1 97.75 137 PRO B CA 1
ATOM 4486 C C . PRO B 1 137 ? -16.812 19.219 -0.828 1 97.75 137 PRO B C 1
ATOM 4488 O O . PRO B 1 137 ? -15.586 19.375 -0.857 1 97.75 137 PRO B O 1
ATOM 4491 N N . ASP B 1 138 ? -17.609 20.25 -1.1 1 97.69 138 ASP B N 1
ATOM 4492 C CA . ASP B 1 138 ? -17.141 21.625 -1.289 1 97.69 138 ASP B CA 1
ATOM 4493 C C . ASP B 1 138 ? -16.766 22.266 0.044 1 97.69 138 ASP B C 1
ATOM 4495 O O . ASP B 1 138 ? -17.5 22.141 1.03 1 97.69 138 ASP B O 1
ATOM 4499 N N . THR B 1 139 ? -15.68 22.953 0.07 1 97.75 139 THR B N 1
ATOM 4500 C CA . THR B 1 139 ? -15.258 23.516 1.35 1 97.75 139 THR B CA 1
ATOM 4501 C C . THR B 1 139 ? -15.359 25.031 1.338 1 97.75 139 THR B C 1
ATOM 4503 O O . THR B 1 139 ? -15.039 25.688 2.328 1 97.75 139 THR B O 1
ATOM 4506 N N . ILE B 1 140 ? -15.805 25.594 0.277 1 96.25 140 ILE B N 1
ATOM 4507 C CA . ILE B 1 140 ? -15.875 27.047 0.163 1 96.25 140 ILE B CA 1
ATOM 4508 C C . ILE B 1 140 ? -17.062 27.578 0.971 1 96.25 140 ILE B C 1
ATOM 4510 O O . ILE B 1 140 ? -18.203 27.281 0.659 1 96.25 140 ILE B O 1
ATOM 4514 N N . LEU B 1 141 ? -16.766 28.344 1.957 1 95.94 141 LEU B N 1
ATOM 4515 C CA . LEU B 1 141 ? -17.75 29.016 2.801 1 95.94 141 LEU B CA 1
ATOM 4516 C C . LEU B 1 141 ? -17.641 30.531 2.674 1 95.94 141 LEU B C 1
ATOM 4518 O O . LEU B 1 141 ? -16.578 31.047 2.336 1 95.94 141 LEU B O 1
ATOM 4522 N N . PHE B 1 142 ? -18.703 31.219 2.975 1 94 142 PHE B N 1
ATOM 4523 C CA . PHE B 1 142 ? -18.75 32.656 2.846 1 94 142 PHE B CA 1
ATOM 4524 C C . PHE B 1 142 ? -19.188 33.312 4.156 1 94 142 PHE B C 1
ATOM 4526 O O . PHE B 1 142 ? -19.703 32.625 5.043 1 94 142 PHE B O 1
ATOM 4533 N N . GLY B 1 143 ? -18.875 34.562 4.289 1 89.56 143 GLY B N 1
ATOM 4534 C CA . GLY B 1 143 ? -19.391 35.375 5.387 1 89.56 143 GLY B CA 1
ATOM 4535 C C . GLY B 1 143 ? -18.5 35.344 6.613 1 89.56 143 GLY B C 1
ATOM 4536 O O . GLY B 1 143 ? -18.953 35.656 7.719 1 89.56 143 GLY B O 1
ATOM 4537 N N . ALA B 1 144 ? -17.328 34.938 6.438 1 92.25 144 ALA B N 1
ATOM 4538 C CA . ALA B 1 144 ? -16.406 34.969 7.562 1 92.25 144 ALA B CA 1
ATOM 4539 C C . ALA B 1 144 ? -16.141 36.406 8.031 1 92.25 144 ALA B C 1
ATOM 4541 O O . ALA B 1 144 ? -16.047 37.312 7.215 1 92.25 144 ALA B O 1
ATOM 4542 N N . LYS B 1 145 ? -16.016 36.531 9.297 1 91.19 145 LYS B N 1
ATOM 4543 C CA . LYS B 1 145 ? -15.602 37.812 9.867 1 91.19 145 LYS B CA 1
ATOM 4544 C C . LYS B 1 145 ? -14.086 37.969 9.82 1 91.19 145 LYS B C 1
ATOM 4546 O O . LYS B 1 145 ? -13.359 36.969 9.688 1 91.19 145 LYS B O 1
ATOM 4551 N N . ASN B 1 146 ? -13.734 39.219 10 1 88.69 146 ASN B N 1
ATOM 4552 C CA . ASN B 1 146 ? -12.297 39.469 9.953 1 88.69 146 ASN B CA 1
ATOM 4553 C C . ASN B 1 146 ? -11.562 38.781 11.086 1 88.69 146 ASN B C 1
ATOM 4555 O O . ASN B 1 146 ? -12.008 38.812 12.234 1 88.69 146 ASN B O 1
ATOM 4559 N N . ASN B 1 147 ? -10.57 38.125 10.75 1 87.62 147 ASN B N 1
ATOM 4560 C CA . ASN B 1 147 ? -9.625 37.5 11.672 1 87.62 147 ASN B CA 1
ATOM 4561 C C . ASN B 1 147 ? -10.258 36.312 12.422 1 87.62 147 ASN B C 1
ATOM 4563 O O . ASN B 1 147 ? -9.836 36 13.531 1 87.62 147 ASN B O 1
ATOM 4567 N N . GLU B 1 148 ? -11.352 35.844 11.906 1 91.75 148 GLU B N 1
ATOM 4568 C CA . GLU B 1 148 ? -11.969 34.656 12.5 1 91.75 148 GLU B CA 1
ATOM 4569 C C . GLU B 1 148 ? -11.781 33.438 11.617 1 91.75 148 GLU B C 1
ATOM 4571 O O . GLU B 1 148 ? -11.852 33.531 10.391 1 91.75 148 GLU B O 1
ATOM 4576 N N . PHE B 1 149 ? -11.555 32.344 12.289 1 97.38 149 PHE B N 1
ATOM 4577 C CA . PHE B 1 149 ? -11.469 31.078 11.578 1 97.38 149 PHE B CA 1
ATOM 4578 C C . PHE B 1 149 ? -12.828 30.391 11.531 1 97.38 149 PHE B C 1
ATOM 4580 O O . PHE B 1 149 ? -13.125 29.547 12.375 1 97.38 149 PHE B O 1
ATOM 4587 N N . GLY B 1 150 ? -13.641 30.703 10.477 1 96.69 150 GLY B N 1
ATOM 4588 C CA . GLY B 1 150 ? -14.906 30 10.391 1 96.69 150 GLY B CA 1
ATOM 4589 C C . GLY B 1 150 ? -15.969 30.766 9.617 1 96.69 150 GLY B C 1
ATOM 4590 O O . GLY B 1 150 ? -15.82 31.969 9.383 1 96.69 150 GLY B O 1
ATOM 4591 N N . ALA B 1 151 ? -16.906 30.109 9.266 1 96.31 151 ALA B N 1
ATOM 4592 C CA . ALA B 1 151 ? -18.109 30.578 8.586 1 96.31 151 ALA B CA 1
ATOM 4593 C C . ALA B 1 151 ? -19.188 29.5 8.57 1 96.31 151 ALA B C 1
ATOM 4595 O O . ALA B 1 151 ? -18.891 28.312 8.766 1 96.31 151 ALA B O 1
ATOM 4596 N N . GLU B 1 152 ? -20.438 29.984 8.406 1 94.25 152 GLU B N 1
ATOM 4597 C CA . GLU B 1 152 ? -21.594 29.109 8.219 1 94.25 152 GLU B CA 1
ATOM 4598 C C . GLU B 1 152 ? -21.641 28.031 9.297 1 94.25 152 GLU B C 1
ATOM 4600 O O . GLU B 1 152 ? -21.781 26.844 8.992 1 94.25 152 GLU B O 1
ATOM 4605 N N . GLY B 1 153 ? -21.484 28.406 10.602 1 95.75 153 GLY B N 1
ATOM 4606 C CA . GLY B 1 153 ? -21.734 27.531 11.742 1 95.75 153 GLY B CA 1
ATOM 4607 C C . GLY B 1 153 ? -20.453 27.047 12.406 1 95.75 153 GLY B C 1
ATOM 4608 O O . GLY B 1 153 ? -20.484 26.609 13.562 1 95.75 153 GLY B O 1
ATOM 4609 N N . LEU B 1 154 ? -19.359 27.047 11.703 1 98 154 LEU B N 1
ATOM 4610 C CA . LEU B 1 154 ? -18.062 26.656 12.242 1 98 154 LEU B CA 1
ATOM 4611 C C . LEU B 1 154 ? -17.297 27.875 12.758 1 98 154 LEU B C 1
ATOM 4613 O O . LEU B 1 154 ? -17.234 28.906 12.086 1 98 154 LEU B O 1
ATOM 4617 N N . LEU B 1 155 ? -16.781 27.812 13.938 1 98.06 155 LEU B N 1
ATOM 4618 C CA . LEU B 1 155 ? -15.945 28.875 14.492 1 98.06 155 LEU B CA 1
ATOM 4619 C C . LEU B 1 155 ? -14.82 28.312 15.344 1 98.06 155 LEU B C 1
ATOM 4621 O O . LEU B 1 155 ? -15.062 27.5 16.25 1 98.06 155 LEU B O 1
ATOM 4625 N N . ILE B 1 156 ? -13.633 28.688 15.039 1 98.31 156 ILE B N 1
ATOM 4626 C CA . ILE B 1 156 ? -12.438 28.266 15.758 1 98.31 156 ILE B CA 1
ATOM 4627 C C . ILE B 1 156 ? -11.68 29.5 16.25 1 98.31 156 ILE B C 1
ATOM 4629 O O . ILE B 1 156 ? -11.344 30.391 15.469 1 98.31 156 ILE B O 1
ATOM 4633 N N . LYS B 1 157 ? -11.359 29.547 17.562 1 96.62 157 LYS B N 1
ATOM 4634 C CA . LYS B 1 157 ? -10.758 30.75 18.141 1 96.62 157 LYS B CA 1
ATOM 4635 C C . LYS B 1 157 ? -9.617 30.391 19.094 1 96.62 157 LYS B C 1
ATOM 4637 O O . LYS B 1 157 ? -9.789 29.547 19.984 1 96.62 157 LYS B O 1
ATOM 4642 N N . PRO B 1 158 ? -8.531 31.062 18.875 1 96.62 158 PRO B N 1
ATOM 4643 C CA . PRO B 1 158 ? -7.504 30.906 19.906 1 96.62 158 PRO B CA 1
ATOM 4644 C C . PRO B 1 158 ? -7.871 31.594 21.203 1 96.62 158 PRO B C 1
ATOM 4646 O O . PRO B 1 158 ? -8.43 32.688 21.188 1 96.62 158 PRO B O 1
ATOM 4649 N N . ILE B 1 159 ? -7.621 30.969 22.344 1 97.19 159 ILE B N 1
ATOM 4650 C CA . ILE B 1 159 ? -7.938 31.516 23.656 1 97.19 159 ILE B CA 1
ATOM 4651 C C . ILE B 1 159 ? -6.645 31.891 24.391 1 97.19 159 ILE B C 1
ATOM 4653 O O . ILE B 1 159 ? -6.488 33.031 24.844 1 97.19 159 ILE B O 1
ATOM 4657 N N . GLU B 1 160 ? -5.73 31.016 24.562 1 97.44 160 GLU B N 1
ATOM 4658 C CA . GLU B 1 160 ? -4.391 31.188 25.125 1 97.44 160 GLU B CA 1
ATOM 4659 C C . GLU B 1 160 ? -3.328 30.609 24.188 1 97.44 160 GLU B C 1
ATOM 4661 O O . GLU B 1 160 ? -3.391 29.438 23.828 1 97.44 160 GLU B O 1
ATOM 4666 N N . PRO B 1 161 ? -2.391 31.484 23.781 1 96.56 161 PRO B N 1
ATOM 4667 C CA . PRO B 1 161 ? -1.409 31.047 22.781 1 96.56 161 PRO B CA 1
ATOM 4668 C C . PRO B 1 161 ? -0.727 29.734 23.172 1 96.56 161 PRO B C 1
ATOM 4670 O O . PRO B 1 161 ? -0.223 29.594 24.297 1 96.56 161 PRO B O 1
ATOM 4673 N N . MET B 1 162 ? -0.77 28.766 22.25 1 96.94 162 MET B N 1
ATOM 4674 C CA . MET B 1 162 ? -0.118 27.453 22.328 1 96.94 162 MET B CA 1
ATOM 4675 C C . MET B 1 162 ? -0.647 26.656 23.516 1 96.94 162 MET B C 1
ATOM 4677 O O . MET B 1 162 ? 0.009 25.719 23.969 1 96.94 162 MET B O 1
ATOM 4681 N N . LYS B 1 163 ? -1.872 27.016 24.016 1 97.69 163 LYS B N 1
ATOM 4682 C CA . LYS B 1 163 ? -2.377 26.297 25.188 1 97.69 163 LYS B CA 1
ATOM 4683 C C . LYS B 1 163 ? -3.857 25.969 25.031 1 97.69 163 LYS B C 1
ATOM 4685 O O . LYS B 1 163 ? -4.293 24.875 25.391 1 97.69 163 LYS B O 1
ATOM 4690 N N . LYS B 1 164 ? -4.59 26.938 24.547 1 98.31 164 LYS B N 1
ATOM 4691 C CA . LYS B 1 164 ? -6.031 26.719 24.547 1 98.31 164 LYS B CA 1
ATOM 4692 C C . LYS B 1 164 ? -6.668 27.281 23.281 1 98.31 164 LYS B C 1
ATOM 4694 O O . LYS B 1 164 ? -6.328 28.391 22.844 1 98.31 164 LYS B O 1
ATOM 4699 N N . TRP B 1 165 ? -7.605 26.562 22.703 1 98.5 165 TRP B N 1
ATOM 4700 C CA . TRP B 1 165 ? -8.461 26.969 21.594 1 98.5 165 TRP B CA 1
ATOM 4701 C C . TRP B 1 165 ? -9.914 26.578 21.859 1 98.5 165 TRP B C 1
ATOM 4703 O O . TRP B 1 165 ? -10.188 25.641 22.609 1 98.5 165 TRP B O 1
ATOM 4713 N N . LYS B 1 166 ? -10.812 27.344 21.328 1 98.5 166 LYS B N 1
ATOM 4714 C CA . LYS B 1 166 ? -12.242 27.031 21.344 1 98.5 166 LYS B CA 1
ATOM 4715 C C . LYS B 1 166 ? -12.742 26.688 19.938 1 98.5 166 LYS B C 1
ATOM 4717 O O . LYS B 1 166 ? -12.477 27.422 18.984 1 98.5 166 LYS B O 1
ATOM 4722 N N . ILE B 1 167 ? -13.406 25.531 19.766 1 98.62 167 ILE B N 1
ATOM 4723 C CA . ILE B 1 167 ? -13.984 25.094 18.5 1 98.62 167 ILE B CA 1
ATOM 4724 C C . ILE B 1 167 ? -15.484 24.891 18.656 1 98.62 167 ILE B C 1
ATOM 4726 O O . ILE B 1 167 ? -15.922 24.094 19.5 1 98.62 167 ILE B O 1
ATOM 4730 N N . THR B 1 168 ? -16.234 25.531 17.844 1 98.56 168 THR B N 1
ATOM 4731 C CA . THR B 1 168 ? -17.688 25.375 17.922 1 98.56 168 THR B CA 1
ATOM 4732 C C . THR B 1 168 ? -18.281 25.125 16.531 1 98.56 168 THR B C 1
ATOM 4734 O O . THR B 1 168 ? -17.719 25.562 15.531 1 98.56 168 THR B O 1
ATOM 4737 N N . TYR B 1 169 ? -19.312 24.438 16.547 1 98.62 169 TYR B N 1
ATOM 4738 C CA . TYR B 1 169 ? -20.125 24.203 15.344 1 98.62 169 TYR B CA 1
ATOM 4739 C C . TYR B 1 169 ? -21.609 24.156 15.688 1 98.62 169 TYR B C 1
ATOM 4741 O O . TYR B 1 169 ? -22 23.562 16.688 1 98.62 169 TYR B O 1
ATOM 4749 N N . GLN B 1 170 ? -22.406 24.781 14.922 1 98.31 170 GLN B N 1
ATOM 4750 C CA . GLN B 1 170 ? -23.859 24.719 15.023 1 98.31 170 GLN B CA 1
ATOM 4751 C C . GLN B 1 170 ? -24.5 24.688 13.641 1 98.31 170 GLN B C 1
ATOM 4753 O O . GLN B 1 170 ? -24.312 25.609 12.844 1 98.31 170 GLN B O 1
ATOM 4758 N N . GLY B 1 171 ? -25.172 23.688 13.391 1 98.12 171 GLY B N 1
ATOM 4759 C CA . GLY B 1 171 ? -25.844 23.594 12.102 1 98.12 171 GLY B CA 1
ATOM 4760 C C . GLY B 1 171 ? -26.203 22.156 11.727 1 98.12 171 GLY B C 1
ATOM 4761 O O . GLY B 1 171 ? -26.219 21.281 12.586 1 98.12 171 GLY B O 1
ATOM 4762 N N . LYS B 1 172 ? -26.562 22 10.477 1 98.38 172 LYS B N 1
ATOM 4763 C CA . LYS B 1 172 ? -26.953 20.703 9.961 1 98.38 172 LYS B CA 1
ATOM 4764 C C . LYS B 1 172 ? -25.734 19.922 9.438 1 98.38 172 LYS B C 1
ATOM 4766 O O . LYS B 1 172 ? -24.75 20.531 9.008 1 98.38 172 LYS B O 1
ATOM 4771 N N . MET B 1 173 ? -25.797 18.672 9.609 1 98.62 173 MET B N 1
ATOM 4772 C CA . MET B 1 173 ? -24.859 17.734 8.984 1 98.62 173 MET B CA 1
ATOM 4773 C C . MET B 1 173 ? -25.594 16.562 8.352 1 98.62 173 MET B C 1
ATOM 4775 O O . MET B 1 173 ? -26.656 16.172 8.82 1 98.62 173 MET B O 1
ATOM 4779 N N . TYR B 1 174 ? -25.047 16.031 7.301 1 98.69 174 TYR B N 1
ATOM 4780 C CA . TYR B 1 174 ? -25.672 14.852 6.688 1 98.69 174 TYR B CA 1
ATOM 4781 C C . TYR B 1 174 ? -24.828 13.609 6.918 1 98.69 174 TYR B C 1
ATOM 4783 O O . TYR B 1 174 ? -23.625 13.703 7.156 1 98.69 174 TYR B O 1
ATOM 4791 N N . LEU B 1 175 ? -25.484 12.484 6.91 1 98.62 175 LEU B N 1
ATOM 4792 C CA . LEU B 1 175 ? -24.812 11.203 7.031 1 98.62 175 LEU B CA 1
ATOM 4793 C C . LEU B 1 175 ? -24.062 10.859 5.75 1 98.62 175 LEU B C 1
ATOM 4795 O O . LEU B 1 175 ? -24.641 10.867 4.664 1 98.62 175 LEU B O 1
ATOM 4799 N N . SER B 1 176 ? -22.781 10.508 5.879 1 98.38 176 SER B N 1
ATOM 4800 C CA . SER B 1 176 ? -21.922 10.305 4.727 1 98.38 176 SER B CA 1
ATOM 4801 C C . SER B 1 176 ? -22.438 9.188 3.826 1 98.38 176 SER B C 1
ATOM 4803 O O . SER B 1 176 ? -22.312 9.266 2.602 1 98.38 176 SER B O 1
ATOM 4805 N N . THR B 1 177 ? -23.016 8.148 4.395 1 97.25 177 THR B N 1
ATOM 4806 C CA . THR B 1 177 ? -23.438 6.973 3.646 1 97.25 177 THR B CA 1
ATOM 4807 C C . THR B 1 177 ? -24.828 7.191 3.051 1 97.25 177 THR B C 1
ATOM 4809 O O . THR B 1 177 ? -25.266 6.441 2.172 1 97.25 177 THR B O 1
ATOM 4812 N N . ASP B 1 178 ? -25.594 8.164 3.611 1 97.69 178 ASP B N 1
ATOM 4813 C CA . ASP B 1 178 ? -26.938 8.484 3.16 1 97.69 178 ASP B CA 1
ATOM 4814 C C . ASP B 1 178 ? -27.234 9.977 3.326 1 97.69 178 ASP B C 1
ATOM 4816 O O . ASP B 1 178 ? -27.75 10.398 4.363 1 97.69 178 ASP B O 1
ATOM 4820 N N . SER B 1 179 ? -27.031 10.719 2.297 1 96.38 179 SER B N 1
ATOM 4821 C CA . SER B 1 179 ? -27.094 12.172 2.354 1 96.38 179 SER B CA 1
ATOM 4822 C C . SER B 1 179 ? -28.5 12.664 2.646 1 96.38 179 SER B C 1
ATOM 4824 O O . SER B 1 179 ? -28.703 13.836 2.967 1 96.38 179 SER B O 1
ATOM 4826 N N . SER B 1 180 ? -29.484 11.812 2.514 1 97.31 180 SER B N 1
ATOM 4827 C CA . SER B 1 180 ? -30.859 12.203 2.812 1 97.31 180 SER B CA 1
ATOM 4828 C C . SER B 1 180 ? -31.078 12.312 4.316 1 97.31 180 SER B C 1
ATOM 4830 O O . SER B 1 180 ? -32.062 12.922 4.758 1 97.31 180 SER B O 1
ATOM 4832 N N . LYS B 1 181 ? -30.234 11.68 5.047 1 98.12 181 LYS B N 1
ATOM 4833 C CA . LYS B 1 181 ? -30.344 11.758 6.5 1 98.12 181 LYS B CA 1
ATOM 4834 C C . LYS B 1 181 ? -29.594 12.977 7.043 1 98.12 181 LYS B C 1
ATOM 4836 O O . LYS B 1 181 ? -28.359 13.016 7.027 1 98.12 181 LYS B O 1
ATOM 4841 N N . ILE B 1 182 ? -30.375 13.945 7.613 1 98.44 182 ILE B N 1
ATOM 4842 C CA . ILE B 1 182 ? -29.828 15.219 8.086 1 98.44 182 ILE B CA 1
ATOM 4843 C C . ILE B 1 182 ? -30.016 15.32 9.602 1 98.44 182 ILE B C 1
ATOM 4845 O O . ILE B 1 182 ? -31.062 14.961 10.133 1 98.44 182 ILE B O 1
ATOM 4849 N N . PHE B 1 183 ? -29 15.812 10.258 1 98.44 183 PHE B N 1
ATOM 4850 C CA . PHE B 1 183 ? -28.984 15.93 11.711 1 98.44 183 PHE B CA 1
ATOM 4851 C C . PHE B 1 183 ? -28.672 17.359 12.141 1 98.44 183 PHE B C 1
ATOM 4853 O O . PHE B 1 183 ? -27.812 18.016 11.547 1 98.44 183 PHE B O 1
ATOM 4860 N N . ASP B 1 184 ? -29.406 17.875 13.156 1 98.56 184 ASP B N 1
ATOM 4861 C CA . ASP B 1 184 ? -28.984 19.094 13.844 1 98.56 184 ASP B CA 1
ATOM 4862 C C . ASP B 1 184 ? -27.828 18.812 14.797 1 98.56 184 ASP B C 1
ATOM 4864 O O . ASP B 1 184 ? -27.953 17.969 15.695 1 98.56 184 ASP B O 1
ATOM 4868 N N . VAL B 1 185 ? -26.75 19.516 14.586 1 98.75 185 VAL B N 1
ATOM 4869 C CA . VAL B 1 185 ? -25.562 19.203 15.359 1 98.75 185 VAL B CA 1
ATOM 4870 C C . VAL B 1 185 ? -25.031 20.469 16.047 1 98.75 185 VAL B C 1
ATOM 4872 O O . VAL B 1 185 ? -25.016 21.547 15.445 1 98.75 185 VAL B O 1
ATOM 4875 N N . GLN B 1 186 ? -24.672 20.359 17.281 1 98.69 186 GLN B N 1
ATOM 4876 C CA . GLN B 1 186 ? -23.969 21.375 18.047 1 98.69 186 GLN B CA 1
ATOM 4877 C C . GLN B 1 186 ? -22.719 20.812 18.703 1 98.69 186 GLN B C 1
ATOM 4879 O O . GLN B 1 186 ? -22.766 19.781 19.359 1 98.69 186 GLN B O 1
ATOM 4884 N N . ILE B 1 187 ? -21.609 21.422 18.484 1 98.69 187 ILE B N 1
ATOM 4885 C CA . ILE B 1 187 ? -20.344 21.031 19.078 1 98.69 187 ILE B CA 1
ATOM 4886 C C . ILE B 1 187 ? -19.719 22.219 19.812 1 98.69 187 ILE B C 1
ATOM 4888 O O . ILE B 1 187 ? -19.641 23.312 19.266 1 98.69 187 ILE B O 1
ATOM 4892 N N . ASP B 1 188 ? -19.406 22.031 21.016 1 98.81 188 ASP B N 1
ATOM 4893 C CA . ASP B 1 188 ? -18.641 22.969 21.828 1 98.81 188 ASP B CA 1
ATOM 4894 C C . ASP B 1 188 ? -17.406 22.281 22.406 1 98.81 188 ASP B C 1
ATOM 4896 O O . ASP B 1 188 ? -17.484 21.547 23.391 1 98.81 188 ASP B O 1
ATOM 4900 N N . GLY B 1 189 ? -16.297 22.594 21.812 1 98.69 189 GLY B N 1
ATOM 4901 C CA . GLY B 1 189 ? -15.07 21.906 22.172 1 98.69 189 GLY B CA 1
ATOM 4902 C C . GLY B 1 189 ? -13.992 22.828 22.703 1 98.69 189 GLY B C 1
ATOM 4903 O O . GLY B 1 189 ? -13.773 23.906 22.156 1 98.69 189 GLY B O 1
ATOM 4904 N N . ASP B 1 190 ? -13.352 22.406 23.75 1 98.81 190 ASP B N 1
ATOM 4905 C CA . ASP B 1 190 ? -12.18 23.078 24.312 1 98.81 190 ASP B CA 1
ATOM 4906 C C . ASP B 1 190 ? -10.914 22.266 24.078 1 98.81 190 ASP B C 1
ATOM 4908 O O . ASP B 1 190 ? -10.711 21.219 24.688 1 98.81 190 ASP B O 1
ATOM 4912 N N . TRP B 1 191 ? -10.102 22.766 23.219 1 98.75 191 TRP B N 1
ATOM 4913 C CA . TRP B 1 191 ? -8.789 22.156 22.984 1 98.75 191 TRP B CA 1
ATOM 4914 C C . TRP B 1 191 ? -7.75 22.734 23.938 1 98.75 191 TRP B C 1
ATOM 4916 O O . TRP B 1 191 ? -7.73 23.938 24.203 1 98.75 191 TRP B O 1
ATOM 4926 N N . PHE B 1 192 ? -6.891 21.906 24.438 1 98.38 192 PHE B N 1
ATOM 4927 C CA . PHE B 1 192 ? -5.859 22.359 25.359 1 98.38 192 PHE B CA 1
ATOM 4928 C C . PHE B 1 192 ? -4.625 21.469 25.297 1 98.38 192 PHE B C 1
ATOM 4930 O O . PHE B 1 192 ? -4.719 20.297 24.906 1 98.38 192 PHE B O 1
ATOM 4937 N N . SER B 1 193 ? -3.504 22.078 25.594 1 97.5 193 SER B N 1
ATOM 4938 C CA . SER B 1 193 ? -2.252 21.328 25.609 1 97.5 193 SER B CA 1
ATOM 4939 C C . SER B 1 193 ? -1.245 21.953 26.578 1 97.5 193 SER B C 1
ATOM 4941 O O . SER B 1 193 ? -1.263 23.172 26.797 1 97.5 193 SER B O 1
ATOM 4943 N N . LYS B 1 194 ? -0.394 21.125 27.156 1 95.06 194 LYS B N 1
ATOM 4944 C CA . LYS B 1 194 ? 0.774 21.562 27.906 1 95.06 194 LYS B CA 1
ATOM 4945 C C . LYS B 1 194 ? 2.066 21.125 27.219 1 95.06 194 LYS B C 1
ATOM 4947 O O . LYS B 1 194 ? 3.152 21.266 27.797 1 95.06 194 LYS B O 1
ATOM 4952 N N . LEU B 1 195 ? 1.913 20.578 26.094 1 96.38 195 LEU B N 1
ATOM 4953 C CA . LEU B 1 195 ? 3.062 20.062 25.359 1 96.38 195 LEU B CA 1
ATOM 4954 C C . LEU B 1 195 ? 3.68 21.125 24.469 1 96.38 195 LEU B C 1
ATOM 4956 O O . LEU B 1 195 ? 2.996 22.062 24.062 1 96.38 195 LEU B O 1
ATOM 4960 N N . PRO B 1 196 ? 4.949 21 24.219 1 94.88 196 PRO B N 1
ATOM 4961 C CA . PRO B 1 196 ? 5.543 21.938 23.25 1 94.88 196 PRO B CA 1
ATOM 4962 C C . PRO B 1 196 ? 4.973 21.766 21.844 1 94.88 196 PRO B C 1
ATOM 4964 O O . PRO B 1 196 ? 4.52 20.688 21.484 1 94.88 196 PRO B O 1
ATOM 4967 N N . TYR B 1 197 ? 4.926 22.891 21.141 1 95.75 197 TYR B N 1
ATOM 4968 C CA . TYR B 1 197 ? 4.559 22.781 19.734 1 95.75 197 TYR B CA 1
ATOM 4969 C C . TYR B 1 197 ? 5.758 22.375 18.891 1 95.75 197 TYR B C 1
ATOM 4971 O O . TYR B 1 197 ? 6.906 22.516 19.312 1 95.75 197 TYR B O 1
ATOM 4979 N N . PHE B 1 198 ? 5.527 21.781 17.844 1 96.56 198 PHE B N 1
ATOM 4980 C CA . PHE B 1 198 ? 6.539 21.406 16.875 1 96.56 198 PHE B CA 1
ATOM 4981 C C . PHE B 1 198 ? 6.523 22.359 15.68 1 96.56 198 PHE B C 1
ATOM 4983 O O . PHE B 1 198 ? 5.566 22.375 14.906 1 96.56 198 PHE B O 1
ATOM 4990 N N . ASN B 1 199 ? 7.559 23.094 15.539 1 94.75 199 ASN B N 1
ATOM 4991 C CA . ASN B 1 199 ? 7.695 24.062 14.453 1 94.75 199 ASN B CA 1
ATOM 4992 C C . ASN B 1 199 ? 8.445 23.453 13.266 1 94.75 199 ASN B C 1
ATOM 4994 O O . ASN B 1 199 ? 9.648 23.203 13.359 1 94.75 199 ASN B O 1
ATOM 4998 N N . PHE B 1 200 ? 7.832 23.344 12.141 1 93.94 200 PHE B N 1
ATOM 4999 C CA . PHE B 1 200 ? 8.406 22.656 10.984 1 93.94 200 PHE B CA 1
ATOM 5000 C C . PHE B 1 200 ? 9.5 23.5 10.344 1 93.94 200 PHE B C 1
ATOM 5002 O O . PHE B 1 200 ? 10.281 23 9.539 1 93.94 200 PHE B O 1
ATOM 5009 N N . ASP B 1 201 ? 9.594 24.703 10.711 1 88.62 201 ASP B N 1
ATOM 5010 C CA . ASP B 1 201 ? 10.68 25.547 10.219 1 88.62 201 ASP B CA 1
ATOM 5011 C C . ASP B 1 201 ? 11.984 25.234 10.953 1 88.62 201 ASP B C 1
ATOM 5013 O O . ASP B 1 201 ? 13.07 25.344 10.375 1 88.62 201 ASP B O 1
ATOM 5017 N N . THR B 1 202 ? 11.844 24.797 12.211 1 88.94 202 THR B N 1
ATOM 5018 C CA . THR B 1 202 ? 13.055 24.75 13.016 1 88.94 202 THR B CA 1
ATOM 5019 C C . THR B 1 202 ? 13.273 23.344 13.586 1 88.94 202 THR B C 1
ATOM 5021 O O . THR B 1 202 ? 14.398 22.984 13.953 1 88.94 202 THR B O 1
ATOM 5024 N N . ASP B 1 203 ? 12.242 22.625 13.688 1 92.88 203 ASP B N 1
ATOM 5025 C CA . ASP B 1 203 ? 12.336 21.453 14.547 1 92.88 203 ASP B CA 1
ATOM 5026 C C . ASP B 1 203 ? 12.5 20.172 13.727 1 92.88 203 ASP B C 1
ATOM 5028 O O . ASP B 1 203 ? 12.711 19.094 14.281 1 92.88 203 ASP B O 1
ATOM 5032 N N . LEU B 1 204 ? 12.445 20.266 12.445 1 93.81 204 LEU B N 1
ATOM 5033 C CA . LEU B 1 204 ? 12.594 19.094 11.602 1 93.81 204 LEU B CA 1
ATOM 5034 C C . LEU B 1 204 ? 13.977 18.469 11.789 1 93.81 204 LEU B C 1
ATOM 5036 O O . LEU B 1 204 ? 14.953 19.172 12.023 1 93.81 204 LEU B O 1
ATOM 5040 N N . HIS B 1 205 ? 14.016 17.172 11.695 1 94.31 205 HIS B N 1
ATOM 5041 C CA . HIS B 1 205 ? 15.305 16.5 11.758 1 94.31 205 HIS B CA 1
ATOM 5042 C C . HIS B 1 205 ? 16.156 16.844 10.547 1 94.31 205 HIS B C 1
ATOM 5044 O O . HIS B 1 205 ? 15.688 16.781 9.406 1 94.31 205 HIS B O 1
ATOM 5050 N N . PRO B 1 206 ? 17.391 17.156 10.727 1 94 206 PRO B N 1
ATOM 5051 C CA . PRO B 1 206 ? 18.25 17.516 9.602 1 94 206 PRO B CA 1
ATOM 5052 C C . PRO B 1 206 ? 18.359 16.422 8.547 1 94 206 PRO B C 1
ATOM 5054 O O . PRO B 1 206 ? 18.453 16.703 7.352 1 94 206 PRO B O 1
ATOM 5057 N N . SER B 1 207 ? 18.297 15.227 8.969 1 94.44 207 SER B N 1
ATOM 5058 C CA . SER B 1 207 ? 18.438 14.117 8.039 1 94.44 207 SER B CA 1
ATOM 5059 C C . SER B 1 207 ? 17.312 14.102 7.016 1 94.44 207 SER B C 1
ATOM 5061 O O . SER B 1 207 ? 17.547 13.914 5.82 1 94.44 207 SER B O 1
ATOM 5063 N N . ALA B 1 208 ? 16.078 14.273 7.461 1 93.81 208 ALA B N 1
ATOM 5064 C CA . ALA B 1 208 ? 14.922 14.258 6.57 1 93.81 208 ALA B CA 1
ATOM 5065 C C . ALA B 1 208 ? 14.984 15.414 5.574 1 93.81 208 ALA B C 1
ATOM 5067 O O . ALA B 1 208 ? 14.742 15.227 4.379 1 93.81 208 ALA B O 1
ATOM 5068 N N . LEU B 1 209 ? 15.359 16.547 6.059 1 94.06 209 LEU B N 1
ATOM 5069 C CA . LEU B 1 209 ? 15.438 17.719 5.203 1 94.06 209 LEU B CA 1
ATOM 5070 C C . LEU B 1 209 ? 16.578 17.594 4.203 1 94.06 209 LEU B C 1
ATOM 5072 O O . LEU B 1 209 ? 16.406 17.922 3.023 1 94.06 209 LEU B O 1
ATOM 5076 N N . ALA B 1 210 ? 17.734 17.172 4.699 1 96.12 210 ALA B N 1
ATOM 5077 C CA . ALA B 1 210 ? 18.875 17 3.818 1 96.12 210 ALA B CA 1
ATOM 5078 C C . ALA B 1 210 ? 18.578 15.969 2.73 1 96.12 210 ALA B C 1
ATOM 5080 O O . ALA B 1 210 ? 18.969 16.141 1.573 1 96.12 210 ALA B O 1
ATOM 5081 N N . ASN B 1 211 ? 17.938 14.938 3.119 1 96.94 211 ASN B N 1
ATOM 5082 C CA . ASN B 1 211 ? 17.547 13.922 2.152 1 96.94 211 ASN B CA 1
ATOM 5083 C C . ASN B 1 211 ? 16.656 14.492 1.058 1 96.94 211 ASN B C 1
ATOM 5085 O O . ASN B 1 211 ? 16.875 14.234 -0.127 1 96.94 211 ASN B O 1
ATOM 5089 N N . ALA B 1 212 ? 15.664 15.297 1.405 1 96.62 212 ALA B N 1
ATOM 5090 C CA . ALA B 1 212 ? 14.711 15.883 0.467 1 96.62 212 ALA B CA 1
ATOM 5091 C C . ALA B 1 212 ? 15.406 16.828 -0.5 1 96.62 212 ALA B C 1
ATOM 5093 O O . ALA B 1 212 ? 15.188 16.766 -1.712 1 96.62 212 ALA B O 1
ATOM 5094 N N . ILE B 1 213 ? 16.281 17.641 0.001 1 96.12 213 ILE B N 1
ATOM 5095 C CA . ILE B 1 213 ? 16.922 18.672 -0.81 1 96.12 213 ILE B CA 1
ATOM 5096 C C . ILE B 1 213 ? 18 18.031 -1.685 1 96.12 213 ILE B C 1
ATOM 5098 O O . ILE B 1 213 ? 18.141 18.391 -2.859 1 96.12 213 ILE B O 1
ATOM 5102 N N . ALA B 1 214 ? 18.75 17.078 -1.132 1 96.94 214 ALA B N 1
ATOM 5103 C CA . ALA B 1 214 ? 19.891 16.5 -1.82 1 96.94 214 ALA B CA 1
ATOM 5104 C C . ALA B 1 214 ? 19.438 15.695 -3.045 1 96.94 214 ALA B C 1
ATOM 5106 O O . ALA B 1 214 ? 20.203 15.539 -4 1 96.94 214 ALA B O 1
ATOM 5107 N N . ARG B 1 215 ? 18.266 15.25 -3.109 1 97.12 215 ARG B N 1
ATOM 5108 C CA . ARG B 1 215 ? 17.812 14.438 -4.234 1 97.12 215 ARG B CA 1
ATOM 5109 C C . ARG B 1 215 ? 17.422 15.312 -5.422 1 97.12 215 ARG B C 1
ATOM 5111 O O . ARG B 1 215 ? 17.359 14.836 -6.555 1 97.12 215 ARG B O 1
ATOM 5118 N N . GLU B 1 216 ? 17.188 16.625 -5.172 1 97.06 216 GLU B N 1
ATOM 5119 C CA . GLU B 1 216 ? 16.703 17.531 -6.211 1 97.06 216 GLU B CA 1
ATOM 5120 C C . GLU B 1 216 ? 17.859 18.047 -7.062 1 97.06 216 GLU B C 1
ATOM 5122 O O . GLU B 1 216 ? 19.016 18.031 -6.637 1 97.06 216 GLU B O 1
ATOM 5127 N N . THR B 1 217 ? 17.484 18.469 -8.273 1 94.81 217 THR B N 1
ATOM 5128 C CA . THR B 1 217 ? 18.453 19.172 -9.109 1 94.81 217 THR B CA 1
ATOM 5129 C C . THR B 1 217 ? 18.656 20.609 -8.633 1 94.81 217 THR B C 1
ATOM 5131 O O . THR B 1 217 ? 17.703 21.391 -8.602 1 94.81 217 THR B O 1
ATOM 5134 N N . TRP B 1 218 ? 19.906 20.906 -8.32 1 94.81 218 TRP B N 1
ATOM 5135 C CA . TRP B 1 218 ? 20.203 22.25 -7.789 1 94.81 218 TRP B CA 1
ATOM 5136 C C . TRP B 1 218 ? 20.359 23.25 -8.922 1 94.81 218 TRP B C 1
ATOM 5138 O O . TRP B 1 218 ? 21.281 23.141 -9.734 1 94.81 218 TRP B O 1
ATOM 5148 N N . THR B 1 219 ? 19.453 24.172 -9.008 1 95.62 219 THR B N 1
ATOM 5149 C CA . THR B 1 219 ? 19.469 25.312 -9.914 1 95.62 219 THR B CA 1
ATOM 5150 C C . THR B 1 219 ? 19.078 26.594 -9.188 1 95.62 219 THR B C 1
ATOM 5152 O O . THR B 1 219 ? 18.578 26.547 -8.055 1 95.62 219 THR B O 1
ATOM 5155 N N . LYS B 1 220 ? 19.328 27.688 -9.773 1 95.5 220 LYS B N 1
ATOM 5156 C CA . LYS B 1 220 ? 18.859 28.953 -9.203 1 95.5 220 LYS B CA 1
ATOM 5157 C C . LYS B 1 220 ? 17.344 28.953 -9.062 1 95.5 220 LYS B C 1
ATOM 5159 O O . LYS B 1 220 ? 16.797 29.422 -8.055 1 95.5 220 LYS B O 1
ATOM 5164 N N . GLU B 1 221 ? 16.75 28.438 -10.023 1 95.31 221 GLU B N 1
ATOM 5165 C CA . GLU B 1 221 ? 15.289 28.344 -10.016 1 95.31 221 GLU B CA 1
ATOM 5166 C C . GLU B 1 221 ? 14.789 27.484 -8.852 1 95.31 221 GLU B C 1
ATOM 5168 O O . GLU B 1 221 ? 13.812 27.844 -8.188 1 95.31 221 GLU B O 1
ATOM 5173 N N . TYR B 1 222 ? 15.484 26.422 -8.617 1 94.69 222 TYR B N 1
ATOM 5174 C CA . TYR B 1 222 ? 15.109 25.531 -7.527 1 94.69 222 TYR B CA 1
ATOM 5175 C C . TYR B 1 222 ? 15.141 26.25 -6.188 1 94.69 222 TYR B C 1
ATOM 5177 O O . TYR B 1 222 ? 14.18 26.203 -5.418 1 94.69 222 TYR B O 1
ATOM 5185 N N . PHE B 1 223 ? 16.156 26.984 -5.938 1 92.81 223 PHE B N 1
ATOM 5186 C CA . PHE B 1 223 ? 16.312 27.641 -4.648 1 92.81 223 PHE B CA 1
ATOM 5187 C C . PHE B 1 223 ? 15.383 28.844 -4.535 1 92.81 223 PHE B C 1
ATOM 5189 O O . PHE B 1 223 ? 14.898 29.156 -3.445 1 92.81 223 PHE B O 1
ATOM 5196 N N . ASN B 1 224 ? 15.07 29.469 -5.66 1 93.12 224 ASN B N 1
ATOM 5197 C CA . ASN B 1 224 ? 14.047 30.516 -5.66 1 93.12 224 ASN B CA 1
ATOM 5198 C C . ASN B 1 224 ? 12.672 29.953 -5.32 1 93.12 224 ASN B C 1
ATOM 5200 O O . ASN B 1 224 ? 11.922 30.547 -4.555 1 93.12 224 ASN B O 1
ATOM 5204 N N . ASN B 1 225 ? 12.375 28.797 -5.855 1 91.5 225 ASN B N 1
ATOM 5205 C CA . ASN B 1 225 ? 11.109 28.141 -5.57 1 91.5 225 ASN B CA 1
ATOM 5206 C C . ASN B 1 225 ? 11 27.75 -4.098 1 91.5 225 ASN B C 1
ATOM 5208 O O . ASN B 1 225 ? 9.922 27.859 -3.504 1 91.5 225 ASN B O 1
ATOM 5212 N N . LEU B 1 226 ? 12.086 27.328 -3.539 1 89.12 226 LEU B N 1
ATOM 5213 C CA . LEU B 1 226 ? 12.109 26.969 -2.127 1 89.12 226 LEU B CA 1
ATOM 5214 C C . LEU B 1 226 ? 11.727 28.141 -1.249 1 89.12 226 LEU B C 1
ATOM 5216 O O . LEU B 1 226 ? 10.961 28 -0.295 1 89.12 226 LEU B O 1
ATOM 5220 N N . LYS B 1 227 ? 12.188 29.234 -1.631 1 86.38 227 LYS B N 1
ATOM 5221 C CA . LYS B 1 227 ? 11.914 30.453 -0.878 1 86.38 227 LYS B CA 1
ATOM 5222 C C . LYS B 1 227 ? 10.469 30.906 -1.083 1 86.38 227 LYS B C 1
ATOM 5224 O O . LYS B 1 227 ? 9.773 31.234 -0.119 1 86.38 227 LYS B O 1
ATOM 5229 N N . GLU B 1 228 ? 10.047 30.859 -2.275 1 85 228 GLU B N 1
ATOM 5230 C CA . GLU B 1 228 ? 8.734 31.391 -2.643 1 85 228 GLU B CA 1
ATOM 5231 C C . GLU B 1 228 ? 7.613 30.516 -2.086 1 85 228 GLU B C 1
ATOM 5233 O O . GLU B 1 228 ? 6.547 31.031 -1.728 1 85 228 GLU B O 1
ATOM 5238 N N . ALA B 1 229 ? 7.875 29.297 -1.986 1 83.88 229 ALA B N 1
ATOM 5239 C CA . ALA B 1 229 ? 6.832 28.359 -1.581 1 83.88 229 ALA B CA 1
ATOM 5240 C C . ALA B 1 229 ? 6.82 28.172 -0.067 1 83.88 229 ALA B C 1
ATOM 5242 O O . ALA B 1 229 ? 6.004 27.422 0.465 1 83.88 229 ALA B O 1
ATOM 5243 N N . HIS B 1 230 ? 7.578 28.891 0.571 1 83.12 230 HIS B N 1
ATOM 5244 C CA . HIS B 1 230 ? 7.707 28.703 2.012 1 83.12 230 HIS B CA 1
ATOM 5245 C C . HIS B 1 230 ? 6.438 29.125 2.74 1 83.12 230 HIS B C 1
ATOM 5247 O O . HIS B 1 230 ? 5.859 30.172 2.422 1 83.12 230 HIS B O 1
ATOM 5253 N N . GLN B 1 231 ? 6.02 28.297 3.617 1 87.19 231 GLN B N 1
ATOM 5254 C CA . GLN B 1 231 ? 4.965 28.609 4.578 1 87.19 231 GLN B CA 1
ATOM 5255 C C . GLN B 1 231 ? 5.379 28.219 5.992 1 87.19 231 GLN B C 1
ATOM 5257 O O . GLN B 1 231 ? 6.152 27.281 6.184 1 87.19 231 GLN B O 1
ATOM 5262 N N . THR B 1 232 ? 4.898 29.016 6.949 1 92.38 232 THR B N 1
ATOM 5263 C CA . THR B 1 232 ? 5.062 28.625 8.344 1 92.38 232 THR B CA 1
ATOM 5264 C C . THR B 1 232 ? 4.016 27.594 8.742 1 92.38 232 THR B C 1
ATOM 5266 O O . THR B 1 232 ? 2.842 27.719 8.383 1 92.38 232 THR B O 1
ATOM 5269 N N . HIS B 1 233 ? 4.438 26.562 9.32 1 95.56 233 HIS B N 1
ATOM 5270 C CA . HIS B 1 233 ? 3.58 25.469 9.766 1 95.56 233 HIS B CA 1
ATOM 5271 C C . HIS B 1 233 ? 4.055 24.906 11.094 1 95.56 233 HIS B C 1
ATOM 5273 O O . HIS B 1 233 ? 5.238 24.594 11.258 1 95.56 233 HIS B O 1
ATOM 5279 N N . TYR B 1 234 ? 3.215 24.875 12.039 1 97.06 234 TYR B N 1
ATOM 5280 C CA . TYR B 1 234 ? 3.52 24.203 13.289 1 97.06 234 TYR B CA 1
ATOM 5281 C C . TYR B 1 234 ? 2.32 23.391 13.781 1 97.06 234 TYR B C 1
ATOM 5283 O O . TYR B 1 234 ? 1.181 23.672 13.398 1 97.06 234 TYR B O 1
ATOM 5291 N N . GLU B 1 235 ? 2.609 22.438 14.516 1 98.25 235 GLU B N 1
ATOM 5292 C CA . GLU B 1 235 ? 1.619 21.484 15.023 1 98.25 235 GLU B CA 1
ATOM 5293 C C . GLU B 1 235 ? 1.755 21.312 16.531 1 98.25 235 GLU B C 1
ATOM 5295 O O . GLU B 1 235 ? 2.787 21.656 17.109 1 98.25 235 GLU B O 1
ATOM 5300 N N . GLN B 1 236 ? 0.689 20.828 17.094 1 97.88 236 GLN B N 1
ATOM 5301 C CA . GLN B 1 236 ? 0.709 20.578 18.531 1 97.88 236 GLN B CA 1
ATOM 5302 C C . GLN B 1 236 ? -0.305 19.516 18.922 1 97.88 236 GLN B C 1
ATOM 5304 O O . GLN B 1 236 ? -1.443 19.531 18.453 1 97.88 236 GLN B O 1
ATOM 5309 N N . MET B 1 237 ? 0.225 18.562 19.75 1 98 237 MET B N 1
ATOM 5310 C CA . MET B 1 237 ? -0.652 17.531 20.312 1 98 237 MET B CA 1
ATOM 5311 C C . MET B 1 237 ? -1.282 18 21.625 1 98 237 MET B C 1
ATOM 5313 O O . MET B 1 237 ? -0.711 18.828 22.328 1 98 237 MET B O 1
ATOM 5317 N N . GLY B 1 238 ? -2.48 17.469 21.859 1 97.25 238 GLY B N 1
ATOM 5318 C CA . GLY B 1 238 ? -3.188 17.828 23.078 1 97.25 238 GLY B CA 1
ATOM 5319 C C . GLY B 1 238 ? -4.453 17.016 23.281 1 97.25 238 GLY B C 1
ATOM 5320 O O . GLY B 1 238 ? -4.488 15.828 23 1 97.25 238 GLY B O 1
ATOM 5321 N N . SER B 1 239 ? -5.367 17.703 23.922 1 98 239 SER B N 1
ATOM 5322 C CA . SER B 1 239 ? -6.656 17.094 24.234 1 98 239 SER B CA 1
ATOM 5323 C C . SER B 1 239 ? -7.809 18.047 23.906 1 98 239 SER B C 1
ATOM 5325 O O . SER B 1 239 ? -7.602 19.25 23.75 1 98 239 SER B O 1
ATOM 5327 N N . MET B 1 240 ? -8.938 17.438 23.797 1 98.69 240 MET B N 1
ATOM 5328 C CA . MET B 1 240 ? -10.141 18.219 23.594 1 98.69 240 MET B CA 1
ATOM 5329 C C . MET B 1 240 ? -11.297 17.703 24.438 1 98.69 240 MET B C 1
ATOM 5331 O O . MET B 1 240 ? -11.609 16.516 24.391 1 98.69 240 MET B O 1
ATOM 5335 N N . LYS B 1 241 ? -11.82 18.516 25.266 1 98.75 241 LYS B N 1
ATOM 5336 C CA . LYS B 1 241 ? -13.102 18.266 25.906 1 98.75 241 LYS B CA 1
ATOM 5337 C C . LYS B 1 241 ? -14.242 18.891 25.109 1 98.75 241 LYS B C 1
ATOM 5339 O O . LYS B 1 241 ? -14.195 20.078 24.766 1 98.75 241 LYS B O 1
ATOM 5344 N N . ALA B 1 242 ? -15.234 18.109 24.844 1 98.69 242 ALA B N 1
ATOM 5345 C CA . ALA B 1 242 ? -16.297 18.641 23.984 1 98.69 242 ALA B CA 1
ATOM 5346 C C . ALA B 1 242 ? -17.672 18.188 24.469 1 98.69 242 ALA B C 1
ATOM 5348 O O . ALA B 1 242 ? -17.812 17.078 24.984 1 98.69 242 ALA B O 1
ATOM 5349 N N . THR B 1 243 ? -18.625 19.062 24.328 1 98.69 243 THR B N 1
ATOM 5350 C CA . THR B 1 243 ? -20.031 18.719 24.375 1 98.69 243 THR B CA 1
ATOM 5351 C C . THR B 1 243 ? -20.625 18.656 22.969 1 98.69 243 THR B C 1
ATOM 5353 O O . THR B 1 243 ? -20.594 19.656 22.234 1 98.69 243 THR B O 1
ATOM 5356 N N . ILE B 1 244 ? -21.109 17.5 22.625 1 98.5 244 ILE B N 1
ATOM 5357 C CA . ILE B 1 244 ? -21.641 17.266 21.297 1 98.5 244 ILE B CA 1
ATOM 5358 C C . ILE B 1 244 ? -23.125 16.875 21.375 1 98.5 244 ILE B C 1
ATOM 5360 O O . ILE B 1 244 ? -23.484 15.945 22.094 1 98.5 244 ILE B O 1
ATOM 5364 N N . THR B 1 245 ? -23.891 17.641 20.688 1 98.5 245 THR B N 1
ATOM 5365 C CA . THR B 1 245 ? -25.312 17.328 20.609 1 98.5 245 THR B CA 1
ATOM 5366 C C . THR B 1 245 ? -25.719 16.984 19.172 1 98.5 245 THR B C 1
ATOM 5368 O O . THR B 1 245 ? -25.5 17.781 18.25 1 98.5 245 THR B O 1
ATOM 5371 N N . VAL B 1 246 ? -26.188 15.812 19 1 98.38 246 VAL B N 1
ATOM 5372 C CA . VAL B 1 246 ? -26.734 15.375 17.719 1 98.38 246 VAL B CA 1
ATOM 5373 C C . VAL B 1 246 ? -28.234 15.109 17.859 1 98.38 246 VAL B C 1
ATOM 5375 O O . VAL B 1 246 ? -28.641 14.172 18.562 1 98.38 246 VAL B O 1
ATOM 5378 N N . GLN B 1 247 ? -28.922 15.914 17.141 1 95.12 247 GLN B N 1
ATOM 5379 C CA . GLN B 1 247 ? -30.359 15.938 17.344 1 95.12 247 GLN B CA 1
ATOM 5380 C C . GLN B 1 247 ? -30.703 16.203 18.812 1 95.12 247 GLN B C 1
ATOM 5382 O O . GLN B 1 247 ? -30.391 17.266 19.344 1 95.12 247 GLN B O 1
ATOM 5387 N N . ASN B 1 248 ? -31.094 15.242 19.516 1 90.94 248 ASN B N 1
ATOM 5388 C CA . ASN B 1 248 ? -31.5 15.492 20.906 1 90.94 248 ASN B CA 1
ATOM 5389 C C . ASN B 1 248 ? -30.672 14.672 21.891 1 90.94 248 ASN B C 1
ATOM 5391 O O . ASN B 1 248 ? -31.031 14.57 23.062 1 90.94 248 ASN B O 1
ATOM 5395 N N . GLN B 1 249 ? -29.641 14.234 21.391 1 96.69 249 GLN B N 1
ATOM 5396 C CA . GLN B 1 249 ? -28.766 13.461 22.281 1 96.69 249 GLN B CA 1
ATOM 5397 C C . GLN B 1 249 ? -27.453 14.188 22.516 1 96.69 249 GLN B C 1
ATOM 5399 O O . GLN B 1 249 ? -26.75 14.539 21.562 1 96.69 249 GLN B O 1
ATOM 5404 N N . THR B 1 250 ? -27.109 14.406 23.766 1 97.81 250 THR B N 1
ATOM 5405 C CA . THR B 1 250 ? -25.906 15.148 24.125 1 97.81 250 THR B CA 1
ATOM 5406 C C . THR B 1 250 ? -24.859 14.227 24.734 1 97.81 250 THR B C 1
ATOM 5408 O O . THR B 1 250 ? -25.188 13.367 25.562 1 97.81 250 THR B O 1
ATOM 5411 N N . HIS B 1 251 ? -23.578 14.367 24.375 1 97.69 251 HIS B N 1
ATOM 5412 C CA . HIS B 1 251 ? -22.438 13.617 24.891 1 97.69 251 HIS B CA 1
ATOM 5413 C C . HIS B 1 251 ? -21.328 14.562 25.375 1 97.69 251 HIS B C 1
ATOM 5415 O O . HIS B 1 251 ? -20.906 15.461 24.641 1 97.69 251 HIS B O 1
ATOM 5421 N N . ASP B 1 252 ? -20.938 14.414 26.594 1 97.94 252 ASP B N 1
ATOM 5422 C CA . ASP B 1 252 ? -19.703 15.039 27.078 1 97.94 252 ASP B CA 1
ATOM 5423 C C . ASP B 1 252 ? -18.516 14.086 26.953 1 97.94 252 ASP B C 1
ATOM 5425 O O . ASP B 1 252 ? -18.484 13.039 27.594 1 97.94 252 ASP B O 1
ATOM 5429 N N . ILE B 1 253 ? -17.562 14.484 26.109 1 97.5 253 ILE B N 1
ATOM 5430 C CA . ILE B 1 253 ? -16.531 13.5 25.797 1 97.5 253 ILE B CA 1
ATOM 5431 C C . ILE B 1 253 ? -15.148 14.133 25.922 1 97.5 253 ILE B C 1
ATOM 5433 O O . ILE B 1 253 ? -15.008 15.352 25.812 1 97.5 253 ILE B O 1
ATOM 5437 N N . GLN B 1 254 ? -14.242 13.328 26.297 1 98.12 254 GLN B N 1
ATOM 5438 C CA . GLN B 1 254 ? -12.82 13.656 26.328 1 98.12 254 GLN B CA 1
ATOM 5439 C C . GLN B 1 254 ? -12.062 12.914 25.219 1 98.12 254 GLN B C 1
ATOM 5441 O O . GLN B 1 254 ? -12.203 11.695 25.078 1 98.12 254 GLN B O 1
ATOM 5446 N N . MET B 1 255 ? -11.258 13.656 24.5 1 98.31 255 MET B N 1
ATOM 5447 C CA . MET B 1 255 ? -10.562 13.078 23.344 1 98.31 255 MET B CA 1
ATOM 5448 C C . MET B 1 255 ? -9.086 13.453 23.359 1 98.31 255 MET B C 1
ATOM 5450 O O . MET B 1 255 ? -8.703 14.461 23.969 1 98.31 255 MET B O 1
ATOM 5454 N N . GLN B 1 256 ? -8.234 12.586 22.766 1 98 256 GLN B N 1
ATOM 5455 C CA . GLN B 1 256 ? -6.922 13.031 22.328 1 98 256 GLN B CA 1
ATOM 5456 C C . GLN B 1 256 ? -7.023 13.859 21.047 1 98 256 GLN B C 1
ATOM 5458 O O . GLN B 1 256 ? -7.863 13.586 20.188 1 98 256 GLN B O 1
ATOM 5463 N N . ALA B 1 257 ? -6.148 14.883 20.953 1 98.5 257 ALA B N 1
ATOM 5464 C CA . ALA B 1 257 ? -6.402 15.828 19.875 1 98.5 257 ALA B CA 1
ATOM 5465 C C . ALA B 1 257 ? -5.098 16.406 19.344 1 98.5 257 ALA B C 1
ATOM 5467 O O . ALA B 1 257 ? -4.051 16.312 19.984 1 98.5 257 ALA B O 1
ATOM 5468 N N . PHE B 1 258 ? -5.227 16.891 18.156 1 97.75 258 PHE B N 1
ATOM 5469 C CA . PHE B 1 258 ? -4.168 17.5 17.344 1 97.75 258 PHE B CA 1
ATOM 5470 C C . PHE B 1 258 ? -4.625 18.828 16.75 1 97.75 258 PHE B C 1
ATOM 5472 O O . PHE B 1 258 ? -5.797 18.984 16.406 1 97.75 258 PHE B O 1
ATOM 5479 N N . ARG B 1 259 ? -3.672 19.781 16.625 1 98.38 259 ARG B N 1
ATOM 5480 C CA . ARG B 1 259 ? -3.959 21 15.859 1 98.38 259 ARG B CA 1
ATOM 5481 C C . ARG B 1 259 ? -2.744 21.438 15.047 1 98.38 259 ARG B C 1
ATOM 5483 O O . ARG B 1 259 ? -1.611 21.078 15.375 1 98.38 259 ARG B O 1
ATOM 5490 N N . ASP B 1 260 ? -3.027 22.125 14.008 1 97.88 260 ASP B N 1
ATOM 5491 C CA . ASP B 1 260 ? -1.94 22.781 13.289 1 97.88 260 ASP B CA 1
ATOM 5492 C C . ASP B 1 260 ? -2.342 24.188 12.844 1 97.88 260 ASP B C 1
ATOM 5494 O O . ASP B 1 260 ? -3.498 24.578 13.008 1 97.88 260 ASP B O 1
ATOM 5498 N N . HIS B 1 261 ? -1.42 25.031 12.594 1 98.12 261 HIS B N 1
ATOM 5499 C CA . HIS B 1 261 ? -1.552 26.375 12.055 1 98.12 261 HIS B CA 1
ATOM 5500 C C . HIS B 1 261 ? -0.535 26.625 10.945 1 98.12 261 HIS B C 1
ATOM 5502 O O . HIS B 1 261 ? 0.668 26.453 11.148 1 98.12 261 HIS B O 1
ATOM 5508 N N . SER B 1 262 ? -1.047 26.922 9.781 1 96.88 262 SER B N 1
ATOM 5509 C CA . SER B 1 262 ? -0.213 27.219 8.617 1 96.88 262 SER B CA 1
ATOM 5510 C C . SER B 1 262 ? -0.566 28.578 8.016 1 96.88 262 SER B C 1
ATOM 5512 O O . SER B 1 262 ? -1.744 28.906 7.859 1 96.88 262 SER B O 1
ATOM 5514 N N . TYR B 1 263 ? 0.411 29.344 7.719 1 95.69 263 TYR B N 1
ATOM 5515 C CA . TYR B 1 263 ? 0.172 30.625 7.055 1 95.69 263 TYR B CA 1
ATOM 5516 C C . TYR B 1 263 ? 1.393 31.062 6.25 1 95.69 263 TYR B C 1
ATOM 5518 O O . TYR B 1 263 ? 2.502 30.562 6.484 1 95.69 263 TYR B O 1
ATOM 5526 N N . GLY B 1 264 ? 1.182 31.891 5.312 1 92.31 264 GLY B N 1
ATOM 5527 C CA . GLY B 1 264 ? 2.227 32.406 4.434 1 92.31 264 GLY B CA 1
ATOM 5528 C C . GLY B 1 264 ? 1.707 33.344 3.365 1 92.31 264 GLY B C 1
ATOM 5529 O O . GLY B 1 264 ? 0.546 33.75 3.406 1 92.31 264 GLY B O 1
ATOM 5530 N N . LYS B 1 265 ? 2.641 33.75 2.498 1 92.5 265 LYS B N 1
ATOM 5531 C CA . LYS B 1 265 ? 2.307 34.656 1.419 1 92.5 265 LYS B CA 1
ATOM 5532 C C . LYS B 1 265 ? 1.232 34.094 0.506 1 92.5 265 LYS B C 1
ATOM 5534 O O . LYS B 1 265 ? 0.295 34.781 0.115 1 92.5 265 LYS B O 1
ATOM 5539 N N . LYS B 1 266 ? 1.435 32.844 0.189 1 92.12 266 LYS B N 1
ATOM 5540 C CA . LYS B 1 266 ? 0.462 32.188 -0.664 1 92.12 266 LYS B CA 1
ATOM 5541 C C . LYS B 1 266 ? 0.507 30.672 -0.458 1 92.12 266 LYS B C 1
ATOM 5543 O O . LYS B 1 266 ? 1.541 30.109 -0.072 1 92.12 266 LYS B O 1
ATOM 5548 N N . ARG B 1 267 ? -0.548 30.031 -0.683 1 92.75 267 ARG B N 1
ATOM 5549 C CA . ARG B 1 267 ? -0.671 28.578 -0.818 1 92.75 267 ARG B CA 1
ATOM 5550 C C . ARG B 1 267 ? -1.285 28.203 -2.162 1 92.75 267 ARG B C 1
ATOM 5552 O O . ARG B 1 267 ? -2.447 28.516 -2.43 1 92.75 267 ARG B O 1
ATOM 5559 N N . ASP B 1 268 ? -0.444 27.641 -2.979 1 92.62 268 ASP B N 1
ATOM 5560 C CA . ASP B 1 268 ? -0.864 27.234 -4.312 1 92.62 268 ASP B CA 1
ATOM 5561 C C . ASP B 1 268 ? -0.993 25.719 -4.406 1 92.62 268 ASP B C 1
ATOM 5563 O O . ASP B 1 268 ? -0.006 25.016 -4.648 1 92.62 268 ASP B O 1
ATOM 5567 N N . TRP B 1 269 ? -2.211 25.234 -4.363 1 94.31 269 TRP B N 1
ATOM 5568 C CA . TRP B 1 269 ? -2.473 23.797 -4.359 1 94.31 269 TRP B CA 1
ATOM 5569 C C . TRP B 1 269 ? -2.105 23.172 -5.699 1 94.31 269 TRP B C 1
ATOM 5571 O O . TRP B 1 269 ? -1.937 21.953 -5.801 1 94.31 269 TRP B O 1
ATOM 5581 N N . ASP B 1 270 ? -1.921 23.953 -6.723 1 92.62 270 ASP B N 1
ATOM 5582 C CA . ASP B 1 270 ? -1.558 23.453 -8.039 1 92.62 270 ASP B CA 1
ATOM 5583 C C . ASP B 1 270 ? -0.133 22.891 -8.047 1 92.62 270 ASP B C 1
ATOM 5585 O O . ASP B 1 270 ? 0.236 22.125 -8.93 1 92.62 270 ASP B O 1
ATOM 5589 N N . LEU B 1 271 ? 0.575 23.328 -7.078 1 93.25 271 LEU B N 1
ATOM 5590 C CA . LEU B 1 271 ? 1.981 22.938 -7.043 1 93.25 271 LEU B CA 1
ATOM 5591 C C . LEU B 1 271 ? 2.156 21.578 -6.383 1 93.25 271 LEU B C 1
ATOM 5593 O O . LEU B 1 271 ? 3.219 20.969 -6.496 1 93.25 271 LEU B O 1
ATOM 5597 N N . MET B 1 272 ? 1.139 21.156 -5.68 1 96.31 272 MET B N 1
ATOM 5598 C CA . MET B 1 272 ? 1.218 19.906 -4.93 1 96.31 272 MET B CA 1
ATOM 5599 C C . MET B 1 272 ? 0.815 18.719 -5.797 1 96.31 272 MET B C 1
ATOM 5601 O O . MET B 1 272 ? -0.249 18.734 -6.418 1 96.31 272 MET B O 1
ATOM 5605 N N . HIS B 1 273 ? 1.711 17.734 -5.863 1 97.94 273 HIS B N 1
ATOM 5606 C CA . HIS B 1 273 ? 1.333 16.5 -6.516 1 97.94 273 HIS B CA 1
ATOM 5607 C C . HIS B 1 273 ? 0.505 15.609 -5.59 1 97.94 273 HIS B C 1
ATOM 5609 O O . HIS B 1 273 ? -0.606 15.211 -5.938 1 97.94 273 HIS B O 1
ATOM 5615 N N . ARG B 1 274 ? 1.031 15.367 -4.441 1 98 274 ARG B N 1
ATOM 5616 C CA . ARG B 1 274 ? 0.332 14.523 -3.477 1 98 274 ARG B CA 1
ATOM 5617 C C . ARG B 1 274 ? 0.987 14.602 -2.102 1 98 274 ARG B C 1
ATOM 5619 O O . ARG B 1 274 ? 2.148 15 -1.984 1 98 274 ARG B O 1
ATOM 5626 N N . TYR B 1 275 ? 0.271 14.297 -1.145 1 98.56 275 TYR B N 1
ATOM 5627 C CA . TYR B 1 275 ? 0.891 13.961 0.133 1 98.56 275 TYR B CA 1
ATOM 5628 C C . TYR B 1 275 ? 0.057 12.938 0.895 1 98.56 275 TYR B C 1
ATOM 5630 O O . TYR B 1 275 ? -1.091 12.672 0.532 1 98.56 275 TYR B O 1
ATOM 5638 N N . ALA B 1 276 ? 0.615 12.312 1.89 1 98.81 276 ALA B N 1
ATOM 5639 C CA . ALA B 1 276 ? -0.04 11.445 2.867 1 98.81 276 ALA B CA 1
ATOM 5640 C C . ALA B 1 276 ? 0.399 11.797 4.289 1 98.81 276 ALA B C 1
ATOM 5642 O O . ALA B 1 276 ? 1.596 11.828 4.582 1 98.81 276 ALA B O 1
ATOM 5643 N N . PHE B 1 277 ? -0.572 12.086 5.117 1 98.75 277 PHE B N 1
ATOM 5644 C CA . PHE B 1 277 ? -0.31 12.383 6.52 1 98.75 277 PHE B CA 1
ATOM 5645 C C . PHE B 1 277 ? -1.028 11.398 7.43 1 98.75 277 PHE B C 1
ATOM 5647 O O . PHE B 1 277 ? -2.16 11 7.152 1 98.75 277 PHE B O 1
ATOM 5654 N N . HIS B 1 278 ? -0.391 11.039 8.531 1 98.88 278 HIS B N 1
ATOM 5655 C CA . HIS B 1 278 ? -0.958 10.195 9.578 1 98.88 278 HIS B CA 1
ATOM 5656 C C . HIS B 1 278 ? -0.816 10.852 10.945 1 98.88 278 HIS B C 1
ATOM 5658 O O . HIS B 1 278 ? 0.296 11.172 11.375 1 98.88 278 HIS B O 1
ATOM 5664 N N . MET B 1 279 ? -1.841 11.141 11.578 1 98.88 279 MET B N 1
ATOM 5665 C CA . MET B 1 279 ? -1.867 11.586 12.969 1 98.88 279 MET B CA 1
ATOM 5666 C C . MET B 1 279 ? -2.326 10.461 13.891 1 98.88 279 MET B C 1
ATOM 5668 O O . MET B 1 279 ? -3.432 9.938 13.734 1 98.88 279 MET B O 1
ATOM 5672 N N . MET B 1 280 ? -1.53 10.133 14.859 1 98.75 280 MET B N 1
ATOM 5673 C CA . MET B 1 280 ? -1.764 8.93 15.656 1 98.75 280 MET B CA 1
ATOM 5674 C C . MET B 1 280 ? -1.795 9.258 17.141 1 98.75 280 MET B C 1
ATOM 5676 O O . MET B 1 280 ? -0.946 10 17.641 1 98.75 280 MET B O 1
ATOM 5680 N N . PHE B 1 281 ? -2.738 8.68 17.844 1 98.75 281 PHE B N 1
ATOM 5681 C CA . PHE B 1 281 ? -2.852 8.68 19.297 1 98.75 281 PHE B CA 1
ATOM 5682 C C . PHE B 1 281 ? -2.883 7.25 19.828 1 98.75 281 PHE B C 1
ATOM 5684 O O . PHE B 1 281 ? -3.873 6.539 19.656 1 98.75 281 PHE B O 1
ATOM 5691 N N . LEU B 1 282 ? -1.792 6.895 20.5 1 98.5 282 LEU B N 1
ATOM 5692 C CA . LEU B 1 282 ? -1.711 5.523 21 1 98.5 282 LEU B CA 1
ATOM 5693 C C . LEU B 1 282 ? -2.201 5.438 22.438 1 98.5 282 LEU B C 1
ATOM 5695 O O . LEU B 1 282 ? -2.166 6.43 23.172 1 98.5 282 LEU B O 1
ATOM 5699 N N . GLU B 1 283 ? -2.588 4.273 22.844 1 97.62 283 GLU B N 1
ATOM 5700 C CA . GLU B 1 283 ? -3.201 4.066 24.156 1 97.62 283 GLU B CA 1
ATOM 5701 C C . GLU B 1 283 ? -2.178 4.234 25.281 1 97.62 283 GLU B C 1
ATOM 5703 O O . GLU B 1 283 ? -2.543 4.523 26.422 1 97.62 283 GLU B O 1
ATOM 5708 N N . ASP B 1 284 ? -0.912 4.102 24.984 1 97.31 284 ASP B N 1
ATOM 5709 C CA . ASP B 1 284 ? 0.096 4.246 26.031 1 97.31 284 ASP B CA 1
ATOM 5710 C C . ASP B 1 284 ? 0.502 5.707 26.203 1 97.31 284 ASP B C 1
ATOM 5712 O O . ASP B 1 284 ? 1.353 6.027 27.031 1 97.31 284 ASP B O 1
ATOM 5716 N N . GLY B 1 285 ? 0.006 6.574 25.391 1 96.75 285 GLY B N 1
ATOM 5717 C CA . GLY B 1 285 ? 0.301 7.992 25.516 1 96.75 285 GLY B CA 1
ATOM 5718 C C . GLY B 1 285 ? 1.218 8.508 24.422 1 96.75 285 GLY B C 1
ATOM 5719 O O . GLY B 1 285 ? 1.412 9.711 24.281 1 96.75 285 GLY B O 1
ATOM 5720 N N . THR B 1 286 ? 1.739 7.57 23.625 1 98.25 286 THR B N 1
ATOM 5721 C CA . THR B 1 286 ? 2.553 7.977 22.484 1 98.25 286 THR B CA 1
ATOM 5722 C C . THR B 1 286 ? 1.694 8.656 21.422 1 98.25 286 THR B C 1
ATOM 5724 O O . THR B 1 286 ? 0.583 8.203 21.125 1 98.25 286 THR B O 1
ATOM 5727 N N . MET B 1 287 ? 2.164 9.75 20.922 1 98.56 287 MET B N 1
ATOM 5728 C CA . MET B 1 287 ? 1.521 10.453 19.828 1 98.56 287 MET B CA 1
ATOM 5729 C C . MET B 1 287 ? 2.518 10.727 18.703 1 98.56 287 MET B C 1
ATOM 5731 O O . MET B 1 287 ? 3.713 10.883 18.953 1 98.56 287 MET B O 1
ATOM 5735 N N . ALA B 1 288 ? 2.018 10.742 17.484 1 98.75 288 ALA B N 1
ATOM 5736 C CA . ALA B 1 288 ? 2.955 10.984 16.391 1 98.75 288 ALA B CA 1
ATOM 5737 C C . ALA B 1 288 ? 2.232 11.508 15.148 1 98.75 288 ALA B C 1
ATOM 5739 O O . ALA B 1 288 ? 1.046 11.234 14.953 1 98.75 288 ALA B O 1
ATOM 5740 N N . THR B 1 289 ? 2.885 12.297 14.406 1 98.75 289 THR B N 1
ATOM 5741 C CA . THR B 1 289 ? 2.5 12.68 13.055 1 98.75 289 THR B CA 1
ATOM 5742 C C . THR B 1 289 ? 3.594 12.305 12.055 1 98.75 289 THR B C 1
ATOM 5744 O O . THR B 1 289 ? 4.77 12.602 12.273 1 98.75 289 THR B O 1
ATOM 5747 N N . VAL B 1 290 ? 3.172 11.633 11.031 1 98.75 290 VAL B N 1
ATOM 5748 C CA . VAL B 1 290 ? 4.09 11.273 9.953 1 98.75 290 VAL B CA 1
ATOM 5749 C C . VAL B 1 290 ? 3.496 11.68 8.609 1 98.75 290 VAL B C 1
ATOM 5751 O O . VAL B 1 290 ? 2.34 11.375 8.312 1 98.75 290 VAL B O 1
ATOM 5754 N N . GLY B 1 291 ? 4.254 12.383 7.855 1 98.38 291 GLY B N 1
ATOM 5755 C CA . GLY B 1 291 ? 3.809 12.805 6.535 1 98.38 291 GLY B CA 1
ATOM 5756 C C . GLY B 1 291 ? 4.871 12.641 5.465 1 98.38 291 GLY B C 1
ATOM 5757 O O . GLY B 1 291 ? 6.07 12.711 5.758 1 98.38 291 GLY B O 1
ATOM 5758 N N . VAL B 1 292 ? 4.453 12.344 4.305 1 98.69 292 VAL B N 1
ATOM 5759 C CA . VAL B 1 292 ? 5.27 12.383 3.098 1 98.69 292 VAL B CA 1
ATOM 5760 C C . VAL B 1 292 ? 4.625 13.312 2.068 1 98.69 292 VAL B C 1
ATOM 5762 O O . VAL B 1 292 ? 3.432 13.188 1.779 1 98.69 292 VAL B O 1
ATOM 5765 N N . ILE B 1 293 ? 5.426 14.242 1.575 1 98.12 293 ILE B N 1
ATOM 5766 C CA . ILE B 1 293 ? 4.906 15.281 0.703 1 98.12 293 ILE B CA 1
ATOM 5767 C C . ILE B 1 293 ? 5.656 15.266 -0.628 1 98.12 293 ILE B C 1
ATOM 5769 O O . ILE B 1 293 ? 6.875 15.102 -0.658 1 98.12 293 ILE B O 1
ATOM 5773 N N . CYS B 1 294 ? 4.906 15.43 -1.668 1 98.5 294 CYS B N 1
ATOM 5774 C CA . CYS B 1 294 ? 5.488 15.617 -2.99 1 98.5 294 CYS B CA 1
ATOM 5775 C C . CYS B 1 294 ? 5.035 16.938 -3.607 1 98.5 294 CYS B C 1
ATOM 5777 O O . CYS B 1 294 ? 3.916 17.031 -4.113 1 98.5 294 CYS B O 1
ATOM 5779 N N . GLN B 1 295 ? 5.812 17.859 -3.502 1 96.75 295 GLN B N 1
ATOM 5780 C CA . GLN B 1 295 ? 5.75 19.109 -4.246 1 96.75 295 GLN B CA 1
ATOM 5781 C C . GLN B 1 295 ? 6.941 19.25 -5.188 1 96.75 295 GLN B C 1
ATOM 5783 O O . GLN B 1 295 ? 7.98 19.797 -4.805 1 96.75 295 GLN B O 1
ATOM 5788 N N . PRO B 1 296 ? 6.793 18.953 -6.395 1 92.94 296 PRO B N 1
ATOM 5789 C CA . PRO B 1 296 ? 7.926 18.719 -7.293 1 92.94 296 PRO B CA 1
ATOM 5790 C C . PRO B 1 296 ? 8.836 19.938 -7.422 1 92.94 296 PRO B C 1
ATOM 5792 O O . PRO B 1 296 ? 10.055 19.797 -7.559 1 92.94 296 PRO B O 1
ATOM 5795 N N . CYS B 1 297 ? 8.305 21.125 -7.32 1 92 297 CYS B N 1
ATOM 5796 C CA . CYS B 1 297 ? 9.125 22.297 -7.527 1 92 297 CYS B CA 1
ATOM 5797 C C . CYS B 1 297 ? 10.031 22.562 -6.328 1 92 297 CYS B C 1
ATOM 5799 O O . CYS B 1 297 ? 10.992 23.328 -6.426 1 92 297 CYS B O 1
ATOM 5801 N N . THR B 1 298 ? 9.766 21.938 -5.176 1 92.62 298 THR B N 1
ATOM 5802 C CA . THR B 1 298 ? 10.578 22.156 -3.984 1 92.62 298 THR B CA 1
ATOM 5803 C C . THR B 1 298 ? 11.133 20.844 -3.457 1 92.62 298 THR B C 1
ATOM 5805 O O . THR B 1 298 ? 12.297 20.781 -3.041 1 92.62 298 THR B O 1
ATOM 5808 N N . GLY B 1 299 ? 10.375 19.906 -3.467 1 95.88 299 GLY B N 1
ATOM 5809 C CA . GLY B 1 299 ? 10.742 18.594 -2.961 1 95.88 299 GLY B CA 1
ATOM 5810 C C . GLY B 1 299 ? 9.859 17.484 -3.492 1 95.88 299 GLY B C 1
ATOM 5811 O O . GLY B 1 299 ? 8.688 17.391 -3.139 1 95.88 299 GLY B O 1
ATOM 5812 N N . SER B 1 300 ? 10.477 16.594 -4.246 1 97.69 300 SER B N 1
ATOM 5813 C CA . SER B 1 300 ? 9.711 15.492 -4.824 1 97.69 300 SER B CA 1
ATOM 5814 C C . SER B 1 300 ? 9.422 14.414 -3.785 1 97.69 300 SER B C 1
ATOM 5816 O O . SER B 1 300 ? 8.5 13.617 -3.951 1 97.69 300 SER B O 1
ATOM 5818 N N . VAL B 1 301 ? 10.25 14.375 -2.766 1 98.06 301 VAL B N 1
ATOM 5819 C CA . VAL B 1 301 ? 10.062 13.469 -1.637 1 98.06 301 VAL B CA 1
ATOM 5820 C C . VAL B 1 301 ? 10.492 14.156 -0.343 1 98.06 301 VAL B C 1
ATOM 5822 O O . VAL B 1 301 ? 11.688 14.25 -0.049 1 98.06 301 VAL B O 1
ATOM 5825 N N . LEU B 1 302 ? 9.539 14.586 0.412 1 97.5 302 LEU B N 1
ATOM 5826 C CA . LEU B 1 302 ? 9.82 15.172 1.719 1 97.5 302 LEU B CA 1
ATOM 5827 C C . LEU B 1 302 ? 9.141 14.375 2.828 1 97.5 302 LEU B C 1
ATOM 5829 O O . LEU B 1 302 ? 7.914 14.32 2.896 1 97.5 302 LEU B O 1
ATOM 5833 N N . GLN B 1 303 ? 9.922 13.734 3.609 1 98 303 GLN B N 1
ATOM 5834 C CA . GLN B 1 303 ? 9.422 13.07 4.805 1 98 303 GLN B CA 1
ATOM 5835 C C . GLN B 1 303 ? 9.438 14 6.012 1 98 303 GLN B C 1
ATOM 5837 O O . GLN B 1 303 ? 10.406 14.734 6.215 1 98 303 GLN B O 1
ATOM 5842 N N . THR B 1 304 ? 8.344 14.039 6.719 1 97.5 304 THR B N 1
ATOM 5843 C CA . THR B 1 304 ? 8.25 14.945 7.855 1 97.5 304 THR B CA 1
ATOM 5844 C C . THR B 1 304 ? 7.414 14.328 8.977 1 97.5 304 THR B C 1
ATOM 5846 O O . THR B 1 304 ? 6.688 13.359 8.75 1 97.5 304 THR B O 1
ATOM 5849 N N . GLY B 1 305 ? 7.66 14.859 10.156 1 98 305 GLY B N 1
ATOM 5850 C CA . GLY B 1 305 ? 6.875 14.383 11.281 1 98 305 GLY B CA 1
ATOM 5851 C C . GLY B 1 305 ? 7.656 14.359 12.586 1 98 305 GLY B C 1
ATOM 5852 O O . GLY B 1 305 ? 8.758 14.906 12.664 1 98 305 GLY B O 1
ATOM 5853 N N . TYR B 1 306 ? 7.012 13.852 13.578 1 98.62 306 TYR B N 1
ATOM 5854 C CA . TYR B 1 306 ? 7.555 13.773 14.93 1 98.62 306 TYR B CA 1
ATOM 5855 C C . TYR B 1 306 ? 6.789 12.758 15.773 1 98.62 306 TYR B C 1
ATOM 5857 O O . TYR B 1 306 ? 5.703 12.32 15.383 1 98.62 306 TYR B O 1
ATOM 5865 N N . ALA B 1 307 ? 7.395 12.398 16.859 1 98.5 307 ALA B N 1
ATOM 5866 C CA . ALA B 1 307 ? 6.742 11.547 17.859 1 98.5 307 ALA B CA 1
ATOM 5867 C C . ALA B 1 307 ? 6.918 12.109 19.266 1 98.5 307 ALA B C 1
ATOM 5869 O O . ALA B 1 307 ? 8 12.578 19.625 1 98.5 307 ALA B O 1
ATOM 5870 N N . TYR B 1 308 ? 5.832 12.141 20.016 1 97.88 308 TYR B N 1
ATOM 5871 C CA . TYR B 1 308 ? 5.867 12.391 21.453 1 97.88 308 TYR B CA 1
ATOM 5872 C C . TYR B 1 308 ? 5.918 11.086 22.234 1 97.88 308 TYR B C 1
ATOM 5874 O O . TYR B 1 308 ? 5.117 10.18 22 1 97.88 308 TYR B O 1
ATOM 5882 N N . THR B 1 309 ? 6.859 10.992 23.156 1 96.62 309 THR B N 1
ATOM 5883 C CA . THR B 1 309 ? 6.812 9.898 24.109 1 96.62 309 THR B CA 1
ATOM 5884 C C . THR B 1 309 ? 5.668 10.086 25.109 1 96.62 309 THR B C 1
ATOM 5886 O O . THR B 1 309 ? 5.109 11.18 25.203 1 96.62 309 THR B O 1
ATOM 5889 N N . PRO B 1 310 ? 5.363 9.031 25.812 1 94.94 310 PRO B N 1
ATOM 5890 C CA . PRO B 1 310 ? 4.305 9.172 26.812 1 94.94 310 PRO B CA 1
ATOM 5891 C C . PRO B 1 310 ? 4.613 10.25 27.844 1 94.94 310 PRO B C 1
ATOM 5893 O O . PRO B 1 310 ? 3.695 10.859 28.406 1 94.94 310 PRO B O 1
ATOM 5896 N N . GLU B 1 311 ? 5.906 10.555 28.031 1 93.75 311 GLU B N 1
ATOM 5897 C CA . GLU B 1 311 ? 6.312 11.547 29.031 1 93.75 311 GLU B CA 1
ATOM 5898 C C . GLU B 1 311 ? 6.285 12.953 28.453 1 93.75 311 GLU B C 1
ATOM 5900 O O . GLU B 1 311 ? 6.477 13.938 29.172 1 93.75 311 GLU B O 1
ATOM 5905 N N . GLY B 1 312 ? 6.07 13.062 27.172 1 92.31 312 GLY B N 1
ATOM 5906 C CA . GLY B 1 312 ? 5.906 14.383 26.594 1 92.31 312 GLY B CA 1
ATOM 5907 C C . GLY B 1 312 ? 7.145 14.867 25.859 1 92.31 312 GLY B C 1
ATOM 5908 O O . GLY B 1 312 ? 7.18 16 25.375 1 92.31 312 GLY B O 1
ATOM 5909 N N . LYS B 1 313 ? 8.141 13.984 25.781 1 95.25 313 LYS B N 1
ATOM 5910 C CA . LYS B 1 313 ? 9.32 14.336 24.984 1 95.25 313 LYS B CA 1
ATOM 5911 C C . LYS B 1 313 ? 9.047 14.188 23.5 1 95.25 313 LYS B C 1
ATOM 5913 O O . LYS B 1 313 ? 8.414 13.227 23.062 1 95.25 313 LYS B O 1
ATOM 5918 N N . VAL B 1 314 ? 9.508 15.195 22.734 1 97.25 314 VAL B N 1
ATOM 5919 C CA . VAL B 1 314 ? 9.219 15.18 21.312 1 97.25 314 VAL B CA 1
ATOM 5920 C C . VAL B 1 314 ? 10.5 14.898 20.531 1 97.25 314 VAL B C 1
ATOM 5922 O O . VAL B 1 314 ? 11.539 15.508 20.797 1 97.25 314 VAL B O 1
ATOM 5925 N N . TYR B 1 315 ? 10.477 13.953 19.594 1 98 315 TYR B N 1
ATOM 5926 C CA . TYR B 1 315 ? 11.57 13.633 18.688 1 98 315 TYR B CA 1
ATOM 5927 C C . TYR B 1 315 ? 11.148 13.828 17.234 1 98 315 TYR B C 1
ATOM 5929 O O . TYR B 1 315 ? 10.102 13.336 16.812 1 98 315 TYR B O 1
ATOM 5937 N N . PRO B 1 316 ? 11.93 14.594 16.484 1 98 316 PRO B N 1
ATOM 5938 C CA . PRO B 1 316 ? 11.617 14.719 15.062 1 98 316 PRO B CA 1
ATOM 5939 C C . PRO B 1 316 ? 11.852 13.43 14.281 1 98 316 PRO B C 1
ATOM 5941 O O . PRO B 1 316 ? 12.695 12.617 14.672 1 98 316 PRO B O 1
ATOM 5944 N N . LEU B 1 317 ? 11.102 13.234 13.258 1 98.5 317 LEU B N 1
ATOM 5945 C CA . LEU B 1 317 ? 11.219 12.078 12.383 1 98.5 317 LEU B CA 1
ATOM 5946 C C . LEU B 1 317 ? 12.547 12.094 11.641 1 98.5 317 LEU B C 1
ATOM 5948 O O . LEU B 1 317 ? 12.898 13.094 11.008 1 98.5 317 LEU B O 1
ATOM 5952 N N . GLU B 1 318 ? 13.242 10.984 11.68 1 97.81 318 GLU B N 1
ATOM 5953 C CA . GLU B 1 318 ? 14.523 10.852 10.984 1 97.81 318 GLU B CA 1
ATOM 5954 C C . GLU B 1 318 ? 14.336 10.266 9.594 1 97.81 318 GLU B C 1
ATOM 5956 O O . GLU B 1 318 ? 14.977 10.703 8.633 1 97.81 318 GLU B O 1
ATOM 5961 N N . TRP B 1 319 ? 13.562 9.266 9.516 1 97.44 319 TRP B N 1
ATOM 5962 C CA . TRP B 1 319 ? 13.242 8.625 8.242 1 97.44 319 TRP B CA 1
ATOM 5963 C C . TRP B 1 319 ? 11.914 7.887 8.328 1 97.44 319 TRP B C 1
ATOM 5965 O O . TRP B 1 319 ? 11.398 7.641 9.422 1 97.44 319 TRP B O 1
ATOM 5975 N N . CYS B 1 320 ? 11.305 7.594 7.238 1 97.75 320 CYS B N 1
ATOM 5976 C CA . CYS B 1 320 ? 10.086 6.801 7.121 1 97.75 320 CYS B CA 1
ATOM 5977 C C . CYS B 1 320 ? 10.102 5.953 5.852 1 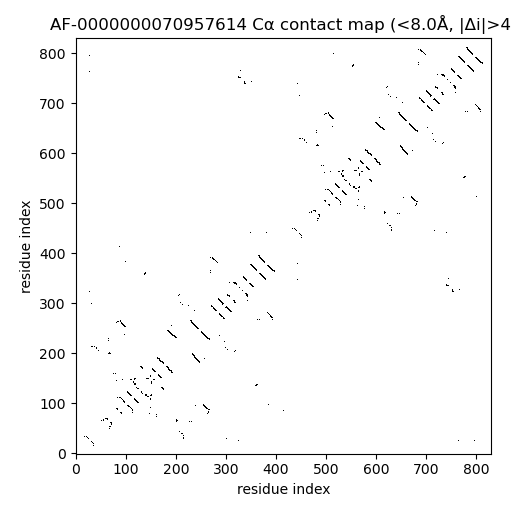97.75 320 CYS B C 1
ATOM 5979 O O . CYS B 1 320 ? 10.727 6.328 4.859 1 97.75 320 CYS B O 1
ATOM 5981 N N . THR B 1 321 ? 9.453 4.781 5.859 1 97.56 321 THR B N 1
ATOM 5982 C CA . THR B 1 321 ? 9.477 3.867 4.723 1 97.56 321 THR B CA 1
ATOM 5983 C C . THR B 1 321 ? 8.25 4.074 3.838 1 97.56 321 THR B C 1
ATOM 5985 O O . THR B 1 321 ? 8.102 3.414 2.807 1 97.56 321 THR B O 1
ATOM 5988 N N . LEU B 1 322 ? 7.379 4.977 4.223 1 98.31 322 LEU B N 1
ATOM 5989 C CA . LEU B 1 322 ? 6.188 5.246 3.428 1 98.31 322 LEU B CA 1
ATOM 5990 C C . LEU B 1 322 ? 6.555 5.938 2.119 1 98.31 322 LEU B C 1
ATOM 5992 O O . LEU B 1 322 ? 7.125 7.031 2.129 1 98.31 322 LEU B O 1
ATOM 5996 N N . ASN B 1 323 ? 6.309 5.301 1.005 1 98.25 323 ASN B N 1
ATOM 5997 C CA . ASN B 1 323 ? 6.48 5.871 -0.326 1 98.25 323 ASN B CA 1
ATOM 5998 C C . ASN B 1 323 ? 5.137 6.129 -1.002 1 98.25 323 ASN B C 1
ATOM 6000 O O . ASN B 1 323 ? 4.324 5.215 -1.149 1 98.25 323 ASN B O 1
ATOM 6004 N N . LEU B 1 324 ? 4.992 7.309 -1.491 1 98.69 324 LEU B N 1
ATOM 6005 C CA . LEU B 1 324 ? 3.707 7.695 -2.062 1 98.69 324 LEU B CA 1
ATOM 6006 C C . LEU B 1 324 ? 3.383 6.852 -3.291 1 98.69 324 LEU B C 1
ATOM 6008 O O . LEU B 1 324 ? 2.248 6.398 -3.455 1 98.69 324 LEU B O 1
ATOM 6012 N N . TYR B 1 325 ? 4.363 6.578 -4.16 1 98.25 325 TYR B N 1
ATOM 6013 C CA . TYR B 1 325 ? 4.098 5.887 -5.418 1 98.25 325 TYR B CA 1
ATOM 6014 C C . TYR B 1 325 ? 3.666 4.449 -5.172 1 98.25 325 TYR B C 1
ATOM 6016 O O . TYR B 1 325 ? 3.107 3.799 -6.059 1 98.25 325 TYR B O 1
ATOM 6024 N N . GLU B 1 326 ? 3.891 3.957 -3.965 1 98.69 326 GLU B N 1
ATOM 6025 C CA . GLU B 1 326 ? 3.529 2.578 -3.646 1 98.69 326 GLU B CA 1
ATOM 6026 C C . GLU B 1 326 ? 2.125 2.502 -3.051 1 98.69 326 GLU B C 1
ATOM 6028 O O . GLU B 1 326 ? 1.569 1.411 -2.9 1 98.69 326 GLU B O 1
ATOM 6033 N N . HIS B 1 327 ? 1.548 3.656 -2.688 1 98.75 327 HIS B N 1
ATOM 6034 C CA . HIS B 1 327 ? 0.291 3.686 -1.947 1 98.75 327 HIS B CA 1
ATOM 6035 C C . HIS B 1 327 ? -0.712 4.629 -2.6 1 98.75 327 HIS B C 1
ATOM 6037 O O . HIS B 1 327 ? -0.767 5.812 -2.262 1 98.75 327 HIS B O 1
ATOM 6043 N N . GLY B 1 328 ? -1.486 4.145 -3.521 1 98.62 328 GLY B N 1
ATOM 6044 C CA . GLY B 1 328 ? -2.633 4.859 -4.059 1 98.62 328 GLY B CA 1
ATOM 6045 C C . GLY B 1 328 ? -2.252 5.914 -5.078 1 98.62 328 GLY B C 1
ATOM 6046 O O . GLY B 1 328 ? -2.912 6.949 -5.188 1 98.62 328 GLY B O 1
ATOM 6047 N N . GLU B 1 329 ? -1.211 5.734 -5.816 1 98.38 329 GLU B N 1
ATOM 6048 C CA . GLU B 1 329 ? -0.724 6.73 -6.77 1 98.38 329 GLU B CA 1
ATOM 6049 C C . GLU B 1 329 ? -1.817 7.137 -7.754 1 98.38 329 GLU B C 1
ATOM 6051 O O . GLU B 1 329 ? -1.883 8.289 -8.172 1 98.38 329 GLU B O 1
ATOM 6056 N N . SER B 1 330 ? -2.738 6.234 -8.047 1 97.06 330 SER B N 1
ATOM 6057 C CA . SER B 1 330 ? -3.736 6.48 -9.078 1 97.06 330 SER B CA 1
ATOM 6058 C C . SER B 1 330 ? -5.023 7.043 -8.477 1 97.06 330 SER B C 1
ATOM 6060 O O . SER B 1 330 ? -6.039 7.152 -9.172 1 97.06 330 SER B O 1
ATOM 6062 N N . GLY B 1 331 ? -5.051 7.32 -7.215 1 98.06 331 GLY B N 1
ATOM 6063 C CA . GLY B 1 331 ? -6.168 8.078 -6.672 1 98.06 331 GLY B CA 1
ATOM 6064 C C . GLY B 1 331 ? -6.934 7.32 -5.605 1 98.06 331 GLY B C 1
ATOM 6065 O O . GLY B 1 331 ? -7.832 7.875 -4.969 1 98.06 331 GLY B O 1
ATOM 6066 N N . THR B 1 332 ? -6.629 6.031 -5.371 1 98.31 332 THR B N 1
ATOM 6067 C CA . THR B 1 332 ? -7.34 5.242 -4.371 1 98.31 332 THR B CA 1
ATOM 6068 C C . THR B 1 332 ? -6.391 4.777 -3.273 1 98.31 332 THR B C 1
ATOM 6070 O O . THR B 1 332 ? -5.746 3.73 -3.402 1 98.31 332 THR B O 1
ATOM 6073 N N . PRO B 1 333 ? -6.328 5.527 -2.164 1 98.56 333 PRO B N 1
ATOM 6074 C CA . PRO B 1 333 ? -5.418 5.125 -1.088 1 98.56 333 PRO B CA 1
ATOM 6075 C C . PRO B 1 333 ? -5.816 3.797 -0.446 1 98.56 333 PRO B C 1
ATOM 6077 O O . PRO B 1 333 ? -6.996 3.434 -0.452 1 98.56 333 PRO B O 1
ATOM 6080 N N . PRO B 1 334 ? -4.84 3.105 0.098 1 98.62 334 PRO B N 1
ATOM 6081 C CA . PRO B 1 334 ? -5.133 1.816 0.729 1 98.62 334 PRO B CA 1
ATOM 6082 C C . PRO B 1 334 ? -5.941 1.96 2.02 1 98.62 334 PRO B C 1
ATOM 6084 O O . PRO B 1 334 ? -5.875 3.002 2.678 1 98.62 334 PRO B O 1
ATOM 6087 N N . THR B 1 335 ? -6.699 0.939 2.369 1 98.56 335 THR B N 1
ATOM 6088 C CA . THR B 1 335 ? -7.488 0.962 3.596 1 98.56 335 THR B CA 1
ATOM 6089 C C . THR B 1 335 ? -6.848 0.083 4.668 1 98.56 335 THR B C 1
ATOM 6091 O O . THR B 1 335 ? -7.281 0.088 5.82 1 98.56 335 THR B O 1
ATOM 6094 N N . ASP B 1 336 ? -5.914 -0.75 4.301 1 98.75 336 ASP B N 1
ATOM 6095 C CA . ASP B 1 336 ? -5.109 -1.646 5.125 1 98.75 336 ASP B CA 1
ATOM 6096 C C . ASP B 1 336 ? -3.643 -1.612 4.703 1 98.75 336 ASP B C 1
ATOM 6098 O O . ASP B 1 336 ? -3.258 -2.266 3.73 1 98.75 336 ASP B O 1
ATOM 6102 N N . HIS B 1 337 ? -2.777 -0.802 5.395 1 98.81 337 HIS B N 1
ATOM 6103 C CA . HIS B 1 337 ? -1.38 -0.654 5.004 1 98.81 337 HIS B CA 1
ATOM 6104 C C . HIS B 1 337 ? -0.494 -0.393 6.219 1 98.81 337 HIS B C 1
ATOM 6106 O O . HIS B 1 337 ? -0.985 -0.326 7.348 1 98.81 337 HIS B O 1
ATOM 6112 N N . GLY B 1 338 ? 0.808 -0.354 6 1 98.69 338 GLY B N 1
ATOM 6113 C CA . GLY B 1 338 ? 1.76 -0.108 7.07 1 98.69 338 GLY B CA 1
ATOM 6114 C C . GLY B 1 338 ? 3.033 0.564 6.594 1 98.69 338 GLY B C 1
ATOM 6115 O O . GLY B 1 338 ? 3.223 0.769 5.391 1 98.69 338 GLY B O 1
ATOM 6116 N N . PHE B 1 339 ? 3.852 0.963 7.488 1 98.75 339 PHE B N 1
ATOM 6117 C CA . PHE B 1 339 ? 5.164 1.549 7.25 1 98.75 339 PHE B CA 1
ATOM 6118 C C . PHE B 1 339 ? 5.965 1.629 8.539 1 98.75 339 PHE B C 1
ATOM 6120 O O . PHE B 1 339 ? 5.43 1.375 9.625 1 98.75 339 PHE B O 1
ATOM 6127 N N . GLN B 1 340 ? 7.199 1.95 8.438 1 98.62 340 GLN B N 1
ATOM 6128 C CA . GLN B 1 340 ? 8.047 2.213 9.594 1 98.62 340 GLN B CA 1
ATOM 6129 C C . GLN B 1 340 ? 8.57 3.646 9.578 1 98.62 340 GLN B C 1
ATOM 6131 O O . GLN B 1 340 ? 8.688 4.258 8.516 1 98.62 340 GLN B O 1
ATOM 6136 N N . PHE B 1 341 ? 8.812 4.152 10.758 1 98.56 341 PHE B N 1
ATOM 6137 C CA . PHE B 1 341 ? 9.539 5.41 10.883 1 98.56 341 PHE B CA 1
ATOM 6138 C C . PHE B 1 341 ? 10.375 5.426 12.156 1 98.56 341 PHE B C 1
ATOM 6140 O O . PHE B 1 341 ? 10.125 4.645 13.078 1 98.56 341 PHE B O 1
ATOM 6147 N N . LYS B 1 342 ? 11.383 6.312 12.094 1 98.38 342 LYS B N 1
ATOM 6148 C CA . LYS B 1 342 ? 12.242 6.473 13.266 1 98.38 342 LYS B CA 1
ATOM 6149 C C . LYS B 1 342 ? 12.188 7.902 13.797 1 98.38 342 LYS B C 1
ATOM 6151 O O . LYS B 1 342 ? 12.25 8.859 13.023 1 98.38 342 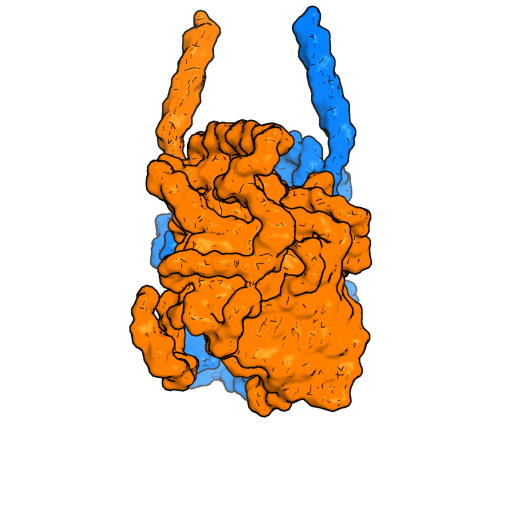LYS B O 1
ATOM 6156 N N . ALA B 1 343 ? 12.031 8.023 15.008 1 98.44 343 ALA B N 1
ATOM 6157 C CA . ALA B 1 343 ? 12.117 9.273 15.766 1 98.44 343 ALA B CA 1
ATOM 6158 C C . ALA B 1 343 ? 12.789 9.047 17.109 1 98.44 343 ALA B C 1
ATOM 6160 O O . ALA B 1 343 ? 12.312 8.258 17.938 1 98.44 343 ALA B O 1
ATOM 6161 N N . GLY B 1 344 ? 13.844 9.766 17.344 1 97 344 GLY B N 1
ATOM 6162 C CA . GLY B 1 344 ? 14.617 9.492 18.547 1 97 344 GLY B CA 1
ATOM 6163 C C . GLY B 1 344 ? 15.188 8.086 18.578 1 97 344 GLY B C 1
ATOM 6164 O O . GLY B 1 344 ? 15.75 7.617 17.578 1 97 344 GLY B O 1
ATOM 6165 N N . PRO B 1 345 ? 15.172 7.469 19.688 1 95.25 345 PRO B N 1
ATOM 6166 C CA . PRO B 1 345 ? 15.789 6.145 19.812 1 95.25 345 PRO B CA 1
ATOM 6167 C C . PRO B 1 345 ? 14.891 5.023 19.297 1 95.25 345 PRO B C 1
ATOM 6169 O O . PRO B 1 345 ? 15.297 3.863 19.25 1 95.25 345 PRO B O 1
ATOM 6172 N N . THR B 1 346 ? 13.672 5.355 18.906 1 96.69 346 THR B N 1
ATOM 6173 C CA . THR B 1 346 ? 12.68 4.312 18.672 1 96.69 346 THR B CA 1
ATOM 6174 C C . THR B 1 346 ? 12.352 4.203 17.188 1 96.69 346 THR B C 1
ATOM 6176 O O . THR B 1 346 ? 12.195 5.215 16.5 1 96.69 346 THR B O 1
ATOM 6179 N N . THR B 1 347 ? 12.352 2.998 16.672 1 97.62 347 THR B N 1
ATOM 6180 C CA . THR B 1 347 ? 11.742 2.695 15.375 1 97.62 347 THR B CA 1
ATOM 6181 C C . THR B 1 347 ? 10.305 2.211 15.562 1 97.62 347 THR B C 1
ATOM 6183 O O . THR B 1 347 ? 10.055 1.274 16.328 1 97.62 347 THR B O 1
ATOM 6186 N N . TYR B 1 348 ? 9.383 2.85 14.898 1 98.56 348 TYR B N 1
ATOM 6187 C CA . TYR B 1 348 ? 7.953 2.553 15 1 98.56 348 TYR B CA 1
ATOM 6188 C C . TYR B 1 348 ? 7.469 1.8 13.766 1 98.56 348 TYR B C 1
ATOM 6190 O O . TYR B 1 348 ? 7.707 2.227 12.633 1 98.56 348 TYR B O 1
ATOM 6198 N N . THR B 1 349 ? 6.855 0.635 14.008 1 98.69 349 THR B N 1
ATOM 6199 C CA . THR B 1 349 ? 6.137 -0.074 12.961 1 98.69 349 THR B CA 1
ATOM 6200 C C . THR B 1 349 ? 4.637 0.201 13.047 1 98.69 349 THR B C 1
ATOM 6202 O O . THR B 1 349 ? 3.988 -0.177 14.031 1 98.69 349 THR B O 1
ATOM 6205 N N . VAL B 1 350 ? 4.082 0.791 11.977 1 98.88 350 VAL B N 1
ATOM 6206 C CA . VAL B 1 350 ? 2.711 1.288 11.992 1 98.88 350 VAL B CA 1
ATOM 6207 C C . VAL B 1 350 ? 1.824 0.391 11.133 1 98.88 350 VAL B C 1
ATOM 6209 O O . VAL B 1 350 ? 2.158 0.099 9.984 1 98.88 350 VAL B O 1
ATOM 6212 N N . GLU B 1 351 ? 0.781 -0.099 11.695 1 98.81 351 GLU B N 1
ATOM 6213 C CA . GLU B 1 351 ? -0.322 -0.727 10.977 1 98.81 351 GLU B CA 1
ATOM 6214 C C . GLU B 1 351 ? -1.544 0.187 10.93 1 98.81 351 GLU B C 1
ATOM 6216 O O . GLU B 1 351 ? -1.962 0.723 11.961 1 98.81 351 GLU B O 1
ATOM 6221 N N . VAL B 1 352 ? -2.078 0.384 9.789 1 98.88 352 VAL B N 1
ATOM 6222 C CA . VAL B 1 352 ? -3.186 1.311 9.578 1 98.88 352 VAL B CA 1
ATOM 6223 C C . VAL B 1 352 ? -4.41 0.547 9.086 1 98.88 352 VAL B C 1
ATOM 6225 O O . VAL B 1 352 ? -4.336 -0.189 8.102 1 98.88 352 VAL B O 1
ATOM 6228 N N . LEU B 1 353 ? -5.523 0.672 9.734 1 98.75 353 LEU B N 1
ATOM 6229 C CA . LEU B 1 353 ? -6.809 0.123 9.312 1 98.75 353 LEU B CA 1
ATOM 6230 C C . LEU B 1 353 ? -7.867 1.219 9.227 1 98.75 353 LEU B C 1
ATOM 6232 O O . LEU B 1 353 ? -8.297 1.751 10.25 1 98.75 353 LEU B O 1
ATOM 6236 N N . VAL B 1 354 ? -8.297 1.561 8.047 1 98.69 354 VAL B N 1
ATOM 6237 C CA . VAL B 1 354 ? -9.25 2.646 7.84 1 98.69 354 VAL B CA 1
ATOM 6238 C C . VAL B 1 354 ? -10.656 2.168 8.188 1 98.69 354 VAL B C 1
ATOM 6240 O O . VAL B 1 354 ? -11.109 1.132 7.695 1 98.69 354 VAL B O 1
ATOM 6243 N N . GLN B 1 355 ? -11.312 2.9 9.016 1 97.25 355 GLN B N 1
ATOM 6244 C CA . GLN B 1 355 ? -12.68 2.588 9.414 1 97.25 355 GLN B CA 1
ATOM 6245 C C . GLN B 1 355 ? -13.688 3.197 8.453 1 97.25 355 GLN B C 1
ATOM 6247 O O . GLN B 1 355 ? -14.664 2.545 8.07 1 97.25 355 GLN B O 1
ATOM 6252 N N . CYS B 1 356 ? -13.508 4.359 8.164 1 97.56 356 CYS B N 1
ATOM 6253 C CA . CYS B 1 356 ? -14.312 5.062 7.168 1 97.56 356 CYS B CA 1
ATOM 6254 C C . CYS B 1 356 ? -13.547 6.246 6.59 1 97.56 356 CYS B C 1
ATOM 6256 O O . CYS B 1 356 ? -12.438 6.555 7.039 1 97.56 356 CYS B O 1
ATOM 6258 N N . LYS B 1 357 ? -14 6.742 5.547 1 98.38 357 LYS B N 1
ATOM 6259 C CA . LYS B 1 357 ? -13.352 7.852 4.852 1 98.38 357 LYS B CA 1
ATOM 6260 C C . LYS B 1 357 ? -14.367 8.711 4.113 1 98.38 357 LYS B C 1
ATOM 6262 O O . LYS B 1 357 ? -15.523 8.305 3.936 1 98.38 357 LYS B O 1
ATOM 6267 N N . ASN B 1 358 ? -14.039 9.875 3.801 1 98.56 358 ASN B N 1
ATOM 6268 C CA . ASN B 1 358 ? -14.797 10.766 2.924 1 98.56 358 ASN B CA 1
ATOM 6269 C C . ASN B 1 358 ? -13.875 11.664 2.111 1 98.56 358 ASN B C 1
ATOM 6271 O O . ASN B 1 358 ? -12.664 11.703 2.35 1 98.56 358 ASN B O 1
ATOM 6275 N N . VAL B 1 359 ? -14.43 12.297 1.119 1 98.62 359 VAL B N 1
ATOM 6276 C CA . VAL B 1 359 ? -13.641 13.117 0.214 1 98.62 359 VAL B CA 1
ATOM 6277 C C . VAL B 1 359 ? -14.109 14.57 0.286 1 98.62 359 VAL B C 1
ATOM 6279 O O . VAL B 1 359 ? -15.305 14.836 0.421 1 98.62 359 VAL B O 1
ATOM 6282 N N . HIS B 1 360 ? -13.18 15.477 0.274 1 98.75 360 HIS B N 1
ATOM 6283 C CA . HIS B 1 360 ? -13.5 16.891 0.075 1 98.75 360 HIS B CA 1
ATOM 6284 C C . HIS B 1 360 ? -12.461 17.562 -0.812 1 98.75 360 HIS B C 1
ATOM 6286 O O . HIS B 1 360 ? -11.398 16.984 -1.081 1 98.75 360 HIS B O 1
ATOM 6292 N N . TYR B 1 361 ? -12.844 18.703 -1.283 1 98.44 361 TYR B N 1
ATOM 6293 C CA . TYR B 1 361 ? -11.984 19.469 -2.189 1 98.44 361 TYR B CA 1
ATOM 6294 C C . TYR B 1 361 ? -11.648 20.828 -1.61 1 98.44 361 TYR B C 1
ATOM 6296 O O . TYR B 1 361 ? -12.484 21.453 -0.944 1 98.44 361 TYR B O 1
ATOM 6304 N N . VAL B 1 362 ? -10.453 21.234 -1.843 1 97.38 362 VAL B N 1
ATOM 6305 C CA . VAL B 1 362 ? -9.969 22.531 -1.346 1 97.38 362 VAL B CA 1
ATOM 6306 C C . VAL B 1 362 ? -9.477 23.375 -2.512 1 97.38 362 VAL B C 1
ATOM 6308 O O . VAL B 1 362 ? -8.945 22.859 -3.494 1 97.38 362 VAL B O 1
ATOM 6311 N N . GLY B 1 363 ? -9.617 24.672 -2.398 1 92.81 363 GLY B N 1
ATOM 6312 C CA . GLY B 1 363 ? -9.227 25.609 -3.434 1 92.81 363 GLY B CA 1
ATOM 6313 C C . GLY B 1 363 ? -10.398 26.156 -4.227 1 92.81 363 GLY B C 1
ATOM 6314 O O . GLY B 1 363 ? -11.469 25.531 -4.254 1 92.81 363 GLY B O 1
ATOM 6315 N N . TRP B 1 364 ? -10.195 27.219 -4.996 1 89.12 364 TRP B N 1
ATOM 6316 C CA . TRP B 1 364 ? -11.258 27.875 -5.75 1 89.12 364 TRP B CA 1
ATOM 6317 C C . TRP B 1 364 ? -11.727 27 -6.906 1 89.12 364 TRP B C 1
ATOM 6319 O O . TRP B 1 364 ? -12.906 26.984 -7.254 1 89.12 364 TRP B O 1
ATOM 6329 N N . LYS B 1 365 ? -10.789 26.266 -7.406 1 91.5 365 LYS B N 1
ATOM 6330 C CA . LYS B 1 365 ? -11.086 25.406 -8.555 1 91.5 365 LYS B CA 1
ATOM 6331 C C . LYS B 1 365 ? -11.016 23.938 -8.18 1 91.5 365 LYS B C 1
ATOM 6333 O O . LYS B 1 365 ? -10.82 23.078 -9.039 1 91.5 365 LYS B O 1
ATOM 6338 N N . TRP B 1 366 ? -11.086 23.703 -6.883 1 96.31 366 TRP B N 1
ATOM 6339 C CA . TRP B 1 366 ? -10.992 22.328 -6.426 1 96.31 366 TRP B CA 1
ATOM 6340 C C . TRP B 1 366 ? -9.664 21.703 -6.844 1 96.31 366 TRP B C 1
ATOM 6342 O O . TRP B 1 366 ? -9.625 20.578 -7.332 1 96.31 366 TRP B O 1
ATOM 6352 N N . GLU B 1 367 ? -8.547 22.484 -6.633 1 96.56 367 GLU B N 1
ATOM 6353 C CA . GLU B 1 367 ? -7.227 22.031 -7.055 1 96.56 367 GLU B CA 1
ATOM 6354 C C . GLU B 1 367 ? -6.762 20.844 -6.23 1 96.56 367 GLU B C 1
ATOM 6356 O O . GLU B 1 367 ? -5.93 20.047 -6.688 1 96.56 367 GLU B O 1
ATOM 6361 N N . ALA B 1 368 ? -7.293 20.703 -5.004 1 98.19 368 ALA B N 1
ATOM 6362 C CA . ALA B 1 368 ? -6.852 19.672 -4.086 1 98.19 368 ALA B CA 1
ATOM 6363 C C . ALA B 1 368 ? -7.996 18.719 -3.736 1 98.19 368 ALA B C 1
ATOM 6365 O O . ALA B 1 368 ? -9.031 19.156 -3.23 1 98.19 368 ALA B O 1
ATOM 6366 N N . ARG B 1 369 ? -7.855 17.469 -4.043 1 98.75 369 ARG B N 1
ATOM 6367 C CA . ARG B 1 369 ? -8.742 16.422 -3.568 1 98.75 369 ARG B CA 1
ATOM 6368 C C . ARG B 1 369 ? -8.18 15.742 -2.322 1 98.75 369 ARG B C 1
ATOM 6370 O O . ARG B 1 369 ? -7.055 15.234 -2.34 1 98.75 369 ARG B O 1
ATOM 6377 N N . MET B 1 370 ? -8.938 15.82 -1.275 1 98.69 370 MET B N 1
ATOM 6378 C CA . MET B 1 370 ? -8.516 15.234 -0.008 1 98.69 370 MET B CA 1
ATOM 6379 C C . MET B 1 370 ? -9.352 14.008 0.331 1 98.69 370 MET B C 1
ATOM 6381 O O . MET B 1 370 ? -10.586 14.07 0.312 1 98.69 370 MET B O 1
ATOM 6385 N N . VAL B 1 371 ? -8.688 12.906 0.547 1 98.81 371 VAL B N 1
ATOM 6386 C CA . VAL B 1 371 ? -9.352 11.75 1.148 1 98.81 371 VAL B CA 1
ATOM 6387 C C . VAL B 1 371 ? -9.086 11.727 2.652 1 98.81 371 VAL B C 1
ATOM 6389 O O . VAL B 1 371 ? -7.984 11.383 3.088 1 98.81 371 VAL B O 1
ATOM 6392 N N . GLU B 1 372 ? -10.07 12.148 3.369 1 98.81 372 GLU B N 1
ATOM 6393 C CA . GLU B 1 372 ? -9.992 12.172 4.824 1 98.81 372 GLU B CA 1
ATOM 6394 C C . GLU B 1 372 ? -10.398 10.828 5.418 1 98.81 372 GLU B C 1
ATOM 6396 O O . GLU B 1 372 ? -11.516 10.359 5.191 1 98.81 372 GLU B O 1
ATOM 6401 N N . ARG B 1 373 ? -9.484 10.258 6.215 1 98.75 373 ARG B N 1
ATOM 6402 C CA . ARG B 1 373 ? -9.711 8.883 6.664 1 98.75 373 ARG B CA 1
ATOM 6403 C C . ARG B 1 373 ? -9.68 8.797 8.188 1 98.75 373 ARG B C 1
ATOM 6405 O O . ARG B 1 373 ? -8.789 9.352 8.828 1 98.75 373 ARG B O 1
ATOM 6412 N N . PHE B 1 374 ? -10.625 8.125 8.75 1 98.75 374 PHE B N 1
ATOM 6413 C CA . PHE B 1 374 ? -10.727 7.84 10.18 1 98.75 374 PHE B CA 1
ATOM 6414 C C . PHE B 1 374 ? -10.242 6.43 10.484 1 98.75 374 PHE B C 1
ATOM 6416 O O . PHE B 1 374 ? -10.797 5.453 9.977 1 98.75 374 PHE B O 1
ATOM 6423 N N . VAL B 1 375 ? -9.219 6.414 11.336 1 98.44 375 VAL B N 1
ATOM 6424 C CA . VAL B 1 375 ? -8.344 5.25 11.258 1 98.44 375 VAL B CA 1
ATOM 6425 C C . VAL B 1 375 ? -8.148 4.652 12.648 1 98.44 375 VAL B C 1
ATOM 6427 O O . VAL B 1 375 ? -8.055 5.383 13.641 1 98.44 375 VAL B O 1
ATOM 6430 N N . LYS B 1 376 ? -8.031 3.287 12.734 1 98.62 376 LYS B N 1
ATOM 6431 C CA . LYS B 1 376 ? -7.402 2.566 13.836 1 98.62 376 LYS B CA 1
ATOM 6432 C C . LYS B 1 376 ? -5.938 2.262 13.531 1 98.62 376 LYS B C 1
ATOM 6434 O O . LYS B 1 376 ? -5.598 1.9 12.406 1 98.62 376 LYS B O 1
ATOM 6439 N N . TYR B 1 377 ? -5.121 2.441 14.562 1 98.69 377 TYR B N 1
ATOM 6440 C CA . TYR B 1 377 ? -3.695 2.16 14.43 1 98.69 377 TYR B CA 1
ATOM 6441 C C . TYR B 1 377 ? -3.273 1.038 15.367 1 98.69 377 TYR B C 1
ATOM 6443 O O . TYR B 1 377 ? -3.93 0.791 16.391 1 98.69 377 TYR B O 1
ATOM 6451 N N . LYS B 1 378 ? -2.297 0.347 15.023 1 98.75 378 LYS B N 1
ATOM 6452 C CA . LYS B 1 378 ? -1.446 -0.453 15.898 1 98.75 378 LYS B CA 1
ATOM 6453 C C . LYS B 1 378 ? 0.031 -0.169 15.633 1 98.75 378 LYS B C 1
ATOM 6455 O O . LYS B 1 378 ? 0.526 -0.392 14.531 1 98.75 378 LYS B O 1
ATOM 6460 N N . VAL B 1 379 ? 0.667 0.404 16.609 1 98.69 379 VAL B N 1
ATOM 6461 C CA . VAL B 1 379 ? 2.064 0.796 16.453 1 98.69 379 VAL B CA 1
ATOM 6462 C C . VAL B 1 379 ? 2.922 0.055 17.469 1 98.69 379 VAL B C 1
ATOM 6464 O O . VAL B 1 379 ? 2.754 0.237 18.688 1 98.69 379 VAL B O 1
ATOM 6467 N N . ASN B 1 380 ? 3.881 -0.721 16.938 1 97.56 380 ASN B N 1
ATOM 6468 C CA . ASN B 1 380 ? 4.664 -1.59 17.797 1 97.56 380 ASN B CA 1
ATOM 6469 C C . ASN B 1 380 ? 3.775 -2.379 18.766 1 97.56 380 ASN B C 1
ATOM 6471 O O . ASN B 1 380 ? 4.07 -2.48 19.953 1 97.56 380 ASN B O 1
ATOM 6475 N N . GLY B 1 381 ? 2.625 -2.795 18.266 1 97.12 381 GLY B N 1
ATOM 6476 C CA . GLY B 1 381 ? 1.713 -3.635 19.031 1 97.12 381 GLY B CA 1
ATOM 6477 C C . GLY B 1 381 ? 0.744 -2.84 19.891 1 97.12 381 GLY B C 1
ATOM 6478 O O . GLY B 1 381 ? -0.184 -3.404 20.469 1 97.12 381 GLY B O 1
ATOM 6479 N N . ILE B 1 382 ? 0.897 -1.524 20.016 1 98.44 382 ILE B N 1
ATOM 6480 C CA . ILE B 1 382 ? 0.054 -0.681 20.844 1 98.44 382 ILE B CA 1
ATOM 6481 C C . ILE B 1 382 ? -1.107 -0.13 20.031 1 98.44 382 ILE B C 1
ATOM 6483 O O . ILE B 1 382 ? -0.896 0.533 19.016 1 98.44 382 ILE B O 1
ATOM 6487 N N . PRO B 1 383 ? -2.316 -0.404 20.484 1 98.44 383 PRO B N 1
ATOM 6488 C CA . PRO B 1 383 ? -3.467 0.124 19.75 1 98.44 383 PRO B CA 1
ATOM 6489 C C . PRO B 1 383 ? -3.564 1.646 19.812 1 98.44 383 PRO B C 1
ATOM 6491 O O . PRO B 1 383 ? -3.102 2.254 20.781 1 98.44 383 PRO B O 1
ATOM 6494 N N . GLY B 1 384 ? -4.113 2.215 18.781 1 98.56 384 GLY B N 1
ATOM 6495 C CA . GLY B 1 384 ? -4.359 3.646 18.719 1 98.56 384 GLY B CA 1
ATOM 6496 C C . GLY B 1 384 ? -5.422 4.027 17.703 1 98.56 384 GLY B C 1
ATOM 6497 O O . GLY B 1 384 ? -6.086 3.158 17.141 1 98.56 384 GLY B O 1
ATOM 6498 N N . ARG B 1 385 ? -5.637 5.328 17.625 1 98.69 385 ARG B N 1
ATOM 6499 C CA . ARG B 1 385 ? -6.605 5.91 16.703 1 98.69 385 ARG B CA 1
ATOM 6500 C C . ARG B 1 385 ? -6.117 7.254 16.172 1 98.69 385 ARG B C 1
ATOM 6502 O O . ARG B 1 385 ? -5.16 7.824 16.703 1 98.69 385 ARG B O 1
ATOM 6509 N N . GLY B 1 386 ? -6.75 7.656 15.141 1 98.69 386 GLY B N 1
ATOM 6510 C CA . GLY B 1 386 ? -6.43 8.953 14.562 1 98.69 386 GLY B CA 1
ATOM 6511 C C . GLY B 1 386 ? -6.988 9.133 13.164 1 98.69 386 GLY B C 1
ATOM 6512 O O . GLY B 1 386 ? -8.031 8.578 12.828 1 98.69 386 GLY B O 1
ATOM 6513 N N . VAL B 1 387 ? -6.352 10.031 12.438 1 98.62 387 VAL B N 1
ATOM 6514 C CA . VAL B 1 387 ? -6.793 10.32 11.07 1 98.62 387 VAL B CA 1
ATOM 6515 C C . VAL B 1 387 ? -5.602 10.242 10.117 1 98.62 387 VAL B C 1
ATOM 6517 O O . VAL B 1 387 ? -4.449 10.375 10.547 1 98.62 387 VAL B O 1
ATOM 6520 N N . SER B 1 388 ? -5.887 9.883 8.992 1 98.75 388 SER B N 1
ATOM 6521 C CA . SER B 1 388 ? -4.949 10.031 7.887 1 98.75 388 SER B CA 1
ATOM 6522 C C . SER B 1 388 ? -5.562 10.812 6.734 1 98.75 388 SER B C 1
ATOM 6524 O O . SER B 1 388 ? -6.77 10.727 6.488 1 98.75 388 SER B O 1
ATOM 6526 N N . GLU B 1 389 ? -4.762 11.609 6.102 1 98.75 389 GLU B N 1
ATOM 6527 C CA . GLU B 1 389 ? -5.195 12.438 4.98 1 98.75 389 GLU B CA 1
ATOM 6528 C C . GLU B 1 389 ? -4.324 12.195 3.75 1 98.75 389 GLU B C 1
ATOM 6530 O O . GLU B 1 389 ? -3.104 12.352 3.809 1 98.75 389 GLU B O 1
ATOM 6535 N N . PHE B 1 390 ? -4.949 11.789 2.684 1 98.88 390 PHE B N 1
ATOM 6536 C CA . PHE B 1 390 ? -4.266 11.641 1.403 1 98.88 390 PHE B CA 1
ATOM 6537 C C . PHE B 1 390 ? -4.699 12.734 0.431 1 98.88 390 PHE B C 1
ATOM 6539 O O . PHE B 1 390 ? -5.891 12.875 0.141 1 98.88 390 PHE B O 1
ATOM 6546 N N . HIS B 1 391 ? -3.756 13.445 -0.058 1 98.75 391 HIS B N 1
ATOM 6547 C CA . HIS B 1 391 ? -3.99 14.516 -1.021 1 98.75 391 HIS B CA 1
ATOM 6548 C C . HIS B 1 391 ? -3.662 14.055 -2.439 1 98.75 391 HIS B C 1
ATOM 6550 O O . HIS B 1 391 ? -2.666 13.367 -2.658 1 98.75 391 HIS B O 1
ATOM 6556 N N . TYR B 1 392 ? -4.496 14.516 -3.373 1 98.69 392 TYR B N 1
ATOM 6557 C CA . TYR B 1 392 ? -4.25 14.375 -4.805 1 98.69 392 TYR B CA 1
ATOM 6558 C C . TYR B 1 392 ? -4.48 15.695 -5.523 1 98.69 392 TYR B C 1
ATOM 6560 O O . TYR B 1 392 ? -5.461 16.391 -5.258 1 98.69 392 TYR B O 1
ATOM 6568 N N . TYR B 1 393 ? -3.604 16.016 -6.422 1 98.19 393 TYR B N 1
ATOM 6569 C CA . TYR B 1 393 ? -3.906 17.109 -7.348 1 98.19 393 TYR B CA 1
ATOM 6570 C C . TYR B 1 393 ? -5.137 16.781 -8.188 1 98.19 393 TYR B C 1
ATOM 6572 O O . TYR B 1 393 ? -5.266 15.664 -8.703 1 98.19 393 TYR B O 1
ATOM 6580 N N . ASN B 1 394 ? -6.066 17.688 -8.273 1 97.75 394 ASN B N 1
ATOM 6581 C CA . ASN B 1 394 ? -7.293 17.516 -9.047 1 97.75 394 ASN B CA 1
ATOM 6582 C C . ASN B 1 394 ? -7.359 18.5 -10.219 1 97.75 394 ASN B C 1
ATOM 6584 O O . ASN B 1 394 ? -7.656 19.672 -10.031 1 97.75 394 ASN B O 1
ATOM 6588 N N . PRO B 1 395 ? -7.199 17.969 -11.43 1 95.44 395 PRO B N 1
ATOM 6589 C CA . PRO B 1 395 ? -7.227 18.844 -12.602 1 95.44 395 PRO B CA 1
ATOM 6590 C C . PRO B 1 395 ? -8.641 19.062 -13.141 1 95.44 395 PRO B C 1
ATOM 6592 O O . PRO B 1 395 ? -8.828 19.844 -14.078 1 95.44 395 PRO B O 1
ATOM 6595 N N . ASP B 1 396 ? -9.664 18.469 -12.57 1 95.06 396 ASP B N 1
ATOM 6596 C CA . ASP B 1 396 ? -10.992 18.391 -13.18 1 95.06 396 ASP B CA 1
ATOM 6597 C C . ASP B 1 396 ? -11.773 19.688 -12.953 1 95.06 396 ASP B C 1
ATOM 6599 O O . ASP B 1 396 ? -12.773 19.938 -13.625 1 95.06 396 ASP B O 1
ATOM 6603 N N . GLY B 1 397 ? -11.391 20.484 -11.969 1 94.12 397 GLY B N 1
ATOM 6604 C CA . GLY B 1 397 ? -12.078 21.734 -11.68 1 94.12 397 GLY B CA 1
ATOM 6605 C C . GLY B 1 397 ? -13.273 21.547 -10.758 1 94.12 397 GLY B C 1
ATOM 6606 O O . GLY B 1 397 ? -13.586 20.438 -10.344 1 94.12 397 GLY B O 1
ATOM 6607 N N . ARG B 1 398 ? -13.898 22.672 -10.398 1 95.62 398 ARG B N 1
ATOM 6608 C CA . ARG B 1 398 ? -15.078 22.703 -9.539 1 95.62 398 ARG B CA 1
ATOM 6609 C C . ARG B 1 398 ? -16.359 22.578 -10.359 1 95.62 398 ARG B C 1
ATOM 6611 O O . ARG B 1 398 ? -16.625 23.422 -11.219 1 95.62 398 ARG B O 1
ATOM 6618 N N . PRO B 1 399 ? -17.188 21.625 -10.133 1 95.06 399 PRO B N 1
ATOM 6619 C CA . PRO B 1 399 ? -18.406 21.438 -10.914 1 95.06 399 PRO B CA 1
ATOM 6620 C C . PRO B 1 399 ? -19.391 22.594 -10.75 1 95.06 399 PRO B C 1
ATOM 6622 O O . PRO B 1 399 ? -19.484 23.172 -9.672 1 95.06 399 PRO B O 1
ATOM 6625 N N . GLN B 1 400 ? -20.234 22.781 -11.711 1 92.75 400 GLN B N 1
ATOM 6626 C CA . GLN B 1 400 ? -21.203 23.891 -11.75 1 92.75 400 GLN B CA 1
ATOM 6627 C C . GLN B 1 400 ? -22.266 23.703 -10.68 1 92.75 400 GLN B C 1
ATOM 6629 O O . GLN B 1 400 ? -22.766 24.688 -10.117 1 92.75 400 GLN B O 1
ATOM 6634 N N . LYS B 1 401 ? -22.562 22.5 -10.406 1 92.75 401 LYS B N 1
ATOM 6635 C CA . LYS B 1 401 ? -23.609 22.234 -9.422 1 92.75 401 LYS B CA 1
ATOM 6636 C C . LYS B 1 401 ? -23.25 22.828 -8.062 1 92.75 401 LYS B C 1
ATOM 6638 O O . LYS B 1 401 ? -24.141 23.156 -7.277 1 92.75 401 LYS B O 1
ATOM 6643 N N . TYR B 1 402 ? -21.953 23.031 -7.746 1 92.12 402 TYR B N 1
ATOM 6644 C CA . TYR B 1 402 ? -21.516 23.609 -6.48 1 92.12 402 TYR B CA 1
ATOM 6645 C C . TYR B 1 402 ? -21.297 25.109 -6.613 1 92.12 402 TYR B C 1
ATOM 6647 O O . TYR B 1 402 ? -21.391 25.844 -5.629 1 92.12 402 TYR B O 1
ATOM 6655 N N . ALA B 1 403 ? -21.062 25.547 -7.852 1 89.38 403 ALA B N 1
ATOM 6656 C CA . ALA B 1 403 ? -20.688 26.938 -8.078 1 89.38 403 ALA B CA 1
ATOM 6657 C C . ALA B 1 403 ? -21.906 27.781 -8.391 1 89.38 403 ALA B C 1
ATOM 6659 O O . ALA B 1 403 ? -21.875 29.016 -8.258 1 89.38 403 ALA B O 1
ATOM 6660 N N . ALA B 1 404 ? -22.938 27.172 -8.75 1 88.19 404 ALA B N 1
ATOM 6661 C CA . ALA B 1 404 ? -24.109 27.859 -9.297 1 88.19 404 ALA B CA 1
ATOM 6662 C C . ALA B 1 404 ? -24.703 28.828 -8.266 1 88.19 404 ALA B C 1
ATOM 6664 O O . ALA B 1 404 ? -25.203 29.891 -8.625 1 88.19 404 ALA B O 1
ATOM 6665 N N . ASN B 1 405 ? -24.609 28.484 -6.98 1 85.06 405 ASN B N 1
ATOM 6666 C CA . ASN B 1 405 ? -25.266 29.312 -5.965 1 85.06 405 ASN B CA 1
ATOM 6667 C C . ASN B 1 405 ? -24.281 30.219 -5.246 1 85.06 405 ASN B C 1
ATOM 6669 O O . ASN B 1 405 ? -24.594 30.797 -4.207 1 85.06 405 ASN B O 1
ATOM 6673 N N . ASP B 1 406 ? -23.156 30.344 -5.852 1 91 406 ASP B N 1
ATOM 6674 C CA . ASP B 1 406 ? -22.172 31.25 -5.258 1 91 406 ASP B CA 1
ATOM 6675 C C . ASP B 1 406 ? -22.625 32.719 -5.379 1 91 406 ASP B C 1
ATOM 6677 O O . ASP B 1 406 ? -23.359 33.062 -6.309 1 91 406 ASP B O 1
ATOM 6681 N N . PRO B 1 407 ? -22.141 33.5 -4.41 1 90.25 407 PRO B N 1
ATOM 6682 C CA . PRO B 1 407 ? -22.438 34.938 -4.566 1 90.25 407 PRO B CA 1
ATOM 6683 C C . PRO B 1 407 ? -21.891 35.5 -5.867 1 90.25 407 PRO B C 1
ATOM 6685 O O . PRO B 1 407 ? -20.828 35.094 -6.336 1 90.25 407 PRO B O 1
ATOM 6688 N N . GLN B 1 408 ? -22.578 36.5 -6.367 1 88.31 408 GLN B N 1
ATOM 6689 C CA . GLN B 1 408 ? -22.203 37.094 -7.645 1 88.31 408 GLN B CA 1
ATOM 6690 C C . GLN B 1 408 ? -20.797 37.719 -7.582 1 88.31 408 GLN B C 1
ATOM 6692 O O . GLN B 1 408 ? -20.031 37.594 -8.539 1 88.31 408 GLN B O 1
ATOM 6697 N N . TRP B 1 409 ? -20.594 38.281 -6.426 1 87.12 409 TRP B N 1
ATOM 6698 C CA . TRP B 1 409 ? -19.281 38.906 -6.293 1 87.12 409 TRP B CA 1
ATOM 6699 C C . TRP B 1 409 ? -18.172 37.875 -6.383 1 87.12 409 TRP B C 1
ATOM 6701 O O . TRP B 1 409 ? -17.062 38.188 -6.848 1 87.12 409 TRP B O 1
ATOM 6711 N N . PHE B 1 410 ? -18.359 36.75 -5.93 1 87.44 410 PHE B N 1
ATOM 6712 C CA . PHE B 1 410 ? -17.391 35.688 -5.941 1 87.44 410 PHE B CA 1
ATOM 6713 C C . PHE B 1 410 ? -17.172 35.156 -7.359 1 87.44 410 PHE B C 1
ATOM 6715 O O . PHE B 1 410 ? -16.031 34.844 -7.746 1 87.44 410 PHE B O 1
ATOM 6722 N N . GLN B 1 411 ? -18.141 35.094 -8.086 1 81.25 411 GLN B N 1
ATOM 6723 C CA . GLN B 1 411 ? -18.047 34.656 -9.469 1 81.25 411 GLN B CA 1
ATOM 6724 C C . GLN B 1 411 ? -17.203 35.594 -10.305 1 81.25 411 GLN B C 1
ATOM 6726 O O . GLN B 1 411 ? -16.625 35.188 -11.32 1 81.25 411 GLN B O 1
ATOM 6731 N N . ALA B 1 412 ? -17.031 36.781 -9.766 1 76.75 412 ALA B N 1
ATOM 6732 C CA . ALA B 1 412 ? -16.328 37.844 -10.5 1 76.75 412 ALA B CA 1
ATOM 6733 C C . ALA B 1 412 ? -14.836 37.812 -10.172 1 76.75 412 ALA B C 1
ATOM 6735 O O . ALA B 1 412 ? -14.031 38.406 -10.883 1 76.75 412 ALA B O 1
ATOM 6736 N N . ILE B 1 413 ? -14.594 37.094 -9.086 1 75.62 413 ILE B N 1
ATOM 6737 C CA . ILE B 1 413 ? -13.195 37.031 -8.68 1 75.62 413 ILE B CA 1
ATOM 6738 C C . ILE B 1 413 ? -12.406 36.156 -9.641 1 75.62 413 ILE B C 1
ATOM 6740 O O . ILE B 1 413 ? -12.836 35.031 -9.953 1 75.62 413 ILE B O 1
ATOM 6744 N N . THR B 1 414 ? -11.445 36.719 -10.461 1 64.12 414 THR B N 1
ATOM 6745 C CA . THR B 1 414 ? -10.547 35.969 -11.336 1 64.12 414 THR B CA 1
ATOM 6746 C C . THR B 1 414 ? -9.258 35.625 -10.594 1 64.12 414 THR B C 1
ATOM 6748 O O . THR B 1 414 ? -8.594 36.5 -10.023 1 64.12 414 THR B O 1
ATOM 6751 N N . TYR B 1 415 ? -9.211 34.312 -10.195 1 59.66 415 TYR B N 1
ATOM 6752 C CA . TYR B 1 415 ? -7.945 33.875 -9.609 1 59.66 415 TYR B CA 1
ATOM 6753 C C . TYR B 1 415 ? -6.988 33.375 -10.688 1 59.66 415 TYR B C 1
ATOM 6755 O O . TYR B 1 415 ? -7.422 32.812 -11.695 1 59.66 415 TYR B O 1
#

Organism: NCBI:txid2509291

Foldseek 3Di:
DVVVVVVVVVVVVVVVLVPDDADAADVNFAFDFGSCLVVLLVVLLVVLVVLLVVCVVDLADCDFAAAHDHNDDLVQQQFQDDFAPDQQFWKKKKKWWDDPVFWIWIWMWIDGPPQKIQIWIWIQDPPQGIWTDLLPLERIAHDHDPRWGDHDFWTKADDDRPFKIWIWGFDKIAHPVGRVRIKTKIKTKMWGDPADKAKNRRAADSQLVSNQQSRDDDDPQLVVCSRVQDKTKIKDWTKMFMWMDIHHDIDTDITTMMMMIIGDNRDDLLQWAKKKKWWKAFPLQKTKIWMWTDRRSHGRTGIWMWMADSVRDIFIWNDKPDDPVVACSVPDGDQWDWIWTDTPPDIKTKTKHFPDWDWHADDQFSQKIKIKTWIWMAIPNTTITDIMIMIHGDPPTDDCVSVVPDDPVSVVDDD/DVVVVVVVVVVVVVVVLVPFDADAADVNFAFDFGSCLVVLLVVLLVVLVVLLVVQVPDLADCDFAAAHDHNDDLVQQQFQDDFAPDQQFWKKKKKWWDDPVFWIWIWMWIDGPPQKIQIWIWIQDPPQGIWTDLLPLERIAHDHDPRWGDHDFWTKADDDRPFKIWIWGFDKIAHPVGRVRIKTKIKTKMWGDPADKAKNRRAADSQLVSNFQSSDDDDPQLVVCSRVQDKTKIKDWTKMWMWMDIHHDIDTDITTMMMMIIGDNRDDLLQWAKKKKWWKAFPLQKTKIWMWTDRRSHGRTGIWMWMADSVRDIFIWNDKPDDPVVACSVPDGDQWDWIWTDTPPDIKTKTKHFPDWDWHADDPFSQKIKIKTWIWMAIPNTTITDIMIMIHGDPPTDDCVSVVPDDPVSVVDDD

pLDDT: mean 93.19, std 9.43, range [43.0, 98.88]

Radius of gyration: 30.04 Å; Cα contacts (8 Å, |Δi|>4): 2002; chains: 2; bounding box: 86×82×59 Å

Nearest PDB structures (foldseek):
  2ich-assembly2_B  TM=6.820E-01  e=4.307E-10  Nitrosomonas europaea
  2ich-assembly1_A  TM=6.697E-01  e=5.611E-10  Nitrosomonas europaea
  7e5u-assembly3_C  TM=5.532E-01  e=1.703E-09  Pyrenochaetopsis sp.
  7e5t-assembly2_B  TM=5.459E-01  e=1.938E-08  Fusarium sp. FN080326
  8bmx-assembly2_A  TM=1.275E-01  e=9.268E+00  Bacteroides thetaiotaomicron VPI-5482